Protein AF-0000000065916414 (afdb_homodimer)

Structure (mmCIF, N/CA/C/O backbone):
data_AF-0000000065916414-model_v1
#
loop_
_entity.id
_entity.type
_entity.pdbx_description
1 polymer 'Phosphoglucosamine mutase'
#
loop_
_atom_site.group_PDB
_atom_site.id
_atom_site.type_symbol
_atom_site.label_atom_id
_atom_site.label_alt_id
_atom_site.label_comp_id
_atom_site.label_asym_id
_atom_site.label_entity_id
_atom_site.label_seq_id
_atom_site.pdbx_PDB_ins_code
_atom_site.Cartn_x
_atom_site.Cartn_y
_atom_site.Cartn_z
_atom_site.occupancy
_atom_site.B_iso_or_equiv
_atom_site.auth_seq_id
_atom_site.auth_comp_id
_atom_site.auth_asym_id
_atom_site.auth_atom_id
_atom_site.pdbx_PDB_model_num
ATOM 1 N N . MET A 1 1 ? 24.5 -30.203 4.793 1 37.69 1 MET A N 1
ATOM 2 C CA . MET A 1 1 ? 23.609 -29.469 3.889 1 37.69 1 MET A CA 1
ATOM 3 C C . MET A 1 1 ? 22.375 -28.984 4.621 1 37.69 1 MET A C 1
ATOM 5 O O . MET A 1 1 ? 21.562 -29.797 5.094 1 37.69 1 MET A O 1
ATOM 9 N N . THR A 1 2 ? 22.391 -27.891 5.562 1 54.16 2 THR A N 1
ATOM 10 C CA . THR A 1 2 ? 21.562 -27.422 6.672 1 54.16 2 THR A CA 1
ATOM 11 C C . THR A 1 2 ? 20.125 -27.188 6.223 1 54.16 2 THR A C 1
ATOM 13 O O . THR A 1 2 ? 19.891 -26.578 5.18 1 54.16 2 THR A O 1
ATOM 16 N N . GLU A 1 3 ? 19.172 -28.062 6.547 1 69.62 3 GLU A N 1
ATOM 17 C CA . GLU A 1 3 ? 17.75 -28.219 6.242 1 69.62 3 GLU A CA 1
ATOM 18 C C . GLU A 1 3 ? 17 -26.906 6.477 1 69.62 3 GLU A C 1
ATOM 20 O O . GLU A 1 3 ? 17.203 -26.25 7.5 1 69.62 3 GLU A O 1
ATOM 25 N N . ARG A 1 4 ? 16.469 -26.344 5.41 1 78.19 4 ARG A N 1
ATOM 26 C CA . ARG A 1 4 ? 15.602 -25.188 5.512 1 78.19 4 ARG A CA 1
ATOM 27 C C . ARG A 1 4 ? 14.562 -25.359 6.621 1 78.19 4 ARG A C 1
ATOM 29 O O . ARG A 1 4 ? 14.023 -26.453 6.797 1 78.19 4 ARG A O 1
ATOM 36 N N . LYS A 1 5 ? 14.406 -24.359 7.418 1 83.31 5 LYS A N 1
ATOM 37 C CA . LYS A 1 5 ? 13.516 -24.406 8.578 1 83.31 5 LYS A CA 1
ATOM 38 C C . LYS A 1 5 ? 12.109 -23.938 8.211 1 83.31 5 LYS A C 1
ATOM 40 O O . LYS A 1 5 ? 11.125 -24.531 8.656 1 83.31 5 LYS A O 1
ATOM 45 N N . TYR A 1 6 ? 12.031 -22.906 7.375 1 88.31 6 TYR A N 1
ATOM 46 C CA . TYR A 1 6 ? 10.742 -22.281 7.133 1 88.31 6 TYR A CA 1
ATOM 47 C C . TYR A 1 6 ? 10.281 -22.5 5.695 1 88.31 6 TYR A C 1
ATOM 49 O O . TYR A 1 6 ? 9.117 -22.828 5.453 1 88.31 6 TYR A O 1
ATOM 57 N N . PHE A 1 7 ? 11.227 -22.344 4.773 1 87.31 7 PHE A N 1
ATOM 58 C CA . PHE A 1 7 ? 10.883 -22.516 3.365 1 87.31 7 PHE A CA 1
ATOM 59 C C . PHE A 1 7 ? 10.656 -23.984 3.043 1 87.31 7 PHE A C 1
ATOM 61 O O . PHE A 1 7 ? 11.539 -24.812 3.25 1 87.31 7 PHE A O 1
ATOM 68 N N . GLY A 1 8 ? 9.516 -24.297 2.596 1 79.62 8 GLY A N 1
ATOM 69 C CA . GLY A 1 8 ? 9.227 -25.625 2.096 1 79.62 8 GLY A CA 1
ATOM 70 C C . GLY A 1 8 ? 9.539 -25.797 0.622 1 79.62 8 GLY A C 1
ATOM 71 O O . GLY A 1 8 ? 10.531 -25.25 0.126 1 79.62 8 GLY A O 1
ATOM 72 N N . THR A 1 9 ? 8.758 -26.578 -0.048 1 68.5 9 THR A N 1
ATOM 73 C CA . THR A 1 9 ? 8.977 -26.875 -1.459 1 68.5 9 THR A CA 1
ATOM 74 C C . THR A 1 9 ? 8.758 -25.625 -2.316 1 68.5 9 THR A C 1
ATOM 76 O O . THR A 1 9 ? 9.477 -25.406 -3.291 1 68.5 9 THR A O 1
ATOM 79 N N . ASP A 1 10 ? 7.773 -24.844 -1.893 1 80.5 10 ASP A N 1
ATOM 80 C CA . ASP A 1 10 ? 7.473 -23.672 -2.697 1 80.5 10 ASP A CA 1
ATOM 81 C C . ASP A 1 10 ? 7.121 -22.469 -1.812 1 80.5 10 ASP A C 1
ATOM 83 O O . ASP A 1 10 ? 6.043 -21.891 -1.941 1 80.5 10 ASP A O 1
ATOM 87 N N . GLY A 1 11 ? 8.125 -22.109 -0.984 1 89.31 11 GLY A N 1
ATOM 88 C CA . GLY A 1 11 ? 7.926 -20.938 -0.151 1 89.31 11 GLY A CA 1
ATOM 89 C C . GLY A 1 11 ? 7.457 -21.281 1.252 1 89.31 11 GLY A C 1
ATOM 90 O O . GLY A 1 11 ? 7.688 -22.391 1.741 1 89.31 11 GLY A O 1
ATOM 91 N N . VAL A 1 12 ? 6.883 -20.297 1.942 1 93.38 12 VAL A N 1
ATOM 92 C CA . VAL A 1 12 ? 6.375 -20.438 3.303 1 93.38 12 VAL A CA 1
ATOM 93 C C . VAL A 1 12 ? 4.848 -20.422 3.287 1 93.38 12 VAL A C 1
ATOM 95 O O . VAL A 1 12 ? 4.234 -19.547 2.676 1 93.38 12 VAL A O 1
ATOM 98 N N . ARG A 1 13 ? 4.207 -21.438 3.924 1 92.88 13 ARG A N 1
ATOM 99 C CA . ARG A 1 13 ? 2.75 -21.516 3.977 1 92.88 13 ARG A CA 1
ATOM 100 C C . ARG A 1 13 ? 2.266 -21.766 5.398 1 92.88 13 ARG A C 1
ATOM 102 O O . ARG A 1 13 ? 2.959 -22.422 6.188 1 92.88 13 ARG A O 1
ATOM 109 N N . ALA A 1 14 ? 1.181 -21.266 5.738 1 93.81 14 ALA A N 1
ATOM 110 C CA . ALA A 1 14 ? 0.484 -21.484 7.004 1 93.81 14 ALA A CA 1
ATOM 111 C C . ALA A 1 14 ? -0.89 -20.812 6.988 1 93.81 14 ALA A C 1
ATOM 113 O O . ALA A 1 14 ? -1.252 -20.141 6.02 1 93.81 14 ALA A O 1
ATOM 114 N N . VAL A 1 15 ? -1.658 -21.109 7.977 1 94.44 15 VAL A N 1
ATOM 115 C CA . VAL A 1 15 ? -2.832 -20.266 8.18 1 94.44 15 VAL A CA 1
ATOM 116 C C . VAL A 1 15 ? -2.395 -18.828 8.445 1 94.44 15 VAL A C 1
ATOM 118 O O . VAL A 1 15 ? -1.532 -18.578 9.289 1 94.44 15 VAL A O 1
ATOM 121 N N . ALA A 1 16 ? -2.92 -17.875 7.68 1 95.19 16 ALA A N 1
ATOM 122 C CA . ALA A 1 16 ? -2.525 -16.484 7.848 1 95.19 16 ALA A CA 1
ATOM 123 C C . ALA A 1 16 ? -2.84 -15.984 9.258 1 95.19 16 ALA A C 1
ATOM 125 O O . ALA A 1 16 ? -3.941 -16.203 9.766 1 95.19 16 ALA A O 1
ATOM 126 N N . GLY A 1 17 ? -1.902 -15.289 9.875 1 94.12 17 GLY A N 1
ATOM 127 C CA . GLY A 1 17 ? -2.068 -14.836 11.242 1 94.12 17 GLY A CA 1
ATOM 128 C C . GLY A 1 17 ? -1.466 -15.781 12.266 1 94.12 17 GLY A C 1
ATOM 129 O O . GLY A 1 17 ? -1.277 -15.406 13.43 1 94.12 17 GLY A O 1
ATOM 130 N N . GLU A 1 18 ? -1.143 -17 11.82 1 93.56 18 GLU A N 1
ATOM 131 C CA . GLU A 1 18 ? -0.439 -17.953 12.664 1 93.56 18 GLU A CA 1
ATOM 132 C C . GLU A 1 18 ? 1.011 -18.125 12.219 1 93.56 18 GLU A C 1
ATOM 134 O O . GLU A 1 18 ? 1.34 -17.891 11.055 1 93.56 18 GLU A O 1
ATOM 139 N N . PHE A 1 19 ? 1.806 -18.547 13.125 1 92.31 19 PHE A N 1
ATOM 140 C CA . PHE A 1 19 ? 3.213 -18.75 12.812 1 92.31 19 PHE A CA 1
ATOM 141 C C . PHE A 1 19 ? 3.373 -19.781 11.703 1 92.31 19 PHE A C 1
ATOM 143 O O . PHE A 1 19 ? 2.74 -20.844 11.742 1 92.31 19 PHE A O 1
ATOM 150 N N . PRO A 1 20 ? 4.066 -19.438 10.648 1 94.31 20 PRO A N 1
ATOM 151 C CA . PRO A 1 20 ? 5.008 -18.328 10.547 1 94.31 20 PRO A CA 1
ATOM 152 C C . PRO A 1 20 ? 4.465 -17.172 9.703 1 94.31 20 PRO A C 1
ATOM 154 O O . PRO A 1 20 ? 5.238 -16.344 9.219 1 94.31 20 PRO A O 1
ATOM 157 N N . LEU A 1 21 ? 3.184 -17.062 9.547 1 96.44 21 LEU A N 1
ATOM 158 C CA . LEU A 1 21 ? 2.623 -15.969 8.758 1 96.44 21 LEU A CA 1
ATOM 159 C C . LEU A 1 21 ? 1.973 -14.922 9.648 1 96.44 21 LEU A C 1
ATOM 161 O O . LEU A 1 21 ? 0.895 -14.406 9.336 1 96.44 21 LEU A O 1
ATOM 165 N N . THR A 1 22 ? 2.574 -14.719 10.844 1 95.31 22 THR A N 1
ATOM 166 C CA . THR A 1 22 ? 2.195 -13.578 11.664 1 95.31 22 THR A CA 1
ATOM 167 C C . THR A 1 22 ? 2.773 -12.281 11.102 1 95.31 22 THR A C 1
ATOM 169 O O . THR A 1 22 ? 3.785 -12.305 10.391 1 95.31 22 THR A O 1
ATOM 172 N N . PRO A 1 23 ? 2.154 -11.156 11.414 1 95.12 23 PRO A N 1
ATOM 173 C CA . PRO A 1 23 ? 2.686 -9.898 10.891 1 95.12 23 PRO A CA 1
ATOM 174 C C . PRO A 1 23 ? 4.137 -9.648 11.297 1 95.12 23 PRO A C 1
ATOM 176 O O . PRO A 1 23 ? 4.945 -9.211 10.477 1 95.12 23 PRO A O 1
ATOM 179 N N . ALA A 1 24 ? 4.484 -9.938 12.516 1 94 24 ALA A N 1
ATOM 180 C CA . ALA A 1 24 ? 5.836 -9.711 13.023 1 94 24 ALA A CA 1
ATOM 181 C C . ALA A 1 24 ? 6.852 -10.594 12.297 1 94 24 ALA A C 1
ATOM 183 O O . ALA A 1 24 ? 7.926 -10.125 11.914 1 94 24 ALA A O 1
ATOM 184 N N . TRP A 1 25 ? 6.527 -11.844 12.125 1 95.12 25 TRP A N 1
ATOM 185 C CA . TRP A 1 25 ? 7.449 -12.758 11.461 1 95.12 25 TRP A CA 1
ATOM 186 C C . TRP A 1 25 ? 7.621 -12.375 9.992 1 95.12 25 TRP A C 1
ATOM 188 O O . TRP A 1 25 ? 8.734 -12.398 9.461 1 95.12 25 TRP A O 1
ATOM 198 N N . VAL A 1 26 ? 6.539 -12.055 9.359 1 97.56 26 VAL A N 1
ATOM 199 C CA . VAL A 1 26 ? 6.582 -11.711 7.945 1 97.56 26 VAL A CA 1
ATOM 200 C C . VAL A 1 26 ? 7.402 -10.438 7.746 1 97.56 26 VAL A C 1
ATOM 202 O O . VAL A 1 26 ? 8.141 -10.312 6.766 1 97.56 26 VAL A O 1
ATOM 205 N N . MET A 1 27 ? 7.234 -9.438 8.633 1 96.94 27 MET A N 1
ATOM 206 C CA . MET A 1 27 ? 8.07 -8.242 8.57 1 96.94 27 MET A CA 1
ATOM 207 C C . MET A 1 27 ? 9.547 -8.602 8.703 1 96.94 27 MET A C 1
ATOM 209 O O . MET A 1 27 ? 10.383 -8.062 7.984 1 96.94 27 MET A O 1
ATOM 213 N N . ALA A 1 28 ? 9.859 -9.516 9.648 1 96.25 28 ALA A N 1
ATOM 214 C CA . ALA A 1 28 ? 11.234 -9.977 9.82 1 96.25 28 ALA A CA 1
ATOM 215 C C . ALA A 1 28 ? 11.742 -10.672 8.562 1 96.25 28 ALA A C 1
ATOM 217 O O . ALA A 1 28 ? 12.906 -10.523 8.18 1 96.25 28 ALA A O 1
ATOM 218 N N . LEU A 1 29 ? 10.883 -11.477 7.941 1 97.25 29 LEU A N 1
ATOM 219 C CA . LEU A 1 29 ? 11.219 -12.117 6.676 1 97.25 29 LEU A CA 1
ATOM 220 C C . LEU A 1 29 ? 11.57 -11.078 5.617 1 97.25 29 LEU A C 1
ATOM 222 O O . LEU A 1 29 ? 12.555 -11.227 4.891 1 97.25 29 LEU A O 1
ATOM 226 N N . GLY A 1 30 ? 10.719 -10.016 5.508 1 97.81 30 GLY A N 1
ATOM 227 C CA . GLY A 1 30 ? 11 -8.93 4.582 1 97.81 30 GLY A CA 1
ATOM 228 C C . GLY A 1 30 ? 12.344 -8.273 4.836 1 97.81 30 GLY A C 1
ATOM 229 O O . GLY A 1 30 ? 13.109 -8.023 3.898 1 97.81 30 GLY A O 1
ATOM 230 N N . ALA A 1 31 ? 12.633 -7.977 6.109 1 97.31 31 ALA A N 1
ATOM 231 C CA . ALA A 1 31 ? 13.898 -7.352 6.477 1 97.31 31 ALA A CA 1
ATOM 232 C C . ALA A 1 31 ? 15.078 -8.25 6.117 1 97.31 31 ALA A C 1
ATOM 234 O O . ALA A 1 31 ? 16.078 -7.789 5.562 1 97.31 31 ALA A O 1
ATOM 235 N N . ALA A 1 32 ? 14.961 -9.555 6.414 1 96.81 32 ALA A N 1
ATOM 236 C CA . ALA A 1 32 ? 16.016 -10.531 6.121 1 96.81 32 ALA A CA 1
ATOM 237 C C . ALA A 1 32 ? 16.266 -10.617 4.621 1 96.81 32 ALA A C 1
ATOM 239 O O . ALA A 1 32 ? 17.422 -10.57 4.18 1 96.81 32 ALA A O 1
ATOM 240 N N . ALA A 1 33 ? 15.211 -10.766 3.867 1 97.31 33 ALA A N 1
ATOM 241 C CA . ALA A 1 33 ? 15.352 -10.812 2.412 1 97.31 33 ALA A CA 1
ATOM 242 C C . ALA A 1 33 ? 15.992 -9.531 1.884 1 97.31 33 ALA A C 1
ATOM 244 O O . ALA A 1 33 ? 16.875 -9.586 1.013 1 97.31 33 ALA A O 1
ATOM 245 N N . GLY A 1 34 ? 15.531 -8.398 2.43 1 96.94 34 GLY A N 1
ATOM 246 C CA . GLY A 1 34 ? 16.109 -7.125 2.027 1 96.94 34 GLY A CA 1
ATOM 247 C C . GLY A 1 34 ? 17.609 -7.055 2.229 1 96.94 34 GLY A C 1
ATOM 248 O O . GLY A 1 34 ? 18.344 -6.574 1.358 1 96.94 34 GLY A O 1
ATOM 249 N N . GLU A 1 35 ? 18.062 -7.543 3.357 1 95.62 35 GLU A N 1
ATOM 250 C CA . GLU A 1 35 ? 19.5 -7.555 3.646 1 95.62 35 GLU A CA 1
ATOM 251 C C . GLU A 1 35 ? 20.25 -8.391 2.621 1 95.62 35 GLU A C 1
ATOM 253 O O . GLU A 1 35 ? 21.328 -7.984 2.152 1 95.62 35 GLU A O 1
ATOM 258 N N . VAL A 1 36 ? 19.719 -9.531 2.314 1 95.94 36 VAL A N 1
ATOM 259 C CA . VAL A 1 36 ? 20.375 -10.438 1.374 1 95.94 36 VAL A CA 1
ATOM 260 C C . VAL A 1 36 ? 20.406 -9.797 -0.013 1 95.94 36 VAL A C 1
ATOM 262 O O . VAL A 1 36 ? 21.438 -9.828 -0.686 1 95.94 36 VAL A O 1
ATOM 265 N N . PHE A 1 37 ? 19.312 -9.195 -0.442 1 96.19 37 PHE A N 1
ATOM 266 C CA . PHE A 1 37 ? 19.219 -8.602 -1.771 1 96.19 37 PHE A CA 1
ATOM 267 C C . PHE A 1 37 ? 20.109 -7.367 -1.87 1 96.19 37 PHE A C 1
ATOM 269 O O . PHE A 1 37 ? 20.75 -7.133 -2.902 1 96.19 37 PHE A O 1
ATOM 276 N N . LYS A 1 38 ? 20.203 -6.629 -0.788 1 93.88 38 LYS A N 1
ATOM 277 C CA . LYS A 1 38 ? 21 -5.414 -0.785 1 93.88 38 LYS A CA 1
ATOM 278 C C . LYS A 1 38 ? 22.484 -5.742 -0.893 1 93.88 38 LYS A C 1
ATOM 280 O O . LYS A 1 38 ? 23.266 -4.969 -1.465 1 93.88 38 LYS A O 1
ATOM 285 N N . ARG A 1 39 ? 22.891 -6.848 -0.306 1 92.44 39 ARG A N 1
ATOM 286 C CA . ARG A 1 39 ? 24.281 -7.289 -0.426 1 92.44 39 ARG A CA 1
ATOM 287 C C . ARG A 1 39 ? 24.656 -7.539 -1.884 1 92.44 39 ARG A C 1
ATOM 289 O O . ARG A 1 39 ? 25.797 -7.316 -2.285 1 92.44 39 ARG A O 1
ATOM 296 N N . ARG A 1 40 ? 23.688 -7.844 -2.609 1 91.88 40 ARG A N 1
ATOM 297 C CA . ARG A 1 40 ? 23.922 -8.141 -4.02 1 91.88 40 ARG A CA 1
ATOM 298 C C . ARG A 1 40 ? 23.766 -6.883 -4.871 1 91.88 40 ARG A C 1
ATOM 300 O O . ARG A 1 40 ? 24.5 -6.684 -5.84 1 91.88 40 ARG A O 1
ATOM 307 N N . ASN A 1 41 ? 22.781 -6.09 -4.52 1 94.31 41 ASN A N 1
ATOM 308 C CA . ASN A 1 41 ? 22.453 -4.863 -5.234 1 94.31 41 ASN A CA 1
ATOM 309 C C . ASN A 1 41 ? 22.016 -3.762 -4.277 1 94.31 41 ASN A C 1
ATOM 311 O O . ASN A 1 41 ? 20.875 -3.764 -3.805 1 94.31 41 ASN A O 1
ATOM 315 N N . PRO A 1 42 ? 22.844 -2.766 -4.082 1 92.06 42 PRO A N 1
ATOM 316 C CA . PRO A 1 42 ? 22.516 -1.695 -3.137 1 92.06 42 PRO A CA 1
ATOM 317 C C . PRO A 1 42 ? 21.25 -0.93 -3.523 1 92.06 42 PRO A C 1
ATOM 319 O O . PRO A 1 42 ? 20.656 -0.254 -2.684 1 92.06 42 PRO A O 1
ATOM 322 N N . ARG A 1 43 ? 20.875 -1.042 -4.762 1 93.19 43 ARG A N 1
ATOM 323 C CA . ARG A 1 43 ? 19.656 -0.382 -5.234 1 93.19 43 ARG A CA 1
ATOM 324 C C . ARG A 1 43 ? 18.562 -1.4 -5.543 1 93.19 43 ARG A C 1
ATOM 326 O O . ARG A 1 43 ? 17.797 -1.229 -6.492 1 93.19 43 ARG A O 1
ATOM 333 N N . ALA A 1 44 ? 18.453 -2.4 -4.75 1 95.94 44 ALA A N 1
ATOM 334 C CA . ALA A 1 44 ? 17.547 -3.52 -4.988 1 95.94 44 ALA A CA 1
ATOM 335 C C . ALA A 1 44 ? 16.094 -3.066 -4.926 1 95.94 44 ALA A C 1
ATOM 337 O O . ALA A 1 44 ? 15.727 -2.236 -4.09 1 95.94 44 ALA A O 1
ATOM 338 N N . SER A 1 45 ? 15.305 -3.564 -5.824 1 98.06 45 SER A N 1
ATOM 339 C CA . SER A 1 45 ? 13.852 -3.438 -5.812 1 98.06 45 SER A CA 1
ATOM 340 C C . SER A 1 45 ? 13.18 -4.805 -5.84 1 98.06 45 SER A C 1
ATOM 342 O O . SER A 1 45 ? 13.711 -5.758 -6.41 1 98.06 45 SER A O 1
ATOM 344 N N . VAL A 1 46 ? 12.094 -4.859 -5.172 1 98.69 46 VAL A N 1
ATOM 345 C CA . VAL A 1 46 ? 11.312 -6.09 -5.109 1 98.69 46 VAL A CA 1
ATOM 346 C C . VAL A 1 46 ? 9.883 -5.816 -5.57 1 98.69 46 VAL A C 1
ATOM 348 O O . VAL A 1 46 ? 9.25 -4.852 -5.129 1 98.69 46 VAL A O 1
ATOM 351 N N . VAL A 1 47 ? 9.359 -6.641 -6.465 1 98.81 47 VAL A N 1
ATOM 352 C CA . VAL A 1 47 ? 7.961 -6.547 -6.855 1 98.81 47 VAL A CA 1
ATOM 353 C C . VAL A 1 47 ? 7.129 -7.535 -6.043 1 98.81 47 VAL A C 1
ATOM 355 O O . VAL A 1 47 ? 7.582 -8.648 -5.758 1 98.81 47 VAL A O 1
ATOM 358 N N . ILE A 1 48 ? 5.984 -7.121 -5.57 1 98.88 48 ILE A N 1
ATOM 359 C CA . ILE A 1 48 ? 5.109 -7.98 -4.781 1 98.88 48 ILE A CA 1
ATOM 360 C C . ILE A 1 48 ? 3.75 -8.102 -5.465 1 98.88 48 ILE A C 1
ATOM 362 O O . ILE A 1 48 ? 3.102 -7.09 -5.754 1 98.88 48 ILE A O 1
ATOM 366 N N . GLY A 1 49 ? 3.34 -9.289 -5.836 1 98.69 49 GLY A N 1
ATOM 367 C CA . GLY A 1 49 ? 1.984 -9.609 -6.262 1 98.69 49 GLY A CA 1
ATOM 368 C C . GLY A 1 49 ? 1.27 -10.555 -5.312 1 98.69 49 GLY A C 1
ATOM 369 O O . GLY A 1 49 ? 1.901 -11.18 -4.461 1 98.69 49 GLY A O 1
ATOM 370 N N . LYS A 1 50 ? -0.005 -10.609 -5.402 1 98.62 50 LYS A N 1
ATOM 371 C CA . LYS A 1 50 ? -0.776 -11.469 -4.504 1 98.62 50 LYS A CA 1
ATOM 372 C C . LYS A 1 50 ? -1.998 -12.047 -5.211 1 98.62 50 LYS A C 1
ATOM 374 O O . LYS A 1 50 ? -2.367 -11.594 -6.293 1 98.62 50 LYS A O 1
ATOM 379 N N . ASP A 1 51 ? -2.527 -13.141 -4.648 1 98.44 51 ASP A N 1
ATOM 380 C CA . ASP A 1 51 ? -3.814 -13.617 -5.141 1 98.44 51 ASP A CA 1
ATOM 381 C C . ASP A 1 51 ? -4.969 -12.914 -4.434 1 98.44 51 ASP A C 1
ATOM 383 O O . ASP A 1 51 ? -4.812 -11.797 -3.934 1 98.44 51 ASP A O 1
ATOM 387 N N . THR A 1 52 ? -6.184 -13.469 -4.398 1 97.62 52 THR A N 1
ATOM 388 C CA . THR A 1 52 ? -7.383 -12.727 -4.027 1 97.62 52 THR A CA 1
ATOM 389 C C . THR A 1 52 ? -7.715 -12.938 -2.553 1 97.62 52 THR A C 1
ATOM 391 O O . THR A 1 52 ? -8.766 -12.492 -2.08 1 97.62 52 THR A O 1
ATOM 394 N N . ARG A 1 53 ? -6.867 -13.641 -1.795 1 97.69 53 ARG A N 1
ATOM 395 C CA . ARG A 1 53 ? -7.141 -13.938 -0.392 1 97.69 53 ARG A CA 1
ATOM 396 C C . ARG A 1 53 ? -7.18 -12.656 0.437 1 97.69 53 ARG A C 1
ATOM 398 O O . ARG A 1 53 ? -6.359 -11.758 0.237 1 97.69 53 ARG A O 1
ATOM 405 N N . GLN A 1 54 ? -8.07 -12.594 1.402 1 95.06 54 GLN A N 1
ATOM 406 C CA . GLN A 1 54 ? -8.219 -11.469 2.32 1 95.06 54 GLN A CA 1
ATOM 407 C C . GLN A 1 54 ? -6.91 -11.195 3.064 1 95.06 54 GLN A C 1
ATOM 409 O O . GLN A 1 54 ? -6.531 -10.031 3.252 1 95.06 54 GLN A O 1
ATOM 414 N N . SER A 1 55 ? -6.242 -12.172 3.451 1 97 55 SER A N 1
ATOM 415 C CA . SER A 1 55 ? -5.051 -12.07 4.293 1 97 55 SER A CA 1
ATOM 416 C C . SER A 1 55 ? -3.877 -11.477 3.521 1 97 55 SER A C 1
ATOM 418 O O . SER A 1 55 ? -2.879 -11.07 4.117 1 97 55 SER A O 1
ATOM 420 N N . GLY A 1 56 ? -3.99 -11.43 2.191 1 98.19 56 GLY A N 1
ATOM 421 C CA . GLY A 1 56 ? -2.912 -10.906 1.367 1 98.19 56 GLY A CA 1
ATOM 422 C C . GLY A 1 56 ? -2.529 -9.484 1.715 1 98.19 56 GLY A C 1
ATOM 423 O O . GLY A 1 56 ? -1.361 -9.102 1.601 1 98.19 56 GLY A O 1
ATOM 424 N N . ASP A 1 57 ? -3.455 -8.703 2.174 1 97.62 57 ASP A N 1
ATOM 425 C CA . ASP A 1 57 ? -3.221 -7.293 2.463 1 97.62 57 ASP A CA 1
ATOM 426 C C . ASP A 1 57 ? -2.311 -7.125 3.678 1 97.62 57 ASP A C 1
ATOM 428 O O . ASP A 1 57 ? -1.373 -6.324 3.65 1 97.62 57 ASP A O 1
ATOM 432 N N . MET A 1 58 ? -2.586 -7.844 4.75 1 97.75 58 MET A N 1
ATOM 433 C CA . MET A 1 58 ? -1.744 -7.789 5.941 1 97.75 58 MET A CA 1
ATOM 434 C C . MET A 1 58 ? -0.333 -8.281 5.633 1 97.75 58 MET A C 1
ATOM 436 O O . MET A 1 58 ? 0.647 -7.648 6.031 1 97.75 58 MET A O 1
ATOM 440 N N . LEU A 1 59 ? -0.252 -9.32 4.887 1 98.62 59 LEU A N 1
ATOM 441 C CA . LEU A 1 59 ? 1.041 -9.914 4.566 1 98.62 59 LEU A CA 1
ATOM 442 C C . LEU A 1 59 ? 1.854 -8.984 3.668 1 98.62 59 LEU A C 1
ATOM 444 O O . LEU A 1 59 ? 3.064 -8.836 3.857 1 98.62 59 LEU A O 1
ATOM 448 N N . GLU A 1 60 ? 1.164 -8.422 2.701 1 98.69 60 GLU A N 1
ATOM 449 C CA . GLU A 1 60 ? 1.814 -7.477 1.795 1 98.69 60 GLU A CA 1
ATOM 450 C C . GLU A 1 60 ? 2.365 -6.273 2.553 1 98.69 60 GLU A C 1
ATOM 452 O O . GLU A 1 60 ? 3.492 -5.84 2.305 1 98.69 60 GLU A O 1
ATOM 457 N N . ALA A 1 61 ? 1.577 -5.742 3.465 1 98.56 61 ALA A N 1
ATOM 458 C CA . ALA A 1 61 ? 1.993 -4.594 4.266 1 98.56 61 ALA A CA 1
ATOM 459 C C . ALA A 1 61 ? 3.193 -4.941 5.141 1 98.56 61 ALA A C 1
ATOM 461 O O . ALA A 1 61 ? 4.152 -4.172 5.227 1 98.56 61 ALA A O 1
ATOM 462 N N . ALA A 1 62 ? 3.156 -6.066 5.789 1 98.38 62 ALA A N 1
ATOM 463 C CA . ALA A 1 62 ? 4.238 -6.504 6.668 1 98.38 62 ALA A CA 1
ATOM 464 C C . ALA A 1 62 ? 5.531 -6.711 5.883 1 98.38 62 ALA A C 1
ATOM 466 O O . ALA A 1 62 ? 6.602 -6.293 6.324 1 98.38 62 ALA A O 1
ATOM 467 N N . LEU A 1 63 ? 5.414 -7.363 4.695 1 98.62 63 LEU A N 1
ATOM 468 C CA . LEU A 1 63 ? 6.578 -7.578 3.844 1 98.62 63 LEU A CA 1
ATOM 469 C C . LEU A 1 63 ? 7.188 -6.25 3.41 1 98.62 63 LEU A C 1
ATOM 471 O O . LEU A 1 63 ? 8.406 -6.082 3.445 1 98.62 63 LEU A O 1
ATOM 475 N N . ALA A 1 64 ? 6.34 -5.34 3.008 1 98.69 64 ALA A N 1
ATOM 476 C CA . ALA A 1 64 ? 6.801 -4.035 2.545 1 98.69 64 ALA A CA 1
ATOM 477 C C . ALA A 1 64 ? 7.508 -3.275 3.666 1 98.69 64 ALA A C 1
ATOM 479 O O . ALA A 1 64 ? 8.539 -2.635 3.436 1 98.69 64 ALA A O 1
ATOM 480 N N . ALA A 1 65 ? 6.93 -3.346 4.844 1 98.25 65 ALA A N 1
ATOM 481 C CA . ALA A 1 65 ? 7.551 -2.691 5.992 1 98.25 65 ALA A CA 1
ATOM 482 C C . ALA A 1 65 ? 8.953 -3.242 6.246 1 98.25 65 ALA A C 1
ATOM 484 O O . ALA A 1 65 ? 9.898 -2.479 6.453 1 98.25 65 ALA A O 1
ATOM 485 N N . GLY A 1 66 ? 9.078 -4.531 6.211 1 97.81 66 GLY A N 1
ATOM 486 C CA . GLY A 1 66 ? 10.367 -5.16 6.414 1 97.81 66 GLY A CA 1
ATOM 487 C C . GLY A 1 66 ? 11.383 -4.793 5.348 1 97.81 66 GLY A C 1
ATOM 488 O O . GLY A 1 66 ? 12.508 -4.398 5.66 1 97.81 66 GLY A O 1
ATOM 489 N N . LEU A 1 67 ? 11 -4.914 4.078 1 98.25 67 LEU A N 1
ATOM 490 C CA . LEU A 1 67 ? 11.883 -4.633 2.953 1 98.25 67 LEU A CA 1
ATOM 491 C C . LEU A 1 67 ? 12.328 -3.174 2.965 1 98.25 67 LEU A C 1
ATOM 493 O O . LEU A 1 67 ? 13.523 -2.887 2.867 1 98.25 67 LEU A O 1
ATOM 497 N N . THR A 1 68 ? 11.414 -2.221 3.156 1 97.88 68 THR A N 1
ATOM 498 C CA . THR A 1 68 ? 11.742 -0.8 3.111 1 97.88 68 THR A CA 1
ATOM 499 C C . THR A 1 68 ? 12.594 -0.401 4.316 1 97.88 68 THR A C 1
ATOM 501 O O . THR A 1 68 ? 13.422 0.507 4.223 1 97.88 68 THR A O 1
ATOM 504 N N . SER A 1 69 ? 12.406 -1.078 5.438 1 96.81 69 SER A N 1
ATOM 505 C CA . SER A 1 69 ? 13.188 -0.792 6.633 1 96.81 69 SER A CA 1
ATOM 506 C C . SER A 1 69 ? 14.672 -1.078 6.398 1 96.81 69 SER A C 1
ATOM 508 O O . SER A 1 69 ? 15.523 -0.62 7.164 1 96.81 69 SER A O 1
ATOM 510 N N . ARG A 1 70 ? 14.93 -1.843 5.316 1 96 70 ARG A N 1
ATOM 511 C CA . ARG A 1 70 ? 16.312 -2.164 4.992 1 96 70 ARG A CA 1
ATOM 512 C C . ARG A 1 70 ? 16.781 -1.4 3.76 1 96 70 ARG A C 1
ATOM 514 O O . ARG A 1 70 ? 17.812 -1.724 3.178 1 96 70 ARG A O 1
ATOM 521 N N . GLY A 1 71 ? 15.969 -0.502 3.326 1 96.38 71 GLY A N 1
ATOM 522 C CA . GLY A 1 71 ? 16.359 0.351 2.215 1 96.38 71 GLY A CA 1
ATOM 523 C C . GLY A 1 71 ? 16 -0.234 0.861 1 96.38 71 GLY A C 1
ATOM 524 O O . GLY A 1 71 ? 16.469 0.249 -0.173 1 96.38 71 GLY A O 1
ATOM 525 N N . VAL A 1 72 ? 15.25 -1.319 0.807 1 97.94 72 VAL A N 1
ATOM 526 C CA . VAL A 1 72 ? 14.828 -1.94 -0.443 1 97.94 72 VAL A CA 1
ATOM 527 C C . VAL A 1 72 ? 13.555 -1.268 -0.948 1 97.94 72 VAL A C 1
ATOM 529 O O . VAL A 1 72 ? 12.625 -1.019 -0.174 1 97.94 72 VAL A O 1
ATOM 532 N N . ASN A 1 73 ? 13.523 -0.914 -2.211 1 98 73 ASN A N 1
ATOM 533 C CA . ASN A 1 73 ? 12.312 -0.357 -2.811 1 98 73 ASN A CA 1
ATOM 534 C C . ASN A 1 73 ? 11.305 -1.448 -3.156 1 98 73 ASN A C 1
ATOM 536 O O . ASN A 1 73 ? 11.68 -2.527 -3.617 1 98 73 ASN A O 1
ATOM 540 N N . VAL A 1 74 ? 10.055 -1.169 -2.883 1 98.69 74 VAL A N 1
ATOM 541 C CA . VAL A 1 74 ? 8.984 -2.139 -3.111 1 98.69 74 VAL A CA 1
ATOM 542 C C . VAL A 1 74 ? 8.039 -1.623 -4.195 1 98.69 74 VAL A C 1
ATOM 544 O O . VAL A 1 74 ? 7.656 -0.452 -4.188 1 98.69 74 VAL A O 1
ATOM 547 N N . VAL A 1 75 ? 7.699 -2.471 -5.129 1 98.62 75 VAL A N 1
ATOM 548 C CA . VAL A 1 75 ? 6.711 -2.189 -6.164 1 98.62 75 VAL A CA 1
ATOM 549 C C . VAL A 1 75 ? 5.531 -3.148 -6.023 1 98.62 75 VAL A C 1
ATOM 551 O O . VAL A 1 75 ? 5.664 -4.348 -6.281 1 98.62 75 VAL A O 1
ATOM 554 N N . HIS A 1 76 ? 4.355 -2.629 -5.617 1 98.5 76 HIS A N 1
ATOM 555 C CA . HIS A 1 76 ? 3.146 -3.443 -5.531 1 98.5 76 HIS A CA 1
ATOM 556 C C . HIS A 1 76 ? 2.529 -3.66 -6.906 1 98.5 76 HIS A C 1
ATOM 558 O O . HIS A 1 76 ? 2.242 -2.697 -7.621 1 98.5 76 HIS A O 1
ATOM 564 N N . LEU A 1 77 ? 2.25 -4.938 -7.238 1 98.44 77 LEU A N 1
ATOM 565 C CA . LEU A 1 77 ? 1.66 -5.27 -8.531 1 98.44 77 LEU A CA 1
ATOM 566 C C . LEU A 1 77 ? 0.159 -5.504 -8.398 1 98.44 77 LEU A C 1
ATOM 568 O O . LEU A 1 77 ? -0.553 -5.578 -9.398 1 98.44 77 LEU A O 1
ATOM 572 N N . GLY A 1 78 ? -0.372 -5.586 -7.156 1 97.5 78 GLY A N 1
ATOM 573 C CA . GLY A 1 78 ? -1.769 -5.934 -6.953 1 97.5 78 GLY A CA 1
ATOM 574 C C . GLY A 1 78 ? -2.057 -7.406 -7.176 1 97.5 78 GLY A C 1
ATOM 575 O O . GLY A 1 78 ? -1.185 -8.25 -6.973 1 97.5 78 GLY A O 1
ATOM 576 N N . VAL A 1 79 ? -3.301 -7.719 -7.395 1 98.31 79 VAL A N 1
ATOM 577 C CA . VAL A 1 79 ? -3.697 -9.094 -7.684 1 98.31 79 VAL A CA 1
ATOM 578 C C . VAL A 1 79 ? -3.193 -9.492 -9.07 1 98.31 79 VAL A C 1
ATOM 580 O O . VAL A 1 79 ? -3.539 -8.867 -10.07 1 98.31 79 VAL A O 1
ATOM 583 N N . LEU A 1 80 ? -2.355 -10.477 -9.094 1 98.75 80 LEU A N 1
ATOM 584 C CA . LEU A 1 80 ? -1.728 -10.984 -10.305 1 98.75 80 LEU A CA 1
ATOM 585 C C . LEU A 1 80 ? -1.345 -12.445 -10.156 1 98.75 80 LEU A C 1
ATOM 587 O O . LEU A 1 80 ? -0.869 -12.859 -9.094 1 98.75 80 LEU A O 1
ATOM 591 N N . PRO A 1 81 ? -1.528 -13.227 -11.18 1 98.81 81 PRO A N 1
ATOM 592 C CA . PRO A 1 81 ? -1.087 -14.625 -11.102 1 98.81 81 PRO A CA 1
ATOM 593 C C . PRO A 1 81 ? 0.394 -14.758 -10.758 1 98.81 81 PRO A C 1
ATOM 595 O O . PRO A 1 81 ? 1.188 -13.867 -11.07 1 98.81 81 PRO A O 1
ATOM 598 N N . THR A 1 82 ? 0.787 -15.883 -10.125 1 98.38 82 THR A N 1
ATOM 599 C CA . THR A 1 82 ? 2.168 -16.188 -9.773 1 98.38 82 THR A CA 1
ATOM 600 C C . THR A 1 82 ? 3.09 -16 -10.977 1 98.38 82 THR A C 1
ATOM 602 O O . THR A 1 82 ? 4.098 -15.297 -10.883 1 98.38 82 THR A O 1
ATOM 605 N N . PRO A 1 83 ? 2.789 -16.5 -12.117 1 98.56 83 PRO A N 1
ATOM 606 C CA . PRO A 1 83 ? 3.68 -16.312 -13.266 1 98.56 83 PRO A CA 1
ATOM 607 C C . PRO A 1 83 ? 3.717 -14.859 -13.742 1 98.56 83 PRO A C 1
ATOM 609 O O . PRO A 1 83 ? 4.691 -14.438 -14.367 1 98.56 83 PRO A O 1
ATOM 612 N N . GLY A 1 84 ? 2.625 -14.117 -13.539 1 98.81 84 GLY A N 1
ATOM 613 C CA . GLY A 1 84 ? 2.666 -12.695 -13.836 1 98.81 84 GLY A CA 1
ATOM 614 C C . GLY A 1 84 ? 3.711 -11.945 -13.031 1 98.81 84 GLY A C 1
ATOM 615 O O . GLY A 1 84 ? 4.395 -11.062 -13.555 1 98.81 84 GLY A O 1
ATOM 616 N N . VAL A 1 85 ? 3.826 -12.289 -11.773 1 98.75 85 VAL A N 1
ATOM 617 C CA . VAL A 1 85 ? 4.844 -11.695 -10.914 1 98.75 85 VAL A CA 1
ATOM 618 C C . VAL A 1 85 ? 6.234 -12.078 -11.414 1 98.75 85 VAL A C 1
ATOM 620 O O . VAL A 1 85 ? 7.137 -11.242 -11.461 1 98.75 85 VAL A O 1
ATOM 623 N N . SER A 1 86 ? 6.391 -13.328 -11.797 1 98.44 86 SER A N 1
ATOM 624 C CA . SER A 1 86 ? 7.645 -13.781 -12.391 1 98.44 86 SER A CA 1
ATOM 625 C C . SER A 1 86 ? 7.996 -12.969 -13.633 1 98.44 86 SER A C 1
ATOM 627 O O . SER A 1 86 ? 9.133 -12.508 -13.781 1 98.44 86 SER A O 1
ATOM 629 N N . TYR A 1 87 ? 7.047 -12.75 -14.5 1 98.62 87 TYR A N 1
ATOM 630 C CA . TYR A 1 87 ? 7.25 -11.984 -15.734 1 98.62 87 TYR A CA 1
ATOM 631 C C . TYR A 1 87 ? 7.66 -10.555 -15.422 1 98.62 87 TYR A C 1
ATOM 633 O O . TYR A 1 87 ? 8.625 -10.039 -15.992 1 98.62 87 TYR A O 1
ATOM 641 N N . LEU A 1 88 ? 6.906 -9.945 -14.469 1 98.81 88 LEU A N 1
ATOM 642 C CA . LEU A 1 88 ? 7.145 -8.539 -14.18 1 98.81 88 LEU A CA 1
ATOM 643 C C . LEU A 1 88 ? 8.453 -8.352 -13.414 1 98.81 88 LEU A C 1
ATOM 645 O O . LEU A 1 88 ? 9.078 -7.293 -13.492 1 98.81 88 LEU A O 1
ATOM 649 N N . THR A 1 89 ? 8.898 -9.352 -12.625 1 98.5 89 THR A N 1
ATOM 650 C CA . THR A 1 89 ? 10.219 -9.297 -12.008 1 98.5 89 THR A CA 1
ATOM 651 C C . THR A 1 89 ? 11.305 -9.07 -13.062 1 98.5 89 THR A C 1
ATOM 653 O O . THR A 1 89 ? 12.164 -8.203 -12.898 1 98.5 89 THR A O 1
ATOM 656 N N . ARG A 1 90 ? 11.188 -9.805 -14.156 1 98.06 90 ARG A N 1
ATOM 657 C CA . ARG A 1 90 ? 12.148 -9.688 -15.25 1 98.06 90 ARG A CA 1
ATOM 658 C C . ARG A 1 90 ? 11.938 -8.398 -16.031 1 98.06 90 ARG A C 1
ATOM 660 O O . ARG A 1 90 ? 12.898 -7.684 -16.328 1 98.06 90 ARG A O 1
ATOM 667 N N . HIS A 1 91 ? 10.734 -8.133 -16.344 1 97.94 91 HIS A N 1
ATOM 668 C CA . HIS A 1 91 ? 10.391 -7 -17.203 1 97.94 91 HIS A CA 1
ATOM 669 C C . HIS A 1 91 ? 10.812 -5.68 -16.562 1 97.94 91 HIS A C 1
ATOM 671 O O . HIS A 1 91 ? 11.242 -4.758 -17.266 1 97.94 91 HIS A O 1
ATOM 677 N N . LEU A 1 92 ? 10.734 -5.617 -15.234 1 97.56 92 LEU A N 1
ATOM 678 C CA . LEU A 1 92 ? 11.023 -4.371 -14.531 1 97.56 92 LEU A CA 1
ATOM 679 C C . LEU A 1 92 ? 12.453 -4.363 -14.016 1 97.56 92 LEU A C 1
ATOM 681 O O . LEU A 1 92 ? 12.883 -3.391 -13.391 1 97.56 92 LEU A O 1
ATOM 685 N N . GLY A 1 93 ? 13.188 -5.426 -14.234 1 97.38 93 GLY A N 1
ATOM 686 C CA . GLY A 1 93 ? 14.57 -5.512 -13.789 1 97.38 93 GLY A CA 1
ATOM 687 C C . GLY A 1 93 ? 14.703 -5.52 -12.273 1 97.38 93 GLY A C 1
ATOM 688 O O . GLY A 1 93 ? 15.648 -4.953 -11.727 1 97.38 93 GLY A O 1
ATOM 689 N N . ALA A 1 94 ? 13.75 -6.09 -11.562 1 98.06 94 ALA A N 1
ATOM 690 C CA . ALA A 1 94 ? 13.773 -6.152 -10.102 1 98.06 94 ALA A CA 1
ATOM 691 C C . ALA A 1 94 ? 14.758 -7.211 -9.617 1 98.06 94 ALA A C 1
ATOM 693 O O . ALA A 1 94 ? 15.062 -8.164 -10.336 1 98.06 94 ALA A O 1
ATOM 694 N N . GLU A 1 95 ? 15.242 -7.047 -8.422 1 97.69 95 GLU A N 1
ATOM 695 C CA . GLU A 1 95 ? 16.172 -8 -7.816 1 97.69 95 GLU A CA 1
ATOM 696 C C . GLU A 1 95 ? 15.453 -9.289 -7.43 1 97.69 95 GLU A C 1
ATOM 698 O O . GLU A 1 95 ? 16.062 -10.359 -7.41 1 97.69 95 GLU A O 1
ATOM 703 N N . ALA A 1 96 ? 14.148 -9.133 -7.125 1 98.12 96 ALA A N 1
ATOM 704 C CA . ALA A 1 96 ? 13.344 -10.297 -6.754 1 98.12 96 ALA A CA 1
ATOM 705 C C . ALA A 1 96 ? 11.852 -10.016 -6.941 1 98.12 96 ALA A C 1
ATOM 707 O O . ALA A 1 96 ? 11.438 -8.859 -7.027 1 98.12 96 ALA A O 1
ATOM 708 N N . GLY A 1 97 ? 11.125 -11.062 -7.078 1 98.44 97 GLY A N 1
ATOM 709 C CA . GLY A 1 97 ? 9.672 -11.031 -7.004 1 98.44 97 GLY A CA 1
ATOM 710 C C . GLY A 1 97 ? 9.109 -11.844 -5.852 1 98.44 97 GLY A C 1
ATOM 711 O O . GLY A 1 97 ? 9.656 -12.898 -5.504 1 98.44 97 GLY A O 1
ATOM 712 N N . VAL A 1 98 ? 8.07 -11.336 -5.234 1 98.62 98 VAL A N 1
ATOM 713 C CA . VAL A 1 98 ? 7.383 -12.055 -4.164 1 98.62 98 VAL A CA 1
ATOM 714 C C . VAL A 1 98 ? 5.918 -12.258 -4.539 1 98.62 98 VAL A C 1
ATOM 716 O O . VAL A 1 98 ? 5.254 -11.328 -5.004 1 98.62 98 VAL A O 1
ATOM 719 N N . VAL A 1 99 ? 5.457 -13.453 -4.332 1 98.44 99 VAL A N 1
ATOM 720 C CA . VAL A 1 99 ? 4.043 -13.766 -4.527 1 98.44 99 VAL A CA 1
ATOM 721 C C . VAL A 1 99 ? 3.422 -14.195 -3.201 1 98.44 99 VAL A C 1
ATOM 723 O O . VAL A 1 99 ? 3.932 -15.102 -2.533 1 98.44 99 VAL A O 1
ATOM 726 N N . ILE A 1 100 ? 2.375 -13.555 -2.848 1 98.62 100 ILE A N 1
ATOM 727 C CA . ILE A 1 100 ? 1.609 -13.93 -1.664 1 98.62 100 ILE A CA 1
ATOM 728 C C . ILE A 1 100 ? 0.427 -14.805 -2.07 1 98.62 100 ILE A C 1
ATOM 730 O O . ILE A 1 100 ? -0.604 -14.297 -2.518 1 98.62 100 ILE A O 1
ATOM 734 N N . SER A 1 101 ? 0.597 -16.078 -1.896 1 97.75 101 SER A N 1
ATOM 735 C CA . SER A 1 101 ? -0.415 -17.047 -2.307 1 97.75 101 SER A CA 1
ATOM 736 C C . SER A 1 101 ? -0.107 -18.438 -1.756 1 97.75 101 SER A C 1
ATOM 738 O O . SER A 1 101 ? 1.06 -18.812 -1.629 1 97.75 101 SER A O 1
ATOM 740 N N . ALA A 1 102 ? -1.143 -19.125 -1.47 1 95.5 102 ALA A N 1
ATOM 741 C CA . ALA A 1 102 ? -1.011 -20.547 -1.128 1 95.5 102 ALA A CA 1
ATOM 742 C C . ALA A 1 102 ? -1.536 -21.438 -2.252 1 95.5 102 ALA A C 1
ATOM 744 O O . ALA A 1 102 ? -2.062 -22.516 -2 1 95.5 102 ALA A O 1
ATOM 745 N N . SER A 1 103 ? -1.52 -20.859 -3.41 1 94.06 103 SER A N 1
ATOM 746 C CA . SER A 1 103 ? -1.889 -21.609 -4.602 1 94.06 103 SER A CA 1
ATOM 747 C C . SER A 1 103 ? -3.287 -22.203 -4.469 1 94.06 103 SER A C 1
ATOM 749 O O . SER A 1 103 ? -4.27 -21.469 -4.363 1 94.06 103 SER A O 1
ATOM 751 N N . HIS A 1 104 ? -3.373 -23.578 -4.336 1 92.94 104 HIS A N 1
ATOM 752 C CA . HIS A 1 104 ? -4.668 -24.234 -4.406 1 92.94 104 HIS A CA 1
ATOM 753 C C . HIS A 1 104 ? -5.234 -24.484 -3.012 1 92.94 104 HIS A C 1
ATOM 755 O O . HIS A 1 104 ? -6.328 -25.047 -2.871 1 92.94 104 HIS A O 1
ATOM 761 N N . ASN A 1 105 ? -4.582 -24 -1.946 1 91.94 105 ASN A N 1
ATOM 762 C CA . ASN A 1 105 ? -5.047 -24.203 -0.579 1 91.94 105 ASN A CA 1
ATOM 763 C C . ASN A 1 105 ? -6.348 -23.453 -0.307 1 91.94 105 ASN A C 1
ATOM 765 O O . ASN A 1 105 ? -6.707 -22.547 -1.05 1 91.94 105 ASN A O 1
ATOM 769 N N . PRO A 1 106 ? -6.992 -23.859 0.746 1 92.75 106 PRO A N 1
ATOM 770 C CA . PRO A 1 106 ? -8.164 -23.094 1.173 1 92.75 106 PRO A CA 1
ATOM 771 C C . PRO A 1 106 ? -7.824 -21.641 1.517 1 92.75 106 PRO A C 1
ATOM 773 O O . PRO A 1 106 ? -6.66 -21.312 1.766 1 92.75 106 PRO A O 1
ATOM 776 N N . TYR A 1 107 ? -8.852 -20.812 1.55 1 92.62 107 TYR A N 1
ATOM 777 C CA . TYR A 1 107 ? -8.672 -19.359 1.614 1 92.62 107 TYR A CA 1
ATOM 778 C C . TYR A 1 107 ? -8.102 -18.938 2.965 1 92.62 107 TYR A C 1
ATOM 780 O O . TYR A 1 107 ? -7.613 -17.812 3.121 1 92.62 107 TYR A O 1
ATOM 788 N N . GLU A 1 108 ? -8.141 -19.797 4 1 93.38 108 GLU A N 1
ATOM 789 C CA . GLU A 1 108 ? -7.594 -19.453 5.309 1 93.38 108 GLU A CA 1
ATOM 790 C C . GLU A 1 108 ? -6.066 -19.516 5.297 1 93.38 108 GLU A C 1
ATOM 792 O O . GLU A 1 108 ? -5.41 -18.812 6.07 1 93.38 108 GLU A O 1
ATOM 797 N N . ASP A 1 109 ? -5.613 -20.375 4.395 1 94.38 109 ASP A N 1
ATOM 798 C CA . ASP A 1 109 ? -4.168 -20.5 4.223 1 94.38 109 ASP A CA 1
ATOM 799 C C . ASP A 1 109 ? -3.631 -19.375 3.338 1 94.38 109 ASP A C 1
ATOM 801 O O . ASP A 1 109 ? -4.379 -18.766 2.568 1 94.38 109 ASP A O 1
ATOM 805 N N . ASN A 1 110 ? -2.453 -19.016 3.514 1 97 110 ASN A N 1
ATOM 806 C CA . ASN A 1 110 ? -1.704 -18.172 2.582 1 97 110 ASN A CA 1
ATOM 807 C C . ASN A 1 110 ? -0.231 -18.562 2.531 1 97 110 ASN A C 1
ATOM 809 O O . ASN A 1 110 ? 0.166 -19.578 3.121 1 97 110 ASN A O 1
ATOM 813 N N . GLY A 1 111 ? 0.531 -17.938 1.673 1 96.62 111 GLY A N 1
ATOM 814 C CA . GLY A 1 111 ? 1.936 -18.281 1.509 1 96.62 111 GLY A CA 1
ATOM 815 C C . GLY A 1 111 ? 2.746 -17.172 0.865 1 96.62 111 GLY A C 1
ATOM 816 O O . GLY A 1 111 ? 2.184 -16.203 0.343 1 96.62 111 GLY A O 1
ATOM 817 N N . ILE A 1 112 ? 4.023 -17.25 1.027 1 97.81 112 ILE A N 1
ATOM 818 C CA . ILE A 1 112 ? 4.977 -16.312 0.443 1 97.81 112 ILE A CA 1
ATOM 819 C C . ILE A 1 112 ? 6.023 -17.062 -0.367 1 97.81 112 ILE A C 1
ATOM 821 O O . ILE A 1 112 ? 6.699 -17.953 0.16 1 97.81 112 ILE A O 1
ATOM 825 N N . LYS A 1 113 ? 6.078 -16.734 -1.66 1 95.44 113 LYS A N 1
ATOM 826 C CA . LYS A 1 113 ? 7.051 -17.281 -2.596 1 95.44 113 LYS A CA 1
ATOM 827 C C . LYS A 1 113 ? 7.977 -16.203 -3.141 1 95.44 113 LYS A C 1
ATOM 829 O O . LYS A 1 113 ? 7.539 -15.07 -3.385 1 95.44 113 LYS A O 1
ATOM 834 N N . PHE A 1 114 ? 9.234 -16.625 -3.373 1 96.69 114 PHE A N 1
ATOM 835 C CA . PHE A 1 114 ? 10.188 -15.672 -3.92 1 96.69 114 PHE A CA 1
ATOM 836 C C . PHE A 1 114 ? 10.664 -16.109 -5.301 1 96.69 114 PHE A C 1
ATOM 838 O O . PHE A 1 114 ? 10.867 -17.297 -5.539 1 96.69 114 PHE A O 1
ATOM 845 N N . PHE A 1 115 ? 10.836 -15.172 -6.176 1 96.5 115 PHE A N 1
ATOM 846 C CA . PHE A 1 115 ? 11.508 -15.328 -7.465 1 96.5 115 PHE A CA 1
ATOM 847 C C . PHE A 1 115 ? 12.789 -14.516 -7.512 1 96.5 115 PHE A C 1
ATOM 849 O O . PHE A 1 115 ? 12.852 -13.398 -6.984 1 96.5 115 PHE A O 1
ATOM 856 N N . GLY A 1 116 ? 13.797 -15.078 -8.164 1 95.75 116 GLY A N 1
ATOM 857 C CA . GLY A 1 116 ? 15.008 -14.305 -8.422 1 95.75 116 GLY A CA 1
ATOM 858 C C . GLY A 1 116 ? 14.875 -13.375 -9.617 1 95.75 116 GLY A C 1
ATOM 859 O O . GLY A 1 116 ? 13.812 -13.297 -10.234 1 95.75 116 GLY A O 1
ATOM 860 N N . PRO A 1 117 ? 15.992 -12.648 -9.93 1 95.56 117 PRO A N 1
ATOM 861 C CA . PRO A 1 117 ? 15.938 -11.641 -10.984 1 95.56 117 PRO A CA 1
ATOM 862 C C . PRO A 1 117 ? 15.609 -12.234 -12.352 1 95.56 117 PRO A C 1
ATOM 864 O O . PRO A 1 117 ? 15.07 -11.539 -13.211 1 95.56 117 PRO A O 1
ATOM 867 N N . GLY A 1 118 ? 15.844 -13.531 -12.531 1 94.94 118 GLY A N 1
ATOM 868 C CA . GLY A 1 118 ? 15.547 -14.203 -13.789 1 94.94 118 GLY A CA 1
ATOM 869 C C . GLY A 1 118 ? 14.117 -14.703 -13.867 1 94.94 118 GLY A C 1
ATOM 870 O O . GLY A 1 118 ? 13.695 -15.242 -14.891 1 94.94 118 GLY A O 1
ATOM 871 N N . GLY A 1 119 ? 13.359 -14.531 -12.797 1 95.12 119 GLY A N 1
ATOM 872 C CA . GLY A 1 119 ? 11.961 -14.938 -12.789 1 95.12 119 GLY A CA 1
ATOM 873 C C . GLY A 1 119 ? 11.766 -16.375 -12.367 1 95.12 119 GLY A C 1
ATOM 874 O O . GLY A 1 119 ? 10.633 -16.859 -12.289 1 95.12 119 GLY A O 1
ATOM 875 N N . GLY A 1 120 ? 12.789 -17.078 -12.141 1 93.5 120 GLY A N 1
ATOM 876 C CA . GLY A 1 120 ? 12.727 -18.422 -11.578 1 93.5 120 GLY A CA 1
ATOM 877 C C . GLY A 1 120 ? 12.742 -18.438 -10.062 1 93.5 120 GLY A C 1
ATOM 878 O O . GLY A 1 120 ? 13.023 -17.422 -9.43 1 93.5 120 GLY A O 1
ATOM 879 N N . LYS A 1 121 ? 12.422 -19.578 -9.516 1 90.06 121 LYS A N 1
ATOM 880 C CA . LYS A 1 121 ? 12.414 -19.703 -8.062 1 90.06 121 LYS A CA 1
ATOM 881 C C . LYS A 1 121 ? 13.805 -19.469 -7.484 1 90.06 121 LYS A C 1
ATOM 883 O O . LYS A 1 121 ? 14.812 -19.656 -8.172 1 90.06 121 LYS A O 1
ATOM 888 N N . LEU A 1 122 ? 13.852 -19.031 -6.25 1 90.31 122 LEU A N 1
ATOM 889 C CA . LEU A 1 122 ? 15.141 -18.828 -5.59 1 90.31 122 LEU A CA 1
ATOM 890 C C . LEU A 1 122 ? 15.883 -20.156 -5.438 1 90.31 122 LEU A C 1
ATOM 892 O O . LEU A 1 122 ? 15.258 -21.203 -5.277 1 90.31 122 LEU A O 1
ATOM 896 N N . SER A 1 123 ? 17.141 -20.062 -5.453 1 86.38 123 SER A N 1
ATOM 897 C CA . SER A 1 123 ? 17.953 -21.25 -5.164 1 86.38 123 SER A CA 1
ATOM 898 C C . SER A 1 123 ? 17.844 -21.641 -3.693 1 86.38 123 SER A C 1
ATOM 900 O O . SER A 1 123 ? 17.547 -20.797 -2.84 1 86.38 123 SER A O 1
ATOM 902 N N . ASP A 1 124 ? 18.109 -22.844 -3.404 1 86.12 124 ASP A N 1
ATOM 903 C CA . ASP A 1 124 ? 18.156 -23.312 -2.021 1 86.12 124 ASP A CA 1
ATOM 904 C C . ASP A 1 124 ? 19.172 -22.5 -1.205 1 86.12 124 ASP A C 1
ATOM 906 O O . ASP A 1 124 ? 18.922 -22.188 -0.037 1 86.12 124 ASP A O 1
ATOM 910 N N . ALA A 1 125 ? 20.234 -22.172 -1.85 1 89.75 125 ALA A N 1
ATOM 911 C CA . ALA A 1 125 ? 21.281 -21.406 -1.174 1 89.75 125 ALA A CA 1
ATOM 912 C C . ALA A 1 125 ? 20.781 -20.031 -0.751 1 89.75 125 ALA A C 1
ATOM 914 O O . ALA A 1 125 ? 21.062 -19.578 0.365 1 89.75 125 ALA A O 1
ATOM 915 N N . THR A 1 126 ? 20.062 -19.375 -1.629 1 91.81 126 THR A N 1
ATOM 916 C CA . THR A 1 126 ? 19.547 -18.047 -1.325 1 91.81 126 THR A CA 1
ATOM 917 C C . THR A 1 126 ? 18.484 -18.109 -0.235 1 91.81 126 THR A C 1
ATOM 919 O O . THR A 1 126 ? 18.422 -17.25 0.641 1 91.81 126 THR A O 1
ATOM 922 N N . GLU A 1 127 ? 17.641 -19.141 -0.3 1 92.31 127 GLU A N 1
ATOM 923 C CA . GLU A 1 127 ? 16.625 -19.312 0.735 1 92.31 127 GLU A CA 1
ATOM 924 C C . GLU A 1 127 ? 17.266 -19.531 2.102 1 92.31 127 GLU A C 1
ATOM 926 O O . GLU A 1 127 ? 16.797 -19.016 3.109 1 92.31 127 GLU A O 1
ATOM 931 N N . LEU A 1 128 ? 18.328 -20.297 2.107 1 92.44 128 LEU A N 1
ATOM 932 C CA . LEU A 1 128 ? 19.047 -20.547 3.354 1 92.44 128 LEU A CA 1
ATOM 933 C C . LEU A 1 128 ? 19.672 -19.266 3.896 1 92.44 128 LEU A C 1
ATOM 935 O O . LEU A 1 128 ? 19.703 -19.062 5.113 1 92.44 128 LEU A O 1
ATOM 939 N N . GLU A 1 129 ? 20.188 -18.453 3.012 1 94 129 GLU A N 1
ATOM 940 C CA . GLU A 1 129 ? 20.734 -17.172 3.418 1 94 129 GLU A CA 1
ATOM 941 C C . GLU A 1 129 ? 19.672 -16.281 4.062 1 94 129 GLU A C 1
ATOM 943 O O . GLU A 1 129 ? 19.938 -15.625 5.07 1 94 129 GLU A O 1
ATOM 948 N N . ILE A 1 130 ? 18.5 -16.281 3.506 1 94.88 130 ILE A N 1
ATOM 949 C CA . ILE A 1 130 ? 17.406 -15.484 4.02 1 94.88 130 ILE A CA 1
ATOM 950 C C . ILE A 1 130 ? 16.969 -16.016 5.387 1 94.88 130 ILE A C 1
ATOM 952 O O . ILE A 1 130 ? 16.75 -15.227 6.316 1 94.88 130 ILE A O 1
ATOM 956 N N . GLU A 1 131 ? 16.891 -17.328 5.508 1 94.31 131 GLU A N 1
ATOM 957 C CA . GLU A 1 131 ? 16.516 -17.922 6.789 1 94.31 131 GLU A CA 1
ATOM 958 C C . GLU A 1 131 ? 17.516 -17.562 7.883 1 94.31 131 GLU A C 1
ATOM 960 O O . GLU A 1 131 ? 17.125 -17.266 9.016 1 94.31 131 GLU A O 1
ATOM 965 N N . ALA A 1 132 ? 18.75 -17.609 7.562 1 92.81 132 ALA A N 1
ATOM 966 C CA . ALA A 1 132 ? 19.797 -17.266 8.523 1 92.81 132 ALA A CA 1
ATOM 967 C C . ALA A 1 132 ? 19.672 -15.797 8.945 1 92.81 132 ALA A C 1
ATOM 969 O O . ALA A 1 132 ? 19.922 -15.461 10.109 1 92.81 132 ALA A O 1
ATOM 970 N N . ALA A 1 133 ? 19.266 -14.977 8.023 1 93.44 133 ALA A N 1
ATOM 971 C CA . ALA A 1 133 ? 19.156 -13.539 8.273 1 93.44 133 ALA A CA 1
ATOM 972 C C . ALA A 1 133 ? 17.938 -13.227 9.133 1 93.44 133 ALA A C 1
ATOM 974 O O . ALA A 1 133 ? 17.891 -12.195 9.805 1 93.44 133 ALA A O 1
ATOM 975 N N . ILE A 1 134 ? 16.891 -14.062 9.125 1 92.81 134 ILE A N 1
ATOM 976 C CA . ILE A 1 134 ? 15.68 -13.82 9.906 1 92.81 134 ILE A CA 1
ATOM 977 C C . ILE A 1 134 ? 16.031 -13.766 11.391 1 92.81 134 ILE A C 1
ATOM 979 O O . ILE A 1 134 ? 15.539 -12.898 12.117 1 92.81 134 ILE A O 1
ATOM 983 N N . ASP A 1 135 ? 16.906 -14.633 11.805 1 85.88 135 ASP A N 1
ATOM 984 C CA . ASP A 1 135 ? 17.281 -14.734 13.211 1 85.88 135 ASP A CA 1
ATOM 985 C C . ASP A 1 135 ? 18.078 -13.5 13.648 1 85.88 135 ASP A C 1
ATOM 987 O O . ASP A 1 135 ? 18.125 -13.172 14.836 1 85.88 135 ASP A O 1
ATOM 991 N N . GLU A 1 136 ? 18.656 -12.844 12.703 1 86.69 136 GLU A N 1
ATOM 992 C CA . GLU A 1 136 ? 19.5 -11.688 12.992 1 86.69 136 GLU A CA 1
ATOM 993 C C . GLU A 1 136 ? 18.75 -10.383 12.75 1 86.69 136 GLU A C 1
ATOM 995 O O . GLU A 1 136 ? 19.266 -9.305 13.031 1 86.69 136 GLU A O 1
ATOM 1000 N N . ALA A 1 137 ? 17.594 -10.461 12.297 1 81.19 137 ALA A N 1
ATOM 1001 C CA . ALA A 1 137 ? 16.859 -9.289 11.82 1 81.19 137 ALA A CA 1
ATOM 1002 C C . ALA A 1 137 ? 16.703 -8.258 12.938 1 81.19 137 ALA A C 1
ATOM 1004 O O . ALA A 1 137 ? 16.828 -7.051 12.695 1 81.19 137 ALA A O 1
ATOM 1005 N N . ALA A 1 138 ? 16.531 -8.68 14.141 1 78.06 138 ALA A N 1
ATOM 1006 C CA . ALA A 1 138 ? 16.281 -7.789 15.266 1 78.06 138 ALA A CA 1
ATOM 1007 C C . ALA A 1 138 ? 17.547 -7.043 15.664 1 78.06 138 ALA A C 1
ATOM 1009 O O . ALA A 1 138 ? 17.484 -6.004 16.328 1 78.06 138 ALA A O 1
ATOM 1010 N N . THR A 1 139 ? 18.688 -7.539 15.25 1 82.12 139 THR A N 1
ATOM 1011 C CA . THR A 1 139 ? 19.953 -6.977 15.711 1 82.12 139 THR A CA 1
ATOM 1012 C C . THR A 1 139 ? 20.625 -6.168 14.602 1 82.12 139 THR A C 1
ATOM 1014 O O . THR A 1 139 ? 21.719 -5.645 14.789 1 82.12 139 THR A O 1
ATOM 1017 N N . LEU A 1 140 ? 19.969 -6.098 13.562 1 83.25 140 LEU A N 1
ATOM 1018 C CA . LEU A 1 140 ? 20.547 -5.355 12.445 1 83.25 140 LEU A CA 1
ATOM 1019 C C . LEU A 1 140 ? 20.625 -3.865 12.766 1 83.25 140 LEU A C 1
ATOM 1021 O O . LEU A 1 140 ? 19.719 -3.32 13.414 1 83.25 140 LEU A O 1
ATOM 1025 N N . ALA A 1 141 ? 21.719 -3.246 12.312 1 85.19 141 ALA A N 1
ATOM 1026 C CA . ALA A 1 141 ? 21.844 -1.8 12.477 1 85.19 141 ALA A CA 1
ATOM 1027 C C . ALA A 1 141 ? 20.672 -1.07 11.82 1 85.19 141 ALA A C 1
ATOM 1029 O O . ALA A 1 141 ? 20.219 -1.457 10.742 1 85.19 141 ALA A O 1
ATOM 1030 N N . PRO A 1 142 ? 20.234 -0.1 12.477 1 86.88 142 PRO A N 1
ATOM 1031 C CA . PRO A 1 142 ? 19.078 0.608 11.922 1 86.88 142 PRO A CA 1
ATOM 1032 C C . PRO A 1 142 ? 19.406 1.37 10.641 1 86.88 142 PRO A C 1
ATOM 1034 O O . PRO A 1 142 ? 20.5 1.92 10.516 1 86.88 142 PRO A O 1
ATOM 1037 N N . VAL A 1 143 ? 18.609 1.236 9.664 1 88.69 143 VAL A N 1
ATOM 1038 C CA . VAL A 1 143 ? 18.562 2.146 8.531 1 88.69 143 VAL A CA 1
ATOM 1039 C C . VAL A 1 143 ? 17.609 3.303 8.828 1 88.69 143 VAL A C 1
ATOM 1041 O O . VAL A 1 143 ? 16.5 3.088 9.328 1 88.69 143 VAL A O 1
ATOM 1044 N N . THR A 1 144 ? 18.078 4.559 8.602 1 88.19 144 THR A N 1
ATOM 1045 C CA . THR A 1 144 ? 17.266 5.664 9.109 1 88.19 144 THR A CA 1
ATOM 1046 C C . THR A 1 144 ? 17.031 6.699 8.016 1 88.19 144 THR A C 1
ATOM 1048 O O . THR A 1 144 ? 17.734 6.723 7.008 1 88.19 144 THR A O 1
ATOM 1051 N N . GLY A 1 145 ? 16.016 7.406 8.234 1 85.75 145 GLY A N 1
ATOM 1052 C CA . GLY A 1 145 ? 15.734 8.594 7.453 1 85.75 145 GLY A CA 1
ATOM 1053 C C . GLY A 1 145 ? 15.586 8.312 5.969 1 85.75 145 GLY A C 1
ATOM 1054 O O . GLY A 1 145 ? 14.773 7.477 5.57 1 85.75 145 GLY A O 1
ATOM 1055 N N . VAL A 1 146 ? 16.547 8.859 5.184 1 84.69 146 VAL A N 1
ATOM 1056 C CA . VAL A 1 146 ? 16.438 8.898 3.729 1 84.69 146 VAL A CA 1
ATOM 1057 C C . VAL A 1 146 ? 16.969 7.598 3.133 1 84.69 146 VAL A C 1
ATOM 1059 O O . VAL A 1 146 ? 16.828 7.359 1.93 1 84.69 146 VAL A O 1
ATOM 1062 N N . ASN A 1 147 ? 17.516 6.766 4.035 1 91.19 147 ASN A N 1
ATOM 1063 C CA . ASN A 1 147 ? 18.078 5.512 3.549 1 91.19 147 ASN A CA 1
ATOM 1064 C C . ASN A 1 147 ? 17.031 4.395 3.545 1 91.19 147 ASN A C 1
ATOM 1066 O O . ASN A 1 147 ? 17.297 3.293 3.066 1 91.19 147 ASN A O 1
ATOM 1070 N N . LEU A 1 148 ? 15.844 4.727 4.004 1 94.31 148 LEU A N 1
ATOM 1071 C CA . LEU A 1 148 ? 14.734 3.777 3.957 1 94.31 148 LEU A CA 1
ATOM 1072 C C . LEU A 1 148 ? 14.188 3.646 2.541 1 94.31 148 LEU A C 1
ATOM 1074 O O . LEU A 1 148 ? 14.344 4.559 1.724 1 94.31 148 LEU A O 1
ATOM 1078 N N . GLY A 1 149 ? 13.617 2.443 2.23 1 95.56 149 GLY A N 1
ATOM 1079 C CA . GLY A 1 149 ? 13.102 2.184 0.895 1 95.56 149 GLY A CA 1
ATOM 1080 C C . GLY A 1 149 ? 11.781 2.871 0.624 1 95.56 149 GLY A C 1
ATOM 1081 O O . GLY A 1 149 ? 11.141 3.383 1.544 1 95.56 149 GLY A O 1
ATOM 1082 N N . SER A 1 150 ? 11.398 2.861 -0.644 1 96.56 150 SER A N 1
ATOM 1083 C CA . SER A 1 150 ? 10.133 3.455 -1.074 1 96.56 150 SER A CA 1
ATOM 1084 C C . SER A 1 150 ? 9.141 2.385 -1.509 1 96.56 150 SER A C 1
ATOM 1086 O O . SER A 1 150 ? 9.523 1.239 -1.76 1 96.56 150 SER A O 1
ATOM 1088 N N . VAL A 1 151 ? 7.855 2.748 -1.459 1 97.25 151 VAL A N 1
ATOM 1089 C CA . VAL A 1 151 ? 6.781 1.893 -1.949 1 97.25 151 VAL A CA 1
ATOM 1090 C C . VAL A 1 151 ? 6.055 2.584 -3.1 1 97.25 151 VAL A C 1
ATOM 1092 O O . VAL A 1 151 ? 5.723 3.768 -3.01 1 97.25 151 VAL A O 1
ATOM 1095 N N . THR A 1 152 ? 5.871 1.906 -4.172 1 96.25 152 THR A N 1
ATOM 1096 C CA . THR A 1 152 ? 5.074 2.398 -5.289 1 96.25 152 THR A CA 1
ATOM 1097 C C . THR A 1 152 ? 4.02 1.372 -5.695 1 96.25 152 THR A C 1
ATOM 1099 O O . THR A 1 152 ? 4.184 0.175 -5.453 1 96.25 152 THR A O 1
ATOM 1102 N N . ASN A 1 153 ? 2.877 1.816 -6.152 1 95.12 153 ASN A N 1
ATOM 1103 C CA . ASN A 1 153 ? 1.854 0.967 -6.75 1 95.12 153 ASN A CA 1
ATOM 1104 C C . ASN A 1 153 ? 1.925 0.992 -8.273 1 95.12 153 ASN A C 1
ATOM 1106 O O . ASN A 1 153 ? 1.687 2.029 -8.898 1 95.12 153 ASN A O 1
ATOM 1110 N N . TYR A 1 154 ? 2.234 -0.089 -8.844 1 95.44 154 TYR A N 1
ATOM 1111 C CA . TYR A 1 154 ? 2.404 -0.175 -10.289 1 95.44 154 TYR A CA 1
ATOM 1112 C C . TYR A 1 154 ? 1.094 -0.554 -10.969 1 95.44 154 TYR A C 1
ATOM 1114 O O . TYR A 1 154 ? 0.795 -1.738 -11.141 1 95.44 154 TYR A O 1
ATOM 1122 N N . THR A 1 155 ? 0.385 0.352 -11.516 1 91.88 155 THR A N 1
ATOM 1123 C CA . THR A 1 155 ? -0.985 0.179 -11.984 1 91.88 155 THR A CA 1
ATOM 1124 C C . THR A 1 155 ? -1.004 -0.458 -13.367 1 91.88 155 THR A C 1
ATOM 1126 O O . THR A 1 155 ? -2.055 -0.896 -13.844 1 91.88 155 THR A O 1
ATOM 1129 N N . GLU A 1 156 ? 0.176 -0.664 -14.055 1 95.94 156 GLU A N 1
ATOM 1130 C CA . GLU A 1 156 ? 0.235 -1.188 -15.414 1 95.94 156 GLU A CA 1
ATOM 1131 C C . GLU A 1 156 ? 0.522 -2.686 -15.422 1 95.94 156 GLU A C 1
ATOM 1133 O O . GLU A 1 156 ? 0.658 -3.295 -16.484 1 95.94 156 GLU A O 1
ATOM 1138 N N . ALA A 1 157 ? 0.631 -3.283 -14.305 1 97.44 157 ALA A N 1
ATOM 1139 C CA . ALA A 1 157 ? 1.078 -4.668 -14.172 1 97.44 157 ALA A CA 1
ATOM 1140 C C . ALA A 1 157 ? 0.179 -5.609 -14.969 1 97.44 157 ALA A C 1
ATOM 1142 O O . ALA A 1 157 ? 0.663 -6.406 -15.773 1 97.44 157 ALA A O 1
ATOM 1143 N N . GLU A 1 158 ? -1.133 -5.547 -14.789 1 97.38 158 GLU A N 1
ATOM 1144 C CA . GLU A 1 158 ? -2.086 -6.422 -15.469 1 97.38 158 GLU A CA 1
ATOM 1145 C C . GLU A 1 158 ? -2.016 -6.25 -16.984 1 97.38 158 GLU A C 1
ATOM 1147 O O . GLU A 1 158 ? -2.039 -7.23 -17.719 1 97.38 158 GLU A O 1
ATOM 1152 N N . ARG A 1 159 ? -1.927 -4.973 -17.375 1 97.56 159 ARG A N 1
ATOM 1153 C CA . ARG A 1 159 ? -1.873 -4.672 -18.812 1 97.56 159 ARG A CA 1
ATOM 1154 C C . ARG A 1 159 ? -0.647 -5.309 -19.453 1 97.56 159 ARG A C 1
ATOM 1156 O O . ARG A 1 159 ? -0.749 -5.918 -20.516 1 97.56 159 ARG A O 1
ATOM 1163 N N . LEU A 1 160 ? 0.533 -5.203 -18.828 1 98.38 160 LEU A N 1
ATOM 1164 C CA . LEU A 1 160 ? 1.781 -5.727 -19.375 1 98.38 160 LEU A CA 1
ATOM 1165 C C . LEU A 1 160 ? 1.751 -7.25 -19.422 1 98.38 160 LEU A C 1
ATOM 1167 O O . LEU A 1 160 ? 2.162 -7.848 -20.422 1 98.38 160 LEU A O 1
ATOM 1171 N N . TYR A 1 161 ? 1.24 -7.855 -18.469 1 98.69 161 TYR A N 1
ATOM 1172 C CA . TYR A 1 161 ? 1.169 -9.312 -18.406 1 98.69 161 TYR A CA 1
ATOM 1173 C C . TYR A 1 161 ? 0.161 -9.844 -19.422 1 98.69 161 TYR A C 1
ATOM 1175 O O . TYR A 1 161 ? 0.429 -10.828 -20.125 1 98.69 161 TYR A O 1
ATOM 1183 N N . THR A 1 162 ? -1.014 -9.211 -19.547 1 98.5 162 THR A N 1
ATOM 1184 C CA . THR A 1 162 ? -2.018 -9.617 -20.516 1 98.5 162 THR A CA 1
ATOM 1185 C C . THR A 1 162 ? -1.476 -9.477 -21.938 1 98.5 162 THR A C 1
ATOM 1187 O O . THR A 1 162 ? -1.757 -10.312 -22.797 1 98.5 162 THR A O 1
ATOM 1190 N N . ALA A 1 163 ? -0.7 -8.422 -22.141 1 98.62 163 ALA A N 1
ATOM 1191 C CA . ALA A 1 163 ? -0.093 -8.234 -23.453 1 98.62 163 ALA A CA 1
ATOM 1192 C C . ALA A 1 163 ? 0.886 -9.359 -23.766 1 98.62 163 ALA A C 1
ATOM 1194 O O . ALA A 1 163 ? 0.929 -9.852 -24.906 1 98.62 163 ALA A O 1
ATOM 1195 N N . PHE A 1 164 ? 1.671 -9.695 -22.844 1 98.62 164 PHE A N 1
ATOM 1196 C CA . PHE A 1 164 ? 2.596 -10.812 -23 1 98.62 164 PHE A CA 1
ATOM 1197 C C . PHE A 1 164 ? 1.844 -12.086 -23.359 1 98.62 164 PHE A C 1
ATOM 1199 O O . PHE A 1 164 ? 2.186 -12.766 -24.328 1 98.62 164 PHE A O 1
ATOM 1206 N N . LEU A 1 165 ? 0.784 -12.422 -22.578 1 98.81 165 LEU A N 1
ATOM 1207 C CA . LEU A 1 165 ? -0.009 -13.625 -22.812 1 98.81 165 LEU A CA 1
ATOM 1208 C C . LEU A 1 165 ? -0.647 -13.586 -24.203 1 98.81 165 LEU A C 1
ATOM 121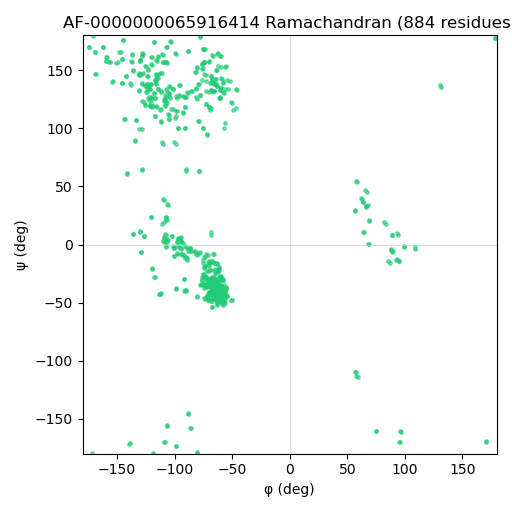0 O O . LEU A 1 165 ? -0.607 -14.578 -24.938 1 98.81 165 LEU A O 1
ATOM 1214 N N . SER A 1 166 ? -1.192 -12.445 -24.531 1 98.5 166 SER A N 1
ATOM 1215 C CA . SER A 1 166 ? -1.889 -12.289 -25.797 1 98.5 166 SER A CA 1
ATOM 1216 C C . SER A 1 166 ? -0.943 -12.5 -26.969 1 98.5 166 SER A C 1
ATOM 1218 O O . SER A 1 166 ? -1.351 -13.008 -28.016 1 98.5 166 SER A O 1
ATOM 1220 N N . SER A 1 167 ? 0.32 -12.156 -26.797 1 98.56 167 SER A N 1
ATOM 1221 C CA . SER A 1 167 ? 1.302 -12.312 -27.859 1 98.56 167 SER A CA 1
ATOM 1222 C C . SER A 1 167 ? 1.563 -13.781 -28.172 1 98.56 167 SER A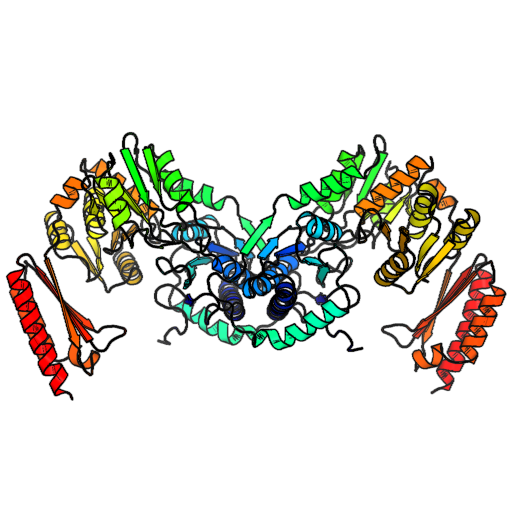 C 1
ATOM 1224 O O . SER A 1 167 ? 2.088 -14.117 -29.234 1 98.56 167 SER A O 1
ATOM 1226 N N . HIS A 1 168 ? 1.125 -14.688 -27.297 1 98.44 168 HIS A N 1
ATOM 1227 C CA . HIS A 1 168 ? 1.329 -16.125 -27.5 1 98.44 168 HIS A CA 1
ATOM 1228 C C . HIS A 1 168 ? 0.014 -16.828 -27.828 1 98.44 168 HIS A C 1
ATOM 1230 O O . HIS A 1 168 ? -0.011 -18.047 -28.031 1 98.44 168 HIS A O 1
ATOM 1236 N N . ALA A 1 169 ? -1.046 -16.078 -27.922 1 98.62 169 ALA A N 1
ATOM 1237 C CA . ALA A 1 169 ? -2.373 -16.656 -28.125 1 98.62 169 ALA A CA 1
ATOM 1238 C C . ALA A 1 169 ? -2.611 -17 -29.594 1 98.62 169 ALA A C 1
ATOM 1240 O O . ALA A 1 169 ? -2.25 -16.234 -30.484 1 98.62 169 ALA A O 1
ATOM 1241 N N . PRO A 1 170 ? -3.143 -18.172 -29.891 1 98.56 170 PRO A N 1
ATOM 1242 C CA . PRO A 1 170 ? -3.643 -18.422 -31.234 1 98.56 170 PRO A CA 1
ATOM 1243 C C . PRO A 1 170 ? -4.961 -17.719 -31.531 1 98.56 170 PRO A C 1
ATOM 1245 O O . PRO A 1 170 ? -5.551 -17.109 -30.625 1 98.56 170 PRO A O 1
ATOM 1248 N N . ASP A 1 171 ? -5.34 -17.703 -32.812 1 98.56 171 ASP A N 1
ATOM 1249 C CA . ASP A 1 171 ? -6.676 -17.219 -33.156 1 98.56 171 ASP A CA 1
ATOM 1250 C C . ASP A 1 171 ? -7.754 -18.188 -32.656 1 98.56 171 ASP A C 1
ATOM 1252 O O . ASP A 1 171 ? -7.832 -19.328 -33.125 1 98.56 171 ASP A O 1
ATOM 1256 N N . LEU A 1 172 ? -8.602 -17.719 -31.766 1 98.62 172 LEU A N 1
ATOM 1257 C CA . LEU A 1 172 ? -9.617 -18.594 -31.172 1 98.62 172 LEU A CA 1
ATOM 1258 C C . LEU A 1 172 ? -11.008 -18.203 -31.641 1 98.62 172 LEU A C 1
ATOM 1260 O O . LEU A 1 172 ? -12.008 -18.547 -31.016 1 98.62 172 LEU A O 1
ATOM 1264 N N . SER A 1 173 ? -11.039 -17.453 -32.719 1 98.12 173 SER A N 1
ATOM 1265 C CA . SER A 1 173 ? -12.328 -17.078 -33.312 1 98.12 173 SER A CA 1
ATOM 1266 C C . SER A 1 173 ? -13.188 -18.297 -33.594 1 98.12 173 SER A C 1
ATOM 1268 O O . SER A 1 173 ? -12.703 -19.281 -34.156 1 98.12 173 SER A O 1
ATOM 1270 N N . GLY A 1 174 ? -14.461 -18.172 -33.188 1 96.88 174 GLY A N 1
ATOM 1271 C CA . GLY A 1 174 ? -15.398 -19.266 -33.438 1 96.88 174 GLY A CA 1
ATOM 1272 C C . GLY A 1 174 ? -15.438 -20.297 -32.344 1 96.88 174 GLY A C 1
ATOM 1273 O O . GLY A 1 174 ? -16.297 -21.188 -32.344 1 96.88 174 GLY A O 1
ATOM 1274 N N . MET A 1 175 ? -14.602 -20.25 -31.359 1 98.06 175 MET A N 1
ATOM 1275 C CA . MET A 1 175 ? -14.586 -21.219 -30.266 1 98.06 175 MET A CA 1
ATOM 1276 C C . MET A 1 175 ? -15.367 -20.703 -29.078 1 98.06 175 MET A C 1
ATOM 1278 O O . MET A 1 175 ? -15.211 -19.547 -28.672 1 98.06 175 MET A O 1
ATOM 1282 N N . ARG A 1 176 ? -16.281 -21.453 -28.547 1 97.88 176 ARG A N 1
ATOM 1283 C CA . ARG A 1 176 ? -16.984 -21.203 -27.297 1 97.88 176 ARG A CA 1
ATOM 1284 C C . ARG A 1 176 ? -16.281 -21.875 -26.125 1 97.88 176 ARG A C 1
ATOM 1286 O O . ARG A 1 176 ? -16.281 -23.094 -26.016 1 97.88 176 ARG A O 1
ATOM 1293 N N . ILE A 1 177 ? -15.727 -21.125 -25.219 1 98.81 177 ILE A N 1
ATOM 1294 C CA . ILE A 1 177 ? -14.859 -21.641 -24.172 1 98.81 177 ILE A CA 1
ATOM 1295 C C . ILE A 1 177 ? -15.422 -21.266 -22.797 1 98.81 177 ILE A C 1
ATOM 1297 O O . ILE A 1 177 ? -15.695 -20.094 -22.531 1 98.81 177 ILE A O 1
ATOM 1301 N N . ALA A 1 178 ? -15.641 -22.234 -21.953 1 98.81 178 ALA A N 1
ATOM 1302 C CA . ALA A 1 178 ? -15.984 -22 -20.547 1 98.81 178 ALA A CA 1
ATOM 1303 C C . ALA A 1 178 ? -14.734 -21.938 -19.688 1 98.81 178 ALA A C 1
ATOM 1305 O O . ALA A 1 178 ? -13.883 -22.828 -19.734 1 98.81 178 ALA A O 1
ATOM 1306 N N . LEU A 1 179 ? -14.609 -20.844 -18.922 1 98.88 179 LEU A N 1
ATOM 1307 C CA . LEU A 1 179 ? -13.461 -20.672 -18.047 1 98.88 179 LEU A CA 1
ATOM 1308 C C . LEU A 1 179 ? -13.875 -20.75 -16.594 1 98.88 179 LEU A C 1
ATOM 1310 O O . LEU A 1 179 ? -14.891 -20.172 -16.188 1 98.88 179 LEU A O 1
ATOM 1314 N N . ASP A 1 180 ? -13.18 -21.5 -15.812 1 98.88 180 ASP A N 1
ATOM 1315 C CA . ASP A 1 180 ? -13.242 -21.484 -14.359 1 98.88 180 ASP A CA 1
ATOM 1316 C C . ASP A 1 180 ? -12.008 -20.812 -13.766 1 98.88 180 ASP A C 1
ATOM 1318 O O . ASP A 1 180 ? -10.914 -21.391 -13.766 1 98.88 180 ASP A O 1
ATOM 1322 N N . CYS A 1 181 ? -12.195 -19.672 -13.172 1 98.81 181 CYS A N 1
ATOM 1323 C CA . CYS A 1 181 ? -11.055 -18.875 -12.75 1 98.81 181 CYS A CA 1
ATOM 1324 C C . CYS A 1 181 ? -10.82 -19.016 -11.25 1 98.81 181 CYS A C 1
ATOM 1326 O O . CYS A 1 181 ? -10.07 -18.234 -10.656 1 98.81 181 CYS A O 1
ATOM 1328 N N . ALA A 1 182 ? -11.531 -19.906 -10.578 1 98.69 182 ALA A N 1
ATOM 1329 C CA . ALA A 1 182 ? -11.305 -20.344 -9.203 1 98.69 182 ALA A CA 1
ATOM 1330 C C . ALA A 1 182 ? -11.492 -19.188 -8.219 1 98.69 182 ALA A C 1
ATOM 1332 O O . ALA A 1 182 ? -11.031 -19.266 -7.074 1 98.69 182 ALA A O 1
ATOM 1333 N N . ASN A 1 183 ? -12.016 -18.047 -8.641 1 98.5 183 ASN A N 1
ATOM 1334 C CA . ASN A 1 183 ? -12.039 -16.828 -7.84 1 98.5 183 ASN A CA 1
ATOM 1335 C C . ASN A 1 183 ? -10.633 -16.422 -7.41 1 98.5 183 ASN A C 1
ATOM 1337 O O . ASN A 1 183 ? -10.453 -15.844 -6.332 1 98.5 183 ASN A O 1
ATOM 1341 N N . GLY A 1 184 ? -9.633 -16.812 -8.305 1 98.62 184 GLY A N 1
ATOM 1342 C CA . GLY A 1 184 ? -8.242 -16.578 -7.977 1 98.62 184 GLY A CA 1
ATOM 1343 C C . GLY A 1 184 ? -7.617 -15.453 -8.773 1 98.62 184 GLY A C 1
ATOM 1344 O O . GLY A 1 184 ? -8.312 -14.531 -9.211 1 98.62 184 GLY A O 1
ATOM 1345 N N . ALA A 1 185 ? -6.328 -15.484 -8.922 1 98.75 185 ALA A N 1
ATOM 1346 C CA . ALA A 1 185 ? -5.543 -14.367 -9.445 1 98.75 185 ALA A CA 1
ATOM 1347 C C . ALA A 1 185 ? -5.797 -14.172 -10.938 1 98.75 185 ALA A C 1
ATOM 1349 O O . ALA A 1 185 ? -5.543 -13.094 -11.477 1 98.75 185 ALA A O 1
ATOM 1350 N N . ALA A 1 186 ? -6.34 -15.156 -11.602 1 98.5 186 ALA A N 1
ATOM 1351 C CA . ALA A 1 186 ? -6.527 -15.055 -13.047 1 98.5 186 ALA A CA 1
ATOM 1352 C C . ALA A 1 186 ? -7.93 -14.562 -13.391 1 98.5 186 ALA A C 1
ATOM 1354 O O . ALA A 1 186 ? -8.305 -14.492 -14.562 1 98.5 186 ALA A O 1
ATOM 1355 N N . TYR A 1 187 ? -8.75 -14.188 -12.43 1 98.19 187 TYR A N 1
ATOM 1356 C CA . TYR A 1 187 ? -10.18 -13.938 -12.625 1 98.19 187 TYR A CA 1
ATOM 1357 C C . TYR A 1 187 ? -10.398 -12.805 -13.617 1 98.19 187 TYR A C 1
ATOM 1359 O O . TYR A 1 187 ? -11.422 -12.773 -14.312 1 98.19 187 TYR A O 1
ATOM 1367 N N . ARG A 1 188 ? -9.469 -11.859 -13.719 1 97.25 188 ARG A N 1
ATOM 1368 C CA . ARG A 1 188 ? -9.594 -10.773 -14.695 1 97.25 188 ARG A CA 1
ATOM 1369 C C . ARG A 1 188 ? -8.758 -11.062 -15.938 1 97.25 188 ARG A C 1
ATOM 1371 O O . ARG A 1 188 ? -9.234 -10.898 -17.062 1 97.25 188 ARG A O 1
ATOM 1378 N N . VAL A 1 189 ? -7.605 -11.633 -15.758 1 98.19 189 VAL A N 1
ATOM 1379 C CA . VAL A 1 189 ? -6.59 -11.797 -16.797 1 98.19 189 VAL A CA 1
ATOM 1380 C C . VAL A 1 189 ? -7.047 -12.844 -17.797 1 98.19 189 VAL A C 1
ATOM 1382 O O . VAL A 1 189 ? -6.965 -12.625 -19.016 1 98.19 189 VAL A O 1
ATOM 1385 N N . ALA A 1 190 ? -7.531 -13.93 -17.359 1 98.75 190 ALA A N 1
ATOM 1386 C CA . ALA A 1 190 ? -7.809 -15.062 -18.234 1 98.75 190 ALA A CA 1
ATOM 1387 C C . ALA A 1 190 ? -8.945 -14.734 -19.203 1 98.75 190 ALA A C 1
ATOM 1389 O O . ALA A 1 190 ? -8.789 -14.836 -20.422 1 98.75 190 ALA A O 1
ATOM 1390 N N . PRO A 1 191 ? -10.164 -14.266 -18.656 1 98.44 191 PRO A N 1
ATOM 1391 C CA . PRO A 1 191 ? -11.234 -13.922 -19.594 1 98.44 191 PRO A CA 1
ATOM 1392 C C . PRO A 1 191 ? -10.812 -12.875 -20.609 1 98.44 191 PRO A C 1
ATOM 1394 O O . PRO A 1 191 ? -11.141 -12.992 -21.797 1 98.44 191 PRO A O 1
ATOM 1397 N N . LYS A 1 192 ? -10.047 -11.922 -20.172 1 98 192 LYS A N 1
ATOM 1398 C CA . LYS A 1 192 ? -9.602 -10.844 -21.047 1 98 192 LYS A CA 1
ATOM 1399 C C . LYS A 1 192 ? -8.734 -11.375 -22.188 1 98 192 LYS A C 1
ATOM 1401 O O . LYS A 1 192 ? -8.945 -11.023 -23.359 1 98 192 LYS A O 1
ATOM 1406 N N . VAL A 1 193 ? -7.781 -12.219 -21.906 1 98.81 193 VAL A N 1
ATOM 1407 C CA . VAL A 1 193 ? -6.82 -12.727 -22.875 1 98.81 193 VAL A CA 1
ATOM 1408 C C . VAL A 1 193 ? -7.531 -13.633 -23.875 1 98.81 193 VAL A C 1
ATOM 1410 O O . VAL A 1 193 ? -7.273 -13.562 -25.078 1 98.81 193 VAL A O 1
ATOM 1413 N N . PHE A 1 194 ? -8.43 -14.461 -23.438 1 98.81 194 PHE A N 1
ATOM 1414 C CA . PHE A 1 194 ? -9.125 -15.383 -24.328 1 98.81 194 PHE A CA 1
ATOM 1415 C C . PHE A 1 194 ? -10.109 -14.633 -25.219 1 98.81 194 PHE A C 1
ATOM 1417 O O . PHE A 1 194 ? -10.289 -14.984 -26.391 1 98.81 194 PHE A O 1
ATOM 1424 N N . GLN A 1 195 ? -10.766 -13.578 -24.641 1 98.19 195 GLN A N 1
ATOM 1425 C CA . GLN A 1 195 ? -11.633 -12.727 -25.453 1 98.19 195 GLN A CA 1
ATOM 1426 C C . GLN A 1 195 ? -10.836 -11.992 -26.531 1 98.19 195 GLN A C 1
ATOM 1428 O O . GLN A 1 195 ? -11.266 -11.914 -27.688 1 98.19 195 GLN A O 1
ATOM 1433 N N . GLN A 1 196 ? -9.734 -11.523 -26.125 1 97.75 196 GLN A N 1
ATOM 1434 C CA . GLN A 1 196 ? -8.867 -10.812 -27.062 1 97.75 196 GLN A CA 1
ATOM 1435 C C . GLN A 1 196 ? -8.391 -11.742 -28.172 1 97.75 196 GLN A C 1
ATOM 1437 O O . GLN A 1 196 ? -8.164 -11.305 -29.312 1 97.75 196 GLN A O 1
ATOM 1442 N N . ALA A 1 197 ? -8.258 -13.023 -27.875 1 98.56 197 ALA A N 1
ATOM 1443 C CA . ALA A 1 197 ? -7.812 -14.016 -28.844 1 98.56 197 ALA A CA 1
ATOM 1444 C C . ALA A 1 197 ? -8.953 -14.406 -29.781 1 98.56 197 ALA A C 1
ATOM 1446 O O . ALA A 1 197 ? -8.75 -15.164 -30.734 1 98.56 197 ALA A O 1
ATOM 1447 N N . GLY A 1 198 ? -10.203 -13.93 -29.5 1 98.19 198 GLY A N 1
ATOM 1448 C CA . GLY A 1 198 ? -11.328 -14.109 -30.406 1 98.19 198 GLY A CA 1
ATOM 1449 C C . GLY A 1 198 ? -12.359 -15.094 -29.891 1 98.19 198 GLY A C 1
ATOM 1450 O O . GLY A 1 198 ? -13.422 -15.258 -30.484 1 98.19 198 GLY A O 1
ATOM 1451 N N . ALA A 1 199 ? -12.141 -15.703 -28.75 1 98.56 199 ALA A N 1
ATOM 1452 C CA . ALA A 1 199 ? -13.055 -16.734 -28.234 1 98.56 199 ALA A CA 1
ATOM 1453 C C . ALA A 1 199 ? -14.336 -16.094 -27.703 1 98.56 199 ALA A C 1
ATOM 1455 O O . ALA A 1 199 ? -14.328 -14.961 -27.234 1 98.56 199 ALA A O 1
ATOM 1456 N N . ASP A 1 200 ? -15.461 -16.812 -27.844 1 97.81 200 ASP A N 1
ATOM 1457 C CA . ASP A 1 200 ? -16.672 -16.547 -27.078 1 97.81 200 ASP A CA 1
ATOM 1458 C C . ASP A 1 200 ? -16.562 -17.141 -25.672 1 97.81 200 ASP A C 1
ATOM 1460 O O . ASP A 1 200 ? -16.719 -18.359 -25.5 1 97.81 200 ASP A O 1
ATOM 1464 N N . VAL A 1 201 ? -16.375 -16.297 -24.688 1 98.12 201 VAL A N 1
ATOM 1465 C CA . VAL A 1 201 ? -15.945 -16.766 -23.375 1 98.12 201 VAL A CA 1
ATOM 1466 C C . VAL A 1 201 ? -17.125 -16.734 -22.406 1 98.12 201 VAL A C 1
ATOM 1468 O O . VAL A 1 201 ? -17.875 -15.758 -22.359 1 98.12 201 VAL A O 1
ATOM 1471 N N . PHE A 1 202 ? -17.344 -17.797 -21.719 1 97.62 202 PHE A N 1
ATOM 1472 C CA . PHE A 1 202 ? -18.172 -17.891 -20.531 1 97.62 202 PHE A CA 1
ATOM 1473 C C . PHE A 1 202 ? -17.344 -18.172 -19.297 1 97.62 202 PHE A C 1
ATOM 1475 O O . PHE A 1 202 ? -16.891 -19.297 -19.094 1 97.62 202 PHE A O 1
ATOM 1482 N N . ALA A 1 203 ? -17.172 -17.156 -18.469 1 98.19 203 ALA A N 1
ATOM 1483 C CA . ALA A 1 203 ? -16.281 -17.281 -17.328 1 98.19 203 ALA A CA 1
ATOM 1484 C C . ALA A 1 203 ? -17.078 -17.391 -16.016 1 98.19 203 ALA A C 1
ATOM 1486 O O . ALA A 1 203 ? -18.031 -16.625 -15.805 1 98.19 203 ALA A O 1
ATOM 1487 N N . VAL A 1 204 ? -16.719 -18.344 -15.195 1 97.69 204 VAL A N 1
ATOM 1488 C CA . VAL A 1 204 ? -17.328 -18.5 -13.883 1 97.69 204 VAL A CA 1
ATOM 1489 C C . VAL A 1 204 ? -16.266 -18.375 -12.797 1 97.69 204 VAL A C 1
ATOM 1491 O O . VAL A 1 204 ? -15.07 -18.5 -13.078 1 97.69 204 VAL A O 1
ATOM 1494 N N . TYR A 1 205 ? -16.781 -18.094 -11.516 1 98.06 205 TYR A N 1
ATOM 1495 C CA . TYR A 1 205 ? -15.906 -17.922 -10.359 1 98.06 205 TYR A CA 1
ATOM 1496 C C . TYR A 1 205 ? -14.906 -16.797 -10.594 1 98.06 205 TYR A C 1
ATOM 1498 O O . TYR A 1 205 ? -13.703 -16.984 -10.445 1 98.06 205 TYR A O 1
ATOM 1506 N N . THR A 1 206 ? -15.523 -15.602 -10.953 1 97.88 206 THR A N 1
ATOM 1507 C CA . THR A 1 206 ? -14.773 -14.391 -11.273 1 97.88 206 THR A CA 1
ATOM 1508 C C . THR A 1 206 ? -15.148 -13.258 -10.328 1 97.88 206 THR A C 1
ATOM 1510 O O . THR A 1 206 ? -15.016 -12.078 -10.68 1 97.88 206 THR A O 1
ATOM 1513 N N . THR A 1 207 ? -15.656 -13.586 -9.125 1 96.38 207 THR A N 1
ATOM 1514 C CA . THR A 1 207 ? -16.094 -12.578 -8.164 1 96.38 207 THR A CA 1
ATOM 1515 C C . THR A 1 207 ? -15.445 -12.82 -6.805 1 96.38 207 THR A C 1
ATOM 1517 O O . THR A 1 207 ? -16.141 -13.086 -5.82 1 96.38 207 THR A O 1
ATOM 1520 N N . PRO A 1 208 ? -14.109 -12.688 -6.781 1 96.94 208 PRO A N 1
ATOM 1521 C CA . PRO A 1 208 ? -13.438 -12.906 -5.5 1 96.94 208 PRO A CA 1
ATOM 1522 C C . PRO A 1 208 ? -13.93 -11.961 -4.406 1 96.94 208 PRO A C 1
ATOM 1524 O O . PRO A 1 208 ? -14.211 -10.789 -4.672 1 96.94 208 PRO A O 1
ATOM 1527 N N . ASP A 1 209 ? -14.031 -12.461 -3.176 1 92.88 209 ASP A N 1
ATOM 1528 C CA . ASP A 1 209 ? -14.484 -11.656 -2.049 1 92.88 209 ASP A CA 1
ATOM 1529 C C . ASP A 1 209 ? -13.531 -11.789 -0.861 1 92.88 209 ASP A C 1
ATOM 1531 O O . ASP A 1 209 ? -13.883 -11.43 0.265 1 92.88 209 ASP A O 1
ATOM 1535 N N . GLY A 1 210 ? -12.367 -12.406 -1.14 1 93.62 210 GLY A N 1
ATOM 1536 C CA . GLY A 1 210 ? -11.367 -12.586 -0.096 1 93.62 210 GLY A CA 1
ATOM 1537 C C . GLY A 1 210 ? -11.477 -13.922 0.612 1 93.62 210 GLY A C 1
ATOM 1538 O O . GLY A 1 210 ? -10.539 -14.344 1.296 1 93.62 210 GLY A O 1
ATOM 1539 N N . ARG A 1 211 ? -12.609 -14.695 0.421 1 94.94 211 ARG A N 1
ATOM 1540 C CA . ARG A 1 211 ? -12.852 -15.891 1.216 1 94.94 211 ARG A CA 1
ATOM 1541 C C . ARG A 1 211 ? -13.344 -17.047 0.338 1 94.94 211 ARG A C 1
ATOM 1543 O O . ARG A 1 211 ? -13.805 -18.062 0.847 1 94.94 211 ARG A O 1
ATOM 1550 N N . ASN A 1 212 ? -13.281 -16.844 -0.942 1 96.69 212 ASN A N 1
ATOM 1551 C CA . ASN A 1 212 ? -13.938 -17.844 -1.779 1 96.69 212 ASN A CA 1
ATOM 1552 C C . ASN A 1 212 ? -12.984 -18.406 -2.842 1 96.69 212 ASN A C 1
ATOM 1554 O O . ASN A 1 212 ? -13.406 -19.141 -3.727 1 96.69 212 ASN A O 1
ATOM 1558 N N . ILE A 1 213 ? -11.719 -18.047 -2.773 1 97.88 213 ILE A N 1
ATOM 1559 C CA . ILE A 1 213 ? -10.727 -18.609 -3.684 1 97.88 213 ILE A CA 1
ATOM 1560 C C . ILE A 1 213 ? -10.711 -20.125 -3.551 1 97.88 213 ILE A C 1
ATOM 1562 O O . ILE A 1 213 ? -10.75 -20.656 -2.439 1 97.88 213 ILE A O 1
ATOM 1566 N N . ASN A 1 214 ? -10.766 -20.938 -4.613 1 97.44 214 ASN A N 1
ATOM 1567 C CA . ASN A 1 214 ? -10.641 -22.391 -4.719 1 97.44 214 ASN A CA 1
ATOM 1568 C C . ASN A 1 214 ? -11.828 -23.094 -4.078 1 97.44 214 ASN A C 1
ATOM 1570 O O . ASN A 1 214 ? -11.875 -24.328 -4.035 1 97.44 214 ASN A O 1
ATOM 1574 N N . ARG A 1 215 ? -12.789 -22.328 -3.543 1 96.69 215 ARG A N 1
ATOM 1575 C CA . ARG A 1 215 ? -13.883 -22.953 -2.816 1 96.69 215 ARG A CA 1
ATOM 1576 C C . ARG A 1 215 ? -14.836 -23.672 -3.773 1 96.69 215 ARG A C 1
ATOM 1578 O O . ARG A 1 215 ? -15.766 -23.062 -4.301 1 96.69 215 ARG A O 1
ATOM 1585 N N . GLY A 1 216 ? -14.594 -24.969 -3.943 1 96.25 216 GLY A N 1
ATOM 1586 C CA . GLY A 1 216 ? -15.43 -25.781 -4.816 1 96.25 216 GLY A CA 1
ATOM 1587 C C . GLY A 1 216 ? -15.266 -25.438 -6.285 1 96.25 216 GLY A C 1
ATOM 1588 O O . GLY A 1 216 ? -16.172 -25.672 -7.086 1 96.25 216 GLY A O 1
ATOM 1589 N N . CYS A 1 217 ? -14.25 -24.859 -6.664 1 97.31 217 CYS A N 1
ATOM 1590 C CA . CYS A 1 217 ? -14.016 -24.422 -8.039 1 97.31 217 CYS A CA 1
ATOM 1591 C C . CYS A 1 217 ? -12.531 -24.484 -8.383 1 97.31 217 CYS A C 1
ATOM 1593 O O . CYS A 1 217 ? -11.695 -24.75 -7.508 1 97.31 217 CYS A O 1
ATOM 1595 N N . GLY A 1 218 ? -12.219 -24.406 -9.688 1 97.81 218 GLY A N 1
ATOM 1596 C CA . GLY A 1 218 ? -10.844 -24.391 -10.156 1 97.81 218 GLY A CA 1
ATOM 1597 C C . GLY A 1 218 ? -10.344 -25.766 -10.57 1 97.81 218 GLY A C 1
ATOM 1598 O O . GLY A 1 218 ? -11.125 -26.719 -10.648 1 97.81 218 GLY A O 1
ATOM 1599 N N . SER A 1 219 ? -9.047 -25.797 -10.789 1 97.5 219 SER A N 1
ATOM 1600 C CA . SER A 1 219 ? -8.445 -26.984 -11.391 1 97.5 219 SER A CA 1
ATOM 1601 C C . SER A 1 219 ? -8.367 -28.141 -10.391 1 97.5 219 SER A C 1
ATOM 1603 O O . SER A 1 219 ? -8.133 -29.281 -10.773 1 97.5 219 SER A O 1
ATOM 1605 N N . THR A 1 220 ? -8.648 -27.797 -9.109 1 94.44 220 THR A N 1
ATOM 1606 C CA . THR A 1 220 ? -8.664 -28.891 -8.125 1 94.44 220 THR A CA 1
ATOM 1607 C C . THR A 1 220 ? -10.094 -29.359 -7.875 1 94.44 220 THR A C 1
ATOM 1609 O O . THR A 1 220 ? -10.305 -30.344 -7.156 1 94.44 220 THR A O 1
ATOM 1612 N N . HIS A 1 221 ? -11.047 -28.688 -8.391 1 96 221 HIS A N 1
ATOM 1613 C CA . HIS A 1 221 ? -12.461 -29.047 -8.336 1 96 221 HIS A CA 1
ATOM 1614 C C . HIS A 1 221 ? -13.125 -28.891 -9.695 1 96 221 HIS A C 1
ATOM 1616 O O . HIS A 1 221 ? -13.867 -27.938 -9.93 1 96 221 HIS A O 1
ATOM 1622 N N . MET A 1 222 ? -13.094 -29.938 -10.484 1 97.88 222 MET A N 1
ATOM 1623 C CA . MET A 1 222 ? -13.398 -29.828 -11.906 1 97.88 222 MET A CA 1
ATOM 1624 C C . MET A 1 222 ? -14.875 -30.125 -12.172 1 97.88 222 MET A C 1
ATOM 1626 O O . MET A 1 222 ? -15.375 -29.875 -13.266 1 97.88 222 MET A O 1
ATOM 1630 N N . ASP A 1 223 ? -15.594 -30.562 -11.242 1 97 223 ASP A N 1
ATOM 1631 C CA . ASP A 1 223 ? -16.938 -31.125 -11.438 1 97 223 ASP A CA 1
ATOM 1632 C C . ASP A 1 223 ? -17.875 -30.094 -12.062 1 97 223 ASP A C 1
ATOM 1634 O O . ASP A 1 223 ? -18.594 -30.406 -13.008 1 97 223 ASP A O 1
ATOM 1638 N N . HIS A 1 224 ? -17.859 -28.938 -11.492 1 97 224 HIS A N 1
ATOM 1639 C CA . HIS A 1 224 ? -18.766 -27.906 -11.984 1 97 224 HIS A CA 1
ATOM 1640 C C . HIS A 1 224 ? -18.453 -27.531 -13.43 1 97 224 HIS A C 1
ATOM 1642 O O . HIS A 1 224 ? -19.359 -27.328 -14.242 1 97 224 HIS A O 1
ATOM 1648 N N . LEU A 1 225 ? -17.234 -27.375 -13.742 1 98.38 225 LEU A N 1
ATOM 1649 C CA . LEU A 1 225 ? -16.844 -27.016 -15.109 1 98.38 225 LEU A CA 1
ATOM 1650 C C . LEU A 1 225 ? -17.219 -28.125 -16.078 1 98.38 225 LEU A C 1
ATOM 1652 O O . LEU A 1 225 ? -17.688 -27.859 -17.188 1 98.38 225 LEU A O 1
ATOM 1656 N N . ARG A 1 226 ? -16.984 -29.344 -15.719 1 98.31 226 ARG A N 1
ATOM 1657 C CA . ARG A 1 226 ? -17.375 -30.484 -16.547 1 98.31 226 ARG A CA 1
ATOM 1658 C C . ARG A 1 226 ? -18.859 -30.453 -16.859 1 98.31 226 ARG A C 1
ATOM 1660 O O . ARG A 1 226 ? -19.266 -30.703 -18 1 98.31 226 ARG A O 1
ATOM 1667 N N . LEU A 1 227 ? -19.625 -30.172 -15.852 1 97.38 227 LEU A N 1
ATOM 1668 C CA . LEU A 1 227 ? -21.062 -30.094 -16.016 1 97.38 227 LEU A CA 1
ATOM 1669 C C . LEU A 1 227 ? -21.453 -28.969 -16.969 1 97.38 227 LEU A C 1
ATOM 1671 O O . LEU A 1 227 ? -22.297 -29.156 -17.844 1 97.38 227 LEU A O 1
ATOM 1675 N N . ILE A 1 228 ? -20.844 -27.797 -16.781 1 96.88 228 ILE A N 1
ATOM 1676 C CA . ILE A 1 228 ? -21.125 -26.641 -17.609 1 96.88 228 ILE A CA 1
ATOM 1677 C C . ILE A 1 228 ? -20.859 -26.984 -19.078 1 96.88 228 ILE A C 1
ATOM 1679 O O . ILE A 1 228 ? -21.703 -26.703 -19.953 1 96.88 228 ILE A O 1
ATOM 1683 N N . VAL A 1 229 ? -19.75 -27.625 -19.344 1 98.12 229 VAL A N 1
ATOM 1684 C CA . VAL A 1 229 ? -19.359 -27.906 -20.719 1 98.12 229 VAL A CA 1
ATOM 1685 C C . VAL A 1 229 ? -20.281 -28.984 -21.312 1 98.12 229 VAL A C 1
ATOM 1687 O O . VAL A 1 229 ? -20.781 -28.844 -22.422 1 98.12 229 VAL A O 1
ATOM 1690 N N . ARG A 1 230 ? -20.484 -30.016 -20.609 1 95.81 230 ARG A N 1
ATOM 1691 C CA . ARG A 1 230 ? -21.281 -31.156 -21.062 1 95.81 230 ARG A CA 1
ATOM 1692 C C . ARG A 1 230 ? -22.719 -30.719 -21.375 1 95.81 230 ARG A C 1
ATOM 1694 O O . ARG A 1 230 ? -23.297 -31.172 -22.359 1 95.81 230 ARG A O 1
ATOM 1701 N N . GLU A 1 231 ? -23.234 -29.906 -20.516 1 96 231 GLU A N 1
ATOM 1702 C CA . GLU A 1 231 ? -24.641 -29.531 -20.625 1 96 231 GLU A CA 1
ATOM 1703 C C . GLU A 1 231 ? -24.812 -28.297 -21.5 1 96 231 GLU A C 1
ATOM 1705 O O . GLU A 1 231 ? -25.922 -27.984 -21.938 1 96 231 GLU A O 1
ATOM 1710 N N . GLY A 1 232 ? -23.719 -27.703 -21.734 1 93.19 232 GLY A N 1
ATOM 1711 C CA . GLY A 1 232 ? -23.781 -26.484 -22.531 1 93.19 232 GLY A CA 1
ATOM 1712 C C . GLY A 1 232 ? -23.219 -26.688 -23.938 1 93.19 232 GLY A C 1
ATOM 1713 O O . GLY A 1 232 ? -22.781 -27.781 -24.297 1 93.19 232 GLY A O 1
ATOM 1714 N N . ASP A 1 233 ? -23.406 -25.75 -24.781 1 91.94 233 ASP A N 1
ATOM 1715 C CA . ASP A 1 233 ? -22.859 -25.766 -26.141 1 91.94 233 ASP A CA 1
ATOM 1716 C C . ASP A 1 233 ? -21.469 -25.109 -26.188 1 91.94 233 ASP A C 1
ATOM 1718 O O . ASP A 1 233 ? -21.297 -24.031 -26.75 1 91.94 233 ASP A O 1
ATOM 1722 N N . TYR A 1 234 ? -20.484 -25.812 -25.453 1 97.88 234 TYR A N 1
ATOM 1723 C CA . TYR A 1 234 ? -19.125 -25.297 -25.438 1 97.88 234 TYR A CA 1
ATOM 1724 C C . TYR A 1 234 ? -18.172 -26.281 -26.109 1 97.88 234 TYR A C 1
ATOM 1726 O O . TYR A 1 234 ? -18.375 -27.5 -26.062 1 97.88 234 TYR A O 1
ATOM 1734 N N . ASP A 1 235 ? -17.172 -25.734 -26.75 1 98.31 235 ASP A N 1
ATOM 1735 C CA . ASP A 1 235 ? -16.172 -26.562 -27.422 1 98.31 235 ASP A CA 1
ATOM 1736 C C . ASP A 1 235 ? -15.211 -27.172 -26.406 1 98.31 235 ASP A C 1
ATOM 1738 O O . ASP A 1 235 ? -14.664 -28.25 -26.625 1 98.31 235 ASP A O 1
ATOM 1742 N N . LEU A 1 236 ? -14.992 -26.469 -25.328 1 98.75 236 LEU A N 1
ATOM 1743 C CA . LEU A 1 236 ? -14.094 -26.938 -24.266 1 98.75 236 LEU A CA 1
ATOM 1744 C C . LEU A 1 236 ? -14.219 -26.062 -23.031 1 98.75 236 LEU A C 1
ATOM 1746 O O . LEU A 1 236 ? -14.883 -25.031 -23.047 1 98.75 236 LEU A O 1
ATOM 1750 N N . GLY A 1 237 ? -13.695 -26.547 -21.906 1 98.88 237 GLY A N 1
ATOM 1751 C CA . GLY A 1 237 ? -13.539 -25.781 -20.672 1 98.88 237 GLY A CA 1
ATOM 1752 C C . G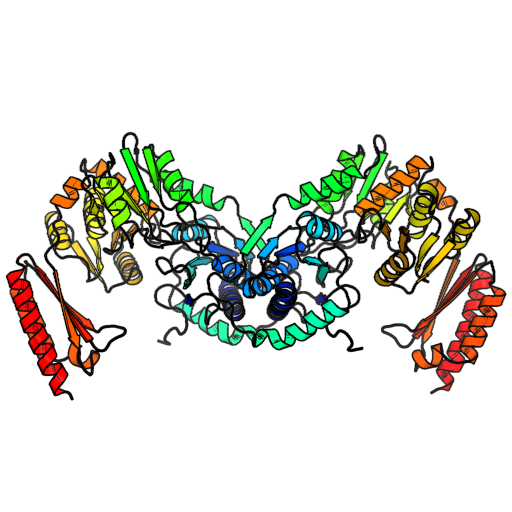LY A 1 237 ? -12.109 -25.734 -20.188 1 98.88 237 GLY A C 1
ATOM 1753 O O . GLY A 1 237 ? -11.32 -26.641 -20.453 1 98.88 237 GLY A O 1
ATOM 1754 N N . ILE A 1 238 ? -11.734 -24.688 -19.5 1 98.94 238 ILE A N 1
ATOM 1755 C CA . ILE A 1 238 ? -10.414 -24.531 -18.891 1 98.94 238 ILE A CA 1
ATOM 1756 C C . ILE A 1 238 ? -10.57 -24.094 -17.438 1 98.94 238 ILE A C 1
ATOM 1758 O O . ILE A 1 238 ? -11.344 -23.172 -17.156 1 98.94 238 ILE A O 1
ATOM 1762 N N . ALA A 1 239 ? -9.859 -24.734 -16.547 1 98.88 239 ALA A N 1
ATOM 1763 C CA . ALA A 1 239 ? -9.859 -24.344 -15.133 1 98.88 239 ALA A CA 1
ATOM 1764 C C . ALA A 1 239 ? -8.453 -23.984 -14.664 1 98.88 239 ALA A C 1
ATOM 1766 O O . ALA A 1 239 ? -7.477 -24.641 -15.039 1 98.88 239 ALA A O 1
ATOM 1767 N N . PHE A 1 240 ? -8.352 -22.953 -13.906 1 98.75 240 PHE A N 1
ATOM 1768 C CA . PHE A 1 240 ? -7.113 -22.531 -13.266 1 98.75 240 PHE A CA 1
ATOM 1769 C C . PHE A 1 240 ? -7.184 -22.734 -11.758 1 98.75 240 PHE A C 1
ATOM 1771 O O . PHE A 1 240 ? -8.258 -23.016 -11.211 1 98.75 240 PHE A O 1
ATOM 1778 N N . ASP A 1 241 ? -6.074 -22.719 -11.047 1 97.31 241 ASP A N 1
ATOM 1779 C CA . ASP A 1 241 ? -6.109 -22.719 -9.586 1 97.31 241 ASP A CA 1
ATOM 1780 C C . ASP A 1 241 ? -5.914 -21.312 -9.031 1 97.31 241 ASP A C 1
ATOM 1782 O O . ASP A 1 241 ? -5.918 -20.328 -9.781 1 97.31 241 ASP A O 1
ATOM 1786 N N . GLY A 1 242 ? -5.785 -21.156 -7.777 1 97.62 242 GLY A N 1
ATOM 1787 C CA . GLY A 1 242 ? -5.852 -19.891 -7.082 1 97.62 242 GLY A CA 1
ATOM 1788 C C . GLY A 1 242 ? -4.828 -18.875 -7.578 1 97.62 242 GLY A C 1
ATOM 1789 O O . GLY A 1 242 ? -5.129 -17.688 -7.707 1 97.62 242 GLY A O 1
ATOM 1790 N N . ASP A 1 243 ? -3.566 -19.312 -7.824 1 97.75 243 ASP A N 1
ATOM 1791 C CA . ASP A 1 243 ? -2.555 -18.375 -8.297 1 97.75 243 ASP A CA 1
ATOM 1792 C C . ASP A 1 243 ? -2.248 -18.594 -9.773 1 97.75 243 ASP A C 1
ATOM 1794 O O . ASP A 1 243 ? -1.308 -18 -10.312 1 97.75 243 ASP A O 1
ATOM 1798 N N . ALA A 1 244 ? -2.963 -19.5 -10.461 1 98.5 244 ALA A N 1
ATOM 1799 C CA . ALA A 1 244 ? -3.018 -19.719 -11.906 1 98.5 244 ALA A CA 1
ATOM 1800 C C . ALA A 1 244 ? -1.654 -20.125 -12.453 1 98.5 244 ALA A C 1
ATOM 1802 O O . ALA A 1 244 ? -1.249 -19.672 -13.531 1 98.5 244 ALA A O 1
ATOM 1803 N N . ASP A 1 245 ? -0.952 -20.984 -11.672 1 97.38 245 ASP A N 1
ATOM 1804 C CA . ASP A 1 245 ? 0.257 -21.562 -12.258 1 97.38 245 ASP A CA 1
ATOM 1805 C C . ASP A 1 245 ? -0.028 -22.922 -12.883 1 97.38 245 ASP A C 1
ATOM 1807 O O . ASP A 1 245 ? 0.87 -23.547 -13.445 1 97.38 245 ASP A O 1
ATOM 1811 N N . ARG A 1 246 ? -1.337 -23.328 -12.836 1 96.44 246 ARG A N 1
ATOM 1812 C CA . ARG A 1 246 ? -1.798 -24.562 -13.461 1 96.44 246 ARG A CA 1
ATOM 1813 C C . ARG A 1 246 ? -3.021 -24.312 -14.336 1 96.44 246 ARG A C 1
ATOM 1815 O O . ARG A 1 246 ? -3.742 -23.328 -14.141 1 96.44 246 ARG A O 1
ATOM 1822 N N . ALA A 1 247 ? -3.215 -25.25 -15.242 1 98.56 247 ALA A N 1
ATOM 1823 C CA . ALA A 1 247 ? -4.441 -25.281 -16.047 1 98.56 247 ALA A CA 1
ATOM 1824 C C . ALA A 1 247 ? -4.852 -26.719 -16.344 1 98.56 247 ALA A C 1
ATOM 1826 O O . ALA A 1 247 ? -4.004 -27.578 -16.594 1 98.56 247 ALA A O 1
ATOM 1827 N N . LEU A 1 248 ? -6.094 -26.984 -16.266 1 98.75 248 LEU A N 1
ATOM 1828 C CA . LEU A 1 248 ? -6.688 -28.219 -16.75 1 98.75 248 LEU A CA 1
ATOM 1829 C C . LEU A 1 248 ? -7.82 -27.938 -17.719 1 98.75 248 LEU A C 1
ATOM 1831 O O . LEU A 1 248 ? -8.422 -26.859 -17.703 1 98.75 248 LEU A O 1
ATOM 1835 N N . PHE A 1 249 ? -8.07 -28.891 -18.609 1 98.88 249 PHE A N 1
ATOM 1836 C CA . PHE A 1 249 ? -9.102 -28.719 -19.625 1 98.88 249 PHE A CA 1
ATOM 1837 C C . PHE A 1 249 ? -10.234 -29.734 -19.422 1 98.88 249 PHE A C 1
ATOM 1839 O O . PHE A 1 249 ? -10.07 -30.719 -18.703 1 98.88 249 PHE A O 1
ATOM 1846 N N . VAL A 1 250 ? -11.359 -29.359 -19.969 1 98.75 250 VAL A N 1
ATOM 1847 C CA . VAL A 1 250 ? -12.492 -30.234 -20.219 1 98.75 250 VAL A CA 1
ATOM 1848 C C . VAL A 1 250 ? -12.82 -30.266 -21.703 1 98.75 250 VAL A C 1
ATOM 1850 O O . VAL A 1 250 ? -12.938 -29.219 -22.344 1 98.75 250 VAL A O 1
ATOM 1853 N N . ASP A 1 251 ? -12.891 -31.484 -22.266 1 98.56 251 ASP A N 1
ATOM 1854 C CA . ASP A 1 251 ? -13.242 -31.547 -23.688 1 98.56 251 ASP A CA 1
ATOM 1855 C C . ASP A 1 251 ? -14.742 -31.344 -23.875 1 98.56 251 ASP A C 1
ATOM 1857 O O . ASP A 1 251 ? -15.484 -31.141 -22.922 1 98.56 251 ASP A O 1
ATOM 1861 N N . SER A 1 252 ? -15.219 -31.359 -25.141 1 98.31 252 SER A N 1
ATOM 1862 C CA . SER A 1 252 ? -16.594 -31 -25.469 1 98.31 252 SER A CA 1
ATOM 1863 C C . SER A 1 252 ? -17.578 -32 -24.875 1 98.31 252 SER A C 1
ATOM 1865 O O . SER A 1 252 ? -18.781 -31.703 -24.766 1 98.31 252 SER A O 1
ATOM 1867 N N . ARG A 1 253 ? -17.109 -33.156 -24.469 1 97.75 253 ARG A N 1
ATOM 1868 C CA . ARG A 1 253 ? -17.953 -34.219 -23.953 1 97.75 253 ARG A CA 1
ATOM 1869 C C . ARG A 1 253 ? -17.922 -34.281 -22.422 1 97.75 253 ARG A C 1
ATOM 1871 O O . ARG A 1 253 ? -18.562 -35.125 -21.812 1 97.75 253 ARG A O 1
ATOM 1878 N N . GLY A 1 254 ? -17.109 -33.375 -21.828 1 97.75 254 GLY A N 1
ATOM 1879 C CA . GLY A 1 254 ? -17.047 -33.281 -20.375 1 97.75 254 GLY A CA 1
ATOM 1880 C C . GLY A 1 254 ? -15.922 -34.125 -19.781 1 97.75 254 GLY A C 1
ATOM 1881 O O . GLY A 1 254 ? -15.82 -34.281 -18.562 1 97.75 254 GLY A O 1
ATOM 1882 N N . ASN A 1 255 ? -15.047 -34.656 -20.609 1 97.38 255 ASN A N 1
ATOM 1883 C CA . ASN A 1 255 ? -13.914 -35.438 -20.125 1 97.38 255 ASN A CA 1
ATOM 1884 C C . ASN A 1 255 ? -12.766 -34.531 -19.688 1 97.38 255 ASN A C 1
ATOM 1886 O O . ASN A 1 255 ? -12.508 -33.5 -20.297 1 97.38 255 ASN A O 1
ATOM 1890 N N . MET A 1 256 ? -12.062 -35.062 -18.688 1 97.06 256 MET A N 1
ATOM 1891 C CA . MET A 1 256 ? -10.93 -34.281 -18.156 1 97.06 256 MET A CA 1
ATOM 1892 C C . MET A 1 256 ? -9.703 -34.469 -19.047 1 97.06 256 MET A C 1
ATOM 1894 O O . MET A 1 256 ? -9.336 -35.562 -19.406 1 97.06 256 MET A O 1
ATOM 1898 N N . ILE A 1 257 ? -9.164 -33.375 -19.469 1 98.06 257 ILE A N 1
ATOM 1899 C CA . ILE A 1 257 ? -7.867 -33.312 -20.141 1 98.06 257 ILE A CA 1
ATOM 1900 C C . ILE A 1 257 ? -6.816 -32.75 -19.188 1 98.06 257 ILE A C 1
ATOM 1902 O O . ILE A 1 257 ? -6.848 -31.578 -18.844 1 98.06 257 ILE A O 1
ATOM 1906 N N . HIS A 1 258 ? -5.914 -33.625 -18.719 1 95.94 258 HIS A N 1
ATOM 1907 C CA . HIS A 1 258 ? -4.98 -33.188 -17.688 1 95.94 258 HIS A CA 1
ATOM 1908 C C . HIS A 1 258 ? -3.568 -33.062 -18.234 1 95.94 258 HIS A C 1
ATOM 1910 O O . HIS A 1 258 ? -3.383 -32.969 -19.453 1 95.94 258 HIS A O 1
ATOM 1916 N N . GLY A 1 259 ? -2.598 -32.875 -17.391 1 97.56 259 GLY A N 1
ATOM 1917 C CA . GLY A 1 259 ? -1.242 -32.531 -17.766 1 97.56 259 GLY A CA 1
ATOM 1918 C C . GLY A 1 259 ? -0.617 -33.5 -18.75 1 97.56 259 GLY A C 1
ATOM 1919 O O . GLY A 1 259 ? 0.104 -33.094 -19.656 1 97.56 259 GLY A O 1
ATOM 1920 N N . ASP A 1 260 ? -0.905 -34.781 -18.625 1 96.88 260 ASP A N 1
ATOM 1921 C CA . ASP A 1 260 ? -0.335 -35.781 -19.531 1 96.88 260 ASP A CA 1
ATOM 1922 C C . ASP A 1 260 ? -0.827 -35.562 -20.969 1 96.88 260 ASP A C 1
ATOM 1924 O O . ASP A 1 260 ? -0.059 -35.688 -21.922 1 96.88 260 ASP A O 1
ATOM 1928 N N . HIS A 1 261 ? -2.115 -35.281 -21.078 1 98.25 261 HIS A N 1
ATOM 1929 C CA . HIS A 1 261 ? -2.662 -35 -22.406 1 98.25 261 HIS A CA 1
ATOM 1930 C C . HIS A 1 261 ? -1.979 -33.781 -23.031 1 98.25 261 HIS A C 1
ATOM 1932 O O . HIS A 1 261 ? -1.599 -33.812 -24.203 1 98.25 261 HIS A O 1
ATOM 1938 N N . MET A 1 262 ? -1.835 -32.75 -22.219 1 98.62 262 MET A N 1
ATOM 1939 C CA . MET A 1 262 ? -1.248 -31.5 -22.703 1 98.62 262 MET A CA 1
ATOM 1940 C C . MET A 1 262 ? 0.203 -31.703 -23.125 1 98.62 262 MET A C 1
ATOM 1942 O O . MET A 1 262 ? 0.654 -31.141 -24.109 1 98.62 262 MET A O 1
ATOM 1946 N N . LEU A 1 263 ? 0.907 -32.5 -22.344 1 98.69 263 LEU A N 1
ATOM 1947 C CA . LEU A 1 263 ? 2.305 -32.781 -22.641 1 98.69 263 LEU A CA 1
ATOM 1948 C C . LEU A 1 263 ? 2.428 -33.531 -23.969 1 98.69 263 LEU A C 1
ATOM 1950 O O . LEU A 1 263 ? 3.287 -33.188 -24.797 1 98.69 263 LEU A O 1
ATOM 1954 N N . LEU A 1 264 ? 1.586 -34.5 -24.25 1 98.56 264 LEU A N 1
ATOM 1955 C CA . LEU A 1 264 ? 1.623 -35.25 -25.5 1 98.56 264 LEU A CA 1
ATOM 1956 C C . LEU A 1 264 ? 1.356 -34.344 -26.688 1 98.56 264 LEU A C 1
ATOM 1958 O O . LEU A 1 264 ? 2.129 -34.312 -27.656 1 98.56 264 LEU A O 1
ATOM 1962 N N . LEU A 1 265 ? 0.267 -33.625 -26.547 1 98.69 265 LEU A N 1
ATOM 1963 C CA . LEU A 1 265 ? -0.162 -32.719 -27.625 1 98.69 265 LEU A CA 1
ATOM 1964 C C . LEU A 1 265 ? 0.921 -31.703 -27.953 1 98.69 265 LEU A C 1
ATOM 1966 O O . LEU A 1 265 ? 1.268 -31.5 -29.109 1 98.69 265 LEU A O 1
ATOM 1970 N N . SER A 1 266 ? 1.477 -31.078 -26.922 1 98.75 266 SER A N 1
ATOM 1971 C CA . SER A 1 266 ? 2.459 -30.016 -27.094 1 98.75 266 SER A CA 1
ATOM 1972 C C . SER A 1 266 ? 3.781 -30.562 -27.625 1 98.75 266 SER A C 1
ATOM 1974 O O . SER A 1 266 ? 4.438 -29.938 -28.453 1 98.75 266 SER A O 1
ATOM 1976 N N . ALA A 1 267 ? 4.191 -31.703 -27.109 1 98.69 267 ALA A N 1
ATOM 1977 C CA . ALA A 1 267 ? 5.445 -32.312 -27.562 1 98.69 267 ALA A CA 1
ATOM 1978 C C . ALA A 1 267 ? 5.418 -32.594 -29.062 1 98.69 267 ALA A C 1
ATOM 1980 O O . ALA A 1 267 ? 6.383 -32.281 -29.766 1 98.69 267 ALA A O 1
ATOM 1981 N N . ARG A 1 268 ? 4.309 -33.094 -29.531 1 98.31 268 ARG A N 1
ATOM 1982 C CA . ARG A 1 268 ? 4.145 -33.406 -30.938 1 98.31 268 ARG A CA 1
ATOM 1983 C C . ARG A 1 268 ? 4.117 -32.125 -31.781 1 98.31 268 ARG A C 1
ATOM 1985 O O . ARG A 1 268 ? 4.809 -32.062 -32.812 1 98.31 268 ARG A O 1
ATOM 1992 N N . ALA A 1 269 ? 3.324 -31.203 -31.359 1 98.38 269 ALA A N 1
ATOM 1993 C CA . ALA A 1 269 ? 3.146 -29.984 -32.125 1 98.38 269 ALA A CA 1
ATOM 1994 C C . ALA A 1 269 ? 4.445 -29.188 -32.188 1 98.38 269 ALA A C 1
ATOM 1996 O O . ALA A 1 269 ? 4.727 -28.531 -33.219 1 98.38 269 ALA A O 1
ATOM 1997 N N . ARG A 1 270 ? 5.262 -29.234 -31.109 1 97.75 270 ARG A N 1
ATOM 1998 C CA . ARG A 1 270 ? 6.453 -28.406 -31 1 97.75 270 ARG A CA 1
ATOM 1999 C C . ARG A 1 270 ? 7.684 -29.141 -31.531 1 97.75 270 ARG A C 1
ATOM 2001 O O . ARG A 1 270 ? 8.742 -28.531 -31.719 1 97.75 270 ARG A O 1
ATOM 2008 N N . GLY A 1 271 ? 7.562 -30.391 -31.812 1 96.88 271 GLY A N 1
ATOM 2009 C CA . GLY A 1 271 ? 8.703 -31.172 -32.281 1 96.88 271 GLY A CA 1
ATOM 2010 C C . GLY A 1 271 ? 9.773 -31.344 -31.203 1 96.88 271 GLY A C 1
ATOM 2011 O O . GLY A 1 271 ? 10.953 -31.125 -31.469 1 96.88 271 GLY A O 1
ATOM 2012 N N . GLU A 1 272 ? 9.32 -31.688 -29.969 1 97.19 272 GLU A N 1
ATOM 2013 C CA . GLU A 1 272 ? 10.258 -31.891 -28.875 1 97.19 272 GLU A CA 1
ATOM 2014 C C . GLU A 1 272 ? 10.992 -33.219 -29.031 1 97.19 272 GLU A C 1
ATOM 2016 O O . GLU A 1 272 ? 10.523 -34.125 -29.734 1 97.19 272 GLU A O 1
ATOM 2021 N N . LYS A 1 273 ? 12.156 -33.281 -28.391 1 96.38 273 LYS A N 1
ATOM 2022 C CA . LYS A 1 273 ? 12.898 -34.562 -28.359 1 96.38 273 LYS A CA 1
ATOM 2023 C C . LYS A 1 273 ? 12.531 -35.375 -27.141 1 96.38 273 LYS A C 1
ATOM 2025 O O . LYS A 1 273 ? 12.617 -36.594 -27.156 1 96.38 273 LYS A O 1
ATOM 2030 N N . ALA A 1 274 ? 12.18 -34.656 -26.125 1 98.12 274 ALA A N 1
ATOM 2031 C CA . ALA A 1 274 ? 11.859 -35.312 -24.859 1 98.12 274 ALA A CA 1
ATOM 2032 C C . ALA A 1 274 ? 10.938 -34.406 -24.016 1 98.12 274 ALA A C 1
ATOM 2034 O O . ALA A 1 274 ? 10.859 -33.219 -24.234 1 98.12 274 ALA A O 1
ATOM 2035 N N . VAL A 1 275 ? 10.281 -35.094 -23.172 1 98.31 275 VAL A N 1
ATOM 2036 C CA . VAL A 1 275 ? 9.43 -34.469 -22.188 1 98.31 275 VAL A CA 1
ATOM 2037 C C . VAL A 1 275 ? 9.852 -34.875 -20.781 1 98.31 275 VAL A C 1
ATOM 2039 O O . VAL A 1 275 ? 10.234 -36.031 -20.562 1 98.31 275 VAL A O 1
ATOM 2042 N N . VAL A 1 276 ? 9.883 -33.906 -19.859 1 98.5 276 VAL A N 1
ATOM 2043 C CA . VAL A 1 276 ? 10.203 -34.25 -18.469 1 98.5 276 VAL A CA 1
ATOM 2044 C C . VAL A 1 276 ? 8.938 -34.219 -17.625 1 98.5 276 VAL A C 1
ATOM 2046 O O . VAL A 1 276 ? 8.172 -33.25 -17.656 1 98.5 276 VAL A O 1
ATOM 2049 N N . ALA A 1 277 ? 8.664 -35.25 -16.922 1 97.38 277 ALA A N 1
ATOM 2050 C CA . ALA A 1 277 ? 7.527 -35.344 -16.016 1 97.38 277 ALA A CA 1
ATOM 2051 C C . ALA A 1 277 ? 7.918 -36.062 -14.719 1 97.38 277 ALA A C 1
ATOM 2053 O O . ALA A 1 277 ? 9.109 -36.188 -14.414 1 97.38 277 ALA A O 1
ATOM 2054 N N . THR A 1 278 ? 6.93 -36.375 -13.875 1 92.81 278 THR A N 1
ATOM 2055 C CA . THR A 1 278 ? 7.258 -37 -12.609 1 92.81 278 THR A CA 1
ATOM 2056 C C . THR A 1 278 ? 6.953 -38.5 -12.664 1 92.81 278 THR A C 1
ATOM 2058 O O . THR A 1 278 ? 6.395 -39 -13.648 1 92.81 278 THR A O 1
ATOM 2061 N N . ILE A 1 279 ? 7.32 -39.125 -11.633 1 86.19 279 ILE A N 1
ATOM 2062 C CA . ILE A 1 279 ? 7.098 -40.562 -11.516 1 86.19 279 ILE A CA 1
ATOM 2063 C C . ILE A 1 279 ? 5.602 -40.875 -11.453 1 86.19 279 ILE A C 1
ATOM 2065 O O . ILE A 1 279 ? 5.176 -42 -11.641 1 86.19 279 ILE A O 1
ATOM 2069 N N . MET A 1 280 ? 4.828 -39.844 -11.352 1 85.06 280 MET A N 1
ATOM 2070 C CA . MET A 1 280 ? 3.381 -40.031 -11.258 1 85.06 280 MET A CA 1
ATOM 2071 C C . MET A 1 280 ? 2.742 -40.031 -12.641 1 85.06 280 MET A C 1
ATOM 2073 O O . MET A 1 280 ? 1.59 -40.438 -12.797 1 85.06 280 MET A O 1
ATOM 2077 N N . THR A 1 281 ? 3.441 -39.688 -13.602 1 91.88 281 THR A N 1
ATOM 2078 C CA . THR A 1 281 ? 2.924 -39.656 -14.969 1 91.88 281 THR A CA 1
ATOM 2079 C C . THR A 1 281 ? 2.527 -41.031 -15.422 1 91.88 281 THR A C 1
ATOM 2081 O O . THR A 1 281 ? 3.256 -42 -15.188 1 91.88 281 THR A O 1
ATOM 2084 N N . ASN A 1 282 ? 1.378 -41.125 -16.062 1 91.31 282 ASN A N 1
ATOM 2085 C CA . ASN A 1 282 ? 0.843 -42.406 -16.5 1 91.31 282 ASN A CA 1
ATOM 2086 C C . ASN A 1 282 ? 1.698 -43 -17.609 1 91.31 282 ASN A C 1
ATOM 2088 O O . ASN A 1 282 ? 2.174 -42.281 -18.5 1 91.31 282 ASN A O 1
ATOM 2092 N N . MET A 1 283 ? 1.812 -44.281 -17.609 1 91.44 283 MET A N 1
ATOM 2093 C CA . MET A 1 283 ? 2.648 -44.969 -18.578 1 91.44 283 MET A CA 1
ATOM 2094 C C . MET A 1 283 ? 2.088 -44.812 -19.984 1 91.44 283 MET A C 1
ATOM 2096 O O . MET A 1 283 ? 2.832 -44.875 -20.969 1 91.44 283 MET A O 1
ATOM 2100 N N . ALA A 1 284 ? 0.781 -44.625 -20.078 1 92.69 284 ALA A N 1
ATOM 2101 C CA . ALA A 1 284 ? 0.18 -44.438 -21.406 1 92.69 284 ALA A CA 1
ATOM 2102 C C . ALA A 1 284 ? 0.847 -43.281 -22.141 1 92.69 284 ALA A C 1
ATOM 2104 O O . ALA A 1 284 ? 1.017 -43.344 -23.359 1 92.69 284 ALA A O 1
ATOM 2105 N N . LEU A 1 285 ? 1.166 -42.25 -21.375 1 95.56 285 LEU A N 1
ATOM 2106 C CA . LEU A 1 285 ? 1.865 -41.125 -22 1 95.56 285 LEU A CA 1
ATOM 2107 C C . LEU A 1 285 ? 3.225 -41.594 -22.531 1 95.56 285 LEU A C 1
ATOM 2109 O O . LEU A 1 285 ? 3.609 -41.219 -23.641 1 95.56 285 LEU A O 1
ATOM 2113 N N . GLU A 1 286 ? 3.955 -42.312 -21.766 1 93.94 286 GLU A N 1
ATOM 2114 C CA . GLU A 1 286 ? 5.27 -42.781 -22.188 1 93.94 286 GLU A CA 1
ATOM 2115 C C . GLU A 1 286 ? 5.18 -43.594 -23.469 1 93.94 286 GLU A C 1
ATOM 2117 O O . GLU A 1 286 ? 5.996 -43.438 -24.375 1 93.94 286 GLU A O 1
ATOM 2122 N N . VAL A 1 287 ? 4.215 -44.438 -23.531 1 91.62 287 VAL A N 1
ATOM 2123 C CA . VAL A 1 287 ? 4.027 -45.281 -24.703 1 91.62 287 VAL A CA 1
ATOM 2124 C C . VAL A 1 287 ? 3.715 -44.438 -25.922 1 91.62 287 VAL A C 1
ATOM 2126 O O . VAL A 1 287 ? 4.301 -44.625 -27 1 91.62 287 VAL A O 1
ATOM 2129 N N . LYS A 1 288 ? 2.812 -43.5 -25.75 1 94.88 288 LYS A N 1
ATOM 2130 C CA . LYS A 1 288 ? 2.414 -42.656 -26.875 1 94.88 288 LYS A CA 1
ATOM 2131 C C . LYS A 1 288 ? 3.564 -41.781 -27.328 1 94.88 288 LYS A C 1
ATOM 2133 O O . LYS A 1 288 ? 3.715 -41.5 -28.516 1 94.88 288 LYS A O 1
ATOM 2138 N N . LEU A 1 289 ? 4.332 -41.312 -26.391 1 96.69 289 LEU A N 1
ATOM 2139 C CA . LEU A 1 289 ? 5.516 -40.531 -26.734 1 96.69 289 LEU A CA 1
ATOM 2140 C C . LEU A 1 289 ? 6.508 -41.375 -27.531 1 96.69 289 LEU A C 1
ATOM 2142 O O . LEU A 1 289 ? 7.051 -40.938 -28.547 1 96.69 289 LEU A O 1
ATOM 2146 N N . GLN A 1 290 ? 6.707 -42.562 -27.125 1 94.19 290 GLN A N 1
ATOM 2147 C CA . GLN A 1 290 ? 7.621 -43.469 -27.812 1 94.19 290 GLN A CA 1
ATOM 2148 C C . GLN A 1 290 ? 7.164 -43.75 -29.234 1 94.19 290 GLN A C 1
ATOM 2150 O O . GLN A 1 290 ? 7.98 -43.812 -30.156 1 94.19 290 GLN A O 1
ATOM 2155 N N . GLU A 1 291 ? 5.918 -43.906 -29.328 1 94.25 291 GLU A N 1
ATOM 2156 C CA . GLU A 1 291 ? 5.352 -44.125 -30.656 1 94.25 291 GLU A CA 1
ATOM 2157 C C . GLU A 1 291 ? 5.664 -42.969 -31.578 1 94.25 291 GLU A C 1
ATOM 2159 O O . GLU A 1 291 ? 5.773 -43.156 -32.812 1 94.25 291 GLU A O 1
ATOM 2164 N N . ALA A 1 292 ? 5.797 -41.844 -30.984 1 94.94 292 ALA A N 1
ATOM 2165 C CA . ALA A 1 292 ? 6.066 -40.625 -31.766 1 94.94 292 ALA A CA 1
ATOM 2166 C C . ALA A 1 292 ? 7.566 -40.344 -31.844 1 94.94 292 ALA A C 1
ATOM 2168 O O . ALA A 1 292 ? 7.988 -39.312 -32.344 1 94.94 292 ALA A O 1
ATOM 2169 N N . GLY A 1 293 ? 8.406 -41.219 -31.281 1 95.88 293 GLY A N 1
ATOM 2170 C CA . GLY A 1 293 ? 9.852 -41.062 -31.312 1 95.88 293 GLY A CA 1
ATOM 2171 C C . GLY A 1 293 ? 10.391 -40.125 -30.25 1 95.88 293 GLY A C 1
ATOM 2172 O O . GLY A 1 293 ? 11.492 -39.594 -30.375 1 95.88 293 GLY A O 1
ATOM 2173 N N . LEU A 1 294 ? 9.602 -39.906 -29.25 1 97.12 294 LEU A N 1
ATOM 2174 C CA . LEU A 1 294 ? 9.984 -39.031 -28.156 1 97.12 294 LEU A CA 1
ATOM 2175 C C . LEU A 1 294 ? 10.273 -39.812 -26.891 1 97.12 294 LEU A C 1
ATOM 2177 O O . LEU A 1 294 ? 9.789 -40.938 -26.734 1 97.12 294 LEU A O 1
ATOM 2181 N N . THR A 1 295 ? 11.047 -39.188 -26.031 1 96.5 295 THR A N 1
ATOM 2182 C CA . THR A 1 295 ? 11.391 -39.844 -24.781 1 96.5 295 THR A CA 1
ATOM 2183 C C . THR A 1 295 ? 10.75 -39.125 -23.594 1 96.5 295 THR A C 1
ATOM 2185 O O . THR A 1 295 ? 10.578 -37.906 -23.625 1 96.5 295 THR A O 1
ATOM 2188 N N . LEU A 1 296 ? 10.43 -39.938 -22.625 1 96.88 296 LEU A N 1
ATOM 2189 C CA . LEU A 1 296 ? 9.938 -39.375 -21.359 1 96.88 296 LEU A CA 1
ATOM 2190 C C . LEU A 1 296 ? 10.992 -39.5 -20.266 1 96.88 296 LEU A C 1
ATOM 2192 O O . LEU A 1 296 ? 11.477 -40.625 -19.984 1 96.88 296 LEU A O 1
ATOM 2196 N N . GLU A 1 297 ? 11.336 -38.406 -19.719 1 97 297 GLU A N 1
ATOM 2197 C CA . GLU A 1 297 ? 12.195 -38.375 -18.531 1 97 297 GLU A CA 1
ATOM 2198 C C . GLU A 1 297 ? 11.383 -38.219 -17.266 1 97 297 GLU A C 1
ATOM 2200 O O . GLU A 1 297 ? 10.586 -37.281 -17.156 1 97 297 GLU A O 1
ATOM 2205 N N . ARG A 1 298 ? 11.609 -39.125 -16.359 1 94.5 298 ARG A N 1
ATOM 2206 C CA . ARG A 1 298 ? 10.836 -39.031 -15.117 1 94.5 298 ARG A CA 1
ATOM 2207 C C . ARG A 1 298 ? 11.688 -38.5 -13.969 1 94.5 298 ARG A C 1
ATOM 2209 O O . ARG A 1 298 ? 12.867 -38.812 -13.852 1 94.5 298 ARG A O 1
ATOM 2216 N N . THR A 1 299 ? 11.109 -37.594 -13.211 1 93.06 299 THR A N 1
ATOM 2217 C CA . THR A 1 299 ? 11.719 -37.031 -12 1 93.06 299 THR A CA 1
ATOM 2218 C C . THR A 1 299 ? 10.867 -37.375 -10.773 1 93.06 299 THR A C 1
ATOM 2220 O O . THR A 1 299 ? 9.781 -37.938 -10.898 1 93.06 299 THR A O 1
ATOM 2223 N N . ALA A 1 300 ? 11.367 -37.031 -9.578 1 84.06 300 ALA A N 1
ATOM 2224 C CA . ALA A 1 300 ? 10.547 -37.094 -8.367 1 84.06 300 ALA A CA 1
ATOM 2225 C C . ALA A 1 300 ? 9.367 -36.125 -8.453 1 84.06 300 ALA A C 1
ATOM 2227 O O . ALA A 1 300 ? 9.312 -35.281 -9.336 1 84.06 300 ALA A O 1
ATOM 2228 N N . VAL A 1 301 ? 8.484 -36.375 -7.598 1 81.94 301 VAL A N 1
ATOM 2229 C CA . VAL A 1 301 ? 7.281 -35.531 -7.602 1 81.94 301 VAL A CA 1
ATOM 2230 C C . VAL A 1 301 ? 7.633 -34.125 -7.199 1 81.94 301 VAL A C 1
ATOM 2232 O O . VAL A 1 301 ? 8.398 -33.906 -6.258 1 81.94 301 VAL A O 1
ATOM 2235 N N . GLY A 1 302 ? 7.148 -33.156 -7.977 1 83 302 GLY A N 1
ATOM 2236 C CA . GLY A 1 302 ? 7.387 -31.766 -7.699 1 83 302 GLY A CA 1
ATOM 2237 C C . GLY A 1 302 ? 7.875 -30.984 -8.906 1 83 302 GLY A C 1
ATOM 2238 O O . GLY A 1 302 ? 8.805 -31.422 -9.594 1 83 302 GLY A O 1
ATOM 2239 N N . ASP A 1 303 ? 7.297 -29.797 -9.078 1 86.5 303 ASP A N 1
ATOM 2240 C CA . ASP A 1 303 ? 7.641 -28.969 -10.234 1 86.5 303 ASP A CA 1
ATOM 2241 C C . ASP A 1 303 ? 9.102 -28.547 -10.188 1 86.5 303 ASP A C 1
ATOM 2243 O O . ASP A 1 303 ? 9.727 -28.328 -11.234 1 86.5 303 ASP A O 1
ATOM 2247 N N . ARG A 1 304 ? 9.656 -28.516 -9.008 1 83.88 304 ARG A N 1
ATOM 2248 C CA . ARG A 1 304 ? 11.055 -28.125 -8.859 1 83.88 304 ARG A CA 1
ATOM 2249 C C . ARG A 1 304 ? 11.977 -29.141 -9.539 1 83.88 304 ARG A C 1
ATOM 2251 O O . ARG A 1 304 ? 12.953 -28.75 -10.195 1 83.88 304 ARG A O 1
ATOM 2258 N N . TYR A 1 305 ? 11.648 -30.391 -9.391 1 86.75 305 TYR A N 1
ATOM 2259 C CA . TYR A 1 305 ? 12.484 -31.422 -9.977 1 86.75 305 TYR A CA 1
ATOM 2260 C C . TYR A 1 305 ? 12.328 -31.469 -11.492 1 86.75 305 TYR A C 1
ATOM 2262 O O . TYR A 1 305 ? 13.289 -31.734 -12.211 1 86.75 305 TYR A O 1
ATOM 2270 N N . VAL A 1 306 ? 11.156 -31.219 -11.891 1 94.56 306 VAL A N 1
ATOM 2271 C CA . VAL A 1 306 ? 10.922 -31.125 -13.328 1 94.56 306 VAL A CA 1
ATOM 2272 C C . VAL A 1 306 ? 11.734 -29.969 -13.914 1 94.56 306 VAL A C 1
ATOM 2274 O O . VAL A 1 306 ? 12.422 -30.141 -14.922 1 94.56 306 VAL A O 1
ATOM 2277 N N . HIS A 1 307 ? 11.656 -28.875 -13.242 1 93.94 307 HIS A N 1
ATOM 2278 C CA . HIS A 1 307 ? 12.367 -27.672 -13.68 1 93.94 307 HIS A CA 1
ATOM 2279 C C . HIS A 1 307 ? 13.875 -27.922 -13.727 1 93.94 307 HIS A C 1
ATOM 2281 O O . HIS A 1 307 ? 14.531 -27.594 -14.719 1 93.94 307 HIS A O 1
ATOM 2287 N N . GLU A 1 308 ? 14.422 -28.531 -12.719 1 90.62 308 GLU A N 1
ATOM 2288 C CA . GLU A 1 308 ? 15.852 -28.812 -12.641 1 90.62 308 GLU A CA 1
ATOM 2289 C C . GLU A 1 308 ? 16.297 -29.75 -13.758 1 90.62 308 GLU A C 1
ATOM 2291 O O . GLU A 1 308 ? 17.344 -29.562 -14.367 1 90.62 308 GLU A O 1
ATOM 2296 N N . ARG A 1 309 ? 15.477 -30.766 -14 1 95.69 309 ARG A N 1
ATOM 2297 C CA . ARG A 1 309 ? 15.805 -31.719 -15.047 1 95.69 309 ARG A CA 1
ATOM 2298 C C . ARG A 1 309 ? 15.773 -31.078 -16.422 1 95.69 309 ARG A C 1
ATOM 2300 O O . ARG A 1 309 ? 16.641 -31.344 -17.266 1 95.69 309 ARG A O 1
ATOM 2307 N N . LEU A 1 310 ? 14.844 -30.25 -16.641 1 97.38 310 LEU A N 1
ATOM 2308 C CA . LEU A 1 310 ? 14.766 -29.531 -17.906 1 97.38 310 LEU A CA 1
ATOM 2309 C C . LEU A 1 310 ? 16.031 -28.703 -18.141 1 97.38 310 LEU A C 1
ATOM 2311 O O . LEU A 1 310 ? 16.609 -28.734 -19.234 1 97.38 310 LEU A O 1
ATOM 2315 N N . HIS A 1 311 ? 16.422 -28.031 -17.141 1 94.25 311 HIS A N 1
ATOM 2316 C CA . HIS A 1 311 ? 17.609 -27.203 -17.266 1 94.25 311 HIS A CA 1
ATOM 2317 C C . HIS A 1 311 ? 18.875 -28.047 -17.453 1 94.25 311 HIS A C 1
ATOM 2319 O O . HIS A 1 311 ? 19.703 -27.734 -18.297 1 94.25 311 HIS A O 1
ATOM 2325 N N . ALA A 1 312 ? 18.984 -29.078 -16.719 1 95.56 312 ALA A N 1
ATOM 2326 C CA . ALA A 1 312 ? 20.156 -29.953 -16.766 1 95.56 312 ALA A CA 1
ATOM 2327 C C . ALA A 1 312 ? 20.312 -30.578 -18.156 1 95.56 312 ALA A C 1
ATOM 2329 O O . ALA A 1 312 ? 21.438 -30.797 -18.609 1 95.56 312 ALA A O 1
ATOM 2330 N N . LYS A 1 313 ? 19.234 -30.797 -18.812 1 96.81 313 LYS A N 1
ATOM 2331 C CA . LYS A 1 313 ? 19.281 -31.516 -20.078 1 96.81 313 LYS A CA 1
ATOM 2332 C C . LYS A 1 313 ? 19.047 -30.578 -21.266 1 96.81 313 LYS A C 1
ATOM 2334 O O . LYS A 1 313 ? 19.062 -31.016 -22.422 1 96.81 313 LYS A O 1
ATOM 2339 N N . GLY A 1 314 ? 18.828 -29.312 -20.984 1 96.88 314 GLY A N 1
ATOM 2340 C CA . GLY A 1 314 ? 18.562 -28.344 -22.047 1 96.88 314 GLY A CA 1
ATOM 2341 C C . GLY A 1 314 ? 17.25 -28.594 -22.766 1 96.88 314 GLY A C 1
ATOM 2342 O O . GLY A 1 314 ? 17.188 -28.5 -24 1 96.88 314 GLY A O 1
ATOM 2343 N N . LEU A 1 315 ? 16.25 -29.094 -22.047 1 97.94 315 LEU A N 1
ATOM 2344 C CA . LEU A 1 315 ? 14.93 -29.359 -22.578 1 97.94 315 LEU A CA 1
ATOM 2345 C C . LEU A 1 315 ? 13.961 -28.219 -22.234 1 97.94 315 LEU A C 1
ATOM 2347 O O . LEU A 1 315 ? 14.234 -27.422 -21.328 1 97.94 315 LEU A O 1
ATOM 2351 N N . ASN A 1 316 ? 12.789 -28.172 -22.938 1 98.06 316 ASN A N 1
ATOM 2352 C CA . ASN A 1 316 ? 11.93 -27 -22.781 1 98.06 316 ASN A CA 1
ATOM 2353 C C . ASN A 1 316 ? 10.562 -27.375 -22.234 1 98.06 316 ASN A C 1
ATOM 2355 O O . ASN A 1 316 ? 9.844 -26.531 -21.703 1 98.06 316 ASN A O 1
ATOM 2359 N N . LEU A 1 317 ? 10.219 -28.656 -22.391 1 98.69 317 LEU A N 1
ATOM 2360 C CA . LEU A 1 317 ? 8.836 -29.016 -22.094 1 98.69 317 LEU A CA 1
ATOM 2361 C C . LEU A 1 317 ? 8.781 -30.062 -20.984 1 98.69 317 LEU A C 1
ATOM 2363 O O . LEU A 1 317 ? 9.414 -31.109 -21.094 1 98.69 317 LEU A O 1
ATOM 2367 N N . GLY A 1 318 ? 8.07 -29.812 -19.953 1 98.56 318 GLY A N 1
ATOM 2368 C CA . GLY A 1 318 ? 7.824 -30.734 -18.859 1 98.56 318 GLY A CA 1
ATOM 2369 C C . GLY A 1 318 ? 6.629 -30.344 -18 1 98.56 318 GLY A C 1
ATOM 2370 O O . GLY A 1 318 ? 6.023 -29.297 -18.219 1 98.56 318 GLY A O 1
ATOM 2371 N N . GLY A 1 319 ? 6.266 -31.266 -17.141 1 97.62 319 GLY A N 1
ATOM 2372 C CA . GLY A 1 319 ? 5.133 -30.906 -16.297 1 97.62 319 GLY A CA 1
ATOM 2373 C C . GLY A 1 319 ? 4.594 -32.062 -15.492 1 97.62 319 GLY A C 1
ATOM 2374 O O . GLY A 1 319 ? 5.262 -33.094 -15.352 1 97.62 319 GLY A O 1
ATOM 2375 N N . GLU A 1 320 ? 3.449 -31.797 -14.906 1 94.25 320 GLU A N 1
ATOM 2376 C CA . GLU A 1 320 ? 2.762 -32.75 -14.055 1 94.25 320 GLU A CA 1
ATOM 2377 C C . GLU A 1 320 ? 1.308 -32.938 -14.484 1 94.25 320 GLU A C 1
ATOM 2379 O O . GLU A 1 320 ? 0.744 -32.062 -15.156 1 94.25 320 GLU A O 1
ATOM 2384 N N . GLN A 1 321 ? 0.708 -34.031 -14 1 93.38 321 GLN A N 1
ATOM 2385 C CA . GLN A 1 321 ? -0.686 -34.344 -14.312 1 93.38 321 GLN A CA 1
ATOM 2386 C C . GLN A 1 321 ? -1.614 -33.25 -13.781 1 93.38 321 GLN A C 1
ATOM 2388 O O . GLN A 1 321 ? -2.703 -33.031 -14.32 1 93.38 321 GLN A O 1
ATOM 2393 N N . SER A 1 322 ? -1.101 -32.531 -12.758 1 92.69 322 SER A N 1
ATOM 2394 C CA . SER A 1 322 ? -1.901 -31.5 -12.086 1 92.69 322 SER A CA 1
ATOM 2395 C C . SER A 1 322 ? -2.104 -30.281 -12.977 1 92.69 322 SER A C 1
ATOM 2397 O O . SER A 1 322 ? -2.896 -29.406 -12.656 1 92.69 322 SER A O 1
ATOM 2399 N N . GLY A 1 323 ? -1.421 -30.234 -14.07 1 96.5 323 GLY A N 1
ATOM 2400 C CA . GLY A 1 323 ? -1.603 -29.125 -14.992 1 96.5 323 GLY A CA 1
ATOM 2401 C C . GLY A 1 323 ? -0.531 -28.062 -14.867 1 96.5 323 GLY A C 1
ATOM 2402 O O . GLY A 1 323 ? -0.571 -27.047 -15.562 1 96.5 323 GLY A O 1
ATOM 2403 N N . HIS A 1 324 ? 0.387 -28.312 -13.891 1 96.75 324 HIS A N 1
ATOM 2404 C CA . HIS A 1 324 ? 1.576 -27.469 -13.859 1 96.75 324 HIS A CA 1
ATOM 2405 C C . HIS A 1 324 ? 2.551 -27.859 -14.977 1 96.75 324 HIS A C 1
ATOM 2407 O O . HIS A 1 324 ? 3.312 -28.812 -14.836 1 96.75 324 HIS A O 1
ATOM 2413 N N . VAL A 1 325 ? 2.516 -27.094 -16.031 1 98.19 325 VAL A N 1
ATOM 2414 C CA . VAL A 1 325 ? 3.326 -27.391 -17.203 1 98.19 325 VAL A CA 1
ATOM 2415 C C . VAL A 1 325 ? 4.34 -26.281 -17.438 1 98.19 325 VAL A C 1
ATOM 2417 O O . VAL A 1 325 ? 4.027 -25.094 -17.25 1 98.19 325 VAL A O 1
ATOM 2420 N N . LEU A 1 326 ? 5.523 -26.672 -17.781 1 98.12 326 LEU A N 1
ATOM 2421 C CA . LEU A 1 326 ? 6.617 -25.734 -18.016 1 98.12 326 LEU A CA 1
ATOM 2422 C C . LEU A 1 326 ? 6.961 -25.656 -19.5 1 98.12 326 LEU A C 1
ATOM 2424 O O . LEU A 1 326 ? 7.137 -26.688 -20.156 1 98.12 326 LEU A O 1
ATOM 2428 N N . PHE A 1 327 ? 6.918 -24.469 -20.062 1 98.31 327 PHE A N 1
ATOM 2429 C CA . PHE A 1 327 ? 7.488 -24.109 -21.359 1 98.31 327 PHE A CA 1
ATOM 2430 C C . PHE A 1 327 ? 8.68 -23.172 -21.172 1 98.31 327 PHE A C 1
ATOM 2432 O O . PHE A 1 327 ? 8.539 -21.953 -21.281 1 98.31 327 PHE A O 1
ATOM 2439 N N . LEU A 1 328 ? 9.859 -23.703 -21 1 97.38 328 LEU A N 1
ATOM 2440 C CA . LEU A 1 328 ? 10.984 -22.938 -20.469 1 97.38 328 LEU A CA 1
ATOM 2441 C C . LEU A 1 328 ? 11.539 -21.984 -21.516 1 97.38 328 LEU A C 1
ATOM 2443 O O . LEU A 1 328 ? 12.266 -21.047 -21.172 1 97.38 328 LEU A O 1
ATOM 2447 N N . ASP A 1 329 ? 11.258 -22.219 -22.766 1 97.44 329 ASP A N 1
ATOM 2448 C CA . ASP A 1 329 ? 11.688 -21.297 -23.812 1 97.44 329 ASP A CA 1
ATOM 2449 C C . ASP A 1 329 ? 10.82 -20.047 -23.812 1 97.44 329 ASP A C 1
ATOM 2451 O O . ASP A 1 329 ? 11.18 -19.031 -24.422 1 97.44 329 ASP A O 1
ATOM 2455 N N . VAL A 1 330 ? 9.672 -20.109 -23.141 1 97.94 330 VAL A N 1
ATOM 2456 C CA . VAL A 1 330 ? 8.734 -19 -23.172 1 97.94 330 VAL A CA 1
ATOM 2457 C C . VAL A 1 330 ? 8.664 -18.344 -21.797 1 97.94 330 VAL A C 1
ATOM 2459 O O . VAL A 1 330 ? 8.617 -17.109 -21.688 1 97.94 330 VAL A O 1
ATOM 2462 N N . SER A 1 331 ? 8.641 -19.109 -20.734 1 97.56 331 SER A N 1
ATOM 2463 C CA . SER A 1 331 ? 8.539 -18.641 -19.359 1 97.56 331 SER A CA 1
ATOM 2464 C C . SER A 1 331 ? 9.391 -19.484 -18.422 1 97.56 331 SER A C 1
ATOM 2466 O O . SER A 1 331 ? 9.461 -20.703 -18.578 1 97.56 331 SER A O 1
ATOM 2468 N N . PRO A 1 332 ? 9.953 -18.828 -17.422 1 96.38 332 PRO A N 1
ATOM 2469 C CA . PRO A 1 332 ? 10.82 -19.594 -16.516 1 96.38 332 PRO A CA 1
ATOM 2470 C C . PRO A 1 332 ? 10.039 -20.359 -15.461 1 96.38 332 PRO A C 1
ATOM 2472 O O . PRO A 1 332 ? 10.625 -21.125 -14.688 1 96.38 332 PRO A O 1
ATOM 2475 N N . THR A 1 333 ? 8.758 -20.156 -15.344 1 95.88 333 THR A N 1
ATOM 2476 C CA . THR A 1 333 ? 7.922 -20.844 -14.367 1 95.88 333 THR A CA 1
ATOM 2477 C C . THR A 1 333 ? 6.609 -21.297 -15 1 95.88 333 THR A C 1
ATOM 2479 O O . THR A 1 333 ? 6.301 -20.922 -16.141 1 95.88 333 THR A O 1
ATOM 2482 N N . GLY A 1 334 ? 5.941 -22.219 -14.281 1 96.5 334 GLY A N 1
ATOM 2483 C CA . GLY A 1 334 ? 4.629 -22.625 -14.75 1 96.5 334 GLY A CA 1
ATOM 2484 C C . GLY A 1 334 ? 3.627 -21.484 -14.812 1 96.5 334 GLY A C 1
ATOM 2485 O O . GLY A 1 334 ? 3.545 -20.688 -13.883 1 96.5 334 GLY A O 1
ATOM 2486 N N . ASP A 1 335 ? 2.936 -21.391 -15.906 1 98.38 335 ASP A N 1
ATOM 2487 C CA . ASP A 1 335 ? 1.925 -20.375 -16.172 1 98.38 335 ASP A CA 1
ATOM 2488 C C . ASP A 1 335 ? 0.657 -21 -16.75 1 98.38 335 ASP A C 1
ATOM 2490 O O . ASP A 1 335 ? 0.629 -21.375 -17.922 1 98.38 335 ASP A O 1
ATOM 2494 N N . GLY A 1 336 ? -0.344 -21.031 -15.922 1 98.75 336 GLY A N 1
ATOM 2495 C CA . GLY A 1 336 ? -1.558 -21.734 -16.312 1 98.75 336 GLY A CA 1
ATOM 2496 C C . GLY A 1 336 ? -2.221 -21.141 -17.547 1 98.75 336 GLY A C 1
ATOM 2497 O O . GLY A 1 336 ? -2.633 -21.859 -18.453 1 98.75 336 GLY A O 1
ATOM 2498 N N . VAL A 1 337 ? -2.355 -19.828 -17.625 1 98.88 337 VAL A N 1
ATOM 2499 C CA . VAL A 1 337 ? -3.004 -19.188 -18.75 1 98.88 337 VAL A CA 1
ATOM 2500 C C . VAL A 1 337 ? -2.166 -19.391 -20.016 1 98.88 337 VAL A C 1
ATOM 2502 O O . VAL A 1 337 ? -2.703 -19.688 -21.078 1 98.88 337 VAL A O 1
ATOM 2505 N N . LEU A 1 338 ? -0.877 -19.266 -19.875 1 98.88 338 LEU A N 1
ATOM 2506 C CA . LEU A 1 338 ? 0.027 -19.516 -21 1 98.88 338 LEU A CA 1
ATOM 2507 C C . LEU A 1 338 ? -0.076 -20.969 -21.453 1 98.88 338 LEU A C 1
ATOM 2509 O O . LEU A 1 338 ? -0.12 -21.234 -22.656 1 98.88 338 LEU A O 1
ATOM 2513 N N . THR A 1 339 ? -0.066 -21.859 -20.5 1 98.81 339 THR A N 1
ATOM 2514 C CA . THR A 1 339 ? -0.197 -23.281 -20.812 1 98.81 339 THR A CA 1
ATOM 2515 C C . THR A 1 339 ? -1.462 -23.547 -21.625 1 98.81 339 THR A C 1
ATOM 2517 O O . THR A 1 339 ? -1.431 -24.281 -22.609 1 98.81 339 THR A O 1
ATOM 2520 N N . ALA A 1 340 ? -2.531 -22.922 -21.219 1 98.94 340 ALA A N 1
ATOM 2521 C CA . ALA A 1 340 ? -3.795 -23.094 -21.922 1 98.94 340 ALA A CA 1
ATOM 2522 C C . ALA A 1 340 ? -3.691 -22.578 -23.359 1 98.94 340 ALA A C 1
ATOM 2524 O O . ALA A 1 340 ? -4.109 -23.25 -24.297 1 98.94 340 ALA A O 1
ATOM 2525 N N . LEU A 1 341 ? -3.131 -21.391 -23.5 1 98.88 341 LEU A N 1
ATOM 2526 C CA . LEU A 1 341 ? -2.994 -20.781 -24.812 1 98.88 341 LEU A CA 1
ATOM 2527 C C . LEU A 1 341 ? -2.096 -21.625 -25.719 1 98.88 341 LEU A C 1
ATOM 2529 O O . LEU A 1 341 ? -2.438 -21.891 -26.875 1 98.88 341 LEU A O 1
ATOM 2533 N N . LEU A 1 342 ? -0.976 -22.109 -25.203 1 98.88 342 LEU A N 1
ATOM 2534 C CA . LEU A 1 342 ? -0.023 -22.875 -26 1 98.88 342 LEU A CA 1
ATOM 2535 C C . LEU A 1 342 ? -0.579 -24.25 -26.328 1 98.88 342 LEU A C 1
ATOM 2537 O O . LEU A 1 342 ? -0.304 -24.797 -27.406 1 98.88 342 LEU A O 1
ATOM 2541 N N . THR A 1 343 ? -1.345 -24.812 -25.422 1 98.81 343 THR A N 1
ATOM 2542 C CA . THR A 1 343 ? -2.01 -26.078 -25.703 1 98.81 343 THR A CA 1
ATOM 2543 C C . THR A 1 343 ? -3.002 -25.938 -26.844 1 98.81 343 THR A C 1
ATOM 2545 O O . THR A 1 343 ? -3.039 -26.781 -27.75 1 98.81 343 THR A O 1
ATOM 2548 N N . LEU A 1 344 ? -3.781 -24.891 -26.828 1 98.81 344 LEU A N 1
ATOM 2549 C CA . LEU A 1 344 ? -4.742 -24.641 -27.891 1 98.81 344 LEU A CA 1
ATOM 2550 C C . LEU A 1 344 ? -4.031 -24.344 -29.203 1 98.81 344 LEU A C 1
ATOM 2552 O O . LEU A 1 344 ? -4.512 -24.719 -30.281 1 98.81 344 LEU A O 1
ATOM 2556 N N . SER A 1 345 ? -2.912 -23.641 -29.141 1 98.81 345 SER A N 1
ATOM 2557 C CA . SER A 1 345 ? -2.092 -23.453 -30.328 1 98.81 345 SER A CA 1
ATOM 2558 C C . SER A 1 345 ? -1.645 -24.781 -30.922 1 98.81 345 SER A C 1
ATOM 2560 O O . SER A 1 345 ? -1.685 -24.969 -32.125 1 98.81 345 SER A O 1
ATOM 2562 N N . SER A 1 346 ? -1.185 -25.672 -30.047 1 98.75 346 SER A N 1
ATOM 2563 C CA . SER A 1 346 ? -0.759 -27 -30.469 1 98.75 346 SER A CA 1
ATOM 2564 C C . SER A 1 346 ? -1.913 -27.781 -31.094 1 98.75 346 SER A C 1
ATOM 2566 O O . SER A 1 346 ? -1.732 -28.469 -32.094 1 98.75 346 SER A O 1
ATOM 2568 N N . MET A 1 347 ? -3.057 -27.688 -30.5 1 98.62 347 MET A N 1
ATOM 2569 C CA . MET A 1 347 ? -4.262 -28.344 -31 1 98.62 347 MET A CA 1
ATOM 2570 C C . MET A 1 347 ? -4.574 -27.875 -32.438 1 98.62 347 MET A C 1
ATOM 2572 O O . MET A 1 347 ? -4.824 -28.703 -33.312 1 98.62 347 MET A O 1
ATOM 2576 N N . LYS A 1 348 ? -4.555 -26.641 -32.656 1 98.19 348 LYS A N 1
ATOM 2577 C CA . LYS A 1 348 ? -4.844 -26.062 -33.969 1 98.19 348 LYS A CA 1
ATOM 2578 C C . LYS A 1 348 ? -3.771 -26.453 -34.969 1 98.19 348 LYS A C 1
ATOM 2580 O O . LYS A 1 348 ? -4.086 -26.766 -36.125 1 98.19 348 LYS A O 1
ATOM 2585 N N . LYS A 1 349 ? -2.545 -26.359 -34.594 1 98.31 349 LYS A N 1
ATOM 2586 C CA . LYS A 1 349 ? -1.431 -26.688 -35.469 1 98.31 349 LYS A CA 1
ATOM 2587 C C . LYS A 1 349 ? -1.541 -28.109 -36 1 98.31 349 LYS A C 1
ATOM 2589 O O . LYS A 1 349 ? -1.247 -28.375 -37.156 1 98.31 349 LYS A O 1
ATOM 2594 N N . LEU A 1 350 ? -1.95 -28.984 -35.125 1 98.12 350 LEU A N 1
ATOM 2595 C CA . LEU A 1 350 ? -2.012 -30.406 -35.469 1 98.12 350 LEU A CA 1
ATOM 2596 C C . LEU A 1 350 ? -3.365 -30.75 -36.094 1 98.12 350 LEU A C 1
ATOM 2598 O O . LEU A 1 350 ? -3.588 -31.875 -36.531 1 98.12 350 LEU A O 1
ATOM 2602 N N . GLY A 1 351 ? -4.289 -29.797 -36.125 1 97.94 351 GLY A N 1
ATOM 2603 C CA . GLY A 1 351 ? -5.609 -30.031 -36.688 1 97.94 351 GLY A CA 1
ATOM 2604 C C . GLY A 1 351 ? -6.406 -31.078 -35.938 1 97.94 351 GLY A C 1
ATOM 2605 O O . GLY A 1 351 ? -7.09 -31.906 -36.531 1 97.94 351 GLY A O 1
ATOM 2606 N N . THR A 1 352 ? -6.281 -31.109 -34.656 1 98.06 352 THR A N 1
ATOM 2607 C CA . THR A 1 352 ? -6.98 -32.094 -33.812 1 98.06 352 THR A CA 1
ATOM 2608 C C . THR A 1 352 ? -7.898 -31.375 -32.844 1 98.06 352 THR A C 1
ATOM 2610 O O . THR A 1 352 ? -8.117 -30.172 -32.938 1 98.06 352 THR A O 1
ATOM 2613 N N . THR A 1 353 ? -8.617 -32.125 -31.984 1 98 353 THR A N 1
ATOM 2614 C CA . THR A 1 353 ? -9.484 -31.625 -30.922 1 98 353 THR A CA 1
ATOM 2615 C C . THR A 1 353 ? -9.141 -32.281 -29.594 1 98 353 THR A C 1
ATOM 2617 O O . THR A 1 353 ? -8.445 -33.281 -29.547 1 98 353 THR A O 1
ATOM 2620 N N . LEU A 1 354 ? -9.625 -31.688 -28.547 1 98.56 354 LEU A N 1
ATOM 2621 C CA . LEU A 1 354 ? -9.391 -32.281 -27.234 1 98.56 354 LEU A CA 1
ATOM 2622 C C . LEU A 1 354 ? -10.117 -33.625 -27.109 1 98.56 354 LEU A C 1
ATOM 2624 O O . LEU A 1 354 ? -9.648 -34.531 -26.422 1 98.56 354 LEU A O 1
ATOM 2628 N N . ASP A 1 355 ? -11.281 -33.719 -27.812 1 98.31 355 ASP A N 1
ATOM 2629 C CA . ASP A 1 355 ? -12 -35 -27.844 1 98.31 355 ASP A CA 1
ATOM 2630 C C . ASP A 1 355 ? -11.125 -36.094 -28.453 1 98.31 355 ASP A C 1
ATOM 2632 O O . ASP A 1 355 ? -11.023 -37.188 -27.875 1 98.31 355 ASP A O 1
ATOM 2636 N N . ALA A 1 356 ? -10.508 -35.781 -29.562 1 98.38 356 ALA A N 1
ATOM 2637 C CA . ALA A 1 356 ? -9.641 -36.75 -30.234 1 98.38 356 ALA A CA 1
ATOM 2638 C C . ALA A 1 356 ? -8.43 -37.094 -29.391 1 98.38 356 ALA A C 1
ATOM 2640 O O . ALA A 1 356 ? -7.988 -38.25 -29.344 1 98.38 356 ALA A O 1
ATOM 2641 N N . LEU A 1 357 ? -7.922 -36.125 -28.781 1 98.19 357 LEU A N 1
ATOM 2642 C CA . LEU A 1 357 ? -6.777 -36.344 -27.891 1 98.19 357 LEU A CA 1
ATOM 2643 C C . LEU A 1 357 ? -7.129 -37.25 -26.75 1 98.19 357 LEU A C 1
ATOM 2645 O O . LEU A 1 357 ? -6.34 -38.125 -26.375 1 98.19 357 LEU A O 1
ATOM 2649 N N . TYR A 1 358 ? -8.266 -37.031 -26.141 1 97.88 358 TYR A N 1
ATOM 2650 C CA . TYR A 1 358 ? -8.742 -37.875 -25.047 1 97.88 358 TYR A CA 1
ATOM 2651 C C . TYR A 1 358 ? -8.875 -39.344 -25.5 1 97.88 358 TYR A C 1
ATOM 2653 O O . TYR A 1 358 ? -8.477 -40.25 -24.781 1 97.88 358 TYR A O 1
ATOM 2661 N N . ASP A 1 359 ? -9.422 -39.531 -26.688 1 97.56 359 ASP A N 1
ATOM 2662 C CA . ASP A 1 359 ? -9.617 -40.875 -27.234 1 97.56 359 ASP A CA 1
ATOM 2663 C C . ASP A 1 359 ? -8.289 -41.531 -27.547 1 97.56 359 ASP A C 1
ATOM 2665 O O . ASP A 1 359 ? -8.172 -42.75 -27.484 1 97.56 359 ASP A O 1
ATOM 2669 N N . GLU A 1 360 ? -7.383 -40.75 -27.844 1 96.5 360 GLU A N 1
ATOM 2670 C CA . GLU A 1 360 ? -6.086 -41.281 -28.266 1 96.5 360 GLU A CA 1
ATOM 2671 C C . GLU A 1 360 ? -5.234 -41.688 -27.062 1 96.5 360 GLU A C 1
ATOM 2673 O O . GLU A 1 360 ? -4.551 -42.688 -27.109 1 96.5 360 GLU A O 1
ATOM 2678 N N . LEU A 1 361 ? -5.23 -40.844 -26.109 1 96.25 361 LEU A N 1
ATOM 2679 C CA . LEU A 1 361 ? -4.457 -41.125 -24.906 1 96.25 361 LEU A CA 1
ATOM 2680 C C . LEU A 1 361 ? -5.355 -41.688 -23.797 1 96.25 361 LEU A C 1
ATOM 2682 O O . LEU A 1 361 ? -5.723 -40.938 -22.875 1 96.25 361 LEU A O 1
ATOM 2686 N N . VAL A 1 362 ? -5.523 -42.906 -23.812 1 91.94 362 VAL A N 1
ATOM 2687 C CA . VAL A 1 362 ? -6.305 -43.594 -22.781 1 91.94 362 VAL A CA 1
ATOM 2688 C C . VAL A 1 362 ? -5.398 -44.031 -21.641 1 91.94 362 VAL A C 1
ATOM 2690 O O . VAL A 1 362 ? -4.477 -44.812 -21.828 1 91.94 362 VAL A O 1
ATOM 2693 N N . MET A 1 363 ? -5.699 -43.5 -20.531 1 91.06 363 MET A N 1
ATOM 2694 C CA . MET A 1 363 ? -4.867 -43.781 -19.359 1 91.06 363 MET A CA 1
ATOM 2695 C C . MET A 1 363 ? -4.938 -45.25 -18.984 1 91.06 363 MET A C 1
ATOM 2697 O O . MET A 1 363 ? -6.008 -45.844 -19.031 1 91.06 363 MET A O 1
ATOM 2701 N N . PHE A 1 364 ? -3.748 -45.719 -18.656 1 91.5 364 PHE A N 1
ATOM 2702 C CA . PHE A 1 364 ? -3.717 -47.094 -18.125 1 91.5 364 PHE A CA 1
ATOM 2703 C C . PHE A 1 364 ? -4.367 -47.156 -16.75 1 91.5 364 PHE A C 1
ATOM 2705 O O . PHE A 1 364 ? -4.219 -46.219 -15.945 1 91.5 364 PHE A O 1
ATOM 2712 N N . PRO A 1 365 ? -5.133 -48.219 -16.562 1 91.56 365 PRO A N 1
ATOM 2713 C CA . PRO A 1 365 ? -5.617 -48.406 -15.188 1 91.56 365 PRO A CA 1
ATOM 2714 C C . PRO A 1 365 ? -4.496 -48.375 -14.156 1 91.56 365 PRO A C 1
ATOM 2716 O O . PRO A 1 365 ? -3.371 -48.781 -14.445 1 91.56 365 PRO A O 1
ATOM 2719 N N . GLN A 1 366 ? -4.879 -47.75 -13.109 1 88.56 366 GLN A N 1
ATOM 2720 C CA . GLN A 1 366 ? -3.93 -47.656 -12 1 88.56 366 GLN A CA 1
ATOM 2721 C C . GLN A 1 366 ? -4.559 -48.125 -10.695 1 88.56 366 GLN A C 1
ATOM 2723 O O . GLN A 1 366 ? -5.742 -47.875 -10.445 1 88.56 366 GLN A O 1
ATOM 2728 N N . THR A 1 367 ? -3.807 -48.844 -9.914 1 88.12 367 THR A N 1
ATOM 2729 C CA . THR A 1 367 ? -4.25 -49.25 -8.578 1 88.12 367 THR A CA 1
ATOM 2730 C C . THR A 1 367 ? -3.232 -48.812 -7.523 1 88.12 367 THR A C 1
ATOM 2732 O O . THR A 1 367 ? -2.039 -48.719 -7.812 1 88.12 367 THR A O 1
ATOM 2735 N N . LEU A 1 368 ? -3.76 -48.312 -6.438 1 85.12 368 LEU A N 1
ATOM 2736 C CA . LEU A 1 368 ? -2.947 -47.875 -5.305 1 85.12 368 LEU A CA 1
ATOM 2737 C C . LEU A 1 368 ? -3.33 -48.656 -4.039 1 85.12 368 LEU A C 1
ATOM 2739 O O . LEU A 1 368 ? -4.492 -48.625 -3.627 1 85.12 368 LEU A O 1
ATOM 2743 N N . VAL A 1 369 ? -2.391 -49.312 -3.469 1 88.88 369 VAL A N 1
ATOM 2744 C CA . VAL A 1 369 ? -2.6 -50.031 -2.213 1 88.88 369 VAL A CA 1
ATOM 2745 C C . VAL A 1 369 ? -1.725 -49.406 -1.119 1 88.88 369 VAL A C 1
ATOM 2747 O O . VAL A 1 369 ? -0.501 -49.344 -1.261 1 88.88 369 VAL A O 1
ATOM 2750 N N . ASN A 1 370 ? -2.371 -48.938 -0.135 1 87.44 370 ASN A N 1
ATOM 2751 C CA . ASN A 1 370 ? -1.651 -48.438 1.026 1 87.44 370 ASN A CA 1
ATOM 2752 C C . ASN A 1 370 ? -1.467 -49.5 2.092 1 87.44 370 ASN A C 1
ATOM 2754 O O . ASN A 1 370 ? -2.436 -50.156 2.514 1 87.44 370 ASN A O 1
ATOM 2758 N N . VAL A 1 371 ? -0.271 -49.625 2.461 1 90.56 371 VAL A N 1
ATOM 2759 C CA . VAL A 1 371 ? 0.039 -50.625 3.473 1 90.56 371 VAL A CA 1
ATOM 2760 C C . VAL A 1 371 ? 0.652 -49.969 4.699 1 90.56 371 VAL A C 1
ATOM 2762 O O . VAL A 1 371 ? 1.711 -49.344 4.605 1 90.56 371 VAL A O 1
ATOM 2765 N N . ARG A 1 372 ? 0.006 -50.062 5.891 1 86.56 372 ARG A N 1
ATOM 2766 C CA . ARG A 1 372 ? 0.546 -49.531 7.137 1 86.56 372 ARG A CA 1
ATOM 2767 C C . ARG A 1 372 ? 1.737 -50.344 7.617 1 86.56 372 ARG A C 1
ATOM 2769 O O . ARG A 1 372 ? 1.693 -51.562 7.602 1 86.56 372 ARG A O 1
ATOM 2776 N N . VAL A 1 373 ? 2.721 -49.656 7.93 1 89.88 373 VAL A N 1
ATOM 2777 C CA . VAL A 1 373 ? 3.928 -50.312 8.398 1 89.88 373 VAL A CA 1
ATOM 2778 C C . VAL A 1 373 ? 4.5 -49.562 9.602 1 89.88 373 VAL A C 1
ATOM 2780 O O . VAL A 1 373 ? 4.125 -48.406 9.859 1 89.88 373 VAL A O 1
ATOM 2783 N N . LYS A 1 374 ? 5.285 -50.188 10.445 1 84.19 374 LYS A N 1
ATOM 2784 C CA . LYS A 1 374 ? 5.867 -49.562 11.625 1 84.19 374 LYS A CA 1
ATOM 2785 C C . LYS A 1 374 ? 6.965 -48.562 11.242 1 84.19 374 LYS A C 1
ATOM 2787 O O . LYS A 1 374 ? 7.059 -47.5 11.812 1 84.19 374 LYS A O 1
ATOM 2792 N N . ASP A 1 375 ? 7.793 -49 10.32 1 87.19 375 ASP A N 1
ATOM 2793 C CA . ASP A 1 375 ? 8.906 -48.188 9.844 1 87.19 375 ASP A CA 1
ATOM 2794 C C . ASP A 1 375 ? 8.938 -48.156 8.32 1 87.19 375 ASP A C 1
ATOM 2796 O O . ASP A 1 375 ? 9.586 -48.969 7.68 1 87.19 375 ASP A O 1
ATOM 2800 N N . LYS A 1 376 ? 8.414 -47.062 7.816 1 85.5 376 LYS A N 1
ATOM 2801 C CA . LYS A 1 376 ? 8.227 -46.969 6.371 1 85.5 376 LYS A CA 1
ATOM 2802 C C . LYS A 1 376 ? 9.562 -46.844 5.648 1 85.5 376 LYS A C 1
ATOM 2804 O O . LYS A 1 376 ? 9.727 -47.375 4.539 1 85.5 376 LYS A O 1
ATOM 2809 N N . LYS A 1 377 ? 10.5 -46.281 6.223 1 84.69 377 LYS A N 1
ATOM 2810 C CA . LYS A 1 377 ? 11.805 -46.125 5.582 1 84.69 377 LYS A CA 1
ATOM 2811 C C . LYS A 1 377 ? 12.523 -47.469 5.492 1 84.69 377 LYS A C 1
ATOM 2813 O O . LYS A 1 377 ? 13.102 -47.812 4.453 1 84.69 377 LYS A O 1
ATOM 2818 N N . ALA A 1 378 ? 12.477 -48.25 6.555 1 85.38 378 ALA A N 1
ATOM 2819 C CA . ALA A 1 378 ? 13.117 -49.562 6.598 1 85.38 378 ALA A CA 1
ATOM 2820 C C . ALA A 1 378 ? 12.469 -50.531 5.609 1 85.38 378 ALA A C 1
ATOM 2822 O O . ALA A 1 378 ? 13.164 -51.312 4.953 1 85.38 378 ALA A O 1
ATOM 2823 N N . ILE A 1 379 ? 11.219 -50.375 5.488 1 88.19 379 ILE A N 1
ATOM 2824 C CA . ILE A 1 379 ? 10.484 -51.312 4.652 1 88.19 379 ILE A CA 1
ATOM 2825 C C . ILE A 1 379 ? 10.695 -50.969 3.178 1 88.19 379 ILE A C 1
ATOM 2827 O O . ILE A 1 379 ? 10.781 -51.875 2.334 1 88.19 379 ILE A O 1
ATOM 2831 N N . ALA A 1 380 ? 10.812 -49.719 2.898 1 86.5 380 ALA A N 1
ATOM 2832 C CA . ALA A 1 380 ? 11.023 -49.312 1.516 1 86.5 380 ALA A CA 1
ATOM 2833 C C . ALA A 1 380 ? 12.359 -49.812 0.983 1 86.5 380 ALA A C 1
ATOM 2835 O O . ALA A 1 380 ? 12.5 -50.062 -0.216 1 86.5 380 ALA A O 1
ATOM 2836 N N . SER A 1 381 ? 13.266 -50.125 1.942 1 88.56 381 SER A N 1
ATOM 2837 C CA . SER A 1 381 ? 14.594 -50.594 1.541 1 88.56 381 SER A CA 1
ATOM 2838 C C . SER A 1 381 ? 14.781 -52.062 1.835 1 88.56 381 SER A C 1
ATOM 2840 O O . SER A 1 381 ? 15.859 -52.625 1.608 1 88.56 381 SER A O 1
ATOM 2842 N N . ASP A 1 382 ? 13.781 -52.688 2.254 1 91.62 382 ASP A N 1
ATOM 2843 C CA . ASP A 1 382 ? 13.852 -54.094 2.607 1 91.62 382 ASP A CA 1
ATOM 2844 C C . ASP A 1 382 ? 14.141 -54.969 1.378 1 91.62 382 ASP A C 1
ATOM 2846 O O . ASP A 1 382 ? 13.484 -54.812 0.342 1 91.62 382 ASP A O 1
ATOM 2850 N N . PRO A 1 383 ? 15.094 -55.906 1.43 1 92.88 383 PRO A N 1
ATOM 2851 C CA . PRO A 1 383 ? 15.492 -56.688 0.266 1 92.88 383 PRO A CA 1
ATOM 2852 C C . PRO A 1 383 ? 14.336 -57.531 -0.309 1 92.88 383 PRO A C 1
ATOM 2854 O O . PRO A 1 383 ? 14.227 -57.656 -1.529 1 92.88 383 PRO A O 1
ATOM 2857 N N . ALA A 1 384 ? 13.547 -58.031 0.573 1 93.5 384 ALA A N 1
ATOM 2858 C CA . ALA A 1 384 ? 12.414 -58.844 0.101 1 93.5 384 ALA A CA 1
ATOM 2859 C C . ALA A 1 384 ? 11.414 -57.969 -0.661 1 93.5 384 ALA A C 1
ATOM 2861 O O . ALA A 1 384 ? 10.844 -58.406 -1.663 1 93.5 384 ALA A O 1
ATOM 2862 N N . VAL A 1 385 ? 11.188 -56.844 -0.165 1 94.12 385 VAL A N 1
ATOM 2863 C CA . VAL A 1 385 ? 10.273 -55.938 -0.819 1 94.12 385 VAL A CA 1
ATOM 2864 C C . VAL A 1 385 ? 10.859 -55.469 -2.158 1 94.12 385 VAL A C 1
ATOM 2866 O O . VAL A 1 385 ? 10.156 -55.438 -3.17 1 94.12 385 VAL A O 1
ATOM 2869 N N . GLN A 1 386 ? 12.125 -55.25 -2.152 1 93.38 386 GLN A N 1
ATOM 2870 C CA . GLN A 1 386 ? 12.789 -54.844 -3.385 1 93.38 386 GLN A CA 1
ATOM 2871 C C . GLN A 1 386 ? 12.719 -55.938 -4.438 1 93.38 386 GLN A C 1
ATOM 2873 O O . GLN A 1 386 ? 12.555 -55.656 -5.625 1 93.38 386 GLN A O 1
ATOM 2878 N N . HIS A 1 387 ? 12.883 -57.125 -3.973 1 93.81 387 HIS A N 1
ATOM 2879 C CA . HIS A 1 387 ? 12.789 -58.25 -4.887 1 93.81 387 HIS A CA 1
ATOM 2880 C C . HIS A 1 387 ? 11.383 -58.375 -5.461 1 93.81 387 HIS A C 1
ATOM 2882 O O . HIS A 1 387 ? 11.211 -58.688 -6.648 1 93.81 387 HIS A O 1
ATOM 2888 N N . ALA A 1 388 ? 10.453 -58.219 -4.602 1 94.06 388 ALA A N 1
ATOM 2889 C CA . ALA A 1 388 ? 9.062 -58.281 -5.055 1 94.06 388 ALA A CA 1
ATOM 2890 C C . ALA A 1 388 ? 8.773 -57.188 -6.094 1 94.06 388 ALA A C 1
ATOM 2892 O O . ALA A 1 388 ? 8.07 -57.438 -7.074 1 94.06 388 ALA A O 1
ATOM 2893 N N . VAL A 1 389 ? 9.289 -56.062 -5.883 1 93.81 389 VAL A N 1
ATOM 2894 C CA . VAL A 1 389 ? 9.102 -54.938 -6.816 1 93.81 389 VAL A CA 1
ATOM 2895 C C . VAL A 1 389 ? 9.789 -55.25 -8.141 1 93.81 389 VAL A C 1
ATOM 2897 O O . VAL A 1 389 ? 9.234 -55.031 -9.211 1 93.81 389 VAL A O 1
ATOM 2900 N N . ALA A 1 390 ? 10.938 -55.844 -8.109 1 92.75 390 ALA A N 1
ATOM 2901 C CA . ALA A 1 390 ? 11.68 -56.219 -9.32 1 92.75 390 ALA A CA 1
ATOM 2902 C C . ALA A 1 390 ? 10.914 -57.25 -10.133 1 92.75 390 ALA A C 1
ATOM 2904 O O . ALA A 1 390 ? 10.891 -57.188 -11.359 1 92.75 390 ALA A O 1
ATOM 2905 N N . ASP A 1 391 ? 10.406 -58.188 -9.414 1 93.88 391 ASP A N 1
ATOM 2906 C CA . ASP A 1 391 ? 9.617 -59.219 -10.078 1 93.88 391 ASP A CA 1
ATOM 2907 C C . ASP A 1 391 ? 8.391 -58.594 -10.758 1 93.88 391 ASP A C 1
ATOM 2909 O O . ASP A 1 391 ? 8.039 -59 -11.875 1 93.88 391 ASP A O 1
ATOM 2913 N N . ALA A 1 392 ? 7.789 -57.781 -10.031 1 93.94 392 ALA A N 1
ATOM 2914 C CA . ALA A 1 392 ? 6.625 -57.094 -10.594 1 93.94 392 ALA A CA 1
ATOM 2915 C C . ALA A 1 392 ? 7.004 -56.281 -11.828 1 93.94 392 ALA A C 1
ATOM 2917 O O . ALA A 1 392 ? 6.266 -56.25 -12.812 1 93.94 392 ALA A O 1
ATOM 2918 N N . GLU A 1 393 ? 8.125 -55.625 -11.82 1 91.62 393 GLU A N 1
ATOM 2919 C CA . GLU A 1 393 ? 8.609 -54.844 -12.953 1 91.62 393 GLU A CA 1
ATOM 2920 C C . GLU A 1 393 ? 8.828 -55.719 -14.172 1 91.62 393 GLU A C 1
ATOM 2922 O O . GLU A 1 393 ? 8.492 -55.344 -15.297 1 91.62 393 GLU A O 1
ATOM 2927 N N . LYS A 1 394 ? 9.359 -56.875 -13.938 1 91.38 394 LYS A N 1
ATOM 2928 C CA . LYS A 1 394 ? 9.586 -57.812 -15.023 1 91.38 394 LYS A CA 1
ATOM 2929 C C . LYS A 1 394 ? 8.273 -58.281 -15.633 1 91.38 394 LYS A C 1
ATOM 2931 O O . LYS A 1 394 ? 8.156 -58.406 -16.859 1 91.38 394 LYS A O 1
ATOM 2936 N N . GLN A 1 395 ? 7.398 -58.5 -14.781 1 91.31 395 GLN A N 1
ATOM 2937 C CA . GLN A 1 395 ? 6.09 -58.969 -15.227 1 91.31 395 GLN A CA 1
ATOM 2938 C C . GLN A 1 395 ? 5.367 -57.906 -16.031 1 91.31 395 GLN A C 1
ATOM 2940 O O . GLN A 1 395 ? 4.617 -58.219 -16.969 1 91.31 395 GLN A O 1
ATOM 2945 N N . LEU A 1 396 ? 5.605 -56.719 -15.672 1 91.12 396 LEU A N 1
ATOM 2946 C CA . LEU A 1 396 ? 4.891 -55.594 -16.266 1 91.12 396 LEU A CA 1
ATOM 2947 C C . LEU A 1 396 ? 5.676 -55 -17.438 1 91.12 396 LEU A C 1
ATOM 2949 O O . LEU A 1 396 ? 5.215 -54.062 -18.094 1 91.12 396 LEU A O 1
ATOM 2953 N N . ALA A 1 397 ? 6.84 -55.469 -17.719 1 82.06 397 ALA A N 1
ATOM 2954 C CA . ALA A 1 397 ? 7.746 -54.875 -18.703 1 82.06 397 ALA A CA 1
ATOM 2955 C C . ALA A 1 397 ? 7.031 -54.625 -20.031 1 82.06 397 ALA A C 1
ATOM 2957 O O . ALA A 1 397 ? 6.453 -55.531 -20.609 1 82.06 397 ALA A O 1
ATOM 2958 N N . GLY A 1 398 ? 7.074 -53.375 -20.391 1 76.19 398 GLY A N 1
ATOM 2959 C CA . GLY A 1 398 ? 6.512 -53 -21.672 1 76.19 398 GLY A CA 1
ATOM 2960 C C . GLY A 1 398 ? 5.023 -52.688 -21.609 1 76.19 398 GLY A C 1
ATOM 2961 O O . GLY A 1 398 ? 4.461 -52.094 -22.516 1 76.19 398 GLY A O 1
ATOM 2962 N N . LYS A 1 399 ? 4.41 -53.125 -20.484 1 83.25 399 LYS A N 1
ATOM 2963 C CA . LYS A 1 399 ? 2.953 -53 -20.453 1 83.25 399 LYS A CA 1
ATOM 2964 C C . LYS A 1 399 ? 2.482 -52.312 -19.188 1 83.25 399 LYS A C 1
ATOM 2966 O O . LYS A 1 399 ? 1.282 -52.125 -18.984 1 83.25 399 LYS A O 1
ATOM 2971 N N . GLY A 1 400 ? 3.377 -52.094 -18.344 1 88.25 400 GLY A N 1
ATOM 2972 C CA . GLY A 1 400 ? 3.008 -51.469 -17.078 1 88.25 400 GLY A CA 1
ATOM 2973 C C . GLY A 1 400 ? 4.207 -51.062 -16.234 1 88.25 400 GLY A C 1
ATOM 2974 O O . GLY A 1 400 ? 5.344 -51.094 -16.703 1 88.25 400 GLY A O 1
ATOM 2975 N N . ARG A 1 401 ? 3.818 -50.469 -15.055 1 90.31 401 ARG A N 1
ATOM 2976 C CA . ARG A 1 401 ? 4.871 -50.062 -14.133 1 90.31 401 ARG A CA 1
ATOM 2977 C C . ARG A 1 401 ? 4.391 -50.156 -12.688 1 90.31 401 ARG A C 1
ATOM 2979 O O . ARG A 1 401 ? 3.184 -50.188 -12.43 1 90.31 401 ARG A O 1
ATOM 2986 N N . ILE A 1 402 ? 5.344 -50.281 -11.75 1 90.75 402 ILE A N 1
ATOM 2987 C CA . ILE A 1 402 ? 5.07 -50.281 -10.32 1 90.75 402 ILE A CA 1
ATOM 2988 C C . ILE A 1 402 ? 5.906 -49.219 -9.625 1 90.75 402 ILE A C 1
ATOM 2990 O O . ILE A 1 402 ? 7.051 -48.969 -10.016 1 90.75 402 ILE A O 1
ATOM 2994 N N . ASN A 1 403 ? 5.266 -48.531 -8.742 1 88.12 403 ASN A N 1
ATOM 2995 C CA . ASN A 1 403 ? 5.938 -47.531 -7.91 1 88.12 403 ASN A CA 1
ATOM 2996 C C . ASN A 1 403 ? 5.641 -47.75 -6.43 1 88.12 403 ASN A C 1
ATOM 2998 O O . ASN A 1 403 ? 4.477 -47.812 -6.027 1 88.12 403 ASN A O 1
ATOM 3002 N N . LEU A 1 404 ? 6.723 -47.906 -5.625 1 87.88 404 LEU A N 1
ATOM 3003 C CA . LEU A 1 404 ? 6.645 -48 -4.176 1 87.88 404 LEU A CA 1
ATOM 3004 C C . LEU A 1 404 ? 7.176 -46.75 -3.502 1 87.88 404 LEU A C 1
ATOM 3006 O O . LEU A 1 404 ? 8.328 -46.375 -3.711 1 87.88 404 LEU A O 1
ATOM 3010 N N . ARG A 1 405 ? 6.238 -46.062 -2.697 1 82.94 405 ARG A N 1
ATOM 3011 C CA . ARG A 1 405 ? 6.695 -44.844 -2.057 1 82.94 405 ARG A CA 1
ATOM 3012 C C . ARG A 1 405 ? 6.203 -44.75 -0.616 1 82.94 405 ARG A C 1
ATOM 3014 O O . ARG A 1 405 ? 5.055 -45.094 -0.326 1 82.94 405 ARG A O 1
ATOM 3021 N N . PRO A 1 406 ? 7.133 -44.312 0.312 1 84.31 406 PRO A N 1
ATOM 3022 C CA . PRO A 1 406 ? 6.668 -44.031 1.676 1 84.31 406 PRO A CA 1
ATOM 3023 C C . PRO A 1 406 ? 5.84 -42.75 1.786 1 84.31 406 PRO A C 1
ATOM 3025 O O . PRO A 1 406 ? 6.117 -41.781 1.09 1 84.31 406 PRO A O 1
ATOM 3028 N N . SER A 1 407 ? 4.801 -42.844 2.604 1 74.06 407 SER A N 1
ATOM 3029 C CA . SER A 1 407 ? 4.008 -41.625 2.867 1 74.06 407 SER A CA 1
ATOM 3030 C C . SER A 1 407 ? 4.82 -40.594 3.627 1 74.06 407 SER A C 1
ATOM 3032 O O . SER A 1 407 ? 5.645 -40.938 4.477 1 74.06 407 SER A O 1
ATOM 3034 N N . GLY A 1 408 ? 4.691 -39.312 3.256 1 64.88 408 GLY A N 1
ATOM 3035 C CA . GLY A 1 408 ? 5.402 -38.25 3.941 1 64.88 408 GLY A CA 1
ATOM 3036 C C . GLY A 1 408 ? 4.859 -37.969 5.328 1 64.88 408 GLY A C 1
ATOM 3037 O O . GLY A 1 408 ? 5.566 -37.438 6.176 1 64.88 408 GLY A O 1
ATOM 3038 N N . THR A 1 409 ? 3.582 -38.312 5.625 1 58.81 409 THR A N 1
ATOM 3039 C CA . THR A 1 409 ? 2.926 -37.875 6.852 1 58.81 409 THR A CA 1
ATOM 3040 C C . THR A 1 409 ? 2.553 -39.062 7.723 1 58.81 409 THR A C 1
ATOM 3042 O O . THR A 1 409 ? 2.525 -38.969 8.953 1 58.81 409 THR A O 1
ATOM 3045 N N . GLU A 1 410 ? 2.305 -40.281 7.066 1 72.31 410 GLU A N 1
ATOM 3046 C CA . GLU A 1 410 ? 1.848 -41.469 7.777 1 72.31 410 GLU A CA 1
ATOM 3047 C C . GLU A 1 410 ? 2.836 -42.625 7.625 1 72.31 410 GLU A C 1
ATOM 3049 O O . GLU A 1 410 ? 3.643 -42.656 6.691 1 72.31 410 GLU A O 1
ATOM 3054 N N . ASN A 1 411 ? 2.824 -43.469 8.531 1 82.19 411 ASN A N 1
ATOM 3055 C CA . ASN A 1 411 ? 3.652 -44.656 8.469 1 82.19 411 ASN A CA 1
ATOM 3056 C C . ASN A 1 411 ? 3.033 -45.719 7.555 1 82.19 411 ASN A C 1
ATOM 3058 O O . ASN A 1 411 ? 2.621 -46.781 8.023 1 82.19 411 ASN A O 1
ATOM 3062 N N . LEU A 1 412 ? 2.951 -45.312 6.309 1 87.69 412 LEU A N 1
ATOM 3063 C CA . LEU A 1 412 ? 2.43 -46.25 5.324 1 87.69 412 LEU A CA 1
ATOM 3064 C C . LEU A 1 412 ? 3.271 -46.219 4.051 1 87.69 412 LEU A C 1
ATOM 3066 O O . LEU A 1 412 ? 3.959 -45.25 3.775 1 87.69 412 LEU A O 1
ATOM 3070 N N . ILE A 1 413 ? 3.336 -47.344 3.402 1 88.31 413 ILE A N 1
ATOM 3071 C CA . ILE A 1 413 ? 3.932 -47.5 2.08 1 88.31 413 ILE A CA 1
ATOM 3072 C C . ILE A 1 413 ? 2.832 -47.562 1.023 1 88.31 413 ILE A C 1
ATOM 3074 O O . ILE A 1 413 ? 1.848 -48.281 1.183 1 88.31 413 ILE A O 1
ATOM 3078 N N . ARG A 1 414 ? 2.988 -46.844 -0.029 1 87.88 414 ARG A N 1
ATOM 3079 C CA . ARG A 1 414 ? 2.047 -46.844 -1.143 1 87.88 414 ARG A CA 1
ATOM 3080 C C . ARG A 1 414 ? 2.578 -47.656 -2.311 1 87.88 414 ARG A C 1
ATOM 3082 O O . ARG A 1 414 ? 3.65 -47.375 -2.844 1 87.88 414 ARG A O 1
ATOM 3089 N N . VAL A 1 415 ? 1.843 -48.688 -2.588 1 90.88 415 VAL A N 1
ATOM 3090 C CA . VAL A 1 415 ? 2.154 -49.5 -3.74 1 90.88 415 VAL A CA 1
ATOM 3091 C C . VAL A 1 415 ? 1.255 -49.125 -4.914 1 90.88 415 VAL A C 1
ATOM 3093 O O . VAL A 1 415 ? 0.074 -49.5 -4.938 1 90.88 415 VAL A O 1
ATOM 3096 N N . MET A 1 416 ? 1.866 -48.531 -5.875 1 89.38 416 MET A N 1
ATOM 3097 C CA . MET A 1 416 ? 1.109 -48.125 -7.059 1 89.38 416 MET A CA 1
ATOM 3098 C C . MET A 1 416 ? 1.493 -49 -8.258 1 89.38 416 MET A C 1
ATOM 3100 O O . MET A 1 416 ? 2.678 -49.156 -8.562 1 89.38 416 MET A O 1
ATOM 3104 N N . VAL A 1 417 ? 0.547 -49.625 -8.898 1 92.25 417 VAL A N 1
ATOM 3105 C CA . VAL A 1 417 ? 0.771 -50.406 -10.117 1 92.25 417 VAL A CA 1
ATOM 3106 C C . VAL A 1 417 ? -0.144 -49.875 -11.227 1 92.25 417 VAL A C 1
ATOM 3108 O O . VAL A 1 417 ? -1.31 -49.562 -10.984 1 92.25 417 VAL A O 1
ATOM 3111 N N . GLU A 1 418 ? 0.474 -49.75 -12.328 1 93.06 418 GLU A N 1
ATOM 3112 C CA . GLU A 1 418 ? -0.254 -49.312 -13.523 1 93.06 418 GLU A CA 1
ATOM 3113 C C . GLU A 1 418 ? 0.027 -50.219 -14.703 1 93.06 418 GLU A C 1
ATOM 3115 O O . GLU A 1 418 ? 1.123 -50.781 -14.82 1 93.06 418 GLU A O 1
ATOM 3120 N N . GLY A 1 419 ? -1.049 -50.406 -15.57 1 90.69 419 GLY A N 1
ATOM 3121 C CA . GLY A 1 419 ? -0.861 -51.25 -16.75 1 90.69 419 GLY A CA 1
ATOM 3122 C C . GLY A 1 419 ? -2.123 -51.406 -17.578 1 90.69 419 GLY A C 1
ATOM 3123 O O . GLY A 1 419 ? -3.188 -50.906 -17.188 1 90.69 419 GLY A O 1
ATOM 3124 N N . GLN A 1 420 ? -1.994 -52.094 -18.625 1 87.75 420 GLN A N 1
ATOM 3125 C CA . GLN A 1 420 ? -3.055 -52.219 -19.625 1 87.75 420 GLN A CA 1
ATOM 3126 C C . GLN A 1 420 ? -4.188 -53.094 -19.125 1 87.75 420 GLN A C 1
ATOM 3128 O O . GLN A 1 420 ? -5.352 -52.875 -19.469 1 87.75 420 GLN A O 1
ATOM 3133 N N . ASP A 1 421 ? -3.812 -54.031 -18.25 1 90.88 421 ASP A N 1
ATOM 3134 C CA . ASP A 1 421 ? -4.789 -55.031 -17.781 1 90.88 421 ASP A CA 1
ATOM 3135 C C . ASP A 1 421 ? -5.098 -54.812 -16.297 1 90.88 421 ASP A C 1
ATOM 3137 O O . ASP A 1 421 ? -4.25 -55.062 -15.438 1 90.88 421 ASP A O 1
ATOM 3141 N N . GLU A 1 422 ? -6.297 -54.5 -15.984 1 91.31 422 GLU A N 1
ATOM 3142 C CA . GLU A 1 422 ? -6.719 -54.156 -14.625 1 91.31 422 GLU A CA 1
ATOM 3143 C C . GLU A 1 422 ? -6.551 -55.375 -13.688 1 91.31 422 GLU A C 1
ATOM 3145 O O . GLU A 1 422 ? -6.125 -55.219 -12.547 1 91.31 422 GLU A O 1
ATOM 3150 N N . GLY A 1 423 ? -7.027 -56.438 -14.188 1 91.69 423 GLY A N 1
ATOM 3151 C CA . GLY A 1 423 ? -6.887 -57.625 -13.367 1 91.69 423 GLY A CA 1
ATOM 3152 C C . GLY A 1 423 ? -5.449 -57.938 -13 1 91.69 423 GLY A C 1
ATOM 3153 O O . GLY A 1 423 ? -5.145 -58.219 -11.844 1 91.69 423 GLY A O 1
ATOM 3154 N N . GLU A 1 424 ? -4.66 -57.844 -13.984 1 92.44 424 GLU A N 1
ATOM 3155 C CA . GLU A 1 424 ? -3.242 -58.125 -13.781 1 92.44 424 GLU A CA 1
ATOM 3156 C C . GLU A 1 424 ? -2.627 -57.156 -12.766 1 92.44 424 GLU A C 1
ATOM 3158 O O . GLU A 1 424 ? -1.863 -57.562 -11.898 1 92.44 424 GLU A O 1
ATOM 3163 N N . ILE A 1 425 ? -2.977 -55.938 -12.859 1 92.75 425 ILE A N 1
ATOM 3164 C CA . ILE A 1 425 ? -2.312 -54.938 -12.016 1 92.75 425 ILE A CA 1
ATOM 3165 C C . ILE A 1 425 ? -2.807 -55.094 -10.578 1 92.75 425 ILE A C 1
ATOM 3167 O O . ILE A 1 425 ? -2.053 -54.875 -9.625 1 92.75 425 ILE A O 1
ATOM 3171 N N . HIS A 1 426 ? -3.996 -55.438 -10.398 1 93.38 426 HIS A N 1
ATOM 3172 C CA . HIS A 1 426 ? -4.512 -55.688 -9.062 1 93.38 426 HIS A CA 1
ATOM 3173 C C . HIS A 1 426 ? -3.793 -56.875 -8.406 1 93.38 426 HIS A C 1
ATOM 3175 O O . HIS A 1 426 ? -3.451 -56.812 -7.223 1 93.38 426 HIS A O 1
ATOM 3181 N N . ASP A 1 427 ? -3.646 -57.812 -9.203 1 94.44 427 ASP A N 1
ATOM 3182 C CA . ASP A 1 427 ? -2.969 -59 -8.695 1 94.44 427 ASP A CA 1
ATOM 3183 C C . ASP A 1 427 ? -1.534 -58.688 -8.281 1 94.44 427 ASP A C 1
ATOM 3185 O O . ASP A 1 427 ? -1.078 -59.094 -7.219 1 94.44 427 ASP A O 1
ATOM 3189 N N . ILE A 1 428 ? -0.943 -57.969 -9.094 1 94.62 428 ILE A N 1
ATOM 3190 C CA . ILE A 1 428 ? 0.453 -57.625 -8.844 1 94.62 428 ILE A CA 1
ATOM 3191 C C . ILE A 1 428 ? 0.553 -56.719 -7.613 1 94.62 428 ILE A C 1
ATOM 3193 O O . ILE A 1 428 ? 1.399 -56.938 -6.742 1 94.62 428 ILE A O 1
ATOM 3197 N N . ALA A 1 429 ? -0.301 -55.781 -7.512 1 94.56 429 ALA A N 1
ATOM 3198 C CA . ALA A 1 429 ? -0.304 -54.875 -6.371 1 94.56 429 ALA A CA 1
ATOM 3199 C C . ALA A 1 429 ? -0.554 -55.625 -5.066 1 94.56 429 ALA A C 1
ATOM 3201 O O . ALA A 1 429 ? 0.099 -55.375 -4.055 1 94.56 429 ALA A O 1
ATOM 3202 N N . ALA A 1 430 ? -1.45 -56.531 -5.152 1 94.06 430 ALA A N 1
ATOM 3203 C CA . ALA A 1 430 ? -1.789 -57.312 -3.977 1 94.06 430 ALA A CA 1
ATOM 3204 C C . ALA A 1 430 ? -0.609 -58.188 -3.541 1 94.06 430 ALA A C 1
ATOM 3206 O O . ALA A 1 430 ? -0.345 -58.312 -2.346 1 94.06 430 ALA A O 1
ATOM 3207 N N . ALA A 1 431 ? 0.001 -58.719 -4.465 1 95 431 ALA A N 1
ATOM 3208 C CA . ALA A 1 431 ? 1.145 -59.594 -4.176 1 95 431 ALA A CA 1
ATOM 3209 C C . ALA A 1 431 ? 2.27 -58.781 -3.508 1 95 431 ALA A C 1
ATOM 3211 O O . ALA A 1 431 ? 2.852 -59.25 -2.521 1 95 431 ALA A O 1
ATOM 3212 N N . VAL A 1 432 ? 2.529 -57.688 -4.07 1 95.25 432 VAL A N 1
ATOM 3213 C CA . VAL A 1 432 ? 3.604 -56.875 -3.525 1 95.25 432 VAL A CA 1
ATOM 3214 C C . VAL A 1 432 ? 3.193 -56.312 -2.16 1 95.25 432 VAL A C 1
ATOM 3216 O O . VAL A 1 432 ? 4.004 -56.281 -1.233 1 95.25 432 VAL A O 1
ATOM 3219 N N . ALA A 1 433 ? 1.973 -55.906 -2.08 1 94.62 433 ALA A N 1
ATOM 3220 C CA . ALA A 1 433 ? 1.448 -55.406 -0.813 1 94.62 433 ALA A CA 1
ATOM 3221 C C . ALA A 1 433 ? 1.562 -56.469 0.283 1 94.62 433 ALA A C 1
ATOM 3223 O O . ALA A 1 433 ? 1.842 -56.156 1.439 1 94.62 433 ALA A O 1
ATOM 3224 N N . LYS A 1 434 ? 1.297 -57.625 -0.061 1 93.94 434 LYS A N 1
ATOM 3225 C CA . LYS A 1 434 ? 1.398 -58.75 0.892 1 93.94 434 LYS A CA 1
ATOM 3226 C C . LYS A 1 434 ? 2.824 -58.875 1.415 1 93.94 434 LYS A C 1
ATOM 3228 O O . LYS A 1 434 ? 3.033 -59.125 2.607 1 93.94 434 LYS A O 1
ATOM 3233 N N . VAL A 1 435 ? 3.74 -58.719 0.525 1 94.81 435 VAL A N 1
ATOM 3234 C CA . VAL A 1 435 ? 5.141 -58.781 0.926 1 94.81 435 VAL A CA 1
ATOM 3235 C C . VAL A 1 435 ? 5.465 -57.625 1.865 1 94.81 435 VAL A C 1
ATOM 3237 O O . VAL A 1 435 ? 6.148 -57.812 2.875 1 94.81 435 VAL A O 1
ATOM 3240 N N . VAL A 1 436 ? 4.992 -56.469 1.55 1 94.62 436 VAL A N 1
ATOM 3241 C CA . VAL A 1 436 ? 5.219 -55.281 2.365 1 94.62 436 VAL A CA 1
ATOM 3242 C C . VAL A 1 436 ? 4.602 -55.469 3.748 1 94.62 436 VAL A C 1
ATOM 3244 O O . VAL A 1 436 ? 5.215 -55.125 4.762 1 94.62 436 VAL A O 1
ATOM 3247 N N . GLU A 1 437 ? 3.482 -56.062 3.742 1 93.06 437 GLU A N 1
ATOM 3248 C CA . GLU A 1 437 ? 2.785 -56.312 5 1 93.06 437 GLU A CA 1
ATOM 3249 C C . GLU A 1 437 ? 3.549 -57.312 5.863 1 93.06 437 GLU A C 1
ATOM 3251 O O . GLU A 1 437 ? 3.691 -57.094 7.074 1 93.06 437 GLU A O 1
ATOM 3256 N N . GLU A 1 438 ? 3.955 -58.312 5.285 1 93.12 438 GLU A N 1
ATOM 3257 C CA . GLU A 1 438 ? 4.664 -59.375 6.004 1 93.12 438 GLU A CA 1
ATOM 3258 C C . GLU A 1 438 ? 5.973 -58.844 6.598 1 93.12 438 GLU A C 1
ATOM 3260 O O . GLU A 1 438 ? 6.297 -59.156 7.75 1 93.12 438 GLU A O 1
ATOM 3265 N N . ARG A 1 439 ? 6.602 -58.062 5.781 1 90.69 439 ARG A N 1
ATOM 3266 C CA . ARG A 1 439 ? 7.887 -57.531 6.227 1 90.69 439 ARG A CA 1
ATOM 3267 C C . ARG A 1 439 ? 7.684 -56.406 7.223 1 90.69 439 ARG A C 1
ATOM 3269 O O . ARG A 1 439 ? 8.523 -56.188 8.102 1 90.69 439 ARG A O 1
ATOM 3276 N N . GLY A 1 440 ? 6.66 -55.688 7.004 1 86 440 GLY A N 1
ATOM 3277 C CA . GLY A 1 440 ? 6.355 -54.562 7.867 1 86 440 GLY A CA 1
ATOM 3278 C C . GLY A 1 440 ? 5.871 -55 9.242 1 86 440 GLY A C 1
ATOM 3279 O O . GLY A 1 440 ? 6.027 -54.25 10.219 1 86 440 GLY A O 1
ATOM 3280 N N . ALA A 1 441 ? 5.16 -56.062 9.375 1 78.06 441 ALA A N 1
ATOM 3281 C CA . ALA A 1 441 ? 4.691 -56.625 10.648 1 78.06 441 ALA A CA 1
ATOM 3282 C C . ALA A 1 441 ? 5.828 -57.312 11.391 1 78.06 441 ALA A C 1
ATOM 3284 O O . ALA A 1 441 ? 5.832 -57.375 12.617 1 78.06 441 ALA A O 1
ATOM 3285 N N . ALA A 1 442 ? 6.746 -58 10.68 1 65.19 442 ALA A N 1
ATOM 3286 C CA . ALA A 1 442 ? 7.82 -58.75 11.312 1 65.19 442 ALA A CA 1
ATOM 3287 C C . ALA A 1 442 ? 8.797 -57.812 12.023 1 65.19 442 ALA A C 1
ATOM 3289 O O . ALA A 1 442 ? 9.375 -58.188 13.047 1 65.19 442 ALA A O 1
ATOM 3290 N N . GLY A 1 443 ? 9.195 -56.75 11.625 1 46.59 443 GLY A N 1
ATOM 3291 C CA . GLY A 1 443 ? 10.117 -55.875 12.336 1 46.59 443 GLY A CA 1
ATOM 3292 C C . GLY A 1 443 ? 9.516 -55.25 13.586 1 46.59 443 GLY A C 1
ATOM 3293 O O . GLY A 1 443 ? 10.125 -54.406 14.211 1 46.59 443 GLY A O 1
ATOM 3294 N N . ALA A 1 444 ? 8.406 -55.781 13.898 1 36.72 444 ALA A N 1
ATOM 3295 C CA . ALA A 1 444 ? 8.055 -55.406 15.266 1 36.72 444 ALA A CA 1
ATOM 3296 C C . ALA A 1 444 ? 8.57 -56.438 16.266 1 36.72 444 ALA A C 1
ATOM 3298 O O . ALA A 1 444 ? 8.523 -57.656 16.016 1 36.72 444 ALA A O 1
ATOM 3299 N N . MET B 1 1 ? -2.91 10.594 37.25 1 37.66 1 MET B N 1
ATOM 3300 C CA . MET B 1 1 ? -3.107 11.125 35.906 1 37.66 1 MET B CA 1
ATOM 3301 C C . MET B 1 1 ? -1.935 10.758 35 1 37.66 1 MET B C 1
ATOM 3303 O O . MET B 1 1 ? -0.833 11.289 35.188 1 37.66 1 MET B O 1
ATOM 3307 N N . THR B 1 2 ? -1.613 9.359 34.625 1 54.5 2 THR B N 1
ATOM 3308 C CA . THR B 1 2 ? -0.469 8.578 34.156 1 54.5 2 THR B CA 1
ATOM 3309 C C . THR B 1 2 ? 0.088 9.148 32.875 1 54.5 2 THR B C 1
ATOM 3311 O O . THR B 1 2 ? -0.664 9.406 31.922 1 54.5 2 THR B O 1
ATOM 3314 N N . GLU B 1 3 ? 1.166 9.914 32.875 1 69.69 3 GLU B N 1
ATOM 3315 C CA . GLU B 1 3 ? 1.918 10.656 31.859 1 69.69 3 GLU B CA 1
ATOM 3316 C C . GLU B 1 3 ? 2.166 9.812 30.625 1 69.69 3 GLU B C 1
ATOM 3318 O O . GLU B 1 3 ? 2.545 8.648 30.719 1 69.69 3 GLU B O 1
ATOM 3323 N N . ARG B 1 4 ? 1.621 10.242 29.5 1 78.44 4 ARG B N 1
ATOM 3324 C CA . ARG B 1 4 ? 1.895 9.617 28.219 1 78.44 4 ARG B CA 1
ATOM 3325 C C . ARG B 1 4 ? 3.389 9.375 28.031 1 78.44 4 ARG B C 1
ATOM 3327 O O . ARG B 1 4 ? 4.211 10.211 28.406 1 78.44 4 ARG B O 1
ATOM 3334 N N . LYS B 1 5 ? 3.727 8.211 27.594 1 83.38 5 LYS B N 1
ATOM 3335 C CA . LYS B 1 5 ? 5.117 7.797 27.438 1 83.38 5 LYS B CA 1
ATOM 3336 C C . LYS B 1 5 ? 5.637 8.133 26.047 1 83.38 5 LYS B C 1
ATOM 3338 O O . LYS B 1 5 ? 6.773 8.586 25.891 1 83.38 5 LYS B O 1
ATOM 3343 N N . TYR B 1 6 ? 4.785 7.93 25.031 1 88.25 6 TYR B N 1
ATOM 3344 C CA . TYR B 1 6 ? 5.266 8.031 23.656 1 88.25 6 TYR B CA 1
ATOM 3345 C C . TYR B 1 6 ? 4.645 9.227 22.953 1 88.25 6 TYR B C 1
ATOM 3347 O O . TYR B 1 6 ? 5.34 9.977 22.266 1 88.25 6 TYR B O 1
ATOM 3355 N N . PHE B 1 7 ? 3.35 9.398 23.172 1 87.25 7 PHE B N 1
ATOM 3356 C CA . PHE B 1 7 ? 2.66 10.508 22.516 1 87.25 7 PHE B CA 1
ATOM 3357 C C . PHE B 1 7 ? 3.055 11.836 23.156 1 87.25 7 PHE B C 1
ATOM 3359 O O . PHE B 1 7 ? 2.891 12.023 24.359 1 87.25 7 PHE B O 1
ATOM 3366 N N . GLY B 1 8 ? 3.582 12.688 22.391 1 79.5 8 GLY B N 1
ATOM 3367 C CA . GLY B 1 8 ? 3.852 14.047 22.828 1 79.5 8 GLY B CA 1
ATOM 3368 C C . GLY B 1 8 ? 2.68 14.992 22.609 1 79.5 8 GLY B C 1
ATOM 3369 O O . GLY B 1 8 ? 1.522 14.594 22.781 1 79.5 8 GLY B O 1
ATOM 3370 N N . THR B 1 9 ? 2.979 16.203 22.297 1 68.38 9 THR B N 1
ATOM 3371 C CA . THR B 1 9 ? 1.955 17.234 22.125 1 68.38 9 THR B CA 1
ATOM 3372 C C . THR B 1 9 ? 1.114 16.953 20.875 1 68.38 9 THR B C 1
ATOM 3374 O O . THR B 1 9 ? -0.099 17.172 20.875 1 68.38 9 THR B O 1
ATOM 3377 N N . ASP B 1 10 ? 1.803 16.438 19.875 1 80.44 10 ASP B N 1
ATOM 3378 C CA . ASP B 1 10 ? 1.069 16.172 18.641 1 80.44 10 ASP B CA 1
ATOM 3379 C C . ASP B 1 10 ? 1.526 14.875 17.984 1 80.44 10 ASP B C 1
ATOM 3381 O O . ASP B 1 10 ? 1.958 14.875 16.828 1 80.44 10 ASP B O 1
ATOM 3385 N N . GLY B 1 11 ? 1.334 13.797 18.75 1 89.31 11 GLY B N 1
ATOM 3386 C CA . GLY B 1 11 ? 1.661 12.492 18.203 1 89.31 11 GLY B CA 1
ATOM 3387 C C . GLY B 1 11 ? 3.043 12.008 18.594 1 89.31 11 GLY B C 1
ATOM 3388 O O . GLY B 1 11 ? 3.584 12.422 19.625 1 89.31 11 GLY B O 1
ATOM 3389 N N . VAL B 1 12 ? 3.586 11.062 17.859 1 93.38 12 VAL B N 1
ATOM 3390 C CA . VAL B 1 12 ? 4.898 10.469 18.078 1 93.38 12 VAL B CA 1
ATOM 3391 C C . VAL B 1 12 ? 5.879 10.945 17.016 1 93.38 12 VAL B C 1
ATOM 3393 O O . VAL B 1 12 ? 5.578 10.883 15.82 1 93.38 12 VAL B O 1
ATOM 3396 N N . ARG B 1 13 ? 7.039 11.484 17.422 1 92.88 13 ARG B N 1
ATOM 3397 C CA . ARG B 1 13 ? 8.047 11.961 16.484 1 92.88 13 ARG B CA 1
ATOM 3398 C C . ARG B 1 13 ? 9.422 11.414 16.828 1 92.88 13 ARG B C 1
ATOM 3400 O O . ARG B 1 13 ? 9.727 11.18 18 1 92.88 13 ARG B O 1
ATOM 3407 N N . ALA B 1 14 ? 10.211 11.188 15.891 1 93.81 14 ALA B N 1
ATOM 3408 C CA . ALA B 1 14 ? 11.602 10.766 16 1 93.81 14 ALA B CA 1
ATOM 3409 C C . ALA B 1 14 ? 12.273 10.727 14.641 1 93.81 14 ALA B C 1
ATOM 3411 O O . ALA B 1 14 ? 11.633 10.953 13.617 1 93.81 14 ALA B O 1
ATOM 3412 N N . VAL B 1 15 ? 13.555 10.562 14.656 1 94.5 15 VAL B N 1
ATOM 3413 C CA . VAL B 1 15 ? 14.195 10.195 13.391 1 94.5 15 VAL B CA 1
ATOM 3414 C C . VAL B 1 15 ? 13.641 8.859 12.906 1 94.5 15 VAL B C 1
ATOM 3416 O O . VAL B 1 15 ? 13.586 7.887 13.664 1 94.5 15 VAL B O 1
ATOM 3419 N N . ALA B 1 16 ? 13.148 8.805 11.664 1 95.31 16 ALA B N 1
ATOM 3420 C CA . ALA B 1 16 ? 12.562 7.578 11.133 1 95.31 16 ALA B CA 1
ATOM 3421 C C . ALA B 1 16 ? 13.586 6.445 11.133 1 95.31 16 ALA B C 1
ATOM 3423 O O . ALA B 1 16 ? 14.727 6.629 10.695 1 95.31 16 ALA B O 1
ATOM 3424 N N . GLY B 1 17 ? 13.188 5.273 11.586 1 94.19 17 GLY B N 1
ATOM 3425 C CA . GLY B 1 17 ? 14.094 4.145 11.688 1 94.19 17 GLY B CA 1
ATOM 3426 C C . GLY B 1 17 ? 14.711 3.998 13.07 1 94.19 17 GLY B C 1
ATOM 3427 O O . GLY B 1 17 ? 15.266 2.951 13.398 1 94.19 17 GLY B O 1
ATOM 3428 N N . GLU B 1 18 ? 14.586 5.051 13.883 1 93.69 18 GLU B N 1
ATOM 3429 C CA . GLU B 1 18 ? 15.016 5 15.273 1 93.69 18 GLU B CA 1
ATOM 3430 C C . GLU B 1 18 ? 13.812 4.938 16.219 1 93.69 18 GLU B C 1
ATOM 3432 O O . GLU B 1 18 ? 12.719 5.383 15.867 1 93.69 18 GLU B O 1
ATOM 3437 N N . PHE B 1 19 ? 14.055 4.43 17.359 1 92.44 19 PHE B N 1
ATOM 3438 C CA . PHE B 1 19 ? 12.984 4.332 18.344 1 92.44 19 PHE B CA 1
ATOM 3439 C C . PHE B 1 19 ? 12.445 5.715 18.688 1 92.44 19 PHE B C 1
ATOM 3441 O O . PHE B 1 19 ? 13.211 6.648 18.922 1 92.44 19 PHE B O 1
ATOM 3448 N N . PRO B 1 20 ? 11.164 5.906 18.578 1 94.38 20 PRO B N 1
ATOM 3449 C CA . PRO B 1 20 ? 10.133 4.867 18.5 1 94.38 20 PRO B CA 1
ATOM 3450 C C . PRO B 1 20 ? 9.547 4.719 17.094 1 94.38 20 PRO B C 1
ATOM 3452 O O . PRO B 1 20 ? 8.469 4.148 16.922 1 94.38 20 PRO B O 1
ATOM 3455 N N . LEU B 1 21 ? 10.219 5.152 16.078 1 96.5 21 LEU B N 1
ATOM 3456 C CA . LEU B 1 21 ? 9.688 5.039 14.727 1 96.5 21 LEU B CA 1
ATOM 3457 C C . LEU B 1 21 ? 10.398 3.932 13.953 1 96.5 21 LEU B C 1
ATOM 3459 O O . LEU B 1 21 ? 10.719 4.094 12.773 1 96.5 21 LEU B O 1
ATOM 3463 N N . THR B 1 22 ? 10.773 2.863 14.688 1 95.38 22 THR B N 1
ATOM 3464 C CA . THR B 1 22 ? 11.234 1.648 14.023 1 95.38 22 THR B CA 1
ATOM 3465 C C . THR B 1 22 ? 10.055 0.895 13.406 1 95.38 22 THR B C 1
ATOM 3467 O O . THR B 1 22 ? 8.914 1.036 13.859 1 95.38 22 THR B O 1
ATOM 3470 N N . PRO B 1 23 ? 10.328 0.071 12.398 1 95.12 23 PRO B N 1
ATOM 3471 C CA . PRO B 1 23 ? 9.227 -0.671 11.789 1 95.12 23 PRO B CA 1
ATOM 3472 C C . PRO B 1 23 ? 8.484 -1.555 12.789 1 95.12 23 PRO B C 1
ATOM 3474 O O . PRO B 1 23 ? 7.25 -1.608 12.773 1 95.12 23 PRO B O 1
ATOM 3477 N N . ALA B 1 24 ? 9.188 -2.209 13.664 1 94 24 ALA B N 1
ATOM 3478 C CA . ALA B 1 24 ? 8.578 -3.109 14.641 1 94 24 ALA B CA 1
ATOM 3479 C C . ALA B 1 24 ? 7.691 -2.342 15.617 1 94 24 ALA B C 1
ATOM 3481 O O . ALA B 1 24 ? 6.582 -2.777 15.93 1 94 24 ALA B O 1
ATOM 3482 N N . TRP B 1 25 ? 8.172 -1.241 16.109 1 95.12 25 TRP B N 1
ATOM 3483 C CA . TRP B 1 25 ? 7.402 -0.457 17.062 1 95.12 25 TRP B CA 1
ATOM 3484 C C . TRP B 1 25 ? 6.156 0.13 16.406 1 95.12 25 TRP B C 1
ATOM 3486 O O . TRP B 1 25 ? 5.074 0.131 17 1 95.12 25 TRP B O 1
ATOM 3496 N N . VAL B 1 26 ? 6.328 0.627 15.234 1 97.56 26 VAL B N 1
ATOM 3497 C CA . VAL B 1 26 ? 5.215 1.247 14.523 1 97.56 26 VAL B CA 1
ATOM 3498 C C . VAL B 1 26 ? 4.145 0.199 14.227 1 97.56 26 VAL B C 1
ATOM 3500 O O . VAL B 1 26 ? 2.947 0.489 14.305 1 97.56 26 VAL B O 1
ATOM 3503 N N . MET B 1 27 ? 4.555 -1.021 13.82 1 96.94 27 MET B N 1
ATOM 3504 C CA . MET B 1 27 ? 3.59 -2.1 13.633 1 96.94 27 MET B CA 1
ATOM 3505 C C . MET B 1 27 ? 2.834 -2.387 14.922 1 96.94 27 MET B C 1
ATOM 3507 O O . MET B 1 27 ? 1.618 -2.592 14.898 1 96.94 27 MET B O 1
ATOM 3511 N N . ALA B 1 28 ? 3.564 -2.412 16.062 1 96.25 28 ALA B N 1
ATOM 3512 C CA . ALA B 1 28 ? 2.934 -2.617 17.359 1 96.25 28 ALA B CA 1
ATOM 3513 C C . ALA B 1 28 ? 1.953 -1.493 17.672 1 96.25 28 ALA B C 1
ATOM 3515 O O . ALA B 1 28 ? 0.887 -1.733 18.25 1 96.25 28 ALA B O 1
ATOM 3516 N N . LEU B 1 29 ? 2.342 -0.271 17.359 1 97.25 29 LEU B N 1
ATOM 3517 C CA . LEU B 1 29 ? 1.448 0.871 17.516 1 97.25 29 LEU B CA 1
ATOM 3518 C C . LEU B 1 29 ? 0.161 0.668 16.719 1 97.25 29 LEU B C 1
ATOM 3520 O O . LEU B 1 29 ? -0.934 0.919 17.234 1 97.25 29 LEU B O 1
ATOM 3524 N N . GLY B 1 30 ? 0.302 0.245 15.438 1 97.88 30 GLY B N 1
ATOM 3525 C CA . GLY B 1 30 ? -0.865 -0.05 14.625 1 97.88 30 GLY B CA 1
ATOM 3526 C C . GLY B 1 30 ? -1.771 -1.102 15.234 1 97.88 30 GLY B C 1
ATOM 3527 O O . GLY B 1 30 ? -2.992 -0.935 15.266 1 97.88 30 GLY B O 1
ATOM 3528 N N . ALA B 1 31 ? -1.164 -2.191 15.719 1 97.31 31 ALA B N 1
ATOM 3529 C CA . ALA B 1 31 ? -1.933 -3.264 16.344 1 97.31 31 ALA B CA 1
ATOM 3530 C C . ALA B 1 31 ? -2.666 -2.764 17.578 1 97.31 31 ALA B C 1
ATOM 3532 O O . ALA B 1 31 ? -3.844 -3.07 17.781 1 97.31 31 ALA B O 1
ATOM 3533 N N . ALA B 1 32 ? -1.969 -1.975 18.422 1 96.81 32 ALA B N 1
ATOM 3534 C CA . ALA B 1 32 ? -2.549 -1.425 19.641 1 96.81 32 ALA B CA 1
ATOM 3535 C C . ALA B 1 32 ? -3.73 -0.511 19.328 1 96.81 32 ALA B C 1
ATOM 3537 O O . ALA B 1 32 ? -4.797 -0.632 19.938 1 96.81 32 ALA B O 1
ATOM 3538 N N . ALA B 1 33 ? -3.521 0.398 18.406 1 97.31 33 ALA B N 1
ATOM 3539 C CA . ALA B 1 33 ? -4.602 1.288 18 1 97.31 33 ALA B CA 1
ATOM 3540 C C . ALA B 1 33 ? -5.789 0.496 17.453 1 97.31 33 ALA B C 1
ATOM 3542 O O . ALA B 1 33 ? -6.941 0.801 17.766 1 97.31 33 ALA B O 1
ATOM 3543 N N . GLY B 1 34 ? -5.465 -0.511 16.641 1 96.94 34 GLY B N 1
ATOM 3544 C CA . GLY B 1 34 ? -6.516 -1.355 16.094 1 96.94 34 GLY B CA 1
ATOM 3545 C C . GLY B 1 34 ? -7.375 -2.004 17.156 1 96.94 34 GLY B C 1
ATOM 3546 O O . GLY B 1 34 ? -8.602 -2.037 17.047 1 96.94 34 GLY B O 1
ATOM 3547 N N . GLU B 1 35 ? -6.738 -2.494 18.188 1 95.56 35 GLU B N 1
ATOM 3548 C CA . GLU B 1 35 ? -7.469 -3.113 19.281 1 95.56 35 GLU B CA 1
ATOM 3549 C C . GLU B 1 35 ? -8.414 -2.117 19.953 1 95.56 35 GLU B C 1
ATOM 3551 O O . GLU B 1 35 ? -9.555 -2.451 20.266 1 95.56 35 GLU B O 1
ATOM 3556 N N . VAL B 1 36 ? -7.91 -0.945 20.188 1 95.94 36 VAL B N 1
ATOM 3557 C CA . VAL B 1 36 ? -8.695 0.088 20.859 1 95.94 36 VAL B CA 1
ATOM 3558 C C . VAL B 1 36 ? -9.883 0.482 19.969 1 95.94 36 VAL B C 1
ATOM 3560 O O . VAL B 1 36 ? -11.008 0.598 20.453 1 95.94 36 VAL B O 1
ATOM 3563 N N . PHE B 1 37 ? -9.656 0.669 18.688 1 96.12 37 PHE B N 1
ATOM 3564 C CA . PHE B 1 37 ? -10.703 1.098 17.766 1 96.12 37 PHE B CA 1
ATOM 3565 C C . PHE B 1 37 ? -11.742 -0.003 17.578 1 96.12 37 PHE B C 1
ATOM 3567 O O . PHE B 1 37 ? -12.938 0.276 17.484 1 96.12 37 PHE B O 1
ATOM 3574 N N . LYS B 1 38 ? -11.281 -1.23 17.562 1 93.88 38 LYS B N 1
ATOM 3575 C CA . LYS B 1 38 ? -12.188 -2.357 17.359 1 93.88 38 LYS B CA 1
ATOM 3576 C C . LYS B 1 38 ? -13.125 -2.521 18.562 1 93.88 38 LYS B C 1
ATOM 3578 O O . LYS B 1 38 ? -14.266 -2.955 18.391 1 93.88 38 LYS B O 1
ATOM 3583 N N . ARG B 1 39 ? -12.633 -2.23 19.75 1 92.38 39 ARG B N 1
ATOM 3584 C CA . ARG B 1 39 ? -13.477 -2.275 20.938 1 92.38 39 ARG B CA 1
ATOM 3585 C C . ARG B 1 39 ? -14.648 -1.303 20.812 1 92.38 39 ARG B C 1
ATOM 3587 O O . ARG B 1 39 ? -15.742 -1.572 21.312 1 92.38 39 ARG B O 1
ATOM 3594 N N . ARG B 1 40 ? -14.43 -0.328 20.078 1 91.81 40 ARG B N 1
ATOM 3595 C CA . ARG B 1 40 ? -15.461 0.688 19.891 1 91.81 40 ARG B CA 1
ATOM 3596 C C . ARG B 1 40 ? -16.344 0.373 18.688 1 91.81 40 ARG B C 1
ATOM 3598 O O . ARG B 1 40 ? -17.547 0.603 18.719 1 91.81 40 ARG B O 1
ATOM 3605 N N . ASN B 1 41 ? -15.711 -0.112 17.656 1 94.25 41 ASN B N 1
ATOM 3606 C CA . ASN B 1 41 ? -16.375 -0.443 16.406 1 94.25 41 ASN B CA 1
ATOM 3607 C C . ASN B 1 41 ? -15.773 -1.689 15.758 1 94.25 41 ASN B C 1
ATOM 3609 O O . ASN B 1 41 ? -14.703 -1.624 15.141 1 94.25 41 ASN B O 1
ATOM 3613 N N . PRO B 1 42 ? -16.484 -2.785 15.781 1 92 42 PRO B N 1
ATOM 3614 C CA . PRO B 1 42 ? -15.961 -4.039 15.234 1 92 42 PRO B CA 1
ATOM 3615 C C . PRO B 1 42 ? -15.648 -3.947 13.742 1 92 42 PRO B C 1
ATOM 3617 O O . PRO B 1 42 ? -14.891 -4.766 13.219 1 92 42 PRO B O 1
ATOM 3620 N N . ARG B 1 43 ? -16.234 -2.984 13.109 1 93.12 43 ARG B N 1
ATOM 3621 C CA . ARG B 1 43 ? -15.984 -2.783 11.688 1 93.12 43 ARG B CA 1
ATOM 3622 C C . ARG B 1 43 ? -15.156 -1.521 11.453 1 93.12 43 ARG B C 1
ATOM 3624 O O . ARG B 1 43 ? -15.375 -0.811 10.469 1 93.12 43 ARG B O 1
ATOM 3631 N N . ALA B 1 44 ? -14.219 -1.255 12.281 1 95.88 44 ALA B N 1
ATOM 3632 C CA . ALA B 1 44 ? -13.438 -0.021 12.258 1 95.88 44 ALA B CA 1
ATOM 3633 C C . ALA B 1 44 ? -12.594 0.07 10.992 1 95.88 44 ALA B C 1
ATOM 3635 O O . ALA B 1 44 ? -12.039 -0.934 10.539 1 95.88 44 ALA B O 1
ATOM 3636 N N . SER B 1 45 ? -12.531 1.218 10.43 1 98 45 SER B N 1
ATOM 3637 C CA . SER B 1 45 ? -11.617 1.573 9.352 1 98 45 SER B CA 1
ATOM 3638 C C . SER B 1 45 ? -10.773 2.785 9.719 1 98 45 SER B C 1
ATOM 3640 O O . SER B 1 45 ? -11.211 3.652 10.477 1 98 45 SER B O 1
ATOM 3642 N N . VAL B 1 46 ? -9.586 2.752 9.25 1 98.69 46 VAL B N 1
ATOM 3643 C CA . VAL B 1 46 ? -8.648 3.842 9.492 1 98.69 46 VAL B CA 1
ATOM 3644 C C . VAL B 1 46 ? -8.125 4.379 8.164 1 98.69 46 VAL B C 1
ATOM 3646 O O . VAL B 1 46 ? -7.711 3.607 7.293 1 98.69 46 VAL B O 1
ATOM 3649 N N . VAL B 1 47 ? -8.156 5.688 7.984 1 98.81 47 VAL B N 1
ATOM 3650 C CA . VAL B 1 47 ? -7.539 6.305 6.812 1 98.81 47 VAL B CA 1
ATOM 3651 C C . VAL B 1 47 ? -6.125 6.77 7.152 1 98.81 47 VAL B C 1
ATOM 3653 O O . VAL B 1 47 ? -5.871 7.242 8.266 1 98.81 47 VAL B O 1
ATOM 3656 N N . ILE B 1 48 ? -5.188 6.539 6.281 1 98.88 48 ILE B N 1
ATOM 3657 C CA . ILE B 1 48 ? -3.801 6.941 6.504 1 98.88 48 ILE B CA 1
ATOM 3658 C C . ILE B 1 48 ? -3.354 7.879 5.383 1 98.88 48 ILE B C 1
ATOM 3660 O O . ILE B 1 48 ? -3.445 7.535 4.203 1 98.88 48 ILE B O 1
ATOM 3664 N N . GLY B 1 49 ? -2.973 9.086 5.699 1 98.69 49 GLY B N 1
ATOM 3665 C CA . GLY B 1 49 ? -2.285 10.008 4.805 1 98.69 49 GLY B CA 1
ATOM 3666 C C . GLY B 1 49 ? -0.867 10.32 5.246 1 98.69 49 GLY B C 1
ATOM 3667 O O . GLY B 1 49 ? -0.492 10.047 6.387 1 98.69 49 GLY B O 1
ATOM 3668 N N . LYS B 1 50 ? -0.073 10.812 4.363 1 98.62 50 LYS B N 1
ATOM 3669 C CA . LYS B 1 50 ? 1.318 11.117 4.688 1 98.62 50 LYS B CA 1
ATOM 3670 C C . LYS B 1 50 ? 1.807 12.352 3.941 1 98.62 50 LYS B C 1
ATOM 3672 O O . LYS B 1 50 ? 1.156 12.812 3.002 1 98.62 50 LYS B O 1
ATOM 3677 N N . ASP B 1 51 ? 2.873 12.953 4.461 1 98.44 51 ASP B N 1
ATOM 3678 C CA . ASP B 1 51 ? 3.52 14.008 3.682 1 98.44 51 ASP B CA 1
ATOM 3679 C C . ASP B 1 51 ? 4.539 13.422 2.709 1 98.44 51 ASP B C 1
ATOM 3681 O O . ASP B 1 51 ? 4.43 12.266 2.305 1 98.44 51 ASP B O 1
ATOM 3685 N N . THR B 1 52 ? 5.531 14.188 2.23 1 97.62 52 THR B N 1
ATOM 3686 C CA . THR B 1 52 ? 6.332 13.797 1.076 1 97.62 52 THR B CA 1
ATOM 3687 C C . THR B 1 52 ? 7.637 13.133 1.521 1 97.62 52 THR B C 1
ATOM 3689 O O . THR B 1 52 ? 8.508 12.844 0.695 1 97.62 52 THR B O 1
ATOM 3692 N N . ARG B 1 53 ? 7.828 12.906 2.834 1 97.69 53 ARG B N 1
ATOM 3693 C CA . ARG B 1 53 ? 9.062 12.328 3.344 1 97.69 53 ARG B CA 1
ATOM 3694 C C . ARG B 1 53 ? 9.258 10.906 2.826 1 97.69 53 ARG B C 1
ATOM 3696 O O . ARG B 1 53 ? 8.305 10.133 2.754 1 97.69 53 ARG B O 1
ATOM 3703 N N . GLN B 1 54 ? 10.492 10.539 2.523 1 95.19 54 GLN B N 1
ATOM 3704 C CA . GLN B 1 54 ? 10.867 9.203 2.062 1 95.19 54 GLN B CA 1
ATOM 3705 C C . GLN B 1 54 ? 10.438 8.133 3.062 1 95.19 54 GLN B C 1
ATOM 3707 O O . GLN B 1 54 ? 9.961 7.07 2.674 1 95.19 54 GLN B O 1
ATOM 3712 N N . SER B 1 55 ? 10.586 8.383 4.277 1 97.06 55 SER B N 1
ATOM 3713 C CA . SER B 1 55 ? 10.359 7.414 5.348 1 97.06 55 SER B CA 1
ATOM 3714 C C . SER B 1 55 ? 8.875 7.102 5.504 1 97.06 55 SER B C 1
ATOM 3716 O O . SER B 1 55 ? 8.508 6.121 6.16 1 97.06 55 SER B O 1
ATOM 3718 N N . GLY B 1 56 ? 8.016 7.918 4.902 1 98.19 56 GLY B N 1
ATOM 3719 C CA . GLY B 1 56 ? 6.582 7.723 5.016 1 98.19 56 GLY B CA 1
ATOM 3720 C C . GLY B 1 56 ? 6.125 6.359 4.523 1 98.19 56 GLY B C 1
ATOM 3721 O O . GLY B 1 56 ? 5.168 5.793 5.055 1 98.19 56 GLY B O 1
ATOM 3722 N N . ASP B 1 57 ? 6.797 5.816 3.58 1 97.62 57 ASP B N 1
ATOM 3723 C CA . ASP B 1 57 ? 6.398 4.547 2.975 1 97.62 57 ASP B CA 1
ATOM 3724 C C . ASP B 1 57 ? 6.594 3.389 3.949 1 97.62 57 ASP B C 1
ATOM 3726 O O . ASP B 1 57 ? 5.715 2.537 4.094 1 97.62 57 ASP B O 1
ATOM 3730 N N . MET B 1 58 ? 7.746 3.324 4.602 1 97.75 58 MET B N 1
ATOM 3731 C CA . MET B 1 58 ? 8 2.281 5.59 1 97.75 58 MET B CA 1
ATOM 3732 C C . MET B 1 58 ? 7.027 2.383 6.758 1 97.75 58 MET B C 1
ATOM 3734 O O . MET B 1 58 ? 6.469 1.376 7.195 1 97.75 58 MET B O 1
ATOM 3738 N N . LEU B 1 59 ? 6.785 3.57 7.188 1 98.62 59 LEU B N 1
ATOM 3739 C CA . LEU B 1 59 ? 5.906 3.791 8.336 1 98.62 59 LEU B CA 1
ATOM 3740 C C . LEU B 1 59 ? 4.465 3.428 7.988 1 98.62 59 LEU B C 1
ATOM 3742 O O . LEU B 1 59 ? 3.762 2.822 8.805 1 98.62 59 LEU B O 1
ATOM 3746 N N . GLU B 1 60 ? 4.07 3.838 6.805 1 98.69 60 GLU B N 1
ATOM 3747 C CA . GLU B 1 60 ? 2.725 3.52 6.336 1 98.69 60 GLU B CA 1
ATOM 3748 C C . GLU B 1 60 ? 2.514 2.012 6.246 1 98.69 60 GLU B C 1
ATOM 3750 O O . GLU B 1 60 ? 1.474 1.499 6.668 1 98.69 60 GLU B O 1
ATOM 3755 N N . ALA B 1 61 ? 3.494 1.312 5.703 1 98.56 61 ALA B N 1
ATOM 3756 C CA . ALA B 1 61 ? 3.416 -0.14 5.574 1 98.56 61 ALA B CA 1
ATOM 3757 C C . ALA B 1 61 ? 3.352 -0.81 6.945 1 98.56 61 ALA B C 1
ATOM 3759 O O . ALA B 1 61 ? 2.543 -1.717 7.16 1 98.56 61 ALA B O 1
ATOM 3760 N N . ALA B 1 62 ? 4.176 -0.394 7.859 1 98.38 62 ALA B N 1
ATOM 3761 C CA . ALA B 1 62 ? 4.219 -0.961 9.203 1 98.38 62 ALA B CA 1
ATOM 3762 C C . ALA B 1 62 ? 2.9 -0.734 9.938 1 98.38 62 ALA B C 1
ATOM 3764 O O . ALA B 1 62 ? 2.377 -1.646 10.578 1 98.38 62 ALA B O 1
ATOM 3765 N N . LEU B 1 63 ? 2.365 0.504 9.828 1 98.62 63 LEU B N 1
ATOM 3766 C CA . LEU B 1 63 ? 1.086 0.82 10.453 1 98.62 63 LEU B CA 1
ATOM 3767 C C . LEU B 1 63 ? -0.027 -0.056 9.883 1 98.62 63 LEU B C 1
ATOM 3769 O O . LEU B 1 63 ? -0.849 -0.584 10.641 1 98.62 63 LEU B O 1
ATOM 3773 N N . ALA B 1 64 ? -0.049 -0.189 8.586 1 98.69 64 ALA B N 1
ATOM 3774 C CA . ALA B 1 64 ? -1.079 -0.985 7.926 1 98.69 64 ALA B CA 1
ATOM 3775 C C . ALA B 1 64 ? -1.002 -2.447 8.352 1 98.69 64 ALA B C 1
ATOM 3777 O O . ALA B 1 64 ? -2.031 -3.088 8.586 1 98.69 64 ALA B O 1
ATOM 3778 N N . ALA B 1 65 ? 0.211 -2.945 8.422 1 98.25 65 ALA B N 1
ATOM 3779 C CA . ALA B 1 65 ? 0.395 -4.324 8.867 1 98.25 65 ALA B CA 1
ATOM 3780 C C . ALA B 1 65 ? -0.165 -4.527 10.273 1 98.25 65 ALA B C 1
ATOM 3782 O O . ALA B 1 65 ? -0.877 -5.5 10.531 1 98.25 65 ALA B O 1
ATOM 3783 N N . GLY B 1 66 ? 0.139 -3.617 11.156 1 97.81 66 GLY B N 1
ATOM 3784 C CA . GLY B 1 66 ? -0.368 -3.699 12.516 1 97.81 66 GLY B CA 1
ATOM 3785 C C . GLY B 1 66 ? -1.881 -3.617 12.594 1 97.81 66 GLY B C 1
ATOM 3786 O O . GLY B 1 66 ? -2.52 -4.449 13.25 1 97.81 66 GLY B O 1
ATOM 3787 N N . LEU B 1 67 ? -2.471 -2.617 11.938 1 98.25 67 LEU B N 1
ATOM 3788 C CA . LEU B 1 67 ? -3.912 -2.396 11.961 1 98.25 67 LEU B CA 1
ATOM 3789 C C . LEU B 1 67 ? -4.652 -3.592 11.367 1 98.25 67 LEU B C 1
ATOM 3791 O O . LEU B 1 67 ? -5.586 -4.113 11.984 1 98.25 67 LEU B O 1
ATOM 3795 N N . THR B 1 68 ? -4.223 -4.109 10.219 1 97.88 68 THR B N 1
ATOM 3796 C CA . THR B 1 68 ? -4.914 -5.203 9.539 1 97.88 68 THR B CA 1
ATOM 3797 C C . THR B 1 68 ? -4.762 -6.504 10.328 1 97.88 68 THR B C 1
ATOM 3799 O O . THR B 1 68 ? -5.648 -7.359 10.297 1 97.88 68 THR B O 1
ATOM 3802 N N . SER B 1 69 ? -3.643 -6.664 11.031 1 96.81 69 SER B N 1
ATOM 3803 C CA . SER B 1 69 ? -3.42 -7.859 11.836 1 96.81 69 SER B CA 1
ATOM 3804 C C . SER B 1 69 ? -4.453 -7.973 12.953 1 96.81 69 SER B C 1
ATOM 3806 O O . SER B 1 69 ? -4.625 -9.047 13.539 1 96.81 69 SER B O 1
ATOM 3808 N N . ARG B 1 70 ? -5.133 -6.82 13.203 1 96.06 70 ARG B N 1
ATOM 3809 C CA . ARG B 1 70 ? -6.156 -6.824 14.242 1 96.06 70 ARG B CA 1
ATOM 3810 C C . ARG B 1 70 ? -7.555 -6.75 13.633 1 96.06 70 ARG B C 1
ATOM 3812 O O . ARG B 1 70 ? -8.531 -6.48 14.336 1 96.06 70 ARG B O 1
ATOM 3819 N N . GLY B 1 71 ? -7.613 -6.879 12.352 1 96.31 71 GLY B N 1
ATOM 3820 C CA . GLY B 1 71 ? -8.906 -6.922 11.68 1 96.31 71 GLY B CA 1
ATOM 3821 C C . GLY B 1 71 ? -9.422 -5.547 11.297 1 96.31 71 GLY B C 1
ATOM 3822 O O . GLY B 1 71 ? -10.594 -5.398 10.938 1 96.31 71 GLY B O 1
ATOM 3823 N N . VAL B 1 72 ? -8.633 -4.504 11.438 1 97.94 72 VAL B N 1
ATOM 3824 C CA . VAL B 1 72 ? -9.023 -3.146 11.062 1 97.94 72 VAL B CA 1
ATOM 3825 C C . VAL B 1 72 ? -8.75 -2.914 9.578 1 97.94 72 VAL B C 1
ATOM 3827 O O . VAL B 1 72 ? -7.691 -3.283 9.07 1 97.94 72 VAL B O 1
ATOM 3830 N N . ASN B 1 73 ? -9.719 -2.367 8.875 1 98 73 ASN B N 1
ATOM 3831 C CA . ASN B 1 73 ? -9.523 -2.016 7.473 1 98 73 ASN B CA 1
ATOM 3832 C C . ASN B 1 73 ? -8.766 -0.7 7.32 1 98 73 ASN B C 1
ATOM 3834 O O . ASN B 1 73 ? -8.992 0.243 8.078 1 98 73 ASN B O 1
ATOM 3838 N N . VAL B 1 74 ? -7.844 -0.68 6.387 1 98.69 74 VAL B N 1
ATOM 3839 C CA . VAL B 1 74 ? -7.004 0.492 6.168 1 98.69 74 VAL B CA 1
ATOM 3840 C C . VAL B 1 74 ? -7.301 1.094 4.797 1 98.69 74 VAL B C 1
ATOM 3842 O O . VAL B 1 74 ? -7.41 0.369 3.805 1 98.69 74 VAL B O 1
ATOM 3845 N N . VAL B 1 75 ? -7.453 2.385 4.746 1 98.62 75 VAL B N 1
ATOM 3846 C CA . VAL B 1 75 ? -7.617 3.137 3.506 1 98.62 75 VAL B CA 1
ATOM 3847 C C . VAL B 1 75 ? -6.449 4.109 3.334 1 98.62 75 VAL B C 1
ATOM 3849 O O . VAL B 1 75 ? -6.34 5.09 4.074 1 98.62 75 VAL B O 1
ATOM 3852 N N . HIS B 1 76 ? -5.566 3.85 2.348 1 98.5 76 HIS B N 1
ATOM 3853 C CA . HIS B 1 76 ? -4.465 4.762 2.051 1 98.5 76 HIS B CA 1
ATOM 3854 C C . HIS B 1 76 ? -4.945 5.965 1.25 1 98.5 76 HIS B C 1
ATOM 3856 O O . HIS B 1 76 ? -5.566 5.809 0.195 1 98.5 76 HIS B O 1
ATOM 3862 N N . LEU B 1 77 ? -4.594 7.18 1.724 1 98.5 77 LEU B N 1
ATOM 3863 C CA . LEU B 1 77 ? -5 8.406 1.047 1 98.5 77 LEU B CA 1
ATOM 3864 C C . LEU B 1 77 ? -3.857 8.961 0.203 1 98.5 77 LEU B C 1
ATOM 3866 O O . LEU B 1 77 ? -4.062 9.867 -0.608 1 98.5 77 LEU B O 1
ATOM 3870 N N . GLY B 1 78 ? -2.635 8.414 0.338 1 97.5 78 GLY B N 1
ATOM 3871 C CA . GLY B 1 78 ? -1.474 8.977 -0.338 1 97.5 78 GLY B CA 1
ATOM 3872 C C . GLY B 1 78 ? -0.973 10.258 0.296 1 97.5 78 GLY B C 1
ATOM 3873 O O . GLY B 1 78 ? -1.131 10.469 1.501 1 97.5 78 GLY B O 1
ATOM 3874 N N . VAL B 1 79 ? -0.219 11.008 -0.452 1 98.31 79 VAL B N 1
ATOM 3875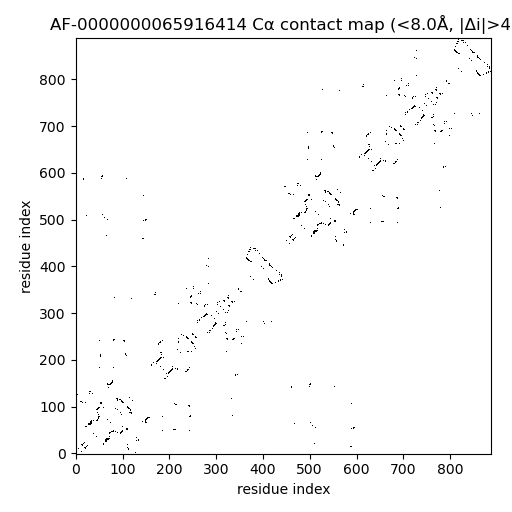 C CA . VAL B 1 79 ? 0.273 12.297 0.019 1 98.31 79 VAL B CA 1
ATOM 3876 C C . VAL B 1 79 ? -0.884 13.289 0.113 1 98.31 79 VAL B C 1
ATOM 3878 O O . VAL B 1 79 ? -1.556 13.57 -0.884 1 98.31 79 VAL B O 1
ATOM 3881 N N . LEU B 1 80 ? -1.13 13.75 1.29 1 98.75 80 LEU B N 1
ATOM 3882 C CA . LEU B 1 80 ? -2.223 14.672 1.593 1 98.75 80 LEU B CA 1
ATOM 3883 C C . LEU B 1 80 ? -1.902 15.508 2.826 1 98.75 80 LEU B C 1
ATOM 3885 O O . LEU B 1 80 ? -1.347 15 3.801 1 98.75 80 LEU B O 1
ATOM 3889 N N . PRO B 1 81 ? -2.24 16.766 2.809 1 98.81 81 PRO B N 1
ATOM 3890 C CA . PRO B 1 81 ? -2.037 17.578 4.008 1 98.81 81 PRO B CA 1
ATOM 3891 C C . PRO B 1 81 ? -2.719 17 5.242 1 98.81 81 PRO B C 1
ATOM 3893 O O . PRO B 1 81 ? -3.73 16.297 5.121 1 98.81 81 PRO B O 1
ATOM 3896 N N . THR B 1 82 ? -2.191 17.297 6.445 1 98.38 82 THR B N 1
ATOM 3897 C CA . THR B 1 82 ? -2.746 16.859 7.723 1 98.38 82 THR B CA 1
ATOM 3898 C C . THR B 1 82 ? -4.238 17.188 7.801 1 98.38 82 THR B C 1
ATOM 3900 O O . THR B 1 82 ? -5.051 16.312 8.102 1 98.38 82 THR B O 1
ATOM 3903 N N . PRO B 1 83 ? -4.676 18.359 7.488 1 98.56 83 PRO B N 1
ATOM 3904 C CA . PRO B 1 83 ? -6.109 18.641 7.562 1 98.56 83 PRO B CA 1
ATOM 3905 C C . PRO B 1 83 ? -6.918 17.891 6.516 1 98.56 83 PRO B C 1
ATOM 3907 O O . PRO B 1 83 ? -8.117 17.672 6.695 1 98.56 83 PRO B O 1
ATOM 3910 N N . GLY B 1 84 ? -6.309 17.578 5.371 1 98.81 84 GLY B N 1
ATOM 3911 C CA . GLY B 1 84 ? -6.988 16.719 4.41 1 98.81 84 GLY B CA 1
ATOM 3912 C C . GLY B 1 84 ? -7.348 15.359 4.965 1 98.81 84 GLY B C 1
ATOM 3913 O O . GLY B 1 84 ? -8.438 14.844 4.695 1 98.81 84 GLY B O 1
ATOM 3914 N N . VAL B 1 85 ? -6.445 14.781 5.719 1 98.75 85 VAL B N 1
ATOM 3915 C CA . VAL B 1 85 ? -6.699 13.5 6.367 1 98.75 85 VAL B CA 1
ATOM 3916 C C . VAL B 1 85 ? -7.832 13.648 7.383 1 98.75 85 VAL B C 1
ATOM 3918 O O . VAL B 1 85 ? -8.711 12.797 7.469 1 98.75 85 VAL B O 1
ATOM 3921 N N . SER B 1 86 ? -7.797 14.742 8.133 1 98.44 86 SER B N 1
ATOM 3922 C CA . SER B 1 86 ? -8.875 15.039 9.062 1 98.44 86 SER B CA 1
ATOM 3923 C C . SER B 1 86 ? -10.219 15.117 8.344 1 98.44 86 SER B C 1
ATOM 3925 O O . SER B 1 86 ? -11.203 14.531 8.789 1 98.44 86 SER B O 1
ATOM 3927 N N . TYR B 1 87 ? -10.281 15.797 7.227 1 98.62 87 TYR B N 1
ATOM 3928 C CA . TYR B 1 87 ? -11.5 15.953 6.445 1 98.62 87 TYR B CA 1
ATOM 3929 C C . TYR B 1 87 ? -12.008 14.609 5.949 1 98.62 87 TYR B C 1
ATOM 3931 O O . TYR B 1 87 ? -13.188 14.289 6.09 1 98.62 87 TYR B O 1
ATOM 3939 N N . LEU B 1 88 ? -11.047 13.82 5.398 1 98.81 88 LEU B N 1
ATOM 3940 C CA . LEU B 1 88 ? -11.445 12.555 4.793 1 98.81 88 LEU B CA 1
ATOM 3941 C C . LEU B 1 88 ? -11.828 11.531 5.863 1 98.81 88 LEU B C 1
ATOM 3943 O O . LEU B 1 88 ? -12.625 10.625 5.609 1 98.81 88 LEU B O 1
ATOM 3947 N N . THR B 1 89 ? -11.258 11.609 7.09 1 98.5 89 THR B N 1
ATOM 3948 C CA . THR B 1 89 ? -11.711 10.773 8.195 1 98.5 89 THR B CA 1
ATOM 3949 C C . THR B 1 89 ? -13.211 10.93 8.414 1 98.5 89 THR B C 1
ATOM 3951 O O . THR B 1 89 ? -13.93 9.938 8.531 1 98.5 89 THR B O 1
ATOM 3954 N N . ARG B 1 90 ? -13.672 12.172 8.383 1 98.06 90 ARG B N 1
ATOM 3955 C CA . ARG B 1 90 ? -15.086 12.469 8.578 1 98.06 90 ARG B CA 1
ATOM 3956 C C . ARG B 1 90 ? -15.898 12.102 7.344 1 98.06 90 ARG B C 1
ATOM 3958 O O . ARG B 1 90 ? -16.953 11.469 7.457 1 98.06 90 ARG B O 1
ATOM 3965 N N . HIS B 1 91 ? -15.414 12.469 6.23 1 97.94 91 HIS B N 1
ATOM 3966 C CA . HIS B 1 91 ? -16.141 12.297 4.98 1 97.94 91 HIS B CA 1
ATOM 3967 C C . HIS B 1 91 ? -16.391 10.828 4.688 1 97.94 91 HIS B C 1
ATOM 3969 O O . HIS B 1 91 ? -17.453 10.469 4.152 1 97.94 91 HIS B O 1
ATOM 3975 N N . LEU B 1 92 ? -15.445 9.977 5.07 1 97.56 92 LEU B N 1
ATOM 3976 C CA . LEU B 1 92 ? -15.539 8.555 4.754 1 97.56 92 LEU B CA 1
ATOM 3977 C C . LEU B 1 92 ? -16.125 7.77 5.93 1 97.56 92 LEU B C 1
ATOM 3979 O O . LEU B 1 92 ? -16.281 6.551 5.848 1 97.56 92 LEU B O 1
ATOM 3983 N N . GLY B 1 93 ? -16.406 8.445 7.027 1 97.38 93 GLY B N 1
ATOM 3984 C CA . GLY B 1 93 ? -16.953 7.789 8.195 1 97.38 93 GLY B CA 1
ATOM 3985 C C . GLY B 1 93 ? -15.992 6.816 8.852 1 97.38 93 GLY B C 1
ATOM 3986 O O . GLY B 1 93 ? -16.406 5.77 9.352 1 97.38 93 GLY B O 1
ATOM 3987 N N . ALA B 1 94 ? -14.711 7.082 8.805 1 98.06 94 ALA B N 1
ATOM 3988 C CA . ALA B 1 94 ? -13.695 6.211 9.398 1 98.06 94 ALA B CA 1
ATOM 3989 C C . ALA B 1 94 ? -13.664 6.359 10.922 1 98.06 94 ALA B C 1
ATOM 3991 O O . ALA B 1 94 ? -14.062 7.398 11.453 1 98.06 94 ALA B O 1
ATOM 3992 N N . GLU B 1 95 ? -13.203 5.352 11.586 1 97.69 95 GLU B N 1
ATOM 3993 C CA . GLU B 1 95 ? -13.086 5.371 13.039 1 97.69 95 GLU B CA 1
ATOM 3994 C C . GLU B 1 95 ? -11.953 6.285 13.492 1 97.69 95 GLU B C 1
ATOM 3996 O O . GLU B 1 95 ? -12 6.855 14.578 1 97.69 95 GLU B O 1
ATOM 4001 N N . ALA B 1 96 ? -10.938 6.391 12.609 1 98.12 96 ALA B N 1
ATOM 4002 C CA . ALA B 1 96 ? -9.789 7.246 12.914 1 98.12 96 ALA B CA 1
ATOM 4003 C C . ALA B 1 96 ? -9.039 7.629 11.641 1 98.12 96 ALA B C 1
ATOM 4005 O O . ALA B 1 96 ? -9.188 6.977 10.602 1 98.12 96 ALA B O 1
ATOM 4006 N N . GLY B 1 97 ? -8.328 8.695 11.727 1 98.44 97 GLY B N 1
ATOM 4007 C CA . GLY B 1 97 ? -7.348 9.086 10.734 1 98.44 97 GLY B CA 1
ATOM 4008 C C . GLY B 1 97 ? -5.93 9.125 11.281 1 98.44 97 GLY B C 1
ATOM 4009 O O . GLY B 1 97 ? -5.715 9.484 12.438 1 98.44 97 GLY B O 1
ATOM 4010 N N . VAL B 1 98 ? -4.98 8.703 10.469 1 98.62 98 VAL B N 1
ATOM 4011 C CA . VAL B 1 98 ? -3.57 8.766 10.836 1 98.62 98 VAL B CA 1
ATOM 4012 C C . VAL B 1 98 ? -2.811 9.609 9.812 1 98.62 98 VAL B C 1
ATOM 4014 O O . VAL B 1 98 ? -2.994 9.438 8.602 1 98.62 98 VAL B O 1
ATOM 4017 N N . VAL B 1 99 ? -1.997 10.484 10.305 1 98.44 99 VAL B N 1
ATOM 4018 C CA . VAL B 1 99 ? -1.116 11.273 9.453 1 98.44 99 VAL B CA 1
ATOM 4019 C C . VAL B 1 99 ? 0.341 10.953 9.773 1 98.44 99 VAL B C 1
ATOM 4021 O O . VAL B 1 99 ? 0.757 11.023 10.938 1 98.44 99 VAL B O 1
ATOM 4024 N N . ILE B 1 100 ? 1.063 10.594 8.773 1 98.62 100 ILE B N 1
ATOM 4025 C CA . ILE B 1 100 ? 2.498 10.367 8.914 1 98.62 100 ILE B CA 1
ATOM 4026 C C . ILE B 1 100 ? 3.264 11.617 8.484 1 98.62 100 ILE B C 1
ATOM 4028 O O . ILE B 1 100 ? 3.467 11.859 7.293 1 98.62 100 ILE B O 1
ATOM 4032 N N . SER B 1 101 ? 3.672 12.375 9.461 1 97.75 101 SER B N 1
ATOM 4033 C CA . SER B 1 101 ? 4.352 13.641 9.211 1 97.75 101 SER B CA 1
ATOM 4034 C C . SER B 1 101 ? 4.977 14.195 10.492 1 97.75 101 SER B C 1
ATOM 4036 O O . SER B 1 101 ? 4.426 14.023 11.578 1 97.75 101 SER B O 1
ATOM 4038 N N . ALA B 1 102 ? 6.07 14.836 10.312 1 95.44 102 ALA B N 1
ATOM 4039 C CA . ALA B 1 102 ? 6.668 15.594 11.406 1 95.44 102 ALA B CA 1
ATOM 4040 C C . ALA B 1 102 ? 6.512 17.094 11.18 1 95.44 102 ALA B C 1
ATOM 4042 O O . ALA B 1 102 ? 7.375 17.891 11.578 1 95.44 102 ALA B O 1
ATOM 4043 N N . SER B 1 103 ? 5.52 17.406 10.406 1 94 103 SER B N 1
ATOM 4044 C CA . SER B 1 103 ? 5.176 18.797 10.188 1 94 103 SER B CA 1
ATOM 4045 C C . SER B 1 103 ? 6.363 19.578 9.625 1 94 103 SER B C 1
ATOM 4047 O O . SER B 1 103 ? 6.84 19.297 8.531 1 94 103 SER B O 1
ATOM 4049 N N . HIS B 1 104 ? 6.945 20.5 10.477 1 92.88 104 HIS B N 1
ATOM 4050 C CA . HIS B 1 104 ? 7.949 21.422 9.961 1 92.88 104 HIS B CA 1
ATOM 4051 C C . HIS B 1 104 ? 9.359 20.922 10.234 1 92.88 104 HIS B C 1
ATOM 4053 O O . HIS B 1 104 ? 10.344 21.578 9.883 1 92.88 104 HIS B O 1
ATOM 4059 N N . ASN B 1 105 ? 9.516 19.703 10.789 1 91.88 105 ASN B N 1
ATOM 4060 C CA . ASN B 1 105 ? 10.828 19.141 11.094 1 91.88 105 ASN B CA 1
ATOM 4061 C C . ASN B 1 105 ? 11.625 18.844 9.828 1 91.88 105 ASN B C 1
ATOM 4063 O O . ASN B 1 105 ? 11.062 18.766 8.742 1 91.88 105 ASN B O 1
ATOM 4067 N N . PRO B 1 106 ? 12.898 18.688 10.016 1 92.69 106 PRO B N 1
ATOM 4068 C CA . PRO B 1 106 ? 13.711 18.234 8.883 1 92.69 106 PRO B CA 1
ATOM 4069 C C . PRO B 1 106 ? 13.273 16.875 8.344 1 92.69 106 PRO B C 1
ATOM 4071 O O . PRO B 1 106 ? 12.594 16.125 9.039 1 92.69 106 PRO B O 1
ATOM 4074 N N . TYR B 1 107 ? 13.703 16.578 7.125 1 92.75 107 TYR B N 1
ATOM 4075 C CA . TYR B 1 107 ? 13.172 15.453 6.375 1 92.75 107 TYR B CA 1
ATOM 4076 C C . TYR B 1 107 ? 13.609 14.133 6.996 1 92.75 107 TYR B C 1
ATOM 4078 O O . TYR B 1 107 ? 13.055 13.078 6.688 1 92.75 107 TYR B O 1
ATOM 4086 N N . GLU B 1 108 ? 14.609 14.109 7.891 1 93.44 108 GLU B N 1
ATOM 4087 C CA . GLU B 1 108 ? 15.047 12.875 8.539 1 93.44 108 GLU B CA 1
ATOM 4088 C C . GLU B 1 108 ? 14.062 12.445 9.625 1 93.44 108 GLU B C 1
ATOM 4090 O O . GLU B 1 108 ? 13.945 11.258 9.93 1 93.44 108 GLU B O 1
ATOM 4095 N N . ASP B 1 109 ? 13.422 13.492 10.141 1 94.38 109 ASP B N 1
ATOM 4096 C CA . ASP B 1 109 ? 12.398 13.227 11.148 1 94.38 109 ASP B CA 1
ATOM 4097 C C . ASP B 1 109 ? 11.086 12.797 10.5 1 94.38 109 ASP B C 1
ATOM 4099 O O . ASP B 1 109 ? 10.852 13.078 9.32 1 94.38 109 ASP B O 1
ATOM 4103 N N . ASN B 1 110 ? 10.32 12.062 11.148 1 97.06 110 ASN B N 1
ATOM 4104 C CA . ASN B 1 110 ? 8.922 11.805 10.812 1 97.06 110 ASN B CA 1
ATOM 4105 C C . ASN B 1 110 ? 8.055 11.656 12.055 1 97.06 110 ASN B C 1
ATOM 4107 O O . ASN B 1 110 ? 8.523 11.891 13.172 1 97.06 110 ASN B O 1
ATOM 4111 N N . GLY B 1 111 ? 6.77 11.508 11.883 1 96.56 111 GLY B N 1
ATOM 4112 C CA . GLY B 1 111 ? 5.852 11.422 13.008 1 96.56 111 GLY B CA 1
ATOM 4113 C C . GLY B 1 111 ? 4.531 10.766 12.648 1 96.56 111 GLY B C 1
ATOM 4114 O O . GLY B 1 111 ? 4.227 10.578 11.469 1 96.56 111 GLY B O 1
ATOM 4115 N N . ILE B 1 112 ? 3.84 10.32 13.641 1 97.81 112 ILE B N 1
ATOM 4116 C CA . ILE B 1 112 ? 2.523 9.711 13.5 1 97.81 112 ILE B CA 1
ATOM 4117 C C . ILE B 1 112 ? 1.522 10.43 14.406 1 97.81 112 ILE B C 1
ATOM 4119 O O . ILE B 1 112 ? 1.725 10.523 15.617 1 97.81 112 ILE B O 1
ATOM 4123 N N . LYS B 1 113 ? 0.482 10.984 13.75 1 95.38 113 LYS B N 1
ATOM 4124 C CA . LYS B 1 113 ? -0.623 11.656 14.43 1 95.38 113 LYS B CA 1
ATOM 4125 C C . LYS B 1 113 ? -1.94 10.922 14.195 1 95.38 113 LYS B C 1
ATOM 4127 O O . LYS B 1 113 ? -2.182 10.398 13.102 1 95.38 113 LYS B O 1
ATOM 4132 N N . PHE B 1 114 ? -2.779 10.969 15.242 1 96.69 114 PHE B N 1
ATOM 4133 C CA . PHE B 1 114 ? -4.082 10.328 15.117 1 96.69 114 PHE B CA 1
ATOM 4134 C C . PHE B 1 114 ? -5.203 11.352 15.211 1 96.69 114 PHE B C 1
ATOM 4136 O O . PHE B 1 114 ? -5.125 12.297 15.992 1 96.69 114 PHE B O 1
ATOM 4143 N N . PHE B 1 115 ? -6.227 11.164 14.43 1 96.5 115 PHE B N 1
ATOM 4144 C CA . PHE B 1 115 ? -7.5 11.875 14.516 1 96.5 115 PHE B CA 1
ATOM 4145 C C . PHE B 1 115 ? -8.625 10.922 14.883 1 96.5 115 PHE B C 1
ATOM 4147 O O . PHE B 1 115 ? -8.648 9.773 14.43 1 96.5 115 PHE B O 1
ATOM 4154 N N . GLY B 1 116 ? -9.555 11.414 15.68 1 95.81 116 GLY B N 1
ATOM 4155 C CA . GLY B 1 116 ? -10.766 10.648 15.938 1 95.81 116 GLY B CA 1
ATOM 4156 C C . GLY B 1 116 ? -11.797 10.758 14.836 1 95.81 116 GLY B C 1
ATOM 4157 O O . GLY B 1 116 ? -11.555 11.422 13.82 1 95.81 116 GLY B O 1
ATOM 4158 N N . PRO B 1 117 ? -12.961 10.078 15.031 1 95.62 117 PRO B N 1
ATOM 4159 C CA . PRO B 1 117 ? -13.977 10.031 13.977 1 95.62 117 PRO B CA 1
ATOM 4160 C C . PRO B 1 117 ? -14.523 11.406 13.609 1 95.62 117 PRO B C 1
ATOM 4162 O O . PRO B 1 117 ? -14.984 11.617 12.492 1 95.62 117 PRO B O 1
ATOM 4165 N N . GLY B 1 118 ? -14.391 12.375 14.516 1 95 118 GLY B N 1
ATOM 4166 C CA . GLY B 1 118 ? -14.852 13.734 14.266 1 95 118 GLY B CA 1
ATOM 4167 C C . GLY B 1 118 ? -13.82 14.594 13.562 1 95 118 GLY B C 1
ATOM 4168 O O . GLY B 1 118 ? -14.094 15.75 13.227 1 95 118 GLY B O 1
ATOM 4169 N N . GLY B 1 119 ? -12.648 14.039 13.32 1 95.12 119 GLY B N 1
ATOM 4170 C CA . GLY B 1 119 ? -11.609 14.766 12.609 1 95.12 119 GLY B CA 1
ATOM 4171 C C . GLY B 1 119 ? -10.727 15.594 13.523 1 95.12 119 GLY B C 1
ATOM 4172 O O . GLY B 1 119 ? -9.789 16.25 13.07 1 95.12 119 GLY B O 1
ATOM 4173 N N . GLY B 1 120 ? -11.016 15.648 14.766 1 93.44 120 GLY B N 1
ATOM 4174 C CA . GLY B 1 120 ? -10.164 16.281 15.758 1 93.44 120 GLY B CA 1
ATOM 4175 C C . GLY B 1 120 ? -9.125 15.344 16.344 1 93.44 120 GLY B C 1
ATOM 4176 O O . GLY B 1 120 ? -9.203 14.133 16.141 1 93.44 120 GLY B O 1
ATOM 4177 N N . LYS B 1 121 ? -8.172 15.914 17.016 1 90.06 121 LYS B N 1
ATOM 4178 C CA . LYS B 1 121 ? -7.125 15.109 17.641 1 90.06 121 LYS B CA 1
ATOM 4179 C C . LYS B 1 121 ? -7.707 14.133 18.656 1 90.06 121 LYS B C 1
ATOM 4181 O O . LYS B 1 121 ? -8.773 14.383 19.219 1 90.06 121 LYS B O 1
ATOM 4186 N N . LEU B 1 122 ? -7.023 13.047 18.859 1 90.25 122 LEU B N 1
ATOM 4187 C CA . LEU B 1 122 ? -7.465 12.086 19.875 1 90.25 122 LEU B CA 1
ATOM 4188 C C . LEU B 1 122 ? -7.422 12.711 21.266 1 90.25 122 LEU B C 1
ATOM 4190 O O . LEU B 1 122 ? -6.574 13.562 21.547 1 90.25 122 LEU B O 1
ATOM 4194 N N . SER B 1 123 ? -8.281 12.266 22.094 1 86.19 123 SER B N 1
ATOM 4195 C CA . SER B 1 123 ? -8.234 12.688 23.484 1 86.19 123 SER B CA 1
ATOM 4196 C C . SER B 1 123 ? -7.023 12.086 24.203 1 86.19 123 SER B C 1
ATOM 4198 O O . SER B 1 123 ? -6.5 11.047 23.781 1 86.19 123 SER B O 1
ATOM 4200 N N . ASP B 1 124 ? -6.625 12.68 25.234 1 86.06 124 ASP B N 1
ATOM 4201 C CA . ASP B 1 124 ? -5.559 12.141 26.062 1 86.06 124 ASP B CA 1
ATOM 4202 C C . ASP B 1 124 ? -5.902 10.734 26.562 1 86.06 124 ASP B C 1
ATOM 4204 O O . ASP B 1 124 ? -5.031 9.867 26.625 1 86.06 124 ASP B O 1
ATOM 4208 N N . ALA B 1 125 ? -7.148 10.578 26.859 1 89.62 125 ALA B N 1
ATOM 4209 C CA . ALA B 1 125 ? -7.605 9.281 27.359 1 89.62 125 ALA B CA 1
ATOM 4210 C C . ALA B 1 125 ? -7.418 8.188 26.312 1 89.62 125 ALA B C 1
ATOM 4212 O O . ALA B 1 125 ? -6.969 7.086 26.641 1 89.62 125 ALA B O 1
ATOM 4213 N N . THR B 1 126 ? -7.762 8.477 25.078 1 91.75 126 THR B N 1
ATOM 4214 C CA . THR B 1 126 ? -7.629 7.496 24 1 91.75 126 THR B CA 1
ATOM 4215 C C . THR B 1 126 ? -6.16 7.199 23.719 1 91.75 126 THR B C 1
ATOM 4217 O O . THR B 1 126 ? -5.789 6.055 23.469 1 91.75 126 THR B O 1
ATOM 4220 N N . GLU B 1 127 ? -5.336 8.234 23.75 1 92.19 127 GLU B N 1
ATOM 4221 C CA . GLU B 1 127 ? -3.906 8.039 23.547 1 92.19 127 GLU B CA 1
ATOM 4222 C C . GLU B 1 127 ? -3.309 7.145 24.625 1 92.19 127 GLU B C 1
ATOM 4224 O O . GLU B 1 127 ? -2.469 6.289 24.344 1 92.19 127 GLU B O 1
ATOM 4229 N N . LEU B 1 128 ? -3.76 7.355 25.844 1 92.38 128 LEU B N 1
ATOM 4230 C CA . LEU B 1 128 ? -3.281 6.543 26.953 1 92.38 128 LEU B CA 1
ATOM 4231 C C . LEU B 1 128 ? -3.713 5.09 26.781 1 92.38 128 LEU B C 1
ATOM 4233 O O . LEU B 1 128 ? -2.963 4.172 27.125 1 92.38 128 LEU B O 1
ATOM 4237 N N . GLU B 1 129 ? -4.918 4.891 26.312 1 93.94 129 GLU B N 1
ATOM 4238 C CA . GLU B 1 129 ? -5.402 3.539 26.047 1 93.94 129 GLU B CA 1
ATOM 4239 C C . GLU B 1 129 ? -4.539 2.84 25 1 93.94 129 GLU B C 1
ATOM 4241 O O . GLU B 1 129 ? -4.223 1.656 25.141 1 93.94 129 GLU B O 1
ATOM 4246 N N . ILE B 1 130 ? -4.172 3.549 23.984 1 94.81 130 ILE B N 1
ATOM 4247 C CA . ILE B 1 130 ? -3.352 2.996 22.906 1 94.81 130 ILE B CA 1
ATOM 4248 C C . ILE B 1 130 ? -1.961 2.658 23.438 1 94.81 130 ILE B C 1
ATOM 4250 O O . ILE B 1 130 ? -1.417 1.594 23.141 1 94.81 130 ILE B O 1
ATOM 4254 N N . GLU B 1 131 ? -1.402 3.57 24.25 1 94.25 131 GLU B N 1
ATOM 4255 C CA . GLU B 1 131 ? -0.083 3.316 24.828 1 94.25 131 GLU B CA 1
ATOM 4256 C C . GLU B 1 131 ? -0.092 2.062 25.703 1 94.25 131 GLU B C 1
ATOM 4258 O O . GLU B 1 131 ? 0.849 1.267 25.656 1 94.25 131 GLU B O 1
ATOM 4263 N N . ALA B 1 132 ? -1.107 1.901 26.469 1 92.62 132 ALA B N 1
ATOM 4264 C CA . ALA B 1 132 ? -1.231 0.721 27.312 1 92.62 132 ALA B CA 1
ATOM 4265 C C . ALA B 1 132 ? -1.311 -0.552 26.484 1 92.62 132 ALA B C 1
ATOM 4267 O O . ALA B 1 132 ? -0.787 -1.597 26.875 1 92.62 132 ALA B O 1
ATOM 4268 N N . ALA B 1 133 ? -1.942 -0.435 25.344 1 93.38 133 ALA B N 1
ATOM 4269 C CA . ALA B 1 133 ? -2.146 -1.588 24.469 1 93.38 133 ALA B CA 1
ATOM 4270 C C . ALA B 1 133 ? -0.857 -1.96 23.734 1 93.38 133 ALA B C 1
ATOM 4272 O O . ALA B 1 133 ? -0.688 -3.102 23.312 1 93.38 133 ALA B O 1
ATOM 4273 N N . ILE B 1 134 ? 0.066 -1.032 23.531 1 92.75 134 ILE B N 1
ATOM 4274 C CA . ILE B 1 134 ? 1.315 -1.311 22.844 1 92.75 134 ILE B CA 1
ATOM 4275 C C . ILE B 1 134 ? 2.096 -2.389 23.578 1 92.75 134 ILE B C 1
ATOM 4277 O O . ILE B 1 134 ? 2.646 -3.305 22.969 1 92.75 134 ILE B O 1
ATOM 4281 N N . ASP B 1 135 ? 2.102 -2.285 24.891 1 85.62 135 ASP B N 1
ATOM 4282 C CA . ASP B 1 135 ? 2.855 -3.211 25.719 1 85.62 135 ASP B CA 1
ATOM 4283 C C . ASP B 1 135 ? 2.26 -4.613 25.672 1 85.62 135 ASP B C 1
ATOM 4285 O O . ASP B 1 135 ? 2.949 -5.598 25.938 1 85.62 135 ASP B O 1
ATOM 4289 N N . GLU B 1 136 ? 1.021 -4.684 25.312 1 86.56 136 GLU B N 1
ATOM 4290 C CA . GLU B 1 136 ? 0.309 -5.957 25.297 1 86.56 136 GLU B CA 1
ATOM 4291 C C . GLU B 1 136 ? 0.222 -6.508 23.875 1 86.56 136 GLU B C 1
ATOM 4293 O O . GLU B 1 136 ? -0.253 -7.629 23.672 1 86.56 136 GLU B O 1
ATOM 4298 N N . ALA B 1 137 ? 0.684 -5.816 22.953 1 81.12 137 ALA B N 1
ATOM 4299 C CA . ALA B 1 137 ? 0.461 -6.141 21.547 1 81.12 137 ALA B CA 1
ATOM 4300 C C . ALA B 1 137 ? 1.008 -7.527 21.203 1 81.12 137 ALA B C 1
ATOM 4302 O O . ALA B 1 137 ? 0.384 -8.281 20.453 1 81.12 137 ALA B O 1
ATOM 4303 N N . ALA B 1 138 ? 2.088 -7.91 21.797 1 77.94 138 ALA B N 1
ATOM 4304 C CA . ALA B 1 138 ? 2.75 -9.172 21.484 1 77.94 138 ALA B CA 1
ATOM 4305 C C . ALA B 1 138 ? 1.969 -10.359 22.047 1 77.94 138 ALA B C 1
ATOM 4307 O O . ALA B 1 138 ? 2.141 -11.492 21.594 1 77.94 138 ALA B O 1
ATOM 4308 N N . THR B 1 139 ? 1.104 -10.102 22.984 1 82.06 139 THR B N 1
ATOM 4309 C CA . THR B 1 139 ? 0.426 -11.195 23.672 1 82.06 139 THR B CA 1
ATOM 4310 C C . THR B 1 139 ? -1.032 -11.289 23.234 1 82.06 139 THR B C 1
ATOM 4312 O O . THR B 1 139 ? -1.784 -12.125 23.734 1 82.06 139 THR B O 1
ATOM 4315 N N . LEU B 1 140 ? -1.35 -10.492 22.359 1 83.25 140 LEU B N 1
ATOM 4316 C CA . LEU B 1 140 ? -2.73 -10.508 21.891 1 83.25 140 LEU B CA 1
ATOM 4317 C C . LEU B 1 140 ? -3.029 -11.797 21.141 1 83.25 140 LEU B C 1
ATOM 4319 O O . LEU B 1 140 ? -2.17 -12.32 20.422 1 83.25 140 LEU B O 1
ATOM 4323 N N . ALA B 1 141 ? -4.258 -12.305 21.344 1 85.25 141 ALA B N 1
ATOM 4324 C CA . ALA B 1 141 ? -4.684 -13.484 20.594 1 85.25 141 ALA B CA 1
ATOM 4325 C C . ALA B 1 141 ? -4.605 -13.234 19.078 1 85.25 141 ALA B C 1
ATOM 4327 O O . ALA B 1 141 ? -4.934 -12.148 18.609 1 85.25 141 ALA B O 1
ATOM 4328 N N . PRO B 1 142 ? -4.168 -14.203 18.422 1 86.94 142 PRO B N 1
ATOM 4329 C CA . PRO B 1 142 ? -4.023 -14.008 16.984 1 86.94 142 PRO B CA 1
ATOM 4330 C C . PRO B 1 142 ? -5.367 -13.867 16.266 1 86.94 142 PRO B C 1
ATOM 4332 O O . PRO B 1 142 ? -6.34 -14.523 16.641 1 86.94 142 PRO B O 1
ATOM 4335 N N . VAL B 1 143 ? -5.473 -12.906 15.43 1 89 143 VAL B N 1
ATOM 4336 C CA . VAL B 1 143 ? -6.523 -12.844 14.422 1 89 143 VAL B CA 1
ATOM 4337 C C . VAL B 1 143 ? -6.059 -13.555 13.148 1 89 143 VAL B C 1
ATOM 4339 O O . VAL B 1 143 ? -4.922 -13.375 12.711 1 89 143 VAL B O 1
ATOM 4342 N N . THR B 1 144 ? -6.922 -14.461 12.609 1 88.38 144 THR B N 1
ATOM 4343 C CA . THR B 1 144 ? -6.398 -15.312 11.547 1 88.38 144 THR B CA 1
ATOM 4344 C C . THR B 1 144 ? -7.324 -15.297 10.336 1 88.38 144 THR B C 1
ATOM 4346 O O . THR B 1 144 ? -8.484 -14.898 10.438 1 88.38 144 THR B O 1
ATOM 4349 N N . GLY B 1 145 ? -6.738 -15.633 9.273 1 85.75 145 GLY B N 1
ATOM 4350 C CA . GLY B 1 145 ? -7.469 -15.906 8.047 1 85.75 145 GLY B CA 1
ATOM 4351 C C . GLY B 1 145 ? -8.32 -14.734 7.586 1 85.75 145 GLY B C 1
ATOM 4352 O O . GLY B 1 145 ? -7.812 -13.625 7.41 1 85.75 145 GLY B O 1
ATOM 4353 N N . VAL B 1 146 ? -9.656 -14.938 7.629 1 84.44 146 VAL B N 1
ATOM 4354 C CA . VAL B 1 146 ? -10.617 -14.031 7.004 1 84.44 146 VAL B CA 1
ATOM 4355 C C . VAL B 1 146 ? -10.953 -12.891 7.957 1 84.44 146 VAL B C 1
ATOM 4357 O O . VAL B 1 146 ? -11.617 -11.922 7.574 1 84.44 146 VAL B O 1
ATOM 4360 N N . ASN B 1 147 ? -10.414 -13.023 9.18 1 91.12 147 ASN B N 1
ATOM 4361 C CA . ASN B 1 147 ? -10.719 -11.992 10.172 1 91.12 147 ASN B CA 1
ATOM 4362 C C . ASN B 1 147 ? -9.688 -10.867 10.141 1 91.12 147 ASN B C 1
ATOM 4364 O O . ASN B 1 147 ? -9.836 -9.859 10.836 1 91.12 147 ASN B O 1
ATOM 4368 N N . LEU B 1 148 ? -8.711 -11.016 9.273 1 94.44 148 LEU B N 1
ATOM 4369 C CA . LEU B 1 148 ? -7.723 -9.961 9.078 1 94.44 148 LEU B CA 1
ATOM 4370 C C . LEU B 1 148 ? -8.305 -8.812 8.258 1 94.44 148 LEU B C 1
ATOM 4372 O O . LEU B 1 148 ? -9.25 -9.008 7.492 1 94.44 148 LEU B O 1
ATOM 4376 N N . GLY B 1 149 ? -7.773 -7.574 8.5 1 95.62 149 GLY B N 1
ATOM 4377 C CA . GLY B 1 149 ? -8.281 -6.398 7.805 1 95.62 149 GLY B CA 1
ATOM 4378 C C . GLY B 1 149 ? -7.816 -6.309 6.363 1 95.62 149 GLY B C 1
ATOM 4379 O O . GLY B 1 149 ? -6.922 -7.047 5.945 1 95.62 149 GLY B O 1
ATOM 4380 N N . SER B 1 150 ? -8.438 -5.398 5.637 1 96.56 150 SER B N 1
ATOM 4381 C CA . SER B 1 150 ? -8.094 -5.16 4.238 1 96.56 150 SER B CA 1
ATOM 4382 C C . SER B 1 150 ? -7.41 -3.812 4.059 1 96.56 150 SER B C 1
ATOM 4384 O O . SER B 1 150 ? -7.461 -2.959 4.945 1 96.56 150 SER B O 1
ATOM 4386 N N . VAL B 1 151 ? -6.656 -3.701 2.963 1 97.19 151 VAL B N 1
ATOM 4387 C CA . VAL B 1 151 ? -6.027 -2.443 2.57 1 97.19 151 VAL B CA 1
ATOM 4388 C C . VAL B 1 151 ? -6.57 -1.997 1.215 1 97.19 151 VAL B C 1
ATOM 4390 O O . VAL B 1 151 ? -6.656 -2.797 0.28 1 97.19 151 VAL B O 1
ATOM 4393 N N . THR B 1 152 ? -6.984 -0.793 1.112 1 96.31 152 THR B N 1
ATOM 4394 C CA . THR B 1 152 ? -7.391 -0.203 -0.157 1 96.31 152 THR B CA 1
ATOM 4395 C C . THR B 1 152 ? -6.664 1.116 -0.4 1 96.31 152 THR B C 1
ATOM 4397 O O . THR B 1 152 ? -6.223 1.771 0.547 1 96.31 152 THR B O 1
ATOM 4400 N N . ASN B 1 153 ? -6.387 1.44 -1.63 1 95.12 153 ASN B N 1
ATOM 4401 C CA . ASN B 1 153 ? -5.867 2.742 -2.031 1 95.12 153 ASN B CA 1
ATOM 4402 C C . ASN B 1 153 ? -6.973 3.65 -2.561 1 95.12 153 ASN B C 1
ATOM 4404 O O . ASN B 1 153 ? -7.574 3.363 -3.598 1 95.12 153 ASN B O 1
ATOM 4408 N N . TYR B 1 154 ? -7.23 4.688 -1.885 1 95.5 154 TYR B N 1
ATOM 4409 C CA . TYR B 1 154 ? -8.312 5.598 -2.246 1 95.5 154 TYR B CA 1
ATOM 4410 C C . TYR B 1 154 ? -7.809 6.703 -3.164 1 95.5 154 TYR B C 1
ATOM 4412 O O . TYR B 1 154 ? -7.344 7.746 -2.695 1 95.5 154 TYR B O 1
ATOM 4420 N N . THR B 1 155 ? -8.016 6.621 -4.418 1 91.88 155 THR B N 1
ATOM 4421 C CA . THR B 1 155 ? -7.395 7.469 -5.43 1 91.88 155 THR B CA 1
ATOM 4422 C C . THR B 1 155 ? -8.141 8.797 -5.559 1 91.88 155 THR B C 1
ATOM 4424 O O . THR B 1 155 ? -7.645 9.734 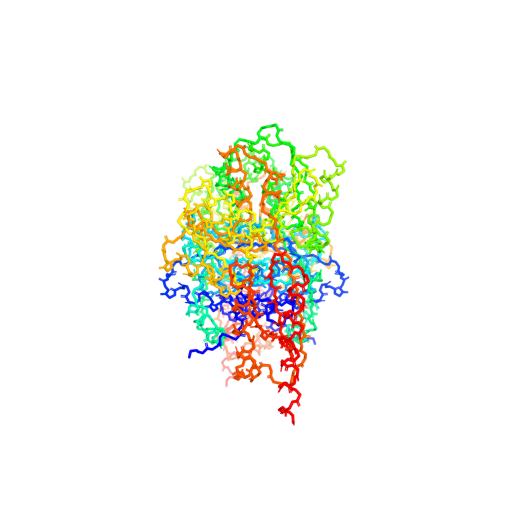-6.184 1 91.88 155 THR B O 1
ATOM 4427 N N . GLU B 1 156 ? -9.312 9 -4.859 1 95.94 156 GLU B N 1
ATOM 4428 C CA . GLU B 1 156 ? -10.133 10.203 -4.996 1 95.94 156 GLU B CA 1
ATOM 4429 C C . GLU B 1 156 ? -9.844 11.195 -3.869 1 95.94 156 GLU B C 1
ATOM 4431 O O . GLU B 1 156 ? -10.477 12.25 -3.791 1 95.94 156 GLU B O 1
ATOM 4436 N N . ALA B 1 157 ? -8.953 10.906 -3.014 1 97.44 157 ALA B N 1
ATOM 4437 C CA . ALA B 1 157 ? -8.719 11.68 -1.798 1 97.44 157 ALA B CA 1
ATOM 4438 C C . ALA B 1 157 ? -8.383 13.133 -2.129 1 97.44 157 ALA B C 1
ATOM 4440 O O . ALA B 1 157 ? -9 14.055 -1.596 1 97.44 157 ALA B O 1
ATOM 4441 N N . GLU B 1 158 ? -7.43 13.383 -3.008 1 97.38 158 GLU B N 1
ATOM 4442 C CA . GLU B 1 158 ? -7 14.727 -3.377 1 97.38 158 GLU B CA 1
ATOM 4443 C C . GLU B 1 158 ? -8.148 15.523 -3.992 1 97.38 158 GLU B C 1
ATOM 4445 O O . GLU B 1 158 ? -8.336 16.703 -3.67 1 97.38 158 GLU B O 1
ATOM 4450 N N . ARG B 1 159 ? -8.891 14.828 -4.871 1 97.62 159 ARG B N 1
ATOM 4451 C CA . ARG B 1 159 ? -10 15.484 -5.547 1 97.62 159 ARG B CA 1
ATOM 4452 C C . ARG B 1 159 ? -11.047 15.961 -4.543 1 97.62 159 ARG B C 1
ATOM 4454 O O . ARG B 1 159 ? -11.523 17.094 -4.625 1 97.62 159 ARG B O 1
ATOM 4461 N N . LEU B 1 160 ? -11.422 15.125 -3.562 1 98.38 160 LEU B N 1
ATOM 4462 C CA . LEU B 1 160 ? -12.438 15.453 -2.57 1 98.38 160 LEU B CA 1
ATOM 4463 C C . LEU B 1 160 ? -11.977 16.594 -1.666 1 98.38 160 LEU B C 1
ATOM 4465 O O . LEU B 1 160 ? -12.75 17.5 -1.376 1 98.38 160 LEU B O 1
ATOM 4469 N N . TYR B 1 161 ? -10.781 16.578 -1.281 1 98.69 161 TYR B N 1
ATOM 4470 C CA . TYR B 1 161 ? -10.242 17.609 -0.407 1 98.69 161 TYR B CA 1
ATOM 4471 C C . TYR B 1 161 ? -10.117 18.938 -1.147 1 98.69 161 TYR B C 1
ATOM 4473 O O . TYR B 1 161 ? -10.461 20 -0.606 1 98.69 161 TYR B O 1
ATOM 4481 N N . THR B 1 162 ? -9.641 18.922 -2.396 1 98.5 162 THR B N 1
ATOM 4482 C CA . THR B 1 162 ? -9.531 20.141 -3.199 1 98.5 162 THR B CA 1
ATOM 4483 C C . THR B 1 162 ? -10.914 20.75 -3.436 1 98.5 162 THR B C 1
ATOM 4485 O O . THR B 1 162 ? -11.062 21.969 -3.432 1 98.5 162 THR B O 1
ATOM 4488 N N . ALA B 1 163 ? -11.883 19.891 -3.625 1 98.62 163 ALA B N 1
ATOM 4489 C CA . ALA B 1 163 ? -13.25 20.375 -3.805 1 98.62 163 ALA B CA 1
ATOM 4490 C C . ALA B 1 163 ? -13.75 21.078 -2.545 1 98.62 163 ALA B C 1
ATOM 4492 O O . ALA B 1 163 ? -14.406 22.125 -2.625 1 98.62 163 ALA B O 1
ATOM 4493 N N . PHE B 1 164 ? -13.508 20.484 -1.45 1 98.62 164 PHE B N 1
ATOM 4494 C CA . PHE B 1 164 ? -13.867 21.109 -0.175 1 98.62 164 PHE B CA 1
ATOM 4495 C C . PHE B 1 164 ? -13.219 22.469 -0.032 1 98.62 164 PHE B C 1
ATOM 4497 O O . PHE B 1 164 ? -13.898 23.453 0.267 1 98.62 164 PHE B O 1
ATOM 4504 N N . LEU B 1 165 ? -11.891 22.562 -0.269 1 98.81 165 LEU B N 1
ATOM 4505 C CA . LEU B 1 165 ? -11.164 23.828 -0.16 1 98.81 165 LEU B CA 1
ATOM 4506 C C . LEU B 1 165 ? -11.711 24.859 -1.137 1 98.81 165 LEU B C 1
ATOM 4508 O O . LEU B 1 165 ? -11.93 26.016 -0.766 1 98.81 165 LEU B O 1
ATOM 4512 N N . SER B 1 166 ? -11.945 24.406 -2.338 1 98.5 166 SER B N 1
ATOM 4513 C CA . SER B 1 166 ? -12.422 25.312 -3.385 1 98.5 166 SER B CA 1
ATOM 4514 C C . SER B 1 166 ? -13.781 25.891 -3.031 1 98.5 166 SER B C 1
ATOM 4516 O O . SER B 1 166 ? -14.078 27.031 -3.385 1 98.5 166 SER B O 1
ATOM 4518 N N . SER B 1 167 ? -14.586 25.141 -2.309 1 98.5 167 SER B N 1
ATOM 4519 C CA . SER B 1 167 ? -15.914 25.609 -1.928 1 98.5 167 SER B CA 1
ATOM 4520 C C . SER B 1 167 ? -15.828 26.781 -0.942 1 98.5 167 SER B C 1
ATOM 4522 O O . SER B 1 167 ? -16.797 27.516 -0.763 1 98.5 167 SER B O 1
ATOM 4524 N N . HIS B 1 168 ? -14.656 27.016 -0.367 1 98.44 168 HIS B N 1
ATOM 4525 C CA . HIS B 1 168 ? -14.477 28.109 0.586 1 98.44 168 HIS B CA 1
ATOM 4526 C C . HIS B 1 168 ? -13.617 29.219 -0.004 1 98.44 168 HIS B C 1
ATOM 4528 O O . HIS B 1 168 ? -13.352 30.219 0.662 1 98.44 168 HIS B O 1
ATOM 4534 N N . ALA B 1 169 ? -13.234 29.078 -1.245 1 98.62 169 ALA B N 1
ATOM 4535 C CA . ALA B 1 169 ? -12.32 30.031 -1.875 1 98.62 169 ALA B CA 1
ATOM 4536 C C . ALA B 1 169 ? -13.07 31.266 -2.363 1 98.62 169 ALA B C 1
ATOM 4538 O O . ALA B 1 169 ? -14.164 31.156 -2.922 1 98.62 169 ALA B O 1
ATOM 4539 N N . PRO B 1 170 ? -12.57 32.469 -2.104 1 98.56 170 PRO B N 1
ATOM 4540 C CA . PRO B 1 170 ? -13.102 33.656 -2.785 1 98.56 170 PRO B CA 1
ATOM 4541 C C . PRO B 1 170 ? -12.664 33.719 -4.25 1 98.56 170 PRO B C 1
ATOM 4543 O O . PRO B 1 170 ? -11.852 32.938 -4.699 1 98.56 170 PRO B O 1
ATOM 4546 N N . ASP B 1 171 ? -13.32 34.656 -5 1 98.56 171 ASP B N 1
ATOM 4547 C CA . ASP B 1 171 ? -12.844 34.938 -6.352 1 98.56 171 ASP B CA 1
ATOM 4548 C C . ASP B 1 171 ? -11.5 35.656 -6.324 1 98.56 171 ASP B C 1
ATOM 4550 O O . ASP B 1 171 ? -11.406 36.781 -5.848 1 98.56 171 ASP B O 1
ATOM 4554 N N . LEU B 1 172 ? -10.461 35 -6.844 1 98.62 172 LEU B N 1
ATOM 4555 C CA . LEU B 1 172 ? -9.117 35.594 -6.793 1 98.62 172 LEU B CA 1
ATOM 4556 C C . LEU B 1 172 ? -8.664 36.031 -8.172 1 98.62 172 LEU B C 1
ATOM 4558 O O . LEU B 1 172 ? -7.465 36.219 -8.414 1 98.62 172 LEU B O 1
ATOM 4562 N N . SER B 1 173 ? -9.625 36.188 -9.055 1 98.12 173 SER B N 1
ATOM 4563 C CA . SER B 1 173 ? -9.312 36.656 -10.398 1 98.12 173 SER B CA 1
ATOM 4564 C C . SER B 1 173 ? -8.57 38 -10.344 1 98.12 173 SER B C 1
ATOM 4566 O O . SER B 1 173 ? -8.953 38.906 -9.602 1 98.12 173 SER B O 1
ATOM 4568 N N . GLY B 1 174 ? -7.48 38.062 -11.148 1 96.88 174 GLY B N 1
ATOM 4569 C CA . GLY B 1 174 ? -6.719 39.281 -11.227 1 96.88 174 GLY B CA 1
ATOM 4570 C C . GLY B 1 174 ? -5.602 39.375 -10.203 1 96.88 174 GLY B C 1
ATOM 4571 O O . GLY B 1 174 ? -4.773 40.281 -10.258 1 96.88 174 GLY B O 1
ATOM 4572 N N . MET B 1 175 ? -5.48 38.469 -9.305 1 98.06 175 MET B N 1
ATOM 4573 C CA . MET B 1 175 ? -4.43 38.469 -8.289 1 98.06 175 MET B CA 1
ATOM 4574 C C . MET B 1 175 ? -3.256 37.594 -8.711 1 98.06 175 MET B C 1
ATOM 4576 O O . MET B 1 175 ? -3.451 36.469 -9.172 1 98.06 175 MET B O 1
ATOM 4580 N N . ARG B 1 176 ? -2.064 38.094 -8.68 1 97.81 176 ARG B N 1
ATOM 4581 C CA . ARG B 1 176 ? -0.826 37.344 -8.859 1 97.81 176 ARG B CA 1
ATOM 4582 C C . ARG B 1 176 ? -0.265 36.875 -7.523 1 97.81 176 ARG B C 1
ATOM 4584 O O . ARG B 1 176 ? 0.203 37.688 -6.723 1 97.81 176 ARG B O 1
ATOM 4591 N N . ILE B 1 177 ? -0.233 35.594 -7.281 1 98.81 177 ILE B N 1
ATOM 4592 C CA . ILE B 1 177 ? 0.096 35.062 -5.969 1 98.81 177 ILE B CA 1
ATOM 4593 C C . ILE B 1 177 ? 1.288 34.125 -6.09 1 98.81 177 ILE B C 1
ATOM 4595 O O . ILE B 1 177 ? 1.277 33.188 -6.914 1 98.81 177 ILE B O 1
ATOM 4599 N N . ALA B 1 178 ? 2.322 34.344 -5.324 1 98.81 178 ALA B N 1
ATOM 4600 C CA . ALA B 1 178 ? 3.438 33.406 -5.195 1 98.81 178 ALA B CA 1
ATOM 4601 C C . ALA B 1 178 ? 3.203 32.438 -4.055 1 98.81 178 ALA B C 1
ATOM 4603 O O . ALA B 1 178 ? 2.895 32.844 -2.93 1 98.81 178 ALA B O 1
ATOM 4604 N N . LEU B 1 179 ? 3.303 31.156 -4.367 1 98.88 179 LEU B N 1
ATOM 4605 C CA . LEU B 1 179 ? 3.102 30.109 -3.355 1 98.88 179 LEU B CA 1
ATOM 4606 C C . LEU B 1 179 ? 4.406 29.391 -3.057 1 98.88 179 LEU B C 1
ATOM 4608 O O . LEU B 1 179 ? 5.16 29.047 -3.975 1 98.88 179 LEU B O 1
ATOM 4612 N N . ASP B 1 180 ? 4.738 29.234 -1.816 1 98.88 180 ASP B N 1
ATOM 4613 C CA . ASP B 1 180 ? 5.777 28.344 -1.338 1 98.88 180 ASP B CA 1
ATOM 4614 C C . ASP B 1 180 ? 5.172 27.094 -0.687 1 98.88 180 ASP B C 1
ATOM 4616 O O . ASP B 1 180 ? 4.645 27.172 0.425 1 98.88 180 ASP B O 1
ATOM 4620 N N . CYS B 1 181 ? 5.348 25.969 -1.312 1 98.75 181 CYS B N 1
ATOM 4621 C CA . CYS B 1 181 ? 4.645 24.766 -0.862 1 98.75 181 CYS B CA 1
ATOM 4622 C C . CYS B 1 181 ? 5.574 23.859 -0.065 1 98.75 181 CYS B C 1
ATOM 4624 O O . CYS B 1 181 ? 5.25 22.688 0.185 1 98.75 181 CYS B O 1
ATOM 4626 N N . ALA B 1 182 ? 6.785 24.297 0.246 1 98.69 182 ALA B N 1
ATOM 4627 C CA . ALA B 1 182 ? 7.723 23.688 1.185 1 98.69 182 ALA B CA 1
ATOM 4628 C C . ALA B 1 182 ? 8.156 22.312 0.702 1 98.69 182 ALA B C 1
ATOM 4630 O O . ALA B 1 182 ? 8.68 21.516 1.48 1 98.69 182 ALA B O 1
ATOM 4631 N N . ASN B 1 183 ? 7.852 21.922 -0.529 1 98.44 183 ASN B N 1
ATOM 4632 C CA . ASN B 1 183 ? 8.031 20.562 -1.007 1 98.44 183 ASN B CA 1
ATOM 4633 C C . ASN B 1 183 ? 7.281 19.562 -0.132 1 98.44 183 ASN B C 1
ATOM 4635 O O . ASN B 1 183 ? 7.727 18.422 0.036 1 98.44 183 ASN B O 1
ATOM 4639 N N . GLY B 1 184 ? 6.141 20.094 0.481 1 98.62 184 GLY B N 1
ATOM 4640 C CA . GLY B 1 184 ? 5.387 19.281 1.428 1 98.62 184 GLY B CA 1
ATOM 4641 C C . GLY B 1 184 ? 4.07 18.781 0.865 1 98.62 184 GLY B C 1
ATOM 4642 O O . GLY B 1 184 ? 3.938 18.609 -0.348 1 98.62 184 GLY B O 1
ATOM 4643 N N . ALA B 1 185 ? 3.148 18.484 1.725 1 98.75 185 ALA B N 1
ATOM 4644 C CA . ALA B 1 185 ? 1.925 17.766 1.383 1 98.75 185 ALA B CA 1
ATOM 4645 C C . ALA B 1 185 ? 0.996 18.625 0.535 1 98.75 185 ALA B C 1
ATOM 4647 O O . ALA B 1 185 ? 0.119 18.109 -0.161 1 98.75 185 ALA B O 1
ATOM 4648 N N . ALA B 1 186 ? 1.192 19.922 0.528 1 98.5 186 ALA B N 1
ATOM 4649 C CA . ALA B 1 186 ? 0.282 20.797 -0.198 1 98.5 186 ALA B CA 1
ATOM 4650 C C . ALA B 1 186 ? 0.808 21.094 -1.601 1 98.5 186 ALA B C 1
ATOM 4652 O O . ALA B 1 186 ? 0.222 21.906 -2.334 1 98.5 186 ALA B O 1
ATOM 4653 N N . TYR B 1 187 ? 1.889 20.484 -2.059 1 98.19 187 TYR B N 1
ATOM 4654 C CA . TYR B 1 187 ? 2.602 20.875 -3.27 1 98.19 187 TYR B CA 1
ATOM 4655 C C . TYR B 1 187 ? 1.703 20.75 -4.496 1 98.19 187 TYR B C 1
ATOM 4657 O O . TYR B 1 187 ? 1.878 21.484 -5.473 1 98.19 187 TYR B O 1
ATOM 4665 N N . ARG B 1 188 ? 0.725 19.844 -4.477 1 97.25 188 ARG B N 1
ATOM 4666 C CA . ARG B 1 188 ? -0.208 19.719 -5.59 1 97.25 188 ARG B CA 1
ATOM 4667 C C . ARG B 1 188 ? -1.521 20.438 -5.293 1 97.25 188 ARG B C 1
ATOM 4669 O O . ARG B 1 188 ? -2.041 21.172 -6.133 1 97.25 188 ARG B O 1
ATOM 4676 N N . VAL B 1 189 ? -1.969 20.375 -4.074 1 98.12 189 VAL B N 1
ATOM 4677 C CA . VAL B 1 189 ? -3.293 20.812 -3.652 1 98.12 189 VAL B CA 1
ATOM 4678 C C . VAL B 1 189 ? -3.363 22.344 -3.684 1 98.12 189 VAL B C 1
ATOM 4680 O O . VAL B 1 189 ? -4.32 22.906 -4.211 1 98.12 189 VAL B O 1
ATOM 4683 N N . ALA B 1 190 ? -2.396 22.984 -3.18 1 98.75 190 ALA B N 1
ATOM 4684 C CA . ALA B 1 190 ? -2.465 24.438 -2.994 1 98.75 190 ALA B CA 1
ATOM 4685 C C . ALA B 1 190 ? -2.494 25.156 -4.336 1 98.75 190 ALA B C 1
ATOM 4687 O O . ALA B 1 190 ? -3.404 25.953 -4.605 1 98.75 190 ALA B O 1
ATOM 4688 N N . PRO B 1 191 ? -1.472 24.875 -5.273 1 98.44 191 PRO B N 1
ATOM 4689 C CA . PRO B 1 191 ? -1.535 25.547 -6.57 1 98.44 191 PRO B CA 1
ATOM 4690 C C . PRO B 1 191 ? -2.852 25.297 -7.301 1 98.44 191 PRO B C 1
ATOM 4692 O O . PRO B 1 191 ? -3.418 26.234 -7.891 1 98.44 191 PRO B O 1
ATOM 4695 N N . LYS B 1 192 ? -3.352 24.094 -7.207 1 98 192 LYS B N 1
ATOM 4696 C CA . LYS B 1 192 ? -4.586 23.734 -7.891 1 98 192 LYS B CA 1
ATOM 4697 C C . LYS B 1 192 ? -5.766 24.547 -7.379 1 98 192 LYS B C 1
ATOM 4699 O O . LYS B 1 192 ? -6.547 25.094 -8.164 1 98 192 LYS B O 1
ATOM 4704 N N . VAL B 1 193 ? -5.918 24.672 -6.086 1 98.81 193 VAL B N 1
ATOM 4705 C CA . VAL B 1 193 ? -7.055 25.344 -5.465 1 98.81 193 VAL B CA 1
ATOM 4706 C C . VAL B 1 193 ? -7 26.844 -5.758 1 98.81 193 VAL B C 1
ATOM 4708 O O . VAL B 1 193 ? -8.023 27.453 -6.066 1 98.81 193 VAL B O 1
ATOM 4711 N N . PHE B 1 194 ? -5.852 27.438 -5.699 1 98.81 194 PHE B N 1
ATOM 4712 C CA . PHE B 1 194 ? -5.723 28.875 -5.938 1 98.81 194 PHE B CA 1
ATOM 4713 C C . PHE B 1 194 ? -5.93 29.203 -7.41 1 98.81 194 PHE B C 1
ATOM 4715 O O . PHE B 1 194 ? -6.516 30.234 -7.75 1 98.81 194 PHE B O 1
ATOM 4722 N N . GLN B 1 195 ? -5.449 28.281 -8.32 1 98.12 195 GLN B N 1
ATOM 4723 C CA . GLN B 1 195 ? -5.711 28.453 -9.742 1 98.12 195 GLN B CA 1
ATOM 4724 C C . GLN B 1 195 ? -7.203 28.344 -10.047 1 98.12 195 GLN B C 1
ATOM 4726 O O . GLN B 1 195 ? -7.746 29.141 -10.812 1 98.12 195 GLN B O 1
ATOM 4731 N N . GLN B 1 196 ? -7.793 27.406 -9.422 1 97.81 196 GLN B N 1
ATOM 4732 C CA . GLN B 1 196 ? -9.227 27.219 -9.617 1 97.81 196 GLN B CA 1
ATOM 4733 C C . GLN B 1 196 ? -10.008 28.438 -9.117 1 97.81 196 GLN B C 1
ATOM 4735 O O . GLN B 1 196 ? -11.078 28.75 -9.641 1 97.81 196 GLN B O 1
ATOM 4740 N N . ALA B 1 197 ? -9.477 29.125 -8.102 1 98.5 197 ALA B N 1
ATOM 4741 C CA . ALA B 1 197 ? -10.125 30.297 -7.539 1 98.5 197 ALA B CA 1
ATOM 4742 C C . ALA B 1 197 ? -9.906 31.516 -8.43 1 98.5 197 ALA B C 1
ATOM 4744 O O . ALA B 1 197 ? -10.461 32.594 -8.172 1 98.5 197 ALA B O 1
ATOM 4745 N N . GLY B 1 198 ? -9.055 31.375 -9.492 1 98.19 198 GLY B N 1
ATOM 4746 C CA . GLY B 1 198 ? -8.898 32.438 -10.492 1 98.19 198 GLY B CA 1
ATOM 4747 C C . GLY B 1 198 ? -7.555 33.125 -10.398 1 98.19 198 GLY B C 1
ATOM 4748 O O . GLY B 1 198 ? -7.223 33.938 -11.258 1 98.19 198 GLY B O 1
ATOM 4749 N N . ALA B 1 199 ? -6.715 32.812 -9.445 1 98.56 199 ALA B N 1
ATOM 4750 C CA . ALA B 1 199 ? -5.445 33.5 -9.258 1 98.56 199 ALA B CA 1
ATOM 4751 C C . ALA B 1 199 ? -4.441 33.125 -10.336 1 98.56 199 ALA B C 1
ATOM 4753 O O . ALA B 1 199 ? -4.477 32 -10.859 1 98.56 199 ALA B O 1
ATOM 4754 N N . ASP B 1 200 ? -3.596 34.062 -10.742 1 97.69 200 ASP B N 1
ATOM 4755 C CA . ASP B 1 200 ? -2.357 33.781 -11.453 1 97.69 200 ASP B CA 1
ATOM 4756 C C . ASP B 1 200 ? -1.269 33.312 -10.492 1 97.69 200 ASP B C 1
ATOM 4758 O O . ASP B 1 200 ? -0.678 34.094 -9.773 1 97.69 200 ASP B O 1
ATOM 4762 N N . VAL B 1 201 ? -0.965 32.031 -10.531 1 98.12 201 VAL B N 1
ATOM 4763 C CA . VAL B 1 201 ? -0.194 31.391 -9.461 1 98.12 201 VAL B CA 1
ATOM 4764 C C . VAL B 1 201 ? 1.235 31.141 -9.938 1 98.12 201 VAL B C 1
ATOM 4766 O O . VAL B 1 201 ? 1.449 30.641 -11.039 1 98.12 201 VAL B O 1
ATOM 4769 N N . PHE B 1 202 ? 2.182 31.547 -9.18 1 97.69 202 PHE B N 1
ATOM 4770 C CA . PHE B 1 202 ? 3.576 31.141 -9.266 1 97.69 202 PHE B CA 1
ATOM 4771 C C . PHE B 1 202 ? 3.977 30.312 -8.047 1 97.69 202 PHE B C 1
ATOM 4773 O O . PHE B 1 202 ? 4.18 30.859 -6.965 1 97.69 202 PHE B O 1
ATOM 4780 N N . ALA B 1 203 ? 4.117 29.016 -8.266 1 98.19 203 ALA B N 1
ATOM 4781 C CA . ALA B 1 203 ? 4.375 28.125 -7.137 1 98.19 203 ALA B CA 1
ATOM 4782 C C . ALA B 1 203 ? 5.82 27.641 -7.148 1 98.19 203 ALA B C 1
ATOM 4784 O O . ALA B 1 203 ? 6.348 27.25 -8.195 1 98.19 203 ALA B O 1
ATOM 4785 N N . VAL B 1 204 ? 6.469 27.688 -6.008 1 97.62 204 VAL B N 1
ATOM 4786 C CA . VAL B 1 204 ? 7.824 27.188 -5.848 1 97.62 204 VAL B CA 1
ATOM 4787 C C . VAL B 1 204 ? 7.844 26.078 -4.785 1 97.62 204 VAL B C 1
ATOM 4789 O O . VAL B 1 204 ? 6.914 25.984 -3.982 1 97.62 204 VAL B O 1
ATOM 4792 N N . TYR B 1 205 ? 8.977 25.25 -4.84 1 98 205 TYR B N 1
ATOM 4793 C CA . TYR B 1 205 ? 9.148 24.125 -3.92 1 98 205 TYR B CA 1
ATOM 4794 C C . TYR B 1 205 ? 7.98 23.156 -4.016 1 98 205 TYR B C 1
ATOM 4796 O O . TYR B 1 205 ? 7.359 22.812 -3.008 1 98 205 TYR B O 1
ATOM 4804 N N . THR B 1 206 ? 7.758 22.703 -5.32 1 97.81 206 THR B N 1
ATOM 4805 C CA . THR B 1 206 ? 6.668 21.797 -5.676 1 97.81 206 THR B CA 1
ATOM 4806 C C . THR B 1 206 ? 7.211 20.516 -6.297 1 97.81 206 THR B C 1
ATOM 4808 O O . THR B 1 206 ? 6.52 19.859 -7.07 1 97.81 206 THR B O 1
ATOM 4811 N N . THR B 1 207 ? 8.477 20.172 -5.992 1 96.25 207 THR B N 1
ATOM 4812 C CA . THR B 1 207 ? 9.102 18.984 -6.566 1 96.25 207 THR B CA 1
ATOM 4813 C C . THR B 1 207 ? 9.695 18.109 -5.469 1 96.25 207 THR B C 1
ATOM 4815 O O . THR B 1 207 ? 10.914 17.906 -5.422 1 96.25 207 THR B O 1
ATOM 4818 N N . PRO B 1 208 ? 8.797 17.578 -4.621 1 96.88 208 PRO B N 1
ATOM 4819 C CA . PRO B 1 208 ? 9.312 16.734 -3.547 1 96.88 208 PRO B CA 1
ATOM 4820 C C . PRO B 1 208 ? 10.086 15.523 -4.07 1 96.88 208 PRO B C 1
ATOM 4822 O O . PRO B 1 208 ? 9.719 14.938 -5.094 1 96.88 208 PRO B O 1
ATOM 4825 N N . ASP B 1 209 ? 11.164 15.148 -3.371 1 92.75 209 ASP B N 1
ATOM 4826 C CA . ASP B 1 209 ? 11.984 14.008 -3.773 1 92.75 209 ASP B CA 1
ATOM 4827 C C . ASP B 1 209 ? 12.227 13.07 -2.598 1 92.75 209 ASP B C 1
ATOM 4829 O O . ASP B 1 209 ? 13.125 12.227 -2.646 1 92.75 209 ASP B O 1
ATOM 4833 N N . GLY B 1 210 ? 11.461 13.312 -1.521 1 93.62 210 GLY B N 1
ATOM 4834 C CA . GLY B 1 210 ? 11.594 12.477 -0.338 1 93.62 210 GLY B CA 1
ATOM 4835 C C . GLY B 1 210 ? 12.578 13.031 0.677 1 93.62 210 GLY B C 1
ATOM 4836 O O . GLY B 1 210 ? 12.57 12.617 1.839 1 93.62 210 GLY B O 1
ATOM 4837 N N . ARG B 1 211 ? 13.43 14.055 0.322 1 94.88 211 ARG B N 1
ATOM 4838 C CA . ARG B 1 211 ? 14.523 14.492 1.184 1 94.88 211 ARG B CA 1
ATOM 4839 C C . ARG B 1 211 ? 14.594 16.016 1.238 1 94.88 211 ARG B C 1
ATOM 4841 O O . ARG B 1 211 ? 15.57 16.578 1.739 1 94.88 211 ARG B O 1
ATOM 4848 N N . ASN B 1 212 ? 13.609 16.656 0.693 1 96.69 212 ASN B N 1
ATOM 4849 C CA . ASN B 1 212 ? 13.781 18.109 0.553 1 96.69 212 ASN B CA 1
ATOM 4850 C C . ASN B 1 212 ? 12.609 18.859 1.162 1 96.69 212 ASN B C 1
ATOM 4852 O O . ASN B 1 212 ? 12.508 20.078 1.015 1 96.69 212 ASN B O 1
ATOM 4856 N N . ILE B 1 213 ? 11.711 18.172 1.834 1 97.88 213 ILE B N 1
ATOM 4857 C CA . ILE B 1 213 ? 10.609 18.828 2.535 1 97.88 213 ILE B CA 1
ATOM 4858 C C . ILE B 1 213 ? 11.172 19.828 3.541 1 97.88 213 ILE B C 1
ATOM 4860 O O . ILE B 1 213 ? 12.141 19.531 4.25 1 97.88 213 ILE B O 1
ATOM 4864 N N . ASN B 1 214 ? 10.734 21.094 3.609 1 97.38 214 ASN B N 1
ATOM 4865 C CA . ASN B 1 214 ? 11.039 22.156 4.555 1 97.38 214 ASN B CA 1
ATOM 4866 C C . ASN B 1 214 ? 12.484 22.641 4.406 1 97.38 214 ASN B C 1
ATOM 4868 O O . ASN B 1 214 ? 12.93 23.516 5.148 1 97.38 214 ASN B O 1
ATOM 4872 N N . ARG B 1 215 ? 13.234 22.062 3.473 1 96.62 215 ARG B N 1
ATOM 4873 C CA . ARG B 1 215 ? 14.648 22.406 3.367 1 96.62 215 ARG B CA 1
ATOM 4874 C C . ARG B 1 215 ? 14.828 23.812 2.805 1 96.62 215 ARG B C 1
ATOM 4876 O O . ARG B 1 215 ? 14.883 24 1.588 1 96.62 215 ARG B O 1
ATOM 4883 N N . GLY B 1 216 ? 14.969 24.766 3.717 1 96.19 216 GLY B N 1
ATOM 4884 C CA . GLY B 1 216 ? 15.164 26.141 3.316 1 96.19 216 GLY B CA 1
ATOM 4885 C C . GLY B 1 216 ? 13.938 26.766 2.678 1 96.19 216 GLY B C 1
ATOM 4886 O O . GLY B 1 216 ? 14.047 27.719 1.899 1 96.19 216 GLY B O 1
ATOM 4887 N N . CYS B 1 217 ? 12.82 26.266 2.879 1 97.25 217 CYS B N 1
ATOM 4888 C CA . CYS B 1 217 ? 11.578 26.734 2.27 1 97.25 217 CYS B CA 1
ATOM 4889 C C . CYS B 1 217 ? 10.398 26.547 3.215 1 97.25 217 CYS B C 1
ATOM 4891 O O . CYS B 1 217 ? 10.547 25.922 4.273 1 97.25 217 CYS B O 1
ATOM 4893 N N . GLY B 1 218 ? 9.258 27.203 2.895 1 97.81 218 GLY B N 1
ATOM 4894 C CA . GLY B 1 218 ? 8.039 27.062 3.672 1 97.81 218 GLY B CA 1
ATOM 4895 C C . GLY B 1 218 ? 7.867 28.141 4.715 1 97.81 218 GLY B C 1
ATOM 4896 O O . GLY B 1 218 ? 8.625 29.125 4.734 1 97.81 218 GLY B O 1
ATOM 4897 N N . SER B 1 219 ? 6.883 27.906 5.551 1 97.44 219 SER B N 1
ATOM 4898 C CA . SER B 1 219 ? 6.453 28.938 6.484 1 97.44 219 SER B CA 1
ATOM 4899 C C . SER B 1 219 ? 7.457 29.109 7.617 1 97.44 219 SER B C 1
ATOM 4901 O O . SER B 1 219 ? 7.41 30.094 8.352 1 97.44 219 SER B O 1
ATOM 4903 N N . THR B 1 220 ? 8.422 28.156 7.684 1 94.25 220 THR B N 1
ATOM 4904 C CA . THR B 1 220 ? 9.453 28.328 8.703 1 94.25 220 THR B CA 1
ATOM 4905 C C . THR B 1 220 ? 10.703 28.969 8.109 1 94.25 220 THR B C 1
ATOM 4907 O O . THR B 1 220 ? 11.656 29.281 8.828 1 94.25 220 THR B O 1
ATOM 4910 N N . HIS B 1 221 ? 10.766 29.109 6.84 1 95.88 221 HIS B N 1
ATOM 4911 C CA . HIS B 1 221 ? 11.828 29.781 6.105 1 95.88 221 HIS B CA 1
ATOM 4912 C C . HIS B 1 221 ? 11.266 30.719 5.051 1 95.88 221 HIS B C 1
ATOM 4914 O O . HIS B 1 221 ? 11.289 30.406 3.857 1 95.88 221 HIS B O 1
ATOM 4920 N N . MET B 1 222 ? 11.039 31.953 5.434 1 97.81 222 MET B N 1
ATOM 4921 C CA . MET B 1 222 ? 10.219 32.844 4.629 1 97.81 222 MET B CA 1
ATOM 4922 C C . MET B 1 222 ? 11.086 33.688 3.695 1 97.81 222 MET B C 1
ATOM 4924 O O . MET B 1 222 ? 10.57 34.344 2.787 1 97.81 222 MET B O 1
ATOM 4928 N N . ASP B 1 223 ? 12.344 33.656 3.812 1 97 223 ASP B N 1
ATOM 4929 C CA . ASP B 1 223 ? 13.25 34.594 3.16 1 97 223 ASP B CA 1
ATOM 4930 C C . ASP B 1 223 ? 13.102 34.531 1.642 1 97 223 ASP B C 1
ATOM 4932 O O . ASP B 1 223 ? 13.008 35.562 0.982 1 97 223 ASP B O 1
ATOM 4936 N N . HIS B 1 224 ? 13.109 33.344 1.13 1 97 224 HIS B N 1
ATOM 4937 C CA . HIS B 1 224 ? 13.039 33.188 -0.32 1 97 224 HIS B CA 1
ATOM 4938 C C . HIS B 1 224 ? 11.719 33.719 -0.861 1 97 224 HIS B C 1
ATOM 4940 O O . HIS B 1 224 ? 11.688 34.375 -1.916 1 97 224 HIS B O 1
ATOM 4946 N N . LEU B 1 225 ? 10.648 33.406 -0.223 1 98.38 225 LEU B N 1
ATOM 4947 C CA . LEU B 1 225 ? 9.344 33.906 -0.672 1 98.38 225 LEU B CA 1
ATOM 4948 C C . LEU B 1 225 ? 9.266 35.406 -0.608 1 98.38 225 LEU B C 1
ATOM 4950 O O . LEU B 1 225 ? 8.719 36.062 -1.512 1 98.38 225 LEU B O 1
ATOM 4954 N N . ARG B 1 226 ? 9.75 36 0.435 1 98.25 226 ARG B N 1
ATOM 4955 C CA . ARG B 1 226 ? 9.781 37.438 0.573 1 98.25 226 ARG B CA 1
ATOM 4956 C C . ARG B 1 226 ? 10.539 38.094 -0.586 1 98.25 226 ARG B C 1
ATOM 4958 O O . ARG B 1 226 ? 10.094 39.094 -1.139 1 98.25 226 ARG B O 1
ATOM 4965 N N . LEU B 1 227 ? 11.641 37.5 -0.92 1 97.38 227 LEU B N 1
ATOM 4966 C CA . LEU B 1 227 ? 12.445 38 -2.027 1 97.38 227 LEU B CA 1
ATOM 4967 C C . LEU B 1 227 ? 11.68 37.906 -3.344 1 97.38 227 LEU B C 1
ATOM 4969 O O . LEU B 1 227 ? 11.688 38.844 -4.137 1 97.38 227 LEU B O 1
ATOM 4973 N N . ILE B 1 228 ? 11.031 36.75 -3.578 1 96.88 228 ILE B N 1
ATOM 4974 C CA . ILE B 1 228 ? 10.266 36.531 -4.801 1 96.88 228 ILE B CA 1
ATOM 4975 C C . ILE B 1 228 ? 9.195 37.594 -4.945 1 96.88 228 ILE B C 1
ATOM 4977 O O . ILE B 1 228 ? 9.047 38.188 -6.016 1 96.88 228 ILE B O 1
ATOM 4981 N N . VAL B 1 229 ? 8.492 37.875 -3.873 1 98.12 229 VAL B N 1
ATOM 4982 C CA . VAL B 1 229 ? 7.379 38.844 -3.934 1 98.12 229 VAL B CA 1
ATOM 4983 C C . VAL B 1 229 ? 7.914 40.25 -4.117 1 98.12 229 VAL B C 1
ATOM 4985 O O . VAL B 1 229 ? 7.422 41 -4.961 1 98.12 229 VAL B O 1
ATOM 4988 N N . ARG B 1 230 ? 8.859 40.625 -3.359 1 95.88 230 ARG B N 1
ATOM 4989 C CA . ARG B 1 230 ? 9.422 41.969 -3.373 1 95.88 230 ARG B CA 1
ATOM 4990 C C . ARG B 1 230 ? 10.008 42.281 -4.742 1 95.88 230 ARG B C 1
ATOM 4992 O O . ARG B 1 230 ? 9.852 43.406 -5.23 1 95.88 230 ARG B O 1
ATOM 4999 N N . GLU B 1 231 ? 10.672 41.344 -5.305 1 96.06 231 GLU B N 1
ATOM 5000 C CA . GLU B 1 231 ? 11.391 41.594 -6.551 1 96.06 231 GLU B CA 1
ATOM 5001 C C . GLU B 1 231 ? 10.508 41.281 -7.762 1 96.06 231 GLU B C 1
ATOM 5003 O O . GLU B 1 231 ? 10.836 41.656 -8.883 1 96.06 231 GLU B O 1
ATOM 5008 N N . GLY B 1 232 ? 9.445 40.656 -7.457 1 93.19 232 GLY B N 1
ATOM 5009 C CA . GLY B 1 232 ? 8.539 40.312 -8.539 1 93.19 232 GLY B CA 1
ATOM 5010 C C . GLY B 1 232 ? 7.277 41.156 -8.555 1 93.19 232 GLY B C 1
ATOM 5011 O O . GLY B 1 232 ? 7.09 42.031 -7.695 1 93.19 232 GLY B O 1
ATOM 5012 N N . ASP B 1 233 ? 6.508 41.062 -9.57 1 92 233 ASP B N 1
ATOM 5013 C CA . ASP B 1 233 ? 5.219 41.75 -9.688 1 92 233 ASP B CA 1
ATOM 5014 C C . ASP B 1 233 ? 4.09 40.875 -9.141 1 92 233 ASP B C 1
ATOM 5016 O O . ASP B 1 233 ? 3.236 40.406 -9.906 1 92 233 ASP B O 1
ATOM 5020 N N . TYR B 1 234 ? 4.184 40.594 -7.77 1 97.81 234 TYR B N 1
ATOM 5021 C CA . TYR B 1 234 ? 3.143 39.812 -7.121 1 97.81 234 TYR B CA 1
ATOM 5022 C C . TYR B 1 234 ? 2.367 40.656 -6.109 1 97.81 234 TYR B C 1
ATOM 5024 O O . TYR B 1 234 ? 2.924 41.562 -5.488 1 97.81 234 TYR B O 1
ATOM 5032 N N . ASP B 1 235 ? 1.104 40.344 -5.992 1 98.31 235 ASP B N 1
ATOM 5033 C CA . ASP B 1 235 ? 0.261 41.031 -5.023 1 98.31 235 ASP B CA 1
ATOM 5034 C C . ASP B 1 235 ? 0.529 40.531 -3.605 1 98.31 235 ASP B C 1
ATOM 5036 O O . ASP B 1 235 ? 0.366 41.281 -2.639 1 98.31 235 ASP B O 1
ATOM 5040 N N . LEU B 1 236 ? 0.905 39.281 -3.488 1 98.75 236 LEU B N 1
ATOM 5041 C CA . LEU B 1 236 ? 1.201 38.688 -2.193 1 98.75 236 LEU B CA 1
ATOM 5042 C C . LEU B 1 236 ? 1.872 37.312 -2.365 1 98.75 236 LEU B C 1
ATOM 5044 O O . LEU B 1 236 ? 1.958 36.812 -3.48 1 98.75 236 LEU B O 1
ATOM 5048 N N . GLY B 1 237 ? 2.451 36.812 -1.295 1 98.88 237 GLY B N 1
ATOM 5049 C CA . GLY B 1 237 ? 2.963 35.438 -1.201 1 98.88 237 GLY B CA 1
ATOM 5050 C C . GLY B 1 237 ? 2.352 34.656 -0.061 1 98.88 237 GLY B C 1
ATOM 5051 O O . GLY B 1 237 ? 1.938 35.219 0.949 1 98.88 237 GLY B O 1
ATOM 5052 N N . ILE B 1 238 ? 2.246 33.375 -0.199 1 98.94 238 ILE B N 1
ATOM 5053 C CA . ILE B 1 238 ? 1.766 32.469 0.839 1 98.94 238 ILE B CA 1
ATOM 5054 C C . ILE B 1 238 ? 2.729 31.281 0.987 1 98.94 238 ILE B C 1
ATOM 5056 O O . ILE B 1 238 ? 3.145 30.688 -0.008 1 98.94 238 ILE B O 1
ATOM 5060 N N . ALA B 1 239 ? 3.096 30.969 2.211 1 98.88 239 ALA B N 1
ATOM 5061 C CA . ALA B 1 239 ? 3.949 29.812 2.49 1 98.88 239 ALA B CA 1
ATOM 5062 C C . ALA B 1 239 ? 3.248 28.828 3.412 1 98.88 239 ALA B C 1
ATOM 5064 O O . ALA B 1 239 ? 2.562 29.219 4.355 1 98.88 239 ALA B O 1
ATOM 5065 N N . PHE B 1 240 ? 3.383 27.578 3.107 1 98.69 240 PHE B N 1
ATOM 5066 C CA . PHE B 1 240 ? 2.887 26.484 3.941 1 98.69 240 PHE B CA 1
ATOM 5067 C C . PHE B 1 240 ? 4.039 25.719 4.574 1 98.69 240 PHE B C 1
ATOM 5069 O O . PHE B 1 240 ? 5.199 25.906 4.203 1 98.69 240 PHE B O 1
ATOM 5076 N N . ASP B 1 241 ? 3.797 24.922 5.602 1 97.31 241 ASP B N 1
ATOM 5077 C CA . ASP B 1 241 ? 4.824 24.016 6.121 1 97.31 241 ASP B CA 1
ATOM 5078 C C . ASP B 1 241 ? 4.637 22.609 5.586 1 97.31 241 ASP B C 1
ATOM 5080 O O . ASP B 1 241 ? 3.811 22.375 4.703 1 97.31 241 ASP B O 1
ATOM 5084 N N . GLY B 1 242 ? 5.371 21.672 6.035 1 97.69 242 GLY B N 1
ATOM 5085 C CA . GLY B 1 242 ? 5.492 20.359 5.453 1 97.69 242 GLY B CA 1
ATOM 5086 C C . GLY B 1 242 ? 4.168 19.625 5.355 1 97.69 242 GLY B C 1
ATOM 5087 O O . GLY B 1 242 ? 3.902 18.938 4.363 1 97.69 242 GLY B O 1
ATOM 5088 N N . ASP B 1 243 ? 3.312 19.688 6.414 1 97.75 243 ASP B N 1
ATOM 5089 C CA . ASP B 1 243 ? 2.033 18.984 6.359 1 97.75 243 ASP B CA 1
ATOM 5090 C C . ASP B 1 243 ? 0.88 19.969 6.16 1 97.75 243 ASP B C 1
ATOM 5092 O O . ASP B 1 243 ? -0.289 19.578 6.25 1 97.75 243 ASP B O 1
ATOM 5096 N N . ALA B 1 244 ? 1.159 21.281 5.977 1 98.5 244 ALA B N 1
ATOM 5097 C CA . ALA B 1 244 ? 0.264 22.344 5.539 1 98.5 244 ALA B CA 1
ATOM 5098 C C . ALA B 1 244 ? -0.873 22.547 6.535 1 98.5 244 ALA B C 1
ATOM 5100 O O . ALA B 1 244 ? -2.021 22.766 6.141 1 98.5 244 ALA B O 1
ATOM 5101 N N . ASP B 1 245 ? -0.515 22.453 7.84 1 97.44 245 ASP B N 1
ATOM 5102 C CA . ASP B 1 245 ? -1.522 22.844 8.82 1 97.44 245 ASP B CA 1
ATOM 5103 C C . ASP B 1 245 ? -1.336 24.312 9.242 1 97.44 245 ASP B C 1
ATOM 5105 O O . ASP B 1 245 ? -2.105 24.828 10.047 1 97.44 245 ASP B O 1
ATOM 5109 N N . ARG B 1 246 ? -0.329 24.984 8.594 1 96.44 246 ARG B N 1
ATOM 5110 C CA . ARG B 1 246 ? -0.061 26.406 8.812 1 96.44 246 ARG B CA 1
ATOM 5111 C C . ARG B 1 246 ? 0.038 27.156 7.484 1 96.44 246 ARG B C 1
ATOM 5113 O O . ARG B 1 246 ? 0.314 26.547 6.445 1 96.44 246 ARG B O 1
ATOM 5120 N N . ALA B 1 247 ? -0.169 28.438 7.605 1 98.56 247 ALA B N 1
ATOM 5121 C CA . ALA B 1 247 ? 0.09 29.344 6.488 1 98.56 247 ALA B CA 1
ATOM 5122 C C . ALA B 1 247 ? 0.604 30.703 6.984 1 98.56 247 ALA B C 1
ATOM 5124 O O . ALA B 1 247 ? 0.154 31.203 8.016 1 98.56 247 ALA B O 1
ATOM 5125 N N . LEU B 1 248 ? 1.554 31.234 6.316 1 98.75 248 LEU B N 1
ATOM 5126 C CA . LEU B 1 248 ? 2.002 32.594 6.5 1 98.75 248 LEU B CA 1
ATOM 5127 C C . LEU B 1 248 ? 1.973 33.375 5.184 1 98.75 248 LEU B C 1
ATOM 5129 O O . LEU B 1 248 ? 2.047 32.781 4.109 1 98.75 248 LEU B O 1
ATOM 5133 N N . PHE B 1 249 ? 1.827 34.688 5.281 1 98.88 249 PHE B N 1
ATOM 5134 C CA . PHE B 1 249 ? 1.738 35.5 4.09 1 98.88 249 PHE B CA 1
ATOM 5135 C C . PHE B 1 249 ? 2.93 36.469 4 1 98.88 249 PHE B C 1
ATOM 5137 O O . PHE B 1 249 ? 3.637 36.656 4.988 1 98.88 249 PHE B O 1
ATOM 5144 N N . VAL B 1 250 ? 3.16 36.906 2.781 1 98.75 250 VAL B N 1
ATOM 5145 C CA . VAL B 1 250 ? 4.008 38.031 2.453 1 98.75 250 VAL B CA 1
ATOM 5146 C C . VAL B 1 250 ? 3.195 39.094 1.698 1 98.75 250 VAL B C 1
ATOM 5148 O O . VAL B 1 250 ? 2.504 38.75 0.729 1 98.75 250 VAL B O 1
ATOM 5151 N N . ASP B 1 251 ? 3.244 40.312 2.193 1 98.56 251 ASP B N 1
ATOM 5152 C CA . ASP B 1 251 ? 2.516 41.344 1.47 1 98.56 251 ASP B CA 1
ATOM 5153 C C . ASP B 1 251 ? 3.287 41.812 0.233 1 98.56 251 ASP B C 1
ATOM 5155 O O . ASP B 1 251 ? 4.371 41.281 -0.053 1 98.56 251 ASP B O 1
ATOM 5159 N N . SER B 1 252 ? 2.723 42.75 -0.552 1 98.31 252 SER B N 1
ATOM 5160 C CA . SER B 1 252 ? 3.279 43.125 -1.849 1 98.31 252 SER B CA 1
ATOM 5161 C C . SER B 1 252 ? 4.645 43.781 -1.694 1 98.31 252 SER B C 1
ATOM 5163 O O . SER B 1 252 ? 5.414 43.875 -2.654 1 98.31 252 SER B O 1
ATOM 5165 N N . ARG B 1 253 ? 4.996 44.219 -0.501 1 97.75 253 ARG B N 1
ATOM 5166 C CA . ARG B 1 253 ? 6.234 44.938 -0.234 1 97.75 253 ARG B CA 1
ATOM 5167 C C . ARG B 1 253 ? 7.289 44 0.37 1 97.75 253 ARG B C 1
ATOM 5169 O O . ARG B 1 253 ? 8.406 44.438 0.666 1 97.75 253 ARG B O 1
ATOM 5176 N N . GLY B 1 254 ? 6.898 42.719 0.599 1 97.75 254 GLY B N 1
ATOM 5177 C CA . GLY B 1 254 ? 7.836 41.75 1.132 1 97.75 254 GLY B CA 1
ATOM 5178 C C . GLY B 1 254 ? 7.77 41.625 2.641 1 97.75 254 GLY B C 1
ATOM 5179 O O . GLY B 1 254 ? 8.602 40.938 3.248 1 97.75 254 GLY B O 1
ATOM 5180 N N . ASN B 1 255 ? 6.805 42.25 3.277 1 97.38 255 ASN B N 1
ATOM 5181 C CA . ASN B 1 255 ? 6.656 42.156 4.723 1 97.38 255 ASN B CA 1
ATOM 5182 C C . ASN B 1 255 ? 5.93 40.875 5.125 1 97.38 255 ASN B C 1
ATOM 5184 O O . ASN B 1 255 ? 5.012 40.438 4.434 1 97.38 255 ASN B O 1
ATOM 5188 N N . MET B 1 256 ? 6.316 40.406 6.301 1 97 256 MET B N 1
ATOM 5189 C CA . MET B 1 256 ? 5.707 39.156 6.809 1 97 256 MET B CA 1
ATOM 5190 C C . MET B 1 256 ? 4.348 39.438 7.434 1 97 256 MET B C 1
ATOM 5192 O O . MET B 1 256 ? 4.211 40.375 8.242 1 97 256 MET B O 1
ATOM 5196 N N . ILE B 1 257 ? 3.367 38.781 6.988 1 98 257 ILE B N 1
ATOM 5197 C CA . ILE B 1 257 ? 2.041 38.75 7.598 1 98 257 ILE B CA 1
ATOM 5198 C C . ILE B 1 257 ? 1.843 37.406 8.328 1 98 257 ILE B C 1
ATOM 5200 O O . ILE B 1 257 ? 1.729 36.375 7.699 1 98 257 ILE B O 1
ATOM 5204 N N . HIS B 1 258 ? 1.856 37.469 9.672 1 95.88 258 HIS B N 1
ATOM 5205 C CA . HIS B 1 258 ? 1.821 36.219 10.43 1 95.88 258 HIS B CA 1
ATOM 5206 C C . HIS B 1 258 ? 0.473 36.031 11.117 1 95.88 258 HIS B C 1
ATOM 5208 O O . HIS B 1 258 ? -0.511 36.688 10.75 1 95.88 258 HIS B O 1
ATOM 5214 N N . GLY B 1 259 ? 0.368 35.062 11.992 1 97.56 259 GLY B N 1
ATOM 5215 C CA . GLY B 1 259 ? -0.893 34.625 12.562 1 97.56 259 GLY B CA 1
ATOM 5216 C C . GLY B 1 259 ? -1.664 35.719 13.25 1 97.56 259 GLY B C 1
ATOM 5217 O O . GLY B 1 259 ? -2.893 35.781 13.164 1 97.56 259 GLY B O 1
ATOM 5218 N N . ASP B 1 260 ? -0.986 36.656 13.883 1 96.88 260 ASP B N 1
ATOM 5219 C CA . ASP B 1 260 ? -1.665 37.75 14.562 1 96.88 260 ASP B CA 1
ATOM 5220 C C . ASP B 1 260 ? -2.402 38.656 13.57 1 96.88 260 ASP B C 1
ATOM 5222 O O . ASP B 1 260 ? -3.512 39.125 13.844 1 96.88 260 ASP B O 1
ATOM 5226 N N . HIS B 1 261 ? -1.741 38.938 12.453 1 98.25 261 HIS B N 1
ATOM 5227 C CA . HIS B 1 261 ? -2.391 39.719 11.406 1 98.25 261 HIS B CA 1
ATOM 5228 C C . HIS B 1 261 ? -3.648 39.031 10.898 1 98.25 261 HIS B C 1
ATOM 5230 O O . HIS B 1 261 ? -4.695 39.656 10.75 1 98.25 261 HIS B O 1
ATOM 5236 N N . MET B 1 262 ? -3.508 37.75 10.656 1 98.62 262 MET B N 1
ATOM 5237 C CA . MET B 1 262 ? -4.613 36.969 10.117 1 98.62 262 MET B CA 1
ATOM 5238 C C . MET B 1 262 ? -5.781 36.906 11.094 1 98.62 262 MET B C 1
ATOM 5240 O O . MET B 1 262 ? -6.941 36.969 10.688 1 98.62 262 MET B O 1
ATOM 5244 N N . LEU B 1 263 ? -5.453 36.781 12.367 1 98.69 263 LEU B N 1
ATOM 5245 C CA . LEU B 1 263 ? -6.48 36.75 13.398 1 98.69 263 LEU B CA 1
ATOM 5246 C C . LEU B 1 263 ? -7.242 38.062 13.461 1 98.69 263 LEU B C 1
ATOM 5248 O O . LEU B 1 263 ? -8.477 38.062 13.555 1 98.69 263 LEU B O 1
ATOM 5252 N N . LEU B 1 264 ? -6.574 39.188 13.375 1 98.56 264 LEU B N 1
ATOM 5253 C CA . LEU B 1 264 ? -7.23 40.5 13.406 1 98.56 264 LEU B CA 1
ATOM 5254 C C . LEU B 1 264 ? -8.164 40.656 12.211 1 98.56 264 LEU B C 1
ATOM 5256 O O . LEU B 1 264 ? -9.336 41 12.383 1 98.56 264 LEU B O 1
ATOM 5260 N N . LEU B 1 265 ? -7.594 40.406 11.062 1 98.69 265 LEU B N 1
ATOM 5261 C CA . LEU B 1 265 ? -8.336 40.562 9.82 1 98.69 265 LEU B CA 1
ATOM 5262 C C . LEU B 1 265 ? -9.586 39.688 9.812 1 98.69 265 LEU B C 1
ATOM 5264 O O . LEU B 1 265 ? -10.68 40.156 9.5 1 98.69 265 LEU B O 1
ATOM 5268 N N . SER B 1 266 ? -9.445 38.438 10.188 1 98.75 266 SER B N 1
ATOM 5269 C CA . SER B 1 266 ? -10.539 37.469 10.148 1 98.75 266 SER B CA 1
ATOM 5270 C C . SER B 1 266 ? -11.586 37.781 11.211 1 98.75 266 SER B C 1
ATOM 5272 O O . SER B 1 266 ? -12.789 37.625 10.977 1 98.75 266 SER B O 1
ATOM 5274 N N . ALA B 1 267 ? -11.133 38.156 12.398 1 98.69 267 ALA B N 1
ATOM 5275 C CA . ALA B 1 267 ? -12.07 38.469 13.477 1 98.69 267 ALA B CA 1
ATOM 5276 C C . ALA B 1 267 ? -13 39.594 13.07 1 98.69 267 ALA B C 1
ATOM 5278 O O . ALA B 1 267 ? -14.211 39.531 13.305 1 98.69 267 ALA B O 1
ATOM 5279 N N . ARG B 1 268 ? -12.438 40.625 12.445 1 98.31 268 ARG B N 1
ATOM 5280 C CA . ARG B 1 268 ? -13.203 41.781 12.016 1 98.31 268 ARG B CA 1
ATOM 5281 C C . ARG B 1 268 ? -14.172 41.406 10.898 1 98.31 268 ARG B C 1
ATOM 5283 O O . ARG B 1 268 ? -15.352 41.75 10.945 1 98.31 268 ARG B O 1
ATOM 5290 N N . ALA B 1 269 ? -13.664 40.719 9.93 1 98.38 269 ALA B N 1
ATOM 5291 C CA . ALA B 1 269 ? -14.469 40.375 8.758 1 98.38 269 ALA B CA 1
ATOM 5292 C C . ALA B 1 269 ? -15.617 39.438 9.141 1 98.38 269 ALA B C 1
ATOM 5294 O O . ALA B 1 269 ? -16.703 39.5 8.562 1 98.38 269 ALA B O 1
ATOM 5295 N N . ARG B 1 270 ? -15.383 38.531 10.141 1 97.75 270 ARG B N 1
ATOM 5296 C CA . ARG B 1 270 ? -16.344 37.5 10.492 1 97.75 270 ARG B CA 1
ATOM 5297 C C . ARG B 1 270 ? -17.281 37.969 11.602 1 97.75 270 ARG B C 1
ATOM 5299 O O . ARG B 1 270 ? -18.297 37.344 11.875 1 97.75 270 ARG B O 1
ATOM 5306 N N . GLY B 1 271 ? -16.984 39.094 12.188 1 96.81 271 GLY B N 1
ATOM 5307 C CA . GLY B 1 271 ? -17.781 39.562 13.297 1 96.81 271 GLY B CA 1
ATOM 5308 C C . GLY B 1 271 ? -17.703 38.688 14.531 1 96.81 271 GLY B C 1
ATOM 5309 O O . GLY B 1 271 ? -18.719 38.344 15.117 1 96.81 271 GLY B O 1
ATOM 5310 N N . GLU B 1 272 ? -16.453 38.312 14.898 1 97.12 272 GLU B N 1
ATOM 5311 C CA . GLU B 1 272 ? -16.234 37.5 16.078 1 97.12 272 GLU B CA 1
ATOM 5312 C C . GLU B 1 272 ? -16.406 38.312 17.359 1 97.12 272 GLU B C 1
ATOM 5314 O O . GLU B 1 272 ? -16.297 39.531 17.344 1 97.12 272 GLU B O 1
ATOM 5319 N N . LYS B 1 273 ? -16.703 37.594 18.438 1 96.38 273 LYS B N 1
ATOM 5320 C CA . LYS B 1 273 ? -16.766 38.25 19.75 1 96.38 273 LYS B CA 1
ATOM 5321 C C . LYS B 1 273 ? -15.406 38.188 20.453 1 96.38 273 LYS B C 1
ATOM 5323 O O . LYS B 1 273 ? -15.094 39.062 21.266 1 96.38 273 LYS B O 1
ATOM 5328 N N . ALA B 1 274 ? -14.711 37.156 20.125 1 98.12 274 ALA B N 1
ATOM 5329 C CA . ALA B 1 274 ? -13.414 36.938 20.766 1 98.12 274 ALA B CA 1
ATOM 5330 C C . ALA B 1 274 ? -12.516 36.062 19.891 1 98.12 274 ALA B C 1
ATOM 5332 O O . ALA B 1 274 ? -13 35.344 19 1 98.12 274 ALA B O 1
ATOM 5333 N N . VAL B 1 275 ? -11.289 36.219 20.156 1 98.31 275 VAL B N 1
ATOM 5334 C CA . VAL B 1 275 ? -10.258 35.406 19.531 1 98.31 275 VAL B CA 1
ATOM 5335 C C . VAL B 1 275 ? -9.43 34.719 20.609 1 98.31 275 VAL B C 1
ATOM 5337 O O . VAL B 1 275 ? -9.164 35.281 21.672 1 98.31 275 VAL B O 1
ATOM 5340 N N . VAL B 1 276 ? -9.117 33.438 20.359 1 98.44 276 VAL B N 1
ATOM 5341 C CA . VAL B 1 276 ? -8.273 32.688 21.297 1 98.44 276 VAL B CA 1
ATOM 5342 C C . VAL B 1 276 ? -6.863 32.562 20.719 1 98.44 276 VAL B C 1
ATOM 5344 O O . VAL B 1 276 ? -6.688 32.125 19.578 1 98.44 276 VAL B O 1
ATOM 5347 N N . ALA B 1 277 ? -5.891 32.938 21.422 1 97.38 277 ALA B N 1
ATOM 5348 C CA . ALA B 1 277 ? -4.488 32.812 21.031 1 97.38 277 ALA B CA 1
ATOM 5349 C C . ALA B 1 277 ? -3.627 32.375 22.219 1 97.38 277 ALA B C 1
ATOM 5351 O O . ALA B 1 277 ? -4.145 31.938 23.25 1 97.38 277 ALA B O 1
ATOM 5352 N N . THR B 1 278 ? -2.293 32.406 22.047 1 92.81 278 THR B N 1
ATOM 5353 C CA . THR B 1 278 ? -1.428 31.969 23.141 1 92.81 278 THR B CA 1
ATOM 5354 C C . THR B 1 278 ? -0.799 33.156 23.844 1 92.81 278 THR B C 1
ATOM 5356 O O . THR B 1 278 ? -0.967 34.312 23.406 1 92.81 278 THR B O 1
ATOM 5359 N N . ILE B 1 279 ? -0.118 32.875 24.859 1 86.12 279 ILE B N 1
ATOM 5360 C CA . ILE B 1 279 ? 0.561 33.906 25.656 1 86.12 279 ILE B CA 1
ATOM 5361 C C . ILE B 1 279 ? 1.669 34.531 24.812 1 86.12 279 ILE B C 1
ATOM 5363 O O . ILE B 1 279 ? 2.176 35.594 25.156 1 86.12 279 ILE B O 1
ATOM 5367 N N . MET B 1 280 ? 1.916 33.969 23.688 1 84.94 280 MET B N 1
ATOM 5368 C CA . MET B 1 280 ? 2.98 34.5 22.828 1 84.94 280 MET B CA 1
ATOM 5369 C C . MET B 1 280 ? 2.447 35.562 21.891 1 84.94 280 MET B C 1
ATOM 5371 O O . MET B 1 280 ? 3.221 36.312 21.297 1 84.94 280 MET B O 1
ATOM 5375 N N . THR B 1 281 ? 1.213 35.688 21.797 1 91.88 281 THR B N 1
ATOM 5376 C CA . THR B 1 281 ? 0.599 36.688 20.906 1 91.88 281 THR B CA 1
ATOM 5377 C C . THR B 1 281 ? 0.984 38.094 21.344 1 91.88 281 THR B C 1
ATOM 5379 O O . THR B 1 281 ? 0.988 38.406 22.531 1 91.88 281 THR B O 1
ATOM 5382 N N . ASN B 1 282 ? 1.313 38.906 20.359 1 91.31 282 ASN B N 1
ATOM 5383 C CA . ASN B 1 282 ? 1.761 40.25 20.625 1 91.31 282 ASN B CA 1
ATOM 5384 C C . ASN B 1 282 ? 0.635 41.125 21.188 1 91.31 282 ASN B C 1
ATOM 5386 O O . ASN B 1 282 ? -0.513 41.031 20.75 1 91.31 282 ASN B O 1
ATOM 5390 N N . MET B 1 283 ? 0.959 42 22.047 1 91.56 283 MET B N 1
ATOM 5391 C CA . MET B 1 283 ? -0.035 42.844 22.703 1 91.56 283 MET B CA 1
ATOM 5392 C C . MET B 1 283 ? -0.692 43.781 21.703 1 91.56 283 MET B C 1
ATOM 5394 O O . MET B 1 283 ? -1.831 44.219 21.906 1 91.56 283 MET B O 1
ATOM 5398 N N . ALA B 1 284 ? 0.034 44.125 20.641 1 92.75 284 ALA B N 1
ATOM 5399 C CA . ALA B 1 284 ? -0.545 45 19.625 1 92.75 284 ALA B CA 1
ATOM 5400 C C . ALA B 1 284 ? -1.855 44.406 19.094 1 92.75 284 ALA B C 1
ATOM 5402 O O . ALA B 1 284 ? -2.791 45.156 18.797 1 92.75 284 ALA B O 1
ATOM 5403 N N . LEU B 1 285 ? -1.854 43.094 18.969 1 95.56 285 LEU B N 1
ATOM 5404 C CA . LEU B 1 285 ? -3.094 42.469 18.516 1 95.56 285 LEU B CA 1
ATOM 5405 C C . LEU B 1 285 ? -4.207 42.688 19.547 1 95.56 285 LEU B C 1
ATOM 5407 O O . LEU B 1 285 ? -5.344 43 19.172 1 95.56 285 LEU B O 1
ATOM 5411 N N . GLU B 1 286 ? -3.922 42.5 20.781 1 94 286 GLU B N 1
ATOM 5412 C CA . GLU B 1 286 ? -4.906 42.688 21.844 1 94 286 GLU B CA 1
ATOM 5413 C C . GLU B 1 286 ? -5.488 44.094 21.812 1 94 286 GLU B C 1
ATOM 5415 O O . GLU B 1 286 ? -6.703 44.281 21.938 1 94 286 GLU B O 1
ATOM 5420 N N . VAL B 1 287 ? -4.641 45.031 21.625 1 91.75 287 VAL B N 1
ATOM 5421 C CA . VAL B 1 287 ? -5.059 46.438 21.609 1 91.75 287 VAL B CA 1
ATOM 5422 C C . VAL B 1 287 ? -5.973 46.688 20.406 1 91.75 287 VAL B C 1
ATOM 5424 O O . VAL B 1 287 ? -7.031 47.312 20.531 1 91.75 287 VAL B O 1
ATOM 5427 N N . LYS B 1 288 ? -5.566 46.188 19.266 1 94.94 288 LYS B N 1
ATOM 5428 C CA . LYS B 1 288 ? -6.352 46.406 18.062 1 94.94 288 LYS B CA 1
ATOM 5429 C C . LYS B 1 288 ? -7.695 45.688 18.125 1 94.94 288 LYS B C 1
ATOM 5431 O O . LYS B 1 288 ? -8.703 46.188 17.625 1 94.94 288 LYS B O 1
ATOM 5436 N N . LEU B 1 289 ? -7.684 44.531 18.719 1 96.69 289 LEU B N 1
ATOM 5437 C CA . LEU B 1 289 ? -8.945 43.812 18.938 1 96.69 289 LEU B CA 1
ATOM 5438 C C . LEU B 1 289 ? -9.859 44.625 19.859 1 96.69 289 LEU B C 1
ATOM 5440 O O . LEU B 1 289 ? -11.055 44.75 19.578 1 96.69 289 LEU B O 1
ATOM 5444 N N . GLN B 1 290 ? -9.344 45.156 20.891 1 94.19 290 GLN B N 1
ATOM 5445 C CA . GLN B 1 290 ? -10.117 45.938 21.844 1 94.19 290 GLN B CA 1
ATOM 5446 C C . GLN B 1 290 ? -10.719 47.188 21.172 1 94.19 290 GLN B C 1
ATOM 5448 O O . GLN B 1 290 ? -11.867 47.531 21.438 1 94.19 290 GLN B O 1
ATOM 5453 N N . GLU B 1 291 ? -9.922 47.75 20.375 1 94.31 291 GLU B N 1
ATOM 5454 C CA . GLU B 1 291 ? -10.406 48.906 19.625 1 94.31 291 GLU B CA 1
ATOM 5455 C C . GLU B 1 291 ? -11.617 48.531 18.781 1 94.31 291 GLU B C 1
ATOM 5457 O O . GLU B 1 291 ? -12.477 49.406 18.516 1 94.31 291 GLU B O 1
ATOM 5462 N N . ALA B 1 292 ? -11.648 47.312 18.375 1 94.94 292 ALA B N 1
ATOM 5463 C CA . ALA B 1 292 ? -12.75 46.844 17.531 1 94.94 292 ALA B CA 1
ATOM 5464 C C . ALA B 1 292 ? -13.859 46.25 18.375 1 94.94 292 ALA B C 1
ATOM 5466 O O . ALA B 1 292 ? -14.82 45.688 17.828 1 94.94 292 ALA B O 1
ATOM 5467 N N . GLY B 1 293 ? -13.734 46.25 19.703 1 95.94 293 GLY B N 1
ATOM 5468 C CA . GLY B 1 293 ? -14.75 45.719 20.594 1 95.94 293 GLY B CA 1
ATOM 5469 C C . GLY B 1 293 ? -14.656 44.219 20.781 1 95.94 293 GLY B C 1
ATOM 5470 O O . GLY B 1 293 ? -15.633 43.562 21.156 1 95.94 293 GLY B O 1
ATOM 5471 N N . LEU B 1 294 ? -13.531 43.656 20.453 1 97.12 294 LEU B N 1
ATOM 5472 C CA . LEU B 1 294 ? -13.305 42.219 20.562 1 97.12 294 LEU B CA 1
ATOM 5473 C C . LEU B 1 294 ? -12.367 41.906 21.719 1 97.12 294 LEU B C 1
ATOM 5475 O O . LEU B 1 294 ? -11.586 42.781 22.141 1 97.12 294 LEU B O 1
ATOM 5479 N N . THR B 1 295 ? -12.469 40.719 22.188 1 96.5 295 THR B N 1
ATOM 5480 C CA . THR B 1 295 ? -11.617 40.281 23.297 1 96.5 295 THR B CA 1
ATOM 5481 C C . THR B 1 295 ? -10.609 39.25 22.828 1 96.5 295 THR B C 1
ATOM 5483 O O . THR B 1 295 ? -10.906 38.438 21.938 1 96.5 295 THR B O 1
ATOM 5486 N N . LEU B 1 296 ? -9.477 39.312 23.469 1 96.88 296 LEU B N 1
ATOM 5487 C CA . LEU B 1 296 ? -8.453 38.281 23.266 1 96.88 296 LEU B CA 1
ATOM 5488 C C . LEU B 1 296 ? -8.352 37.344 24.469 1 96.88 296 LEU B C 1
ATOM 5490 O O . LEU B 1 296 ? -8.125 37.812 25.594 1 96.88 296 LEU B O 1
ATOM 5494 N N . GLU B 1 297 ? -8.555 36.094 24.219 1 97.06 297 GLU B N 1
ATOM 5495 C CA . GLU B 1 297 ? -8.305 35.094 25.234 1 97.06 297 GLU B CA 1
ATOM 5496 C C . GLU B 1 297 ? -6.949 34.438 25.031 1 97.06 297 GLU B C 1
ATOM 5498 O O . GLU B 1 297 ? -6.66 33.938 23.938 1 97.06 297 GLU B O 1
ATOM 5503 N N . ARG B 1 298 ? -6.184 34.438 26.094 1 94.5 298 ARG B N 1
ATOM 5504 C CA . ARG B 1 298 ? -4.852 33.844 25.969 1 94.5 298 ARG B CA 1
ATOM 5505 C C . ARG B 1 298 ? -4.785 32.469 26.625 1 94.5 298 ARG B C 1
ATOM 5507 O O . ARG B 1 298 ? -5.375 32.281 27.688 1 94.5 298 ARG B O 1
ATOM 5514 N N . THR B 1 299 ? -4.168 31.531 25.938 1 93.06 299 THR B N 1
ATOM 5515 C CA . THR B 1 299 ? -3.9 30.203 26.469 1 93.06 299 THR B CA 1
ATOM 5516 C C . THR B 1 299 ? -2.398 29.938 26.547 1 93.06 299 THR B C 1
ATOM 5518 O O . THR B 1 299 ? -1.598 30.766 26.109 1 93.06 299 THR B O 1
ATOM 5521 N N . ALA B 1 300 ? -2.002 28.797 27.125 1 83.88 300 ALA B N 1
ATOM 5522 C CA . ALA B 1 300 ? -0.618 28.344 27.047 1 83.88 300 ALA B CA 1
ATOM 5523 C C . ALA B 1 300 ? -0.209 28.078 25.594 1 83.88 300 ALA B C 1
ATOM 5525 O O . ALA B 1 300 ? -1.061 28.031 24.703 1 83.88 300 ALA B O 1
ATOM 5526 N N . VAL B 1 301 ? 1.021 27.984 25.438 1 81.81 301 VAL B N 1
ATOM 5527 C CA . VAL B 1 301 ? 1.538 27.781 24.094 1 81.81 301 VAL B CA 1
ATOM 5528 C C . VAL B 1 301 ? 1.136 26.391 23.594 1 81.81 301 VAL B C 1
ATOM 5530 O O . VAL B 1 301 ? 1.223 25.406 24.328 1 81.81 301 VAL B O 1
ATOM 5533 N N . GLY B 1 302 ? 0.619 26.359 22.375 1 82.88 302 GLY B N 1
ATOM 5534 C CA . GLY B 1 302 ? 0.215 25.094 21.766 1 82.88 302 GLY B CA 1
ATOM 5535 C C . GLY B 1 302 ? -1.185 25.141 21.188 1 82.88 302 GLY B C 1
ATOM 5536 O O . GLY B 1 302 ? -2.123 25.594 21.844 1 82.88 302 GLY B O 1
ATOM 5537 N N . ASP B 1 303 ? -1.303 24.562 19.984 1 86.38 303 ASP B N 1
ATOM 5538 C CA . ASP B 1 303 ? -2.586 24.594 19.281 1 86.38 303 ASP B CA 1
ATOM 5539 C C . ASP B 1 303 ? -3.641 23.797 20.047 1 86.38 303 ASP B C 1
ATOM 5541 O O . ASP B 1 303 ? -4.836 24.094 19.953 1 86.38 303 ASP B O 1
ATOM 5545 N N . ARG B 1 304 ? -3.197 22.875 20.844 1 83.88 304 ARG B N 1
ATOM 5546 C CA . ARG B 1 304 ? -4.125 22.062 21.641 1 83.88 304 ARG B CA 1
ATOM 5547 C C . ARG B 1 304 ? -4.875 22.922 22.641 1 83.88 304 ARG B C 1
ATOM 5549 O O . ARG B 1 304 ? -6.082 22.75 22.844 1 83.88 304 ARG B O 1
ATOM 5556 N N . TYR B 1 305 ? -4.156 23.828 23.25 1 86.81 305 TYR B N 1
ATOM 5557 C CA . TYR B 1 305 ? -4.77 24.688 24.266 1 86.81 305 TYR B CA 1
ATOM 5558 C C . TYR B 1 305 ? -5.699 25.703 23.625 1 86.81 305 TYR B C 1
ATOM 5560 O O . TYR B 1 305 ? -6.742 26.047 24.188 1 86.81 305 TYR B O 1
ATOM 5568 N N . VAL B 1 306 ? -5.301 26.141 22.5 1 94.5 306 VAL B N 1
ATOM 5569 C CA . VAL B 1 306 ? -6.172 27.047 21.766 1 94.5 306 VAL B CA 1
ATOM 5570 C C . VAL B 1 306 ? -7.473 26.328 21.391 1 94.5 306 VAL B C 1
ATOM 5572 O O . VAL B 1 306 ? -8.562 26.859 21.609 1 94.5 306 VAL B O 1
ATOM 5575 N N . HIS B 1 307 ? -7.305 25.141 20.891 1 93.88 307 HIS B N 1
ATOM 5576 C CA . HIS B 1 307 ? -8.445 24.328 20.484 1 93.88 307 HIS B CA 1
ATOM 5577 C C . HIS B 1 307 ? -9.375 24.062 21.656 1 93.88 307 HIS B C 1
ATOM 5579 O O . HIS B 1 307 ? -10.594 24.234 21.547 1 93.88 307 HIS B O 1
ATOM 5585 N N . GLU B 1 308 ? -8.836 23.703 22.797 1 90.69 308 GLU B N 1
ATOM 5586 C CA . GLU B 1 308 ? -9.617 23.406 23.984 1 90.69 308 GLU B CA 1
ATOM 5587 C C . GLU B 1 308 ? -10.383 24.641 24.469 1 90.69 308 GLU B C 1
ATOM 5589 O O . GLU B 1 308 ? -11.555 24.531 24.844 1 90.69 308 GLU B O 1
ATOM 5594 N N . ARG B 1 309 ? -9.711 25.766 24.438 1 95.69 309 ARG B N 1
ATOM 5595 C CA . ARG B 1 309 ? -10.352 27 24.875 1 95.69 309 ARG B CA 1
ATOM 5596 C C . ARG B 1 309 ? -11.484 27.406 23.953 1 95.69 309 ARG B C 1
ATOM 5598 O O . ARG B 1 309 ? -12.539 27.859 24.406 1 95.69 309 ARG B O 1
ATOM 5605 N N . LEU B 1 310 ? -11.289 27.25 22.703 1 97.38 310 LEU B N 1
ATOM 5606 C CA . LEU B 1 310 ? -12.344 27.547 21.75 1 97.38 310 LEU B CA 1
ATOM 5607 C C . LEU B 1 310 ? -13.578 26.703 22.016 1 97.38 310 LEU B C 1
ATOM 5609 O O . LEU B 1 310 ? -14.703 27.219 22.031 1 97.38 310 LEU B O 1
ATOM 5613 N N . HIS B 1 311 ? -13.367 25.469 22.234 1 94.19 311 HIS B N 1
ATOM 5614 C CA . HIS B 1 311 ? -14.484 24.562 22.5 1 94.19 311 HIS B CA 1
ATOM 5615 C C . HIS B 1 311 ? -15.164 24.906 23.812 1 94.19 311 HIS B C 1
ATOM 5617 O O . HIS B 1 311 ? -16.391 24.938 23.891 1 94.19 311 HIS B O 1
ATOM 5623 N N . ALA B 1 312 ? -14.398 25.156 24.812 1 95.62 312 ALA B N 1
ATOM 5624 C CA . ALA B 1 312 ? -14.922 25.422 26.156 1 95.62 312 ALA B CA 1
ATOM 5625 C C . ALA B 1 312 ? -15.781 26.688 26.156 1 95.62 312 ALA B C 1
ATOM 5627 O O . ALA B 1 312 ? -16.766 26.781 26.891 1 95.62 312 ALA B O 1
ATOM 5628 N N . LYS B 1 313 ? -15.469 27.609 25.281 1 96.81 313 LYS B N 1
ATOM 5629 C CA . LYS B 1 313 ? -16.141 28.906 25.312 1 96.81 313 LYS B CA 1
ATOM 5630 C C . LYS B 1 313 ? -17.109 29.031 24.141 1 96.81 313 LYS B C 1
ATOM 5632 O O . LYS B 1 313 ? -17.781 30.062 23.984 1 96.81 313 LYS B O 1
ATOM 5637 N N . GLY B 1 314 ? -17.172 28.031 23.281 1 96.81 314 GLY B N 1
ATOM 5638 C CA . GLY B 1 314 ? -18.047 28.078 22.125 1 96.81 314 GLY B CA 1
ATOM 5639 C C . GLY B 1 314 ? -17.609 29.125 21.109 1 96.81 314 GLY B C 1
ATOM 5640 O O . GLY B 1 314 ? -18.453 29.844 20.547 1 96.81 314 GLY B O 1
ATOM 5641 N N . LEU B 1 315 ? -16.312 29.328 20.984 1 97.94 315 LEU B N 1
ATOM 5642 C CA . LEU B 1 315 ? -15.734 30.266 20.031 1 97.94 315 LEU B CA 1
ATOM 5643 C C . LEU B 1 315 ? -15.227 29.547 18.781 1 97.94 315 LEU B C 1
ATOM 5645 O O . LEU B 1 315 ? -15.031 28.328 18.812 1 97.94 315 LEU B O 1
ATOM 5649 N N . ASN B 1 316 ? -14.961 30.312 17.688 1 98 316 ASN B N 1
ATOM 5650 C CA . ASN B 1 316 ? -14.664 29.641 16.422 1 98 316 ASN B CA 1
ATOM 5651 C C . ASN B 1 316 ? -13.273 30 15.906 1 98 316 ASN B C 1
ATOM 5653 O O . ASN B 1 316 ? -12.703 29.297 15.086 1 98 316 ASN B O 1
ATOM 5657 N N . LEU B 1 317 ? -12.766 31.141 16.406 1 98.69 317 LEU B N 1
ATOM 5658 C CA . LEU B 1 317 ? -11.547 31.641 15.781 1 98.69 317 LEU B CA 1
ATOM 5659 C C . LEU B 1 317 ? -10.414 31.719 16.797 1 98.69 317 LEU B C 1
ATOM 5661 O O . LEU B 1 317 ? -10.562 32.344 17.844 1 98.69 317 LEU B O 1
ATOM 5665 N N . GLY B 1 318 ? -9.312 31.125 16.531 1 98.5 318 GLY B N 1
ATOM 5666 C CA . GLY B 1 318 ? -8.102 31.172 17.344 1 98.5 318 GLY B CA 1
ATOM 5667 C C . GLY B 1 318 ? -6.859 30.734 16.578 1 98.5 318 GLY B C 1
ATOM 5668 O O . GLY B 1 318 ? -6.945 30.312 15.43 1 98.5 318 GLY B O 1
ATOM 5669 N N . GLY B 1 319 ? -5.734 30.969 17.219 1 97.56 319 GLY B N 1
ATOM 5670 C CA . GLY B 1 319 ? -4.531 30.547 16.516 1 97.56 319 GLY B CA 1
ATOM 5671 C C . GLY B 1 319 ? -3.256 31.047 17.172 1 97.56 319 GLY B C 1
ATOM 5672 O O . GLY B 1 319 ? -3.268 31.484 18.312 1 97.56 319 GLY B O 1
ATOM 5673 N N . GLU B 1 320 ? -2.189 30.844 16.422 1 94.12 320 GLU B N 1
ATOM 5674 C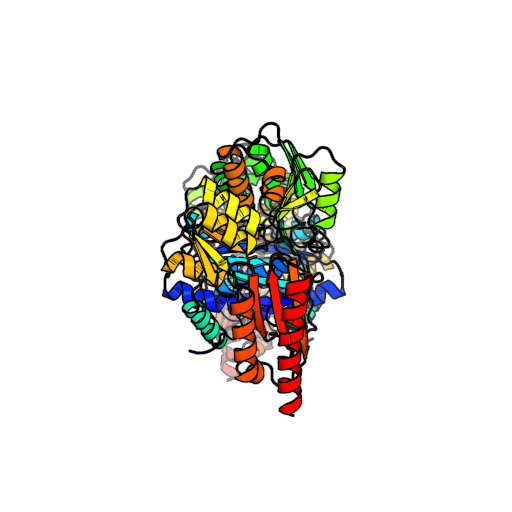 CA . GLU B 1 320 ? -0.849 31.219 16.844 1 94.12 320 GLU B CA 1
ATOM 5675 C C . GLU B 1 320 ? -0.143 32.062 15.797 1 94.12 320 GLU B C 1
ATOM 5677 O O . GLU B 1 320 ? -0.518 32.031 14.617 1 94.12 320 GLU B O 1
ATOM 5682 N N . GLN B 1 321 ? 0.93 32.75 16.234 1 93.31 321 GLN B N 1
ATOM 5683 C CA . GLN B 1 321 ? 1.712 33.594 15.336 1 93.31 321 GLN B CA 1
ATOM 5684 C C . GLN B 1 321 ? 2.342 32.781 14.219 1 93.31 321 GLN B C 1
ATOM 5686 O O . GLN B 1 321 ? 2.609 33.281 13.133 1 93.31 321 GLN B O 1
ATOM 5691 N N . SER B 1 322 ? 2.48 31.453 14.508 1 92.62 322 SER B N 1
ATOM 5692 C CA . SER B 1 322 ? 3.145 30.562 13.57 1 92.62 322 SER B CA 1
ATOM 5693 C C . SER B 1 322 ? 2.273 30.297 12.344 1 92.62 322 SER B C 1
ATOM 5695 O O . SER B 1 322 ? 2.732 29.703 11.359 1 92.62 322 SER B O 1
ATOM 5697 N N . GLY B 1 323 ? 1.061 30.734 12.383 1 96.44 323 GLY B N 1
ATOM 5698 C CA . GLY B 1 323 ? 0.19 30.562 11.227 1 96.44 323 GLY B CA 1
ATOM 5699 C C . GLY B 1 323 ? -0.753 29.375 11.352 1 96.44 323 GLY B C 1
ATOM 5700 O O . GLY B 1 323 ? -1.525 29.094 10.438 1 96.44 323 GLY B O 1
ATOM 5701 N N . HIS B 1 324 ? -0.597 28.672 12.508 1 96.69 324 HIS B N 1
ATOM 5702 C CA . HIS B 1 324 ? -1.616 27.672 12.82 1 96.69 324 HIS B CA 1
ATOM 5703 C C . HIS B 1 324 ? -2.896 28.344 13.32 1 96.69 324 HIS B C 1
ATOM 5705 O O . HIS B 1 324 ? -2.992 28.703 14.492 1 96.69 324 HIS B O 1
ATOM 5711 N N . VAL B 1 325 ? -3.85 28.469 12.438 1 98.12 325 VAL B N 1
ATOM 5712 C CA . VAL B 1 325 ? -5.094 29.172 12.75 1 98.12 325 VAL B CA 1
ATOM 5713 C C . VAL B 1 325 ? -6.266 28.188 12.672 1 98.12 325 VAL B C 1
ATOM 5715 O O . VAL B 1 325 ? -6.305 27.328 11.797 1 98.12 325 VAL B O 1
ATOM 5718 N N . LEU B 1 326 ? -7.145 28.312 13.617 1 98.12 326 LEU B N 1
ATOM 5719 C CA . LEU B 1 326 ? -8.312 27.438 13.711 1 98.12 326 LEU B CA 1
ATOM 5720 C C . LEU B 1 326 ? -9.586 28.203 13.352 1 98.12 326 LEU B C 1
ATOM 5722 O O . LEU B 1 326 ? -9.828 29.297 13.883 1 98.12 326 LEU B O 1
ATOM 5726 N N . PHE B 1 327 ? -10.328 27.719 12.375 1 98.31 327 PHE B N 1
ATOM 5727 C CA . PHE B 1 327 ? -11.711 28.078 12.07 1 98.31 327 PHE B CA 1
ATOM 5728 C C . PHE B 1 327 ? -12.656 26.938 12.383 1 98.31 327 PHE B C 1
ATOM 5730 O O . PHE B 1 327 ? -13.023 26.172 11.484 1 98.31 327 PHE B O 1
ATOM 5737 N N . LEU B 1 328 ? -13.133 26.828 13.594 1 97.38 328 LEU B N 1
ATOM 5738 C CA . LEU B 1 328 ? -13.727 25.594 14.102 1 97.38 328 LEU B CA 1
ATOM 5739 C C . LEU B 1 328 ? -15.117 25.391 13.5 1 97.38 328 LEU B C 1
ATOM 5741 O O . LEU B 1 328 ? -15.656 24.266 13.539 1 97.38 328 LEU B O 1
ATOM 5745 N N . ASP B 1 329 ? -15.727 26.438 13 1 97.44 329 ASP B N 1
ATOM 5746 C CA . ASP B 1 329 ? -17.016 26.281 12.336 1 97.44 329 ASP B CA 1
ATOM 5747 C C . ASP B 1 329 ? -16.859 25.672 10.953 1 97.44 329 ASP B C 1
ATOM 5749 O O . ASP B 1 329 ? -17.828 25.203 10.352 1 97.44 329 ASP B O 1
ATOM 5753 N N . VAL B 1 330 ? -15.617 25.641 10.453 1 97.94 330 VAL B N 1
ATOM 5754 C CA . VAL B 1 330 ? -15.383 25.156 9.094 1 97.94 330 VAL B CA 1
ATOM 5755 C C . VAL B 1 330 ? -14.602 23.844 9.141 1 97.94 330 VAL B C 1
ATOM 5757 O O . VAL B 1 330 ? -14.883 22.922 8.383 1 97.94 330 VAL B O 1
ATOM 5760 N N . SER B 1 331 ? -13.609 23.75 9.984 1 97.56 331 SER B N 1
ATOM 5761 C CA . SER B 1 331 ? -12.742 22.578 10.125 1 97.56 331 SER B CA 1
ATOM 5762 C C . SER B 1 331 ? -12.383 22.328 11.586 1 97.56 331 SER B C 1
ATOM 5764 O O . SER B 1 331 ? -12.148 23.281 12.344 1 97.56 331 SER B O 1
ATOM 5766 N N . PRO B 1 332 ? -12.273 21.078 11.945 1 96.38 332 PRO B N 1
ATOM 5767 C CA . PRO B 1 332 ? -11.969 20.781 13.344 1 96.38 332 PRO B CA 1
ATOM 5768 C C . PRO B 1 332 ? -10.484 20.922 13.672 1 96.38 332 PRO B C 1
ATOM 5770 O O . PRO B 1 332 ? -10.094 20.812 14.836 1 96.38 332 PRO B O 1
ATOM 5773 N N . THR B 1 333 ? -9.633 21.109 12.695 1 95.88 333 THR B N 1
ATOM 5774 C CA . THR B 1 333 ? -8.195 21.25 12.906 1 95.88 333 THR B CA 1
ATOM 5775 C C . THR B 1 333 ? -7.637 22.375 12.047 1 95.88 333 THR B C 1
ATOM 5777 O O . THR B 1 333 ? -8.344 22.922 11.195 1 95.88 333 THR B O 1
ATOM 5780 N N . GLY B 1 334 ? -6.414 22.812 12.422 1 96.5 334 GLY B N 1
ATOM 5781 C CA . GLY B 1 334 ? -5.754 23.812 11.602 1 96.5 334 GLY B CA 1
ATOM 5782 C C . GLY B 1 334 ? -5.504 23.344 10.18 1 96.5 334 GLY B C 1
ATOM 5783 O O . GLY B 1 334 ? -5.07 22.219 9.961 1 96.5 334 GLY B O 1
ATOM 5784 N N . ASP B 1 335 ? -5.836 24.172 9.234 1 98.31 335 ASP B N 1
ATOM 5785 C CA . ASP B 1 335 ? -5.684 23.922 7.801 1 98.31 335 ASP B CA 1
ATOM 5786 C C . ASP B 1 335 ? -5.066 25.125 7.098 1 98.31 335 ASP B C 1
ATOM 5788 O O . ASP B 1 335 ? -5.738 26.141 6.891 1 98.31 335 ASP B O 1
ATOM 5792 N N . GLY B 1 336 ? -3.828 24.953 6.727 1 98.75 336 GLY B N 1
ATOM 5793 C CA . GLY B 1 336 ? -3.09 26.078 6.18 1 98.75 336 GLY B CA 1
ATOM 5794 C C . GLY B 1 336 ? -3.695 26.625 4.898 1 98.75 336 GLY B C 1
ATOM 5795 O O . GLY B 1 336 ? -3.818 27.844 4.73 1 98.75 336 GLY B O 1
ATOM 5796 N N . VAL B 1 337 ? -4.074 25.766 3.971 1 98.88 337 VAL B N 1
ATOM 5797 C CA . VAL B 1 337 ? -4.648 26.219 2.705 1 98.88 337 VAL B CA 1
ATOM 5798 C C . VAL B 1 337 ? -5.996 26.875 2.951 1 98.88 337 VAL B C 1
ATOM 5800 O O . VAL B 1 337 ? -6.289 27.938 2.375 1 98.88 337 VAL B O 1
ATOM 5803 N N . LEU B 1 338 ? -6.781 26.312 3.811 1 98.88 338 LEU B N 1
ATOM 5804 C CA . LEU B 1 338 ? -8.062 26.906 4.184 1 98.88 338 LEU B CA 1
ATOM 5805 C C . LEU B 1 338 ? -7.859 28.266 4.844 1 98.88 338 LEU B C 1
ATOM 5807 O O . LEU B 1 338 ? -8.578 29.219 4.543 1 98.88 338 LEU B O 1
ATOM 5811 N N . THR B 1 339 ? -6.918 28.312 5.758 1 98.81 339 THR B N 1
ATOM 5812 C CA . THR B 1 339 ? -6.598 29.562 6.434 1 98.81 339 THR B CA 1
ATOM 5813 C C . THR B 1 339 ? -6.254 30.656 5.422 1 98.81 339 THR B C 1
ATOM 5815 O O . THR B 1 339 ? -6.719 31.781 5.543 1 98.81 339 THR B O 1
ATOM 5818 N N . ALA B 1 340 ? -5.465 30.281 4.445 1 98.94 340 ALA B N 1
ATOM 5819 C CA . ALA B 1 340 ? -5.086 31.25 3.416 1 98.94 340 ALA B CA 1
ATOM 5820 C C . ALA B 1 340 ? -6.305 31.734 2.639 1 98.94 340 ALA B C 1
ATOM 5822 O O . ALA B 1 340 ? -6.473 32.938 2.42 1 98.94 340 ALA B O 1
ATOM 5823 N N . LEU B 1 341 ? -7.148 30.797 2.244 1 98.88 341 LEU B N 1
ATOM 5824 C CA . LEU B 1 341 ? -8.344 31.141 1.477 1 98.88 341 LEU B CA 1
ATOM 5825 C C . LEU B 1 341 ? -9.281 32.031 2.291 1 98.88 341 LEU B C 1
ATOM 5827 O O . LEU B 1 341 ? -9.781 33.031 1.79 1 98.88 341 LEU B O 1
ATOM 5831 N N . LEU B 1 342 ? -9.5 31.703 3.551 1 98.88 342 LEU B N 1
ATOM 5832 C CA . LEU B 1 342 ? -10.43 32.438 4.395 1 98.88 342 LEU B CA 1
ATOM 5833 C C . LEU B 1 342 ? -9.859 33.812 4.75 1 98.88 342 LEU B C 1
ATOM 5835 O O . LEU B 1 342 ? -10.602 34.781 4.887 1 98.88 342 LEU B O 1
ATOM 5839 N N . THR B 1 343 ? -8.562 33.875 4.902 1 98.81 343 THR B N 1
ATOM 5840 C CA . THR B 1 343 ? -7.914 35.188 5.133 1 98.81 343 THR B CA 1
ATOM 5841 C C . THR B 1 343 ? -8.102 36.094 3.934 1 98.81 343 THR B C 1
ATOM 5843 O O . THR B 1 343 ? -8.438 37.281 4.098 1 98.81 343 THR B O 1
ATOM 5846 N N . LEU B 1 344 ? -7.91 35.562 2.746 1 98.81 344 LEU B N 1
ATOM 5847 C CA . LEU B 1 344 ? -8.102 36.375 1.54 1 98.81 344 LEU B CA 1
ATOM 5848 C C . LEU B 1 344 ? -9.57 36.75 1.366 1 98.81 344 LEU B C 1
ATOM 5850 O O . LEU B 1 344 ? -9.875 37.844 0.869 1 98.81 344 LEU B O 1
ATOM 5854 N N . SER B 1 345 ? -10.469 35.844 1.725 1 98.81 345 SER B N 1
ATOM 5855 C CA . SER B 1 345 ? -11.883 36.188 1.733 1 98.81 345 SER B CA 1
ATOM 5856 C C . SER B 1 345 ? -12.164 37.375 2.654 1 98.81 345 SER B C 1
ATOM 5858 O O . SER B 1 345 ? -12.922 38.281 2.299 1 98.81 345 SER B O 1
ATOM 5860 N N . SER B 1 346 ? -11.586 37.344 3.85 1 98.75 346 SER B N 1
ATOM 5861 C CA . SER B 1 346 ? -11.727 38.406 4.816 1 98.75 346 SER B CA 1
ATOM 5862 C C . SER B 1 346 ? -11.164 39.719 4.273 1 98.75 346 SER B C 1
ATOM 5864 O O . SER B 1 346 ? -11.758 40.781 4.453 1 98.75 346 SER B O 1
ATOM 5866 N N . MET B 1 347 ? -10.039 39.656 3.639 1 98.62 347 MET B N 1
ATOM 5867 C CA . MET B 1 347 ? -9.398 40.812 3.025 1 98.62 347 MET B CA 1
ATOM 5868 C C . MET B 1 347 ? -10.32 41.469 2 1 98.62 347 MET B C 1
ATOM 5870 O O . MET B 1 347 ? -10.508 42.688 2.012 1 98.62 347 MET B O 1
ATOM 5874 N N . LYS B 1 348 ? -10.883 40.688 1.161 1 98.19 348 LYS B N 1
ATOM 5875 C CA . LYS B 1 348 ? -11.781 41.188 0.12 1 98.19 348 LYS B CA 1
ATOM 5876 C C . LYS B 1 348 ? -13.062 41.75 0.724 1 98.19 348 LYS B C 1
ATOM 5878 O O . LYS B 1 348 ? -13.555 42.812 0.277 1 98.19 348 LYS B O 1
ATOM 5883 N N . LYS B 1 349 ? -13.609 41.062 1.658 1 98.31 349 LYS B N 1
ATOM 5884 C CA . LYS B 1 349 ? -14.844 41.5 2.305 1 98.31 349 LYS B CA 1
ATOM 5885 C C . LYS B 1 349 ? -14.68 42.906 2.924 1 98.31 349 LYS B C 1
ATOM 5887 O O . LYS B 1 349 ? -15.602 43.719 2.859 1 98.31 349 LYS B O 1
ATOM 5892 N N . LEU B 1 350 ? -13.531 43.094 3.514 1 98.06 350 LEU B N 1
ATOM 5893 C CA . LEU B 1 350 ? -13.297 44.375 4.215 1 98.06 350 LEU B CA 1
ATOM 5894 C C . LEU B 1 350 ? -12.734 45.406 3.268 1 98.06 350 LEU B C 1
ATOM 5896 O O . LEU B 1 350 ? -12.523 46.562 3.662 1 98.06 350 LEU B O 1
ATOM 5900 N N . GLY B 1 351 ? -12.453 45.031 2.023 1 97.94 351 GLY B N 1
ATOM 5901 C CA . GLY B 1 351 ? -11.914 45.969 1.049 1 97.94 351 GLY B CA 1
ATOM 5902 C C . GLY B 1 351 ? -10.547 46.5 1.427 1 97.94 351 GLY B C 1
ATOM 5903 O O . GLY B 1 351 ? -10.258 47.688 1.236 1 97.94 351 GLY B O 1
ATOM 5904 N N . THR B 1 352 ? -9.734 45.688 2.012 1 98.06 352 THR B N 1
ATOM 5905 C CA . THR B 1 352 ? -8.391 46.094 2.438 1 98.06 352 THR B CA 1
ATOM 5906 C C . THR B 1 352 ? -7.332 45.25 1.722 1 98.06 352 THR B C 1
ATOM 5908 O O . THR B 1 352 ? -7.645 44.531 0.784 1 98.06 352 THR B O 1
ATOM 5911 N N . THR B 1 353 ? -6.035 45.5 2.006 1 98 353 THR B N 1
ATOM 5912 C CA . THR B 1 353 ? -4.906 44.75 1.476 1 98 353 THR B CA 1
ATOM 5913 C C . THR B 1 353 ? -3.998 44.281 2.605 1 98 353 THR B C 1
ATOM 5915 O O . THR B 1 353 ? -4.098 44.75 3.736 1 98 353 THR B O 1
ATOM 5918 N N . LEU B 1 354 ? -3.148 43.344 2.291 1 98.56 354 LEU B N 1
ATOM 5919 C CA . LEU B 1 354 ? -2.203 42.875 3.301 1 98.56 354 LEU B CA 1
ATOM 5920 C C . LEU B 1 354 ? -1.223 44 3.674 1 98.56 354 LEU B C 1
ATOM 5922 O O . LEU B 1 354 ? -0.768 44.062 4.816 1 98.56 354 LEU B O 1
ATOM 5926 N N . ASP B 1 355 ? -0.92 44.875 2.684 1 98.31 355 ASP B N 1
ATOM 5927 C CA . ASP B 1 355 ? -0.077 46.031 2.963 1 98.31 355 ASP B CA 1
ATOM 5928 C C . ASP B 1 355 ? -0.705 46.938 4.031 1 98.31 355 ASP B C 1
ATOM 5930 O O . ASP B 1 355 ? -0.036 47.312 4.988 1 98.31 355 ASP B O 1
ATOM 5934 N N . ALA B 1 356 ? -1.98 47.219 3.852 1 98.38 356 ALA B N 1
ATOM 5935 C CA . ALA B 1 356 ? -2.705 48.062 4.805 1 98.38 356 ALA B CA 1
ATOM 5936 C C . ALA B 1 356 ? -2.797 47.375 6.168 1 98.38 356 ALA B C 1
ATOM 5938 O O . ALA B 1 356 ? -2.695 48.031 7.203 1 98.38 356 ALA B O 1
ATOM 5939 N N . LEU B 1 357 ? -3.012 46.156 6.141 1 98.19 357 LEU B N 1
ATOM 5940 C CA . LEU B 1 357 ? -3.086 45.375 7.379 1 98.19 357 LEU B CA 1
ATOM 5941 C C . LEU B 1 357 ? -1.763 45.438 8.141 1 98.19 357 LEU B C 1
ATOM 5943 O O . LEU B 1 357 ? -1.751 45.594 9.359 1 98.19 357 LEU B O 1
ATOM 5947 N N . TYR B 1 358 ? -0.679 45.281 7.434 1 97.81 358 TYR B N 1
ATOM 5948 C CA . TYR B 1 358 ? 0.65 45.344 8.031 1 97.81 358 TYR B CA 1
ATOM 5949 C C . TYR B 1 358 ? 0.879 46.719 8.68 1 97.81 358 TYR B C 1
ATOM 5951 O O . TYR B 1 358 ? 1.408 46.812 9.789 1 97.81 358 TYR B O 1
ATOM 5959 N N . ASP B 1 359 ? 0.481 47.75 7.996 1 97.56 359 ASP B N 1
ATOM 5960 C CA . ASP B 1 359 ? 0.662 49.125 8.484 1 97.56 359 ASP B CA 1
ATOM 5961 C C . ASP B 1 359 ? -0.22 49.375 9.703 1 97.56 359 ASP B C 1
ATOM 5963 O O . ASP B 1 359 ? 0.134 50.188 10.57 1 97.56 359 ASP B O 1
ATOM 5967 N N . GLU B 1 360 ? -1.254 48.719 9.734 1 96.44 360 GLU B N 1
ATOM 5968 C CA . GLU B 1 360 ? -2.225 48.938 10.797 1 96.44 360 GLU B CA 1
ATOM 5969 C C . GLU B 1 360 ? -1.819 48.219 12.078 1 96.44 360 GLU B C 1
ATOM 5971 O O . GLU B 1 360 ? -1.965 48.781 13.18 1 96.44 360 GLU B O 1
ATOM 5976 N N . LEU B 1 361 ? -1.421 47.031 11.914 1 96.25 361 LEU B N 1
ATOM 5977 C CA . LEU B 1 361 ? -1 46.25 13.078 1 96.25 361 LEU B CA 1
ATOM 5978 C C . LEU B 1 361 ? 0.521 46.219 13.195 1 96.25 361 LEU B C 1
ATOM 5980 O O . LEU B 1 361 ? 1.168 45.25 12.82 1 96.25 361 LEU B O 1
ATOM 5984 N N . VAL B 1 362 ? 1.013 47.188 13.852 1 92.06 362 VAL B N 1
ATOM 5985 C CA . VAL B 1 362 ? 2.445 47.281 14.109 1 92.06 362 VAL B CA 1
ATOM 5986 C C . VAL B 1 362 ? 2.787 46.594 15.422 1 92.06 362 VAL B C 1
ATOM 5988 O O . VAL B 1 362 ? 2.311 46.969 16.484 1 92.06 362 VAL B O 1
ATOM 5991 N N . MET B 1 363 ? 3.598 45.594 15.289 1 91.12 363 MET B N 1
ATOM 5992 C CA . MET B 1 363 ? 3.955 44.812 16.469 1 91.12 363 MET B CA 1
ATOM 5993 C C . MET B 1 363 ? 4.727 45.656 17.469 1 91.12 363 MET B C 1
ATOM 5995 O O . MET B 1 363 ? 5.586 46.469 17.094 1 91.12 363 MET B O 1
ATOM 5999 N N . PHE B 1 364 ? 4.34 45.438 18.719 1 91.56 364 PHE B N 1
ATOM 6000 C CA . PHE B 1 364 ? 5.117 46.062 19.781 1 91.56 364 PHE B CA 1
ATOM 6001 C C . PHE B 1 364 ? 6.508 45.438 19.859 1 91.56 364 PHE B C 1
ATOM 6003 O O . PHE B 1 364 ? 6.672 44.219 19.688 1 91.56 364 PHE B O 1
ATOM 6010 N N . PRO B 1 365 ? 7.477 46.344 20.078 1 91.56 365 PRO B N 1
ATOM 6011 C CA . PRO B 1 365 ? 8.797 45.75 20.344 1 91.56 365 PRO B CA 1
ATOM 6012 C C . PRO B 1 365 ? 8.773 44.75 21.484 1 91.56 365 PRO B C 1
ATOM 6014 O O . PRO B 1 365 ? 7.973 44.875 22.422 1 91.56 365 PRO B O 1
ATOM 6017 N N . GLN B 1 366 ? 9.555 43.75 21.219 1 88.44 366 GLN B N 1
ATOM 6018 C CA . GLN B 1 366 ? 9.664 42.688 22.219 1 88.44 366 GLN B CA 1
ATOM 6019 C C . GLN B 1 366 ? 11.125 42.406 22.547 1 88.44 366 GLN B C 1
ATOM 6021 O O . GLN B 1 366 ? 11.992 42.469 21.672 1 88.44 366 GLN B O 1
ATOM 6026 N N . THR B 1 367 ? 11.422 42.219 23.812 1 88.12 367 THR B N 1
ATOM 6027 C CA . THR B 1 367 ? 12.758 41.812 24.234 1 88.12 367 THR B CA 1
ATOM 6028 C C . THR B 1 367 ? 12.688 40.531 25.047 1 88.12 367 THR B C 1
ATOM 6030 O O . THR B 1 367 ? 11.688 40.25 25.719 1 88.12 367 THR B O 1
ATOM 6033 N N . LEU B 1 368 ? 13.617 39.656 24.781 1 84.94 368 LEU B N 1
ATOM 6034 C CA . LEU B 1 368 ? 13.734 38.375 25.484 1 84.94 368 LEU B CA 1
ATOM 6035 C C . LEU B 1 368 ? 15.102 38.25 26.156 1 84.94 368 LEU B C 1
ATOM 6037 O O . LEU B 1 368 ? 16.141 38.375 25.484 1 84.94 368 LEU B O 1
ATOM 6041 N N . VAL B 1 369 ? 15.109 38.094 27.453 1 88.81 369 VAL B N 1
ATOM 6042 C CA . VAL B 1 369 ? 16.344 37.906 28.203 1 88.81 369 VAL B CA 1
ATOM 6043 C C . VAL B 1 369 ? 16.344 36.5 28.828 1 88.81 369 VAL B C 1
ATOM 6045 O O . VAL B 1 369 ? 15.422 36.156 29.578 1 88.81 369 VAL B O 1
ATOM 6048 N N . ASN B 1 370 ? 17.281 35.75 28.438 1 87.25 370 ASN B N 1
ATOM 6049 C CA . ASN B 1 370 ? 17.453 34.438 29.047 1 87.25 370 ASN B CA 1
ATOM 6050 C C . ASN B 1 370 ? 18.422 34.469 30.234 1 87.25 370 ASN B C 1
ATOM 6052 O O . ASN B 1 370 ? 19.531 34.969 30.109 1 87.25 370 ASN B O 1
ATOM 6056 N N . VAL B 1 371 ? 17.953 33.969 31.281 1 90.56 371 VAL B N 1
ATOM 6057 C CA . VAL B 1 371 ? 18.766 33.969 32.5 1 90.56 371 VAL B CA 1
ATOM 6058 C C . VAL B 1 371 ? 19 32.531 32.938 1 90.56 371 VAL B C 1
ATOM 6060 O O . VAL B 1 371 ? 18.062 31.812 33.25 1 90.56 371 VAL B O 1
ATOM 6063 N N . ARG B 1 372 ? 20.266 32.062 33 1 86.5 372 ARG B N 1
ATOM 6064 C CA . ARG B 1 372 ? 20.609 30.719 33.469 1 86.5 372 ARG B CA 1
ATOM 6065 C C . ARG B 1 372 ? 20.438 30.641 35 1 86.5 372 ARG B C 1
ATOM 6067 O O . ARG B 1 372 ? 20.844 31.547 35.719 1 86.5 372 ARG B O 1
ATOM 6074 N N . VAL B 1 373 ? 19.797 29.625 35.375 1 89.94 373 VAL B N 1
ATOM 6075 C CA . VAL B 1 373 ? 19.562 29.438 36.781 1 89.94 373 VAL B CA 1
ATOM 6076 C C . VAL B 1 373 ? 19.781 27.969 37.156 1 89.94 373 VAL B C 1
ATOM 6078 O O . VAL B 1 373 ? 19.844 27.109 36.281 1 89.94 373 VAL B O 1
ATOM 6081 N N . LYS B 1 374 ? 20.047 27.656 38.406 1 83.56 374 LYS B N 1
ATOM 6082 C CA . LYS B 1 374 ? 20.281 26.281 38.844 1 83.56 374 LYS B CA 1
ATOM 6083 C C . LYS B 1 374 ? 19 25.469 38.844 1 83.56 374 LYS B C 1
ATOM 6085 O O . LYS B 1 374 ? 18.984 24.297 38.469 1 83.56 374 LYS B O 1
ATOM 6090 N N . ASP B 1 375 ? 17.953 26.109 39.375 1 87.19 375 ASP B N 1
ATOM 6091 C CA . ASP B 1 375 ? 16.641 25.469 39.469 1 87.19 375 ASP B CA 1
ATOM 6092 C C . ASP B 1 375 ? 15.555 26.375 38.875 1 87.19 375 ASP B C 1
ATOM 6094 O O . ASP B 1 375 ? 14.953 27.172 39.625 1 87.19 375 ASP B O 1
ATOM 6098 N N . LYS B 1 376 ? 15.203 26.062 37.656 1 85.56 376 LYS B N 1
ATOM 6099 C CA . LYS B 1 376 ? 14.297 26.969 36.938 1 85.56 376 LYS B CA 1
ATOM 6100 C C . LYS B 1 376 ? 12.891 26.906 37.531 1 85.56 376 LYS B C 1
ATOM 6102 O O . LYS B 1 376 ? 12.188 27.922 37.562 1 85.56 376 LYS B O 1
ATOM 6107 N N . LYS B 1 377 ? 12.5 25.844 38.031 1 84.94 377 LYS B N 1
ATOM 6108 C CA . LYS B 1 377 ? 11.164 25.734 38.594 1 84.94 377 LYS B CA 1
ATOM 6109 C C . LYS B 1 377 ? 11.062 26.531 39.906 1 84.94 377 LYS B C 1
ATOM 6111 O O . LYS B 1 377 ? 10.078 27.234 40.125 1 84.94 377 LYS B O 1
ATOM 6116 N N . ALA B 1 37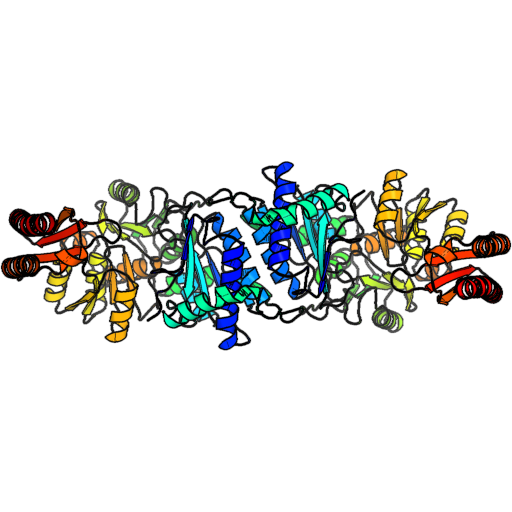8 ? 12.07 26.453 40.75 1 85.5 378 ALA B N 1
ATOM 6117 C CA . ALA B 1 378 ? 12.102 27.156 42.031 1 85.5 378 ALA B CA 1
ATOM 6118 C C . ALA B 1 378 ? 12.141 28.672 41.812 1 85.5 378 ALA B C 1
ATOM 6120 O O . ALA B 1 378 ? 11.492 29.422 42.531 1 85.5 378 ALA B O 1
ATOM 6121 N N . ILE B 1 379 ? 12.82 29.031 40.812 1 88.19 379 ILE B N 1
ATOM 6122 C CA . ILE B 1 379 ? 13.016 30.453 40.562 1 88.19 379 ILE B CA 1
ATOM 6123 C C . ILE B 1 379 ? 11.75 31.062 39.969 1 88.19 379 ILE B C 1
ATOM 6125 O O . ILE B 1 379 ? 11.391 32.188 40.281 1 88.19 379 ILE B O 1
ATOM 6129 N N . ALA B 1 380 ? 11.094 30.297 39.188 1 86.62 380 ALA B N 1
ATOM 6130 C CA . ALA B 1 380 ? 9.859 30.781 38.562 1 86.62 380 ALA B CA 1
ATOM 6131 C C . ALA B 1 380 ? 8.789 31.062 39.594 1 86.62 380 ALA B C 1
ATOM 6133 O O . ALA B 1 380 ? 7.941 31.938 39.406 1 86.62 380 ALA B O 1
ATOM 6134 N N . SER B 1 381 ? 8.953 30.406 40.781 1 88.69 381 SER B N 1
ATOM 6135 C CA . SER B 1 381 ? 7.957 30.578 41.844 1 88.69 381 SER B CA 1
ATOM 6136 C C . SER B 1 381 ? 8.516 31.391 43 1 88.69 381 SER B C 1
ATOM 6138 O O . SER B 1 381 ? 7.832 31.594 44 1 88.69 381 SER B O 1
ATOM 6140 N N . ASP B 1 382 ? 9.664 31.891 42.844 1 91.75 382 ASP B N 1
ATOM 6141 C CA . ASP B 1 382 ? 10.305 32.656 43.906 1 91.75 382 ASP B CA 1
ATOM 6142 C C . ASP B 1 382 ? 9.547 33.969 44.188 1 91.75 382 ASP B C 1
ATOM 6144 O O . ASP B 1 382 ? 9.203 34.688 43.25 1 91.75 382 ASP B O 1
ATOM 6148 N N . PRO B 1 383 ? 9.258 34.312 45.438 1 93 383 PRO B N 1
ATOM 6149 C CA . PRO B 1 383 ? 8.445 35.469 45.781 1 93 383 PRO B CA 1
ATOM 6150 C C . PRO B 1 383 ? 9.062 36.781 45.281 1 93 383 PRO B C 1
ATOM 6152 O O . PRO B 1 383 ? 8.336 37.688 44.844 1 93 383 PRO B O 1
ATOM 6155 N N . ALA B 1 384 ? 10.352 36.875 45.375 1 93.5 384 ALA B N 1
ATOM 6156 C CA . ALA B 1 384 ? 11.016 38.094 44.906 1 93.5 384 ALA B CA 1
ATOM 6157 C C . ALA B 1 384 ? 10.859 38.25 43.406 1 93.5 384 ALA B C 1
ATOM 6159 O O . ALA B 1 384 ? 10.672 39.344 42.906 1 93.5 384 ALA B O 1
ATOM 6160 N N . VAL B 1 385 ? 11 37.188 42.75 1 94.19 385 VAL B N 1
ATOM 6161 C CA . VAL B 1 385 ? 10.844 37.219 41.281 1 94.19 385 VAL B CA 1
ATOM 6162 C C . VAL B 1 385 ? 9.391 37.562 40.938 1 94.19 385 VAL B C 1
ATOM 6164 O O . VAL B 1 385 ? 9.141 38.375 40.062 1 94.19 385 VAL B O 1
ATOM 6167 N N . GLN B 1 386 ? 8.5 36.969 41.656 1 93.5 386 GLN B N 1
ATOM 6168 C CA . GLN B 1 386 ? 7.09 37.25 41.406 1 93.5 386 GLN B CA 1
ATOM 6169 C C . GLN B 1 386 ? 6.754 38.719 41.688 1 93.5 386 GLN B C 1
ATOM 6171 O O . GLN B 1 386 ? 5.945 39.312 40.969 1 93.5 386 GLN B O 1
ATOM 6176 N N . HIS B 1 387 ? 7.34 39.219 42.688 1 94 387 HIS B N 1
ATOM 6177 C CA . HIS B 1 387 ? 7.125 40.625 43 1 94 387 HIS B CA 1
ATOM 6178 C C . HIS B 1 387 ? 7.684 41.531 41.875 1 94 387 HIS B C 1
ATOM 6180 O O . HIS B 1 387 ? 7.066 42.531 41.531 1 94 387 HIS B O 1
ATOM 6186 N N . ALA B 1 388 ? 8.82 41.156 41.438 1 94.19 388 ALA B N 1
ATOM 6187 C CA . ALA B 1 388 ? 9.43 41.906 40.375 1 94.19 388 ALA B CA 1
ATOM 6188 C C . ALA B 1 388 ? 8.555 41.875 39.125 1 94.19 388 ALA B C 1
ATOM 6190 O O . ALA B 1 388 ? 8.414 42.875 38.406 1 94.19 388 ALA B O 1
ATOM 6191 N N . VAL B 1 389 ? 8.008 40.75 38.844 1 93.88 389 VAL B N 1
ATOM 6192 C CA . VAL B 1 389 ? 7.129 40.594 37.688 1 93.88 389 VAL B CA 1
ATOM 6193 C C . VAL B 1 389 ? 5.867 41.438 37.875 1 93.88 389 VAL B C 1
ATOM 6195 O O . VAL B 1 389 ? 5.41 42.125 36.938 1 93.88 389 VAL B O 1
ATOM 6198 N N . ALA B 1 390 ? 5.328 41.469 39.031 1 92.88 390 ALA B N 1
ATOM 6199 C CA . ALA B 1 390 ? 4.129 42.25 39.344 1 92.88 390 ALA B CA 1
ATOM 6200 C C . ALA B 1 390 ? 4.395 43.75 39.156 1 92.88 390 ALA B C 1
ATOM 6202 O O . ALA B 1 390 ? 3.541 44.5 38.656 1 92.88 390 ALA B O 1
ATOM 6203 N N . ASP B 1 391 ? 5.508 44.125 39.656 1 94 391 ASP B N 1
ATOM 6204 C CA . ASP B 1 391 ? 5.891 45.531 39.5 1 94 391 ASP B CA 1
ATOM 6205 C C . ASP B 1 391 ? 6.027 45.906 38.031 1 94 391 ASP B C 1
ATOM 6207 O O . ASP B 1 391 ? 5.613 47 37.625 1 94 391 ASP B O 1
ATOM 6211 N N . ALA B 1 392 ? 6.652 45.031 37.344 1 93.88 392 ALA B N 1
ATOM 6212 C CA . ALA B 1 392 ? 6.805 45.281 35.906 1 93.88 392 ALA B CA 1
ATOM 6213 C C . ALA B 1 392 ? 5.449 45.344 35.219 1 93.88 392 ALA B C 1
ATOM 6215 O O . ALA B 1 392 ? 5.238 46.156 34.344 1 93.88 392 ALA B O 1
ATOM 6216 N N . GLU B 1 393 ? 4.523 44.531 35.594 1 91.62 393 GLU B N 1
ATOM 6217 C CA . GLU B 1 393 ? 3.174 44.5 35.031 1 91.62 393 GLU B CA 1
ATOM 6218 C C . GLU B 1 393 ? 2.467 45.844 35.281 1 91.62 393 GLU B C 1
ATOM 6220 O O . GLU B 1 393 ? 1.786 46.375 34.406 1 91.62 393 GLU B O 1
ATOM 6225 N N . LYS B 1 394 ? 2.65 46.344 36.469 1 91.5 394 LYS B N 1
ATOM 6226 C CA . LYS B 1 394 ? 2.047 47.625 36.812 1 91.5 394 LYS B CA 1
ATOM 6227 C C . LYS B 1 394 ? 2.631 48.75 35.969 1 91.5 394 LYS B C 1
ATOM 6229 O O . LYS B 1 394 ? 1.9 49.656 35.531 1 91.5 394 LYS B O 1
ATOM 6234 N N . GLN B 1 395 ? 3.863 48.656 35.812 1 91.44 395 GLN B N 1
ATOM 6235 C CA . GLN B 1 395 ? 4.551 49.688 35.031 1 91.44 395 GLN B CA 1
ATOM 6236 C C . GLN B 1 395 ? 4.121 49.656 33.562 1 91.44 395 GLN B C 1
ATOM 6238 O O . GLN B 1 395 ? 4.074 50.688 32.875 1 91.44 395 GLN B O 1
ATOM 6243 N N . LEU B 1 396 ? 3.828 48.5 33.125 1 91.31 396 LEU B N 1
ATOM 6244 C CA . LEU B 1 396 ? 3.523 48.281 31.703 1 91.31 396 LEU B CA 1
ATOM 6245 C C . LEU B 1 396 ? 2.021 48.344 31.453 1 91.31 396 LEU B C 1
ATOM 6247 O O . LEU B 1 396 ? 1.57 48.25 30.312 1 91.31 396 LEU B O 1
ATOM 6251 N N . ALA B 1 397 ? 1.226 48.5 32.438 1 82.12 397 ALA B N 1
ATOM 6252 C CA . ALA B 1 397 ? -0.229 48.406 32.344 1 82.12 397 ALA B CA 1
ATOM 6253 C C . ALA B 1 397 ? -0.759 49.281 31.203 1 82.12 397 ALA B C 1
ATOM 6255 O O . ALA B 1 397 ? -0.494 50.469 31.156 1 82.12 397 ALA B O 1
ATOM 6256 N N . GLY B 1 398 ? -1.431 48.594 30.344 1 76.31 398 GLY B N 1
ATOM 6257 C CA . GLY B 1 398 ? -2.076 49.281 29.234 1 76.31 398 GLY B CA 1
ATOM 6258 C C . GLY B 1 398 ? -1.158 49.5 28.047 1 76.31 398 GLY B C 1
ATOM 6259 O O . GLY B 1 398 ? -1.618 49.844 26.953 1 76.31 398 GLY B O 1
ATOM 6260 N N . LYS B 1 399 ? 0.136 49.312 28.297 1 83.44 399 LYS B N 1
ATOM 6261 C CA . LYS B 1 399 ? 1.069 49.688 27.234 1 83.44 399 LYS B CA 1
ATOM 6262 C C . LYS B 1 399 ? 2.039 48.531 26.938 1 83.44 399 LYS B C 1
ATOM 6264 O O . LYS B 1 399 ? 2.879 48.625 26.047 1 83.44 399 LYS B O 1
ATOM 6269 N N . GLY B 1 400 ? 1.966 47.562 27.703 1 88.44 400 GLY B N 1
ATOM 6270 C CA . GLY B 1 400 ? 2.875 46.438 27.531 1 88.44 400 GLY B CA 1
ATOM 6271 C C . GLY B 1 400 ? 2.545 45.25 28.406 1 88.44 400 GLY B C 1
ATOM 6272 O O . GLY B 1 400 ? 1.498 45.219 29.062 1 88.44 400 GLY B O 1
ATOM 6273 N N . ARG B 1 401 ? 3.426 44.219 28.219 1 90.5 401 ARG B N 1
ATOM 6274 C CA . ARG B 1 401 ? 3.25 43.031 29.031 1 90.5 401 ARG B CA 1
ATOM 6275 C C . ARG B 1 401 ? 4.582 42.312 29.266 1 90.5 401 ARG B C 1
ATOM 6277 O O . ARG B 1 401 ? 5.551 42.562 28.547 1 90.5 401 ARG B O 1
ATOM 6284 N N . ILE B 1 402 ? 4.656 41.531 30.359 1 90.81 402 ILE B N 1
ATOM 6285 C CA . ILE B 1 402 ? 5.828 40.719 30.703 1 90.81 402 ILE B CA 1
ATOM 6286 C C . ILE B 1 402 ? 5.426 39.25 30.875 1 90.81 402 ILE B C 1
ATOM 6288 O O . ILE B 1 402 ? 4.336 38.969 31.359 1 90.81 402 ILE B O 1
ATOM 6292 N N . ASN B 1 403 ? 6.227 38.406 30.297 1 88.12 403 ASN B N 1
ATOM 6293 C CA . ASN B 1 403 ? 6.051 36.969 30.453 1 88.12 403 ASN B CA 1
ATOM 6294 C C . ASN B 1 403 ? 7.332 36.281 30.938 1 88.12 403 ASN B C 1
ATOM 6296 O O . ASN B 1 403 ? 8.391 36.469 30.312 1 88.12 403 ASN B O 1
ATOM 6300 N N . LEU B 1 404 ? 7.254 35.562 32.094 1 88 404 LEU B N 1
ATOM 6301 C CA . LEU B 1 404 ? 8.344 34.781 32.625 1 88 404 LEU B CA 1
ATOM 6302 C C . LEU B 1 404 ? 8.062 33.281 32.469 1 88 404 LEU B C 1
ATOM 6304 O O . LEU B 1 404 ? 7.051 32.781 32.969 1 88 404 LEU B O 1
ATOM 6308 N N . ARG B 1 405 ? 9.008 32.594 31.703 1 83.31 405 ARG B N 1
ATOM 6309 C CA . ARG B 1 405 ? 8.766 31.172 31.5 1 83.31 405 ARG B CA 1
ATOM 6310 C C . ARG B 1 405 ? 10.055 30.375 31.625 1 83.31 405 ARG B C 1
ATOM 6312 O O . ARG B 1 405 ? 11.109 30.797 31.156 1 83.31 405 ARG B O 1
ATOM 6319 N N . PRO B 1 406 ? 9.953 29.156 32.312 1 84.38 406 PRO B N 1
ATOM 6320 C CA . PRO B 1 406 ? 11.125 28.281 32.344 1 84.38 406 PRO B CA 1
ATOM 6321 C C . PRO B 1 406 ? 11.328 27.547 31 1 84.38 406 PRO B C 1
ATOM 6323 O O . PRO B 1 406 ? 10.352 27.203 30.328 1 84.38 406 PRO B O 1
ATOM 6326 N N . SER B 1 407 ? 12.586 27.422 30.625 1 73.94 407 SER B N 1
ATOM 6327 C CA . SER B 1 407 ? 12.898 26.641 29.422 1 73.94 407 SER B CA 1
ATOM 6328 C C . SER B 1 407 ? 12.562 25.172 29.609 1 73.94 407 SER B C 1
ATOM 6330 O O . SER B 1 407 ? 12.727 24.625 30.703 1 73.94 407 SER B O 1
ATOM 6332 N N . GLY B 1 408 ? 11.977 24.547 28.609 1 64.81 408 GLY B N 1
ATOM 6333 C CA . GLY B 1 408 ? 11.648 23.125 28.688 1 64.81 408 GLY B CA 1
ATOM 6334 C C . GLY B 1 408 ? 12.867 22.219 28.641 1 64.81 408 GLY B C 1
ATOM 6335 O O . GLY B 1 408 ? 12.812 21.078 29.078 1 64.81 408 GLY B O 1
ATOM 6336 N N . THR B 1 409 ? 14.016 22.703 28.078 1 58.75 409 THR B N 1
ATOM 6337 C CA . THR B 1 409 ? 15.148 21.828 27.781 1 58.75 409 THR B CA 1
ATOM 6338 C C . THR B 1 409 ? 16.375 22.25 28.578 1 58.75 409 THR B C 1
ATOM 6340 O O . THR B 1 409 ? 17.219 21.422 28.938 1 58.75 409 THR B O 1
ATOM 6343 N N . GLU B 1 410 ? 16.484 23.625 28.953 1 72.25 410 GLU B N 1
ATOM 6344 C CA . GLU B 1 410 ? 17.656 24.156 29.641 1 72.25 410 GLU B CA 1
ATOM 6345 C C . GLU B 1 410 ? 17.281 24.766 30.984 1 72.25 410 GLU B C 1
ATOM 6347 O O . GLU B 1 410 ? 16.109 25.094 31.219 1 72.25 410 GLU B O 1
ATOM 6352 N N . ASN B 1 411 ? 18.172 24.797 31.812 1 82 411 ASN B N 1
ATOM 6353 C CA . ASN B 1 411 ? 17.969 25.438 33.094 1 82 411 ASN B CA 1
ATOM 6354 C C . ASN B 1 411 ? 18.078 26.953 33 1 82 411 ASN B C 1
ATOM 6356 O O . ASN B 1 411 ? 19 27.562 33.562 1 82 411 ASN B O 1
ATOM 6360 N N . LEU B 1 412 ? 17.156 27.469 32.25 1 87.69 412 LEU B N 1
ATOM 6361 C CA . LEU B 1 412 ? 17.109 28.922 32.125 1 87.69 412 LEU B CA 1
ATOM 6362 C C . LEU B 1 412 ? 15.672 29.438 32.219 1 87.69 412 LEU B C 1
ATOM 6364 O O . LEU B 1 412 ? 14.719 28.688 31.969 1 87.69 412 LEU B O 1
ATOM 6368 N N . ILE B 1 413 ? 15.523 30.625 32.719 1 88.38 413 ILE B N 1
ATOM 6369 C CA . ILE B 1 413 ? 14.273 31.375 32.719 1 88.38 413 ILE B CA 1
ATOM 6370 C C . ILE B 1 413 ? 14.273 32.438 31.609 1 88.38 413 ILE B C 1
ATOM 6372 O O . ILE B 1 413 ? 15.258 33.156 31.438 1 88.38 413 ILE B O 1
ATOM 6376 N N . ARG B 1 414 ? 13.203 32.5 30.891 1 87.75 414 ARG B N 1
ATOM 6377 C CA . ARG B 1 414 ? 13.039 33.469 29.828 1 87.75 414 ARG B CA 1
ATOM 6378 C C . ARG B 1 414 ? 12.156 34.625 30.281 1 87.75 414 ARG B C 1
ATOM 6380 O O . ARG B 1 414 ? 11 34.406 30.656 1 87.75 414 ARG B O 1
ATOM 6387 N N . VAL B 1 415 ? 12.758 35.781 30.297 1 90.88 415 VAL B N 1
ATOM 6388 C CA . VAL B 1 415 ? 12.023 37 30.609 1 90.88 415 VAL B CA 1
ATOM 6389 C C . VAL B 1 415 ? 11.68 37.719 29.328 1 90.88 415 VAL B C 1
ATOM 6391 O O . VAL B 1 415 ? 12.539 38.375 28.719 1 90.88 415 VAL B O 1
ATOM 6394 N N . MET B 1 416 ? 10.422 37.688 29 1 89.25 416 MET B N 1
ATOM 6395 C CA . MET B 1 416 ? 9.969 38.406 27.812 1 89.25 416 MET B CA 1
ATOM 6396 C C . MET B 1 416 ? 9.164 39.625 28.172 1 89.25 416 MET B C 1
ATOM 6398 O O . MET B 1 416 ? 8.234 39.562 28.969 1 89.25 416 MET B O 1
ATOM 6402 N N . VAL B 1 417 ? 9.547 40.781 27.688 1 92.31 417 VAL B N 1
ATOM 6403 C CA . VAL B 1 417 ? 8.805 42.031 27.875 1 92.31 417 VAL B CA 1
ATOM 6404 C C . VAL B 1 417 ? 8.469 42.625 26.516 1 92.31 417 VAL B C 1
ATOM 6406 O O . VAL B 1 417 ? 9.297 42.625 25.594 1 92.31 417 VAL B O 1
ATOM 6409 N N . GLU B 1 418 ? 7.254 43.031 26.438 1 93.12 418 GLU B N 1
ATOM 6410 C CA . GLU B 1 418 ? 6.773 43.688 25.234 1 93.12 418 GLU B CA 1
ATOM 6411 C C . GLU B 1 418 ? 6.059 45 25.562 1 93.12 418 GLU B C 1
ATOM 6413 O O . GLU B 1 418 ? 5.441 45.125 26.625 1 93.12 418 GLU B O 1
ATOM 6418 N N . GLY B 1 419 ? 6.219 46 24.609 1 90.81 419 GLY B N 1
ATOM 6419 C CA . GLY B 1 419 ? 5.547 47.281 24.828 1 90.81 419 GLY B CA 1
ATOM 6420 C C . GLY B 1 419 ? 5.844 48.281 23.75 1 90.81 419 GLY B C 1
ATOM 6421 O O . GLY B 1 419 ? 6.652 48.031 22.859 1 90.81 419 GLY B O 1
ATOM 6422 N N . GLN B 1 420 ? 5.238 49.406 23.875 1 88.06 420 GLN B N 1
ATOM 6423 C CA . GLN B 1 420 ? 5.277 50.438 22.844 1 88.06 420 GLN B CA 1
ATOM 6424 C C . GLN B 1 420 ? 6.637 51.125 22.812 1 88.06 420 GLN B C 1
ATOM 6426 O O . GLN B 1 420 ? 7.09 51.531 21.75 1 88.06 420 GLN B O 1
ATOM 6431 N N . ASP B 1 421 ? 7.301 51.125 23.969 1 91.06 421 ASP B N 1
ATOM 6432 C CA . ASP B 1 421 ? 8.57 51.844 24.078 1 91.06 421 ASP B CA 1
ATOM 6433 C C . ASP B 1 421 ? 9.727 50.875 24.281 1 91.06 421 ASP B C 1
ATOM 6435 O O . ASP B 1 421 ? 9.859 50.281 25.344 1 91.06 421 ASP B O 1
ATOM 6439 N N . GLU B 1 422 ? 10.625 50.812 23.359 1 91.38 422 GLU B N 1
ATOM 6440 C CA . GLU B 1 422 ? 11.734 49.875 23.359 1 91.38 422 GLU B CA 1
ATOM 6441 C C . GLU B 1 422 ? 12.656 50.094 24.562 1 91.38 422 GLU B C 1
ATOM 6443 O O . GLU B 1 422 ? 13.117 49.125 25.172 1 91.38 422 GLU B O 1
ATOM 6448 N N . GLY B 1 423 ? 12.961 51.312 24.719 1 91.75 423 GLY B N 1
ATOM 6449 C CA . GLY B 1 423 ? 13.812 51.625 25.859 1 91.75 423 GLY B CA 1
ATOM 6450 C C . GLY B 1 423 ? 13.227 51.156 27.172 1 91.75 423 GLY B C 1
ATOM 6451 O O . GLY B 1 423 ? 13.93 50.562 28 1 91.75 423 GLY B O 1
ATOM 6452 N N . GLU B 1 424 ? 12.008 51.469 27.297 1 92.56 424 GLU B N 1
ATOM 6453 C CA . GLU B 1 424 ? 11.32 51.094 28.531 1 92.56 424 GLU B CA 1
ATOM 6454 C C . GLU B 1 424 ? 11.312 49.594 28.734 1 92.56 424 GLU B C 1
ATOM 6456 O O . GLU B 1 424 ? 11.555 49.094 29.844 1 92.56 424 GLU B O 1
ATOM 6461 N N . ILE B 1 425 ? 11.086 48.875 27.703 1 92.81 425 ILE B N 1
ATOM 6462 C CA . ILE B 1 425 ? 10.93 47.438 27.859 1 92.81 425 ILE B CA 1
ATOM 6463 C C . ILE B 1 425 ? 12.289 46.781 28.125 1 92.81 425 ILE B C 1
ATOM 6465 O O . ILE B 1 425 ? 12.383 45.812 28.859 1 92.81 425 ILE B O 1
ATOM 6469 N N . HIS B 1 426 ? 13.297 47.312 27.594 1 93.44 426 HIS B N 1
ATOM 6470 C CA . HIS B 1 426 ? 14.641 46.812 27.891 1 93.44 426 HIS B CA 1
ATOM 6471 C C . HIS B 1 426 ? 15 47.031 29.359 1 93.44 426 HIS B C 1
ATOM 6473 O O . HIS B 1 426 ? 15.586 46.125 29.984 1 93.44 426 HIS B O 1
ATOM 6479 N N . ASP B 1 427 ? 14.656 48.156 29.75 1 94.5 427 ASP B N 1
ATOM 6480 C CA . ASP B 1 427 ? 14.945 48.469 31.141 1 94.5 427 ASP B CA 1
ATOM 6481 C C . ASP B 1 427 ? 14.195 47.531 32.094 1 94.5 427 ASP B C 1
ATOM 6483 O O . ASP B 1 427 ? 14.766 47.031 33.062 1 94.5 427 ASP B O 1
ATOM 6487 N N . ILE B 1 428 ? 13.016 47.344 31.766 1 94.75 428 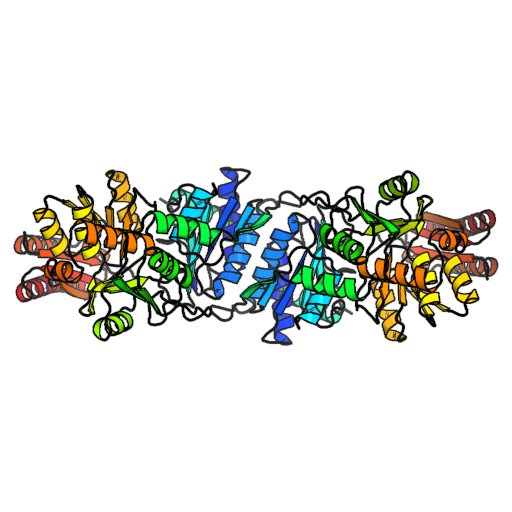ILE B N 1
ATOM 6488 C CA . ILE B 1 428 ? 12.172 46.5 32.594 1 94.75 428 ILE B CA 1
ATOM 6489 C C . ILE B 1 428 ? 12.68 45.062 32.562 1 94.75 428 ILE B C 1
ATOM 6491 O O . ILE B 1 428 ? 12.805 44.406 33.625 1 94.75 428 ILE B O 1
ATOM 6495 N N . ALA B 1 429 ? 13 44.594 31.422 1 94.62 429 ALA B N 1
ATOM 6496 C CA . ALA B 1 429 ? 13.508 43.219 31.266 1 94.62 429 ALA B CA 1
ATOM 6497 C C . ALA B 1 429 ? 14.812 43.031 32.031 1 94.62 429 ALA B C 1
ATOM 6499 O O . ALA B 1 429 ? 15.008 42 32.688 1 94.62 429 ALA B O 1
ATOM 6500 N N . ALA B 1 430 ? 15.625 44.031 31.953 1 94.12 430 ALA B N 1
ATOM 6501 C CA . ALA B 1 430 ? 16.906 43.969 32.625 1 94.12 430 ALA B CA 1
ATOM 6502 C C . ALA B 1 430 ? 16.719 43.938 34.156 1 94.12 430 ALA B C 1
ATOM 6504 O O . ALA B 1 430 ? 17.422 43.219 34.875 1 94.12 430 ALA B O 1
ATOM 6505 N N . ALA B 1 431 ? 15.867 44.719 34.562 1 95.06 431 ALA B N 1
ATOM 6506 C CA . ALA B 1 431 ? 15.602 44.781 36 1 95.06 431 ALA B CA 1
ATOM 6507 C C . ALA B 1 431 ? 15.078 43.438 36.531 1 95.06 431 ALA B C 1
ATOM 6509 O O . ALA B 1 431 ? 15.531 42.969 37.594 1 95.06 431 ALA B O 1
ATOM 6510 N N . VAL B 1 432 ? 14.164 42.938 35.844 1 95.31 432 VAL B N 1
ATOM 6511 C CA . VAL B 1 432 ? 13.586 41.688 36.281 1 95.31 432 VAL B CA 1
ATOM 6512 C C . VAL B 1 432 ? 14.617 40.562 36.125 1 95.31 432 VAL B C 1
ATOM 6514 O O . VAL B 1 432 ? 14.719 39.688 37 1 95.31 432 VAL B O 1
ATOM 6517 N N . ALA B 1 433 ? 15.344 40.594 35.062 1 94.56 433 ALA B N 1
ATOM 6518 C CA . ALA B 1 433 ? 16.406 39.625 34.844 1 94.56 433 ALA B CA 1
ATOM 6519 C C . ALA B 1 433 ? 17.422 39.656 36 1 94.56 433 ALA B C 1
ATOM 6521 O O . ALA B 1 433 ? 17.938 38.625 36.406 1 94.56 433 ALA B O 1
ATOM 6522 N N . LYS B 1 434 ? 17.734 40.781 36.406 1 93.94 434 LYS B N 1
ATOM 6523 C CA . LYS B 1 434 ? 18.672 40.938 37.5 1 93.94 434 LYS B CA 1
ATOM 6524 C C . LYS B 1 434 ? 18.156 40.281 38.781 1 93.94 434 LYS B C 1
ATOM 6526 O O . LYS B 1 434 ? 18.922 39.625 39.5 1 93.94 434 LYS B O 1
ATOM 6531 N N . VAL B 1 435 ? 16.906 40.438 39 1 94.81 435 VAL B N 1
ATOM 6532 C CA . VAL B 1 435 ? 16.297 39.781 40.156 1 94.81 435 VAL B CA 1
ATOM 6533 C C . VAL B 1 435 ? 16.359 38.281 40 1 94.81 435 VAL B C 1
ATOM 6535 O O . VAL B 1 435 ? 16.672 37.562 40.969 1 94.81 435 VAL B O 1
ATOM 6538 N N . VAL B 1 436 ? 16.094 37.781 38.844 1 94.62 436 VAL B N 1
ATOM 6539 C CA . VAL B 1 436 ? 16.125 36.344 38.531 1 94.62 436 VAL B CA 1
ATOM 6540 C C . VAL B 1 436 ? 17.547 35.812 38.75 1 94.62 436 VAL B C 1
ATOM 6542 O O . VAL B 1 436 ? 17.75 34.75 39.312 1 94.62 436 VAL B O 1
ATOM 6545 N N . GLU B 1 437 ? 18.469 36.594 38.344 1 93 437 GLU B N 1
ATOM 6546 C CA . GLU B 1 437 ? 19.875 36.219 38.469 1 93 437 GLU B CA 1
ATOM 6547 C C . GLU B 1 437 ? 20.297 36.156 39.938 1 93 437 GLU B C 1
ATOM 6549 O O . GLU B 1 437 ? 20.969 35.219 40.344 1 93 437 GLU B O 1
ATOM 6554 N N . GLU B 1 438 ? 19.953 37.094 40.656 1 92.94 438 GLU B N 1
ATOM 6555 C CA . GLU B 1 438 ? 20.312 37.188 42.062 1 92.94 438 GLU B CA 1
ATOM 6556 C C . GLU B 1 438 ? 19.719 36.031 42.844 1 92.94 438 GLU B C 1
ATOM 6558 O O . GLU B 1 438 ? 20.391 35.438 43.688 1 92.94 438 GLU B O 1
ATOM 6563 N N . ARG B 1 439 ? 18.484 35.812 42.5 1 90.56 439 ARG B N 1
ATOM 6564 C CA . ARG B 1 439 ? 17.797 34.719 43.219 1 90.56 439 ARG B CA 1
ATOM 6565 C C . ARG B 1 439 ? 18.25 33.375 42.75 1 90.56 439 ARG B C 1
ATOM 6567 O O . ARG B 1 439 ? 18.25 32.406 43.5 1 90.56 439 ARG B O 1
ATOM 6574 N N . GLY B 1 440 ? 18.547 33.312 41.531 1 86.06 440 GLY B N 1
ATOM 6575 C CA . GLY B 1 440 ? 19 32.062 40.938 1 86.06 440 GLY B CA 1
ATOM 6576 C C . GLY B 1 440 ? 20.391 31.656 41.375 1 86.06 440 GLY B C 1
ATOM 6577 O O . GLY B 1 440 ? 20.719 30.469 41.406 1 86.06 440 GLY B O 1
ATOM 6578 N N . ALA B 1 441 ? 21.266 32.594 41.562 1 76.81 441 ALA B N 1
ATOM 6579 C CA . ALA B 1 441 ? 22.609 32.375 42.062 1 76.81 441 ALA B CA 1
ATOM 6580 C C . ALA B 1 441 ? 22.609 32.062 43.562 1 76.81 441 ALA B C 1
ATOM 6582 O O . ALA B 1 441 ? 23.484 31.344 44.031 1 76.81 441 ALA B O 1
ATOM 6583 N N . ALA B 1 442 ? 21.781 32.656 44.312 1 64.31 442 ALA B N 1
ATOM 6584 C CA . ALA B 1 442 ? 21.75 32.469 45.75 1 64.31 442 ALA B CA 1
ATOM 6585 C C . ALA B 1 442 ? 21.328 31.047 46.125 1 64.31 442 ALA B C 1
ATOM 6587 O O . ALA B 1 442 ? 21.75 30.5 47.125 1 64.31 442 ALA B O 1
ATOM 6588 N N . GLY B 1 443 ? 20.484 30.422 45.594 1 46.59 443 GLY B N 1
ATOM 6589 C CA . GLY B 1 443 ? 20.125 29.047 45.938 1 46.59 443 GLY B CA 1
ATOM 6590 C C . GLY B 1 443 ? 21.203 28.047 45.594 1 46.59 443 GLY B C 1
ATOM 6591 O O . GLY B 1 443 ? 20.984 26.828 45.688 1 46.59 443 GLY B O 1
ATOM 6592 N N . ALA B 1 444 ? 22.297 28.547 45.219 1 36.34 444 ALA B N 1
ATOM 6593 C CA . ALA B 1 444 ? 23.359 27.547 45.219 1 36.34 444 ALA B CA 1
ATOM 6594 C C . ALA B 1 444 ? 24.016 27.453 46.594 1 36.34 444 ALA B C 1
ATOM 6596 O O . ALA B 1 444 ? 24.25 28.469 47.25 1 36.34 444 ALA B O 1
#

Organism: Deinococcus radiodurans (strain ATCC 13939 / DSM 20539 / JCM 16871 / CCUG 27074 / LMG 4051 / NBRC 15346 / NCIMB 9279 / VKM B-1422 / R1) (NCBI:txid243230)

Solvent-accessible surface area (backbone atoms only — not comparable to full-atom values): 42427 Å² total; per-residue (Å²): 136,85,74,66,86,66,55,57,96,78,26,35,69,32,47,26,35,34,83,67,41,22,53,69,49,33,18,31,45,20,27,10,42,20,52,56,46,35,75,76,32,79,80,27,30,34,34,37,22,19,29,46,40,32,39,40,40,22,51,49,21,11,27,45,13,14,17,8,47,54,29,20,29,35,35,37,42,47,69,31,21,48,36,45,34,25,50,47,9,42,75,69,66,20,55,21,16,33,32,36,43,40,44,71,45,58,39,44,40,30,20,47,30,58,22,27,43,78,20,28,69,58,51,71,67,57,52,46,52,28,55,60,29,38,78,43,41,88,72,52,78,72,38,45,19,75,53,28,8,45,69,46,75,42,86,55,45,64,60,54,44,40,50,57,48,45,73,57,42,44,86,32,63,88,40,32,36,36,35,29,21,8,13,15,19,30,34,64,52,48,61,51,38,45,43,74,28,40,26,49,71,47,74,39,50,61,72,57,76,23,69,44,29,35,66,81,26,12,52,88,28,52,64,62,56,25,49,51,18,47,77,40,96,26,60,25,26,39,20,19,27,15,22,21,34,21,29,29,37,22,20,40,79,32,46,80,39,39,20,55,55,48,48,53,48,36,36,64,58,68,67,50,67,48,38,31,26,26,70,79,56,56,63,41,52,46,53,55,34,44,75,72,72,26,43,72,43,69,29,60,83,51,72,66,45,28,52,50,51,26,61,75,67,73,49,43,44,31,34,35,60,79,13,39,36,35,46,52,86,80,34,67,45,35,27,8,64,55,46,49,30,47,40,52,38,22,32,58,75,65,69,58,49,60,56,58,48,53,71,68,61,57,74,44,46,70,46,77,47,76,41,73,29,80,50,31,71,62,47,71,65,28,66,69,42,47,49,42,50,50,52,48,39,62,73,22,59,93,50,38,47,70,46,81,44,61,47,93,89,51,50,23,34,36,36,32,22,31,17,78,47,59,68,58,30,50,51,50,37,50,54,42,47,49,46,45,42,54,54,28,59,57,80,102,136,85,73,65,88,65,55,58,96,78,27,36,70,32,48,25,36,33,84,69,42,21,53,68,50,33,18,32,46,20,27,11,42,21,51,57,45,35,74,76,31,78,82,27,30,35,32,37,22,20,28,45,40,30,40,40,40,21,53,49,19,11,28,44,12,15,18,9,48,52,29,22,29,35,36,36,42,48,68,31,21,49,35,45,35,25,50,47,9,41,75,68,67,20,54,20,17,33,33,36,44,43,44,72,46,56,40,44,39,29,20,47,30,57,22,28,42,80,19,28,69,55,51,71,68,56,52,45,54,28,57,60,30,36,80,43,41,85,73,51,79,73,37,43,19,76,52,28,9,45,68,45,76,43,88,57,45,64,61,55,45,39,50,56,50,46,74,58,42,44,85,32,62,88,39,32,38,36,35,31,23,8,13,15,18,31,36,63,52,48,60,50,37,45,40,73,28,41,25,47,71,46,75,41,51,61,72,56,76,23,67,44,28,33,66,80,28,12,52,86,28,52,64,63,55,25,49,50,19,47,76,40,93,27,60,25,28,41,19,18,27,15,22,20,34,20,29,30,36,22,20,41,80,33,45,81,39,39,21,56,56,48,50,53,49,35,36,63,57,67,67,50,66,48,37,30,25,26,71,79,57,57,63,40,51,46,53,55,33,44,75,70,72,26,44,70,43,69,30,59,83,51,70,66,44,28,52,50,50,26,60,76,69,74,48,43,43,31,34,36,60,79,12,40,36,35,46,53,87,78,34,67,46,35,28,8,64,53,46,50,31,47,39,51,37,22,32,59,75,66,70,57,50,60,56,56,50,51,70,68,61,56,74,45,46,70,46,76,46,77,42,73,28,79,52,30,70,61,47,72,66,28,67,68,42,46,49,42,51,52,52,48,40,62,73,23,59,94,48,38,47,71,47,80,44,61,47,92,88,50,50,23,34,35,38,32,20,31,18,78,46,57,69,58,31,50,51,50,38,48,53,43,48,49,47,46,42,55,57,28,58,57,78,101

Secondary structure (DSSP, 8-state):
----SS-BTTBEEEETTSTTSSHHHHHHHHHHHHHHHHHH-TT-EEEEEE-S-TTHHHHHHHHHHHHHTTT-EEEEEEE--HHHHHHHHHHTT-SEEEEE--TTS-TTEEEEEEE-TTSSBPPHHHHHHHHHHHTTGGGSPPP-GGGS--EEE-TTHHHHHHHHHHTTPPP-TT-EEEEE-TTSTTTTHHHHHHHHTT-EEEEES----SS-TTTT-STT--HHHHHHHHHTT-SEEEEE-TT-S-EEEE-TTS-EE-HHHHHHHHHHHHT-SEEEEETTS-HHHHHHHHHTT-EEEEE-SSHHHHHHHHHHHT--EEE-TTS-EEETTT-SS--HHHHHHHHHHHHHHHT--HHHHHHHSPPPPEEEEEEE-S-HHHHHT-HHHHHHHHHHHHHHTTTEEEEEEE-SSSSEEEEEEEES-HHHHHHHHHHHHHHHHHHHHHT-/----SS-BTTBEEEETTSTTSSHHHHHHHHHHHHHHHHHH-TT-EEEEEE-S-TTHHHHHHHHHHHHHTTT-EEEEEEE--HHHHHHHHHHTT-SEEEEE--TTS-TTEEEEEEE-TTSSBPPHHHHHHHHHHHTTGGGSPPP-GGGS--EEE-TTHHHHHHHHHHTT----TT-EEEEE-TTSTTTTHHHHHHHHTT-EEEEES----SS-TTTT-STT--HHHHHHHHHTT-SEEEEE-TT-S-EEEE-TTS-EE-HHHHHHHHHHHHT-SEEEEETTS-HHHHHHHHHTT-EEEEE-SSHHHHHHHHHHHT--EEE-TTS-EEETTT-SS--HHHHHHHHHHHHHHTT--HHHHHHHSPPPPEEEEEEE-S-HHHHHT-HHHHHHHHHHHHHHTTTEEEEEEE-SSSSEEEEEEEES-HHHHHHHHHHHHHHHHHHHHHT-

Foldseek 3Di:
DDDQDAQDQFFHKDQQCDPPNNLQNLLLLLQLLLVLLCVVPVAAEEEEEEKLAPSSVSSVVSNLNNNQFSLYAYEYAYQAFLQLQLVVLQVVQHQKYWYWAPWQDASSMIGIFMGGSNSAGDDPVSSVSSSVSSVCSVVDDTDDDPSGYYYYYDDCSLVVSLVLLLVLFAQAAPFEEEEWEQLASCLPSQVVSVVSSHYNYHYPNSDRDNRRRNPCTFLVNCVVVLCCLQVDVGQKYWGAHRSQLFIWIAGNNSDTRFDLLLLQLLCLLVVFQEEEEAPPRFCLSQVSCVVVNHHYHHDHDDVVRSLVVCVVVVGAWYDYRSGNIGRVVSGSGRGRSSSVRSSVVSCVSVVHGVVVSCVNRDGFDKDKDKAAFPAQVCLVPPPQLVVLQVVLCVVCPPFWHWDWDADPPGRIIMIMITGNDPVSRVVSSVVSSVSSNVVRVVVD/DDDQDAQDQFFHKDQQCDPPNNLQNLLLLLLLLLVLLCVVPVAAEEEEEEKLAPSSVSSVVSNLNNNQQSLYAYEYAYQAFLQLQLVVLQVVQHQKYWYWAPWQDASSMIGIFMGGSNSAGDDPVSSVSSSVSSVCSVVDDTDDDPSGYYYYYDDCSLVVSLVLLLVLFAQAAPFEEEEWEQLASCLPSQVVSVVVSHYNYHYPNSDRDNRRRNPCTFLVNCVVVLCCLQVDVGQKYWGAHRSQLFIWIAGNNSDTRFDLLLLQLLCLLVVFQEEEEAPPRFCLSQVSCVVVNHHYHHDHDGVVRSLVVCVVVVGAWYDYRSGNIGRVVSGSGRGNSSSVRSSVVSCVSVVHGVVVSCVNRDGFDKDKDKAAFPAQVCLVPPPQLVVLQVVLCVVCPPFWHWDWDADPPGRIIIIMITGNDPVSRVVSSVVSSVSSNVVRVVVD

Sequence (888 aa):
MTERKYFGTDGVRAVAGEFPLTPAWVMALGAAAGEVFKRRNPRASVVIGKDTRQSGDMLEAALAAGLTSRGVNVVHLGVLPTPGVSYLTRHLGAEAGVVISASHNPYEDNGIKFFGPGGGKLSDATELEIEAAIDEAATLAPVTGVNLGSVTNYTEAERLYTAFLSSHAPDLSGMRIALDCANGAAYRVAPKVFQQAGADVFAVYTTPDGRNINRGCGSTHMDHLRLIVREGDYDLGIAFDGDADRALFVDSRGNMIHGDHMLLLSARARGEKAVVATIMTNMALEVKLQEAGLTLERTAVGDRYVHERLHAKGLNLGGEQSGHVLFLDVSPTGDGVLTALLTLSSMKKLGTTLDALYDELVMFPQTLVNVRVKDKKAIASDPAVQHAVADAEKQLAGKGRINLRPSGTENLIRVMVEGQDEGEIHDIAAAVAKVVEERGAAGAMTERKYFGTDGVRAVAGEFPLTPAWVMALGAAAGEVFKRRNPRASVVIGKDTRQSGDMLEAALAAGLTSRGVNVVHLGVLPTPGVSYLTRHLGAEAGVVISASHNPYEDNGIKFFGPGGGKLSDATELEIEAAIDEAATLAPVTGVNLGSVTNYTEAERLYTAFLSSHAPDLSGMRIALDCANGAAYRVAPKVFQQAGADVFAVYTTPDGRNINRGCGSTHMDHLRLIVREGDYDLGIAFDGDADRALFVDSRGNMIHGDHMLLLSARARGEKAVVATIMTNMALEVKLQEAGLTLERTAVGDRYVHERLHAKGLNLGGEQSGHVLFLDVSPTGDGVLTALLTLSSMKKLGTTLDALYDELVMFPQTLVNVRVKDKKAIASDPAVQHAVADAEKQLAGKGRINLRPSGTENLIRVMVEGQDEGEIHDIAAAVAKVVEERGAAGA

pLDDT: mean 93.9, std 7.46, range [36.34, 98.94]

InterPro domains:
  IPR005841 Alpha-D-phosphohexomutase superfamily [PR00509] (96-110)
  IPR005841 Alpha-D-phosphohexomutase superfamily [PR00509] (174-193)
  IPR005841 Alpha-D-phosphohexomutase superfamily [PR00509] (234-249)
  IPR005843 Alpha-D-phosphohexomutase, C-terminal [PF00408] (368-434)
  IPR005844 Alpha-D-phosphohexomutase, alpha/beta/alpha domain I [PF02878] (4-137)
  IPR005845 Alpha-D-phosphohexomutase, alpha/beta/alpha domain II [PF02879] (165-254)
  IPR005846 Alpha-D-phosphohexomutase, alpha/beta/alpha domain III [PF02880] (259-361)
  IPR006352 Phosphoglucosamine mutase, bacterial type [MF_01554_B] (3-439)
  IPR006352 Phosphoglucosamine mutase, bacterial type [TIGR01455] (7-438)
  IPR006352 Phosphoglucosamine mutase, bacterial type [cd05802] (6-433)
  IPR016055 Alpha-D-phosphohexomutase, alpha/beta/alpha I/II/III [SSF53738] (3-165)
  IPR016055 Alpha-D-phosphohexomutase, alpha/beta/alpha I/II/III [SSF53738] (161-257)
  IPR016055 Alpha-D-phosphohexomutase, alpha/beta/alpha I/II/III [SSF53738] (242-372)
  IPR016066 Alpha-D-phosphohexomutase, conserved site [PS00710] (97-106)
  IPR036900 Alpha-D-phosphohexomutase, C-terminal domain superfamily [SSF55957] (353-438)
  IPR050060 Phosphoglucosamine mutase [PTHR42946] (3-440)

Radius of gyration: 35.85 Å; Cα contacts (8 Å, |Δi|>4): 2191; chains: 2; bounding box: 49×111×83 Å

Nearest PDB structures (foldseek):
  7ojr-assembly1_A  TM=9.488E-01  e=2.295E-52  Bacillus subtilis subsp. subtilis str. 168
  6gyz-assembly1_B  TM=9.560E-01  e=8.541E-51  Staphylococcus aureus
  3pdk-assembly1_B  TM=8.744E-01  e=6.153E-52  Bacillus anthracis
  3i3w-assembly1_B  TM=9.404E-01  e=2.835E-44  Francisella tularensis subsp. tularensis
  1wqa-assembly1_A  TM=8.882E-01  e=9.430E-40  Pyrococcus horikoshii